Protein 7DL3 (pdb70)

Foldseek 3Di:
DAEDADLQRLVQADPPHPDGLLVGQAGHLPPPDDYQQKWKWFFFKWQWDPVLLVVVQVVCVVVPDDPSWVVVQVVQQVRCVGRQFQQRPVPSFFGKTKGFTADGRNNHQDAPDDDGGFIKIWPDGSSRKRKHFPFFPTDDSVRSMTGTGIMIMNRSNTDMGGQDPPAFRQLLVLLLNQLLLLVVLLVAAAAQFEEEEEPLQDSSNLSSQQSNQVHNDDNHAYEYEEQDPVRVVSSVLSHHPYYHHDDLLDLVRLLVVLCVVVVNQFGLEYEYDDQEANNLLSRLSRHHAQHEYEYAHPNDDPVSNVVSCVVVVRNYHYHDRDSDDRCSSVVSVVSCVVRVSSVVVSCVVTRPPD/DAEDADLQRLVQQDPPHPDGLLPGQAGRLPPPDDYQAKWKWFFFKWQWDPVLLVVVQVVQVVVPDPDSWVSVQVVQQVRCVGRQFPQRPVPSFFGKTKGFTQDGRNNHQDADDDDGGFIKIWPDGSSRKRWHFPAFPTDDSVRSMTGGGIMIMDRSNTDMGGQDPPDDRFLLVLCLNQLLLLVVLLVAAAAQFEEEEEPLQDSSNLSSQQSNDVHNDPNHAYEYEDQDPVRVVSSVLSHHPYYQHDDLLPQVSLLVVLCVVPVNQFGQEYEYDDQDANNLLSRLSRHGAQHEYEYAHPNYDPCCNVVSCVVVVRNYHYHDRDSDDRCSSVVSVVSLVVRVSSVVVSVVPTD/DAEDADLQGLVQADPPRPDTLLVGQAGHLPPPDDYQAKWKWFFFKWQWDPVLLVVVQVVCVVVPHVPSWVVVQVVQQVRCVGRQFPQRPPPRFFGKTWTFTQDGRNNHQDAPDDDGGFIKIWPDGSSRKRKHFPAFDTDDSVRSMTGTGIMIMDRSNTDMGGQDPVDDRLLLVLLLQQLLLLVVLLVAAAAQFEEEEEVLQDSNNLSSQQSNDVRNDDNHAYEYEEQDPVSVVSSVLSHHPYYAHDDLQPLVSLLVVLCVVVVNQAGLEYEYDDQDANNQLSRLSRHHAQHEYEYAHPNYDPCCNVVSCVVVVRNYHYHDRDSDDRCSSVVSVVSLVVRVSSVVVSVVPRD/DAEDQDLQRLVFQDPPRDDGLLPGQAGHLPPPDDYQAKWKWFFFKWQWDPVLLVVVLVVQVVVPDDVSWVVVFVVQQVRCVGRQFQQRPVPSFFGWTKGFTQDGHNNHQDAPDDDGGFIKIWLDGRSRKRKHFPAFPTDDSPRSMTGTGIMIMDRSNTDMGGQDPPDDRLLLVLLLNQLLLLVVLLVAAAAQFEEEEEPLQDSSNLSSQQSNQVRNDPNHAYEYEDQDPVSVVSSVLSHHPYYQHDDLQPLVSLLVVLCVVVVNQFGQEYEYDDQDANNLLSQLSRHGAQHEYEYAYPNDDPCCNVVSCVVVVRNYHYHDRDSDDRCSSVVSVVSCVVRVSSVVVSVVPRD

Solvent-accessible surface area: 53719 Å² total; per-residue (Å²): 119,67,89,137,15,41,78,31,0,42,43,1,11,78,77,38,161,54,46,6,5,51,63,2,129,56,3,32,21,70,21,104,73,11,27,12,12,0,0,16,0,58,2,73,48,0,36,7,51,68,66,0,2,108,50,1,52,63,63,8,86,91,122,47,80,166,91,30,67,114,6,0,17,95,33,0,53,88,3,0,76,118,7,1,2,0,46,3,106,100,65,31,33,4,16,38,0,0,0,120,3,28,32,42,4,119,135,19,70,66,62,44,128,9,137,96,33,16,62,0,0,0,29,2,27,0,7,13,1,0,0,72,3,97,114,18,116,85,4,36,45,139,109,35,22,0,52,3,93,8,43,0,1,2,6,1,2,4,5,8,0,85,12,29,155,102,21,30,36,46,0,1,23,18,0,7,103,27,0,4,4,0,2,4,0,12,74,37,7,141,25,44,10,17,0,0,0,0,17,0,23,32,48,18,0,0,0,0,0,4,1,0,46,70,11,1,18,84,42,11,62,0,0,0,2,7,152,61,126,114,71,46,90,32,0,102,58,2,17,7,55,61,25,4,76,11,90,17,74,46,10,28,44,0,36,126,51,0,29,137,34,6,133,46,143,18,0,34,4,0,0,1,19,20,134,58,110,72,5,5,38,4,0,1,5,0,12,63,90,90,5,44,0,9,1,30,8,89,29,12,31,6,49,94,0,0,88,9,0,47,8,13,9,15,2,3,24,0,13,1,4,1,31,9,0,58,75,11,2,45,13,0,18,28,1,1,117,120,34,91,65,0,22,133,20,0,98,121,86,53,9,81,139,176,111,68,67,137,14,38,76,27,0,36,47,0,16,77,72,46,170,56,46,6,4,36,65,1,136,56,3,28,24,56,22,107,68,16,27,8,14,0,0,16,0,63,7,54,36,0,40,8,46,72,64,0,3,108,57,1,54,70,60,5,90,90,106,59,75,178,73,37,84,128,3,1,16,92,32,0,55,85,3,0,79,116,7,2,2,0,45,2,108,92,70,30,29,4,17,37,0,2,0,112,3,26,33,52,4,113,132,19,74,68,67,34,110,3,126,98,30,29,54,0,0,0,37,6,33,0,2,13,1,0,0,58,3,94,130,25,126,117,10,37,36,130,140,41,38,0,55,2,89,8,43,0,2,2,6,1,2,4,4,6,0,80,22,28,150,92,26,66,45,83,0,0,25,11,0,7,108,29,1,4,6,0,3,5,0,12,75,35,7,141,24,44,10,17,0,0,0,0,14,0,22,34,50,18,0,0,0,0,0,5,1,0,47,75,12,1,19,85,41,9,66,0,0,0,2,8,158,59,117,122,89,38,92,39,0,110,58,2,17,8,52,58,24,4,76,11,88,16,60,43,7,45,46,0,35,120,43,0,30,153,33,10,132,46,140,19,0,34,4,0,0,0,24,23,109,66,110,76,2,6,26,3,0,2,7,0,12,66,90,91,4,42,0,8,0,26,9,69,23,8,27,6,48,82,0,0,77,1,0,39,3,13,11,16,2,5,23,0,8,1,1,1,25,9,0,58,76,11,1,49,15,0,11,24,1,1,113,125,33,92,56,0,30,121,11,0,91,113,83,58,65,116,78,77,134,14,40,73,28,0,40,45,1,13,85,78,44,170,55,48,12,5,58,69,0,134,54,4,32,20,72,20,108,69,10,24,20,15,0,0,15,0,64,6,51,42,0,30,6,53,68,65,0,4,110,51,2,62,59,60,9,80,93,119,65,79,164,81,37,66,122,6,1,18,92,31,0,50,88,2,0,73,116,7,1,1,0,47,3,96,102,74,28,33,4,19,34,0,0,0,111,3,26,34,53,4,101,141,18,70,63,60,39,129,4,124,92,36,14,56,0,0,0,41,7,33,0,1,12,1,0,0,68,3,101,109,26,106,89,4,26,49,143,128,39,39,0,58,2,84,8,45,0,2,2,6,1,2,4,4,7,0,75,12,26,149,90,29,72,49,86,0,0,31,19,0,9,106,24,0,3,5,0,3,2,0,12,75,33,7,137,26,47,9,16,0,0,0,0,16,0,24,31,56,18,0,0,0,0,0,6,0,0,45,68,9,1,18,86,42,9,66,0,0,0,2,9,159,53,124,117,85,46,90,33,0,109,59,2,14,7,56,62,24,1,85,12,90,18,69,47,7,30,44,0,37,127,46,0,30,143,31,10,141,44,136,17,0,35,4,0,0,1,16,21,140,53,106,70,5,6,27,4,0,1,6,0,12,55,88,91,5,42,0,0,1,29,10,87,28,13,31,7,48,93,0,5,77,3,0,45,4,14,10,16,2,4,36,1,6,0,4,0,28,8,0,54,72,10,2,34,12,0,18,24,1,1,134,128,37,90,60,0,34,134,28,0,124,129,85,48,70,117,68,86,139,13,38,79,30,0,41,45,1,5,91,58,56,174,55,43,6,4,43,65,0,135,54,4,33,24,68,21,104,71,19,24,14,12,0,0,15,0,64,5,51,33,0,37,8,48,71,62,0,2,101,49,2,45,70,64,6,80,90,109,62,72,138,83,22,64,117,4,0,16,90,33,0,55,86,4,0,76,115,7,1,1,0,46,4,108,95,74,28,31,3,17,39,0,0,0,125,4,30,41,49,10,94,133,17,72,74,63,42,123,9,121,91,27,10,76,0,0,0,34,7,35,0,4,12,0,0,0,70,4,98,106,26,108,94,3,30,50,120,121,38,30,0,49,3,85,7,42,0,2,3,7,1,2,4,4,8,0,68,18,25,139,108,33,75,42,76,3,1,22,10,0,8,103,13,1,2,0,0,3,5,0,12,75,30,7,140,25,45,10,17,0,0,0,0,13,0,27,32,51,7,0,0,0,0,0,7,0,0,46,70,9,1,17,85,41,9,66,0,0,0,3,7,169,55,119,122,84,41,89,37,0,114,61,2,16,7,53,60,26,2,75,12,92,14,66,40,8,41,48,0,36,141,50,0,30,148,30,1,125,44,127,18,0,34,4,0,0,1,15,21,110,79,109,73,6,6,24,2,0,2,6,0,13,62,90,92,5,41,0,0,1,33,7,64,24,13,28,5,47,92,0,0,77,3,0,38,3,13,11,17,2,4,35,1,12,0,1,4,18,8,0,58,75,11,3,43,13,0,10,23,1,1,119,119,35,90,58,0,29,143,25,0,101,134,80,56,85

Structure (mmCIF, N/CA/C/O backbone):
data_7DL3
#
_entry.id   7DL3
#
_cell.length_a   109.594
_cell.length_b   122.037
_cell.length_c   114.645
_cell.angle_alpha   90.000
_cell.angle_beta   94.847
_cell.angle_gamma   90.000
#
_symmetry.space_group_name_H-M   'C 1 2 1'
#
loop_
_entity.id
_entity.type
_entity.pdbx_description
1 polymer '3,5-diaminohexanoate dehydrogenase'
2 non-polymer 'NADP NICOTINAMIDE-ADENINE-DINUCLEOTIDE PHOSPHATE'
3 non-polymer 'CHLORIDE ION'
4 water water
#
loop_
_atom_site.group_PDB
_atom_site.id
_atom_site.type_symbol
_atom_site.label_atom_id
_atom_site.label_alt_id
_atom_site.label_comp_id
_atom_site.label_asym_id
_atom_site.label_entity_id
_atom_site.label_seq_id
_atom_site.pdbx_PDB_ins_code
_atom_site.Cartn_x
_atom_site.Cartn_y
_atom_site.Cartn_z
_atom_site.occupancy
_atom_site.B_iso_or_equiv
_atom_site.auth_seq_id
_atom_site.auth_comp_id
_atom_site.auth_asym_id
_atom_site.auth_atom_id
_atom_site.pdbx_PDB_model_num
ATOM 1 N N . MET A 1 1 ? 40.49844 -0.50129 72.03265 1.000 38.81165 1 MET A N 1
ATOM 2 C CA . MET A 1 1 ? 40.01035 -0.92508 70.72533 1.000 38.80292 1 MET A CA 1
ATOM 3 C C . MET A 1 1 ? 39.85110 -2.44530 70.62923 1.000 39.48713 1 MET A C 1
ATOM 4 O O . MET A 1 1 ? 40.80210 -3.20424 70.87325 1.000 42.68237 1 MET A O 1
ATOM 9 N N . LYS A 1 2 ? 38.61901 -2.88115 70.39187 1.000 35.40922 2 LYS A N 1
ATOM 10 C CA . LYS A 1 2 ? 38.32389 -4.29111 70.21781 1.000 32.40911 2 LYS A CA 1
ATOM 11 C C . LYS A 1 2 ? 38.66292 -4.75041 68.80355 1.000 32.57334 2 LYS A C 1
ATOM 12 O O . LYS A 1 2 ? 38.65316 -3.96338 67.85286 1.000 31.63335 2 LYS A O 1
ATOM 18 N N . SER A 1 3 ? 38.99764 -6.03294 68.66975 1.000 31.87759 3 SER A N 1
ATOM 19 C CA . SER A 1 3 ? 39.49297 -6.54551 67.39776 1.000 31.76308 3 SER A CA 1
ATOM 20 C C . SER A 1 3 ? 38.45441 -7.47205 66.78752 1.000 32.42764 3 SER A C 1
ATOM 21 O O . SER A 1 3 ? 37.53177 -7.93419 67.46620 1.000 31.42555 3 SER A O 1
ATOM 24 N N . ASN A 1 4 ? 38.63018 -7.75716 65.49466 1.000 34.94561 4 ASN A N 1
ATOM 25 C CA . ASN A 1 4 ? 37.74441 -8.64707 64.74244 1.000 39.33149 4 ASN A CA 1
ATOM 26 C C . ASN A 1 4 ? 36.29761 -8.13558 64.82685 1.000 39.27485 4 ASN A C 1
ATOM 27 O O . ASN A 1 4 ? 35.37560 -8.82703 65.26475 1.000 36.78561 4 ASN A O 1
ATOM 32 N N . GLY A 1 5 ? 36.12488 -6.86584 64.46671 1.000 35.81960 5 GLY A N 1
ATOM 33 C CA . GLY A 1 5 ? 34.78398 -6.34338 64.28427 1.000 33.02764 5 GLY A CA 1
ATOM 34 C C . GLY A 1 5 ? 34.20694 -6.80445 62.95397 1.000 29.92595 5 GLY A C 1
ATOM 35 O O . GLY A 1 5 ? 34.90567 -6.87606 61.94608 1.000 30.73261 5 GLY A O 1
ATOM 36 N N . CYS A 1 6 ? 32.91519 -7.13999 62.96436 1.000 25.36803 6 CYS A N 1
ATOM 37 C CA . CYS A 1 6 ? 32.22605 -7.53009 61.73646 1.000 21.79830 6 CYS A CA 1
ATOM 38 C C . CYS A 1 6 ? 31.79665 -6.28370 60.97073 1.000 17.63646 6 CYS A C 1
ATOM 39 O O . CYS A 1 6 ? 31.20517 -5.36978 61.55611 1.000 12.40608 6 CYS A O 1
ATOM 42 N N . ARG A 1 7 ? 32.06832 -6.25055 59.65837 1.000 17.38821 7 ARG A N 1
ATOM 43 C CA . ARG A 1 7 ? 31.70571 -5.06208 58.89435 1.000 13.97485 7 ARG A CA 1
ATOM 44 C C . ARG A 1 7 ? 30.19943 -4.82259 58.92191 1.000 11.52757 7 ARG A C 1
ATOM 45 O O . ARG A 1 7 ? 29.75687 -3.66968 58.89219 1.000 11.58267 7 ARG A O 1
ATOM 53 N N . TYR A 1 8 ? 29.40302 -5.88031 59.07457 1.000 13.25579 8 TYR A N 1
ATOM 54 C CA . TYR A 1 8 ? 27.96235 -5.74189 59.13086 1.000 15.45569 8 TYR A CA 1
ATOM 55 C C . TYR A 1 8 ? 27.46798 -5.40475 60.52513 1.000 16.76189 8 TYR A C 1
ATOM 56 O O . TYR A 1 8 ? 26.26158 -5.19831 60.70346 1.000 17.81359 8 TYR A O 1
ATOM 65 N N . GLY A 1 9 ? 28.35826 -5.36687 61.51139 1.000 17.26978 9 GLY A N 1
ATOM 66 C CA . GLY A 1 9 ? 28.03211 -4.90443 62.84575 1.000 16.69358 9 GLY A CA 1
ATOM 67 C C . GLY A 1 9 ? 27.49436 -5.94346 63.80303 1.000 18.88749 9 GLY A C 1
ATOM 68 O O . GLY A 1 9 ? 27.00261 -5.56781 64.87940 1.000 17.41976 9 GLY A O 1
ATOM 69 N N . THR A 1 10 ? 27.55579 -7.23303 63.45388 1.000 18.17736 10 THR A N 1
ATOM 70 C CA . THR A 1 10 ? 26.94084 -8.25522 64.29768 1.000 18.93426 10 THR A CA 1
ATOM 71 C C . THR A 1 10 ? 27.59511 -8.34067 65.66841 1.000 20.41853 10 THR A C 1
ATOM 72 O O . THR A 1 10 ? 26.99395 -8.89318 66.59273 1.000 20.81613 10 THR A O 1
ATOM 76 N N . HIS A 1 11 ? 28.81961 -7.84467 65.81509 1.000 18.90812 11 HIS A N 1
ATOM 77 C CA . HIS A 1 11 ? 29.47268 -7.87821 67.11849 1.000 19.97686 11 HIS A CA 1
ATOM 78 C C . HIS A 1 11 ? 28.76294 -7.00856 68.15763 1.000 19.12251 11 HIS A C 1
ATOM 79 O O . HIS A 1 11 ? 29.01824 -7.17329 69.35698 1.000 16.06290 11 HIS A O 1
ATOM 86 N N . ARG A 1 12 ? 27.87036 -6.10168 67.74599 1.000 17.42760 12 ARG A N 1
ATOM 87 C CA . ARG A 1 12 ? 27.12148 -5.29832 68.70475 1.000 18.93773 12 ARG A CA 1
ATOM 88 C C . ARG A 1 12 ? 25.68071 -5.75588 68.88355 1.000 19.10750 12 ARG A C 1
ATOM 89 O O . ARG A 1 12 ? 24.89702 -5.06035 69.54433 1.000 23.25300 12 ARG A O 1
ATOM 97 N N . VAL A 1 13 ? 25.30184 -6.89110 68.31883 1.000 16.45133 13 VAL A N 1
ATOM 98 C CA . VAL A 1 13 ? 23.92917 -7.37681 68.43956 1.000 18.82826 13 VAL A CA 1
ATOM 99 C C . VAL A 1 13 ? 23.80837 -8.17025 69.73493 1.000 23.52362 13 VAL A C 1
ATOM 100 O O . VAL A 1 13 ? 24.49544 -9.17949 69.91859 1.000 24.06930 13 VAL A O 1
ATOM 104 N N . ILE A 1 14 ? 22.95022 -7.71735 70.64364 1.000 23.24795 14 ILE A N 1
ATOM 105 C CA . ILE A 1 14 ? 22.75396 -8.42060 71.90340 1.000 25.04497 14 ILE A CA 1
ATOM 106 C C . ILE A 1 14 ? 21.56410 -9.37283 71.83972 1.000 26.52677 14 ILE A C 1
ATOM 107 O O . ILE A 1 14 ? 21.68009 -10.52923 72.24379 1.000 25.42030 14 ILE A O 1
ATOM 112 N N . GLU A 1 15 ? 20.43409 -8.94052 71.25934 1.000 28.22553 15 GLU A N 1
ATOM 113 C CA . GLU A 1 15 ? 19.23990 -9.77197 71.20034 1.000 27.47860 15 GLU A CA 1
ATOM 114 C C . GLU A 1 15 ? 18.42198 -9.55131 69.93401 1.000 26.53340 15 GLU A C 1
ATOM 115 O O . GLU A 1 15 ? 18.17784 -8.39344 69.56262 1.000 27.13998 15 GLU A O 1
ATOM 121 N N . PRO A 1 16 ? 18.01210 -10.62360 69.23995 1.000 25.52802 16 PRO A N 1
ATOM 122 C CA . PRO A 1 16 ? 18.44937 -11.99611 69.52250 1.000 26.06484 16 PRO A CA 1
ATOM 123 C C . PRO A 1 16 ? 19.79375 -12.27309 68.85017 1.000 29.62719 16 PRO A C 1
ATOM 124 O O . PRO A 1 16 ? 20.10247 -11.63515 67.83939 1.000 31.82310 16 PRO A O 1
ATOM 128 N N . LYS A 1 17 ? 20.55814 -13.23350 69.36303 1.000 30.45698 17 LYS A N 1
ATOM 129 C CA . LYS A 1 17 ? 21.84776 -13.55150 68.77002 1.000 29.69437 17 LYS A CA 1
ATOM 130 C C . LYS A 1 17 ? 21.65867 -14.11799 67.36662 1.000 25.27127 17 LYS A C 1
ATOM 131 O O . LYS A 1 17 ? 20.67843 -14.80781 67.07738 1.000 27.20487 17 LYS A O 1
ATOM 137 N N . GLY A 1 18 ? 22.57696 -13.77274 66.46853 1.000 21.00989 18 GLY A N 1
ATOM 138 C CA . GLY A 1 18 ? 22.56859 -14.35034 65.13833 1.000 19.38638 18 GLY A CA 1
ATOM 139 C C . GLY A 1 18 ? 21.81005 -13.58904 64.07272 1.000 21.86519 18 GLY A C 1
ATOM 140 O O . GLY A 1 18 ? 21.69386 -14.09257 62.94581 1.000 24.71609 18 GLY A O 1
ATOM 141 N N . VAL A 1 19 ? 21.30991 -12.39368 64.36586 1.000 22.14010 19 VAL A N 1
ATOM 142 C CA . VAL A 1 19 ? 20.69468 -11.55186 63.35291 1.000 18.24952 19 VAL A CA 1
ATOM 143 C C . VAL A 1 19 ? 21.54478 -10.29915 63.17662 1.000 19.24674 19 VAL A C 1
ATOM 144 O O . VAL A 1 19 ? 22.52867 -10.07839 63.88351 1.000 20.27990 19 VAL A O 1
ATOM 148 N N . LEU A 1 20 ? 21.17749 -9.50129 62.18541 1.000 17.13432 20 LEU A N 1
ATOM 149 C CA . LEU A 1 20 ? 21.87285 -8.26657 61.85373 1.000 18.03689 20 LEU A CA 1
ATOM 150 C C . LEU A 1 20 ? 21.43502 -7.11649 62.76335 1.000 16.79931 20 LEU A C 1
ATOM 151 O O . LEU A 1 20 ? 20.39823 -7.20365 63.42404 1.000 21.59257 20 LEU A O 1
ATOM 156 N N . PRO A 1 21 ? 22.22383 -6.02794 62.81748 1.000 15.27461 21 PRO A N 1
ATOM 157 C CA . PRO A 1 21 ? 21.84473 -4.88155 63.67155 1.000 15.00572 21 PRO A CA 1
ATOM 158 C C . PRO A 1 21 ? 20.45424 -4.33054 63.38402 1.000 14.72679 21 PRO A C 1
ATOM 159 O O . PRO A 1 21 ? 19.72237 -3.99932 64.32501 1.000 16.55303 21 PRO A O 1
ATOM 163 N N . GLN A 1 22 ? 20.05715 -4.22423 62.11055 1.000 11.99918 22 GLN A N 1
ATOM 164 C CA . GLN A 1 22 ? 18.75530 -3.62890 61.81262 1.000 15.20594 22 GLN A CA 1
ATOM 165 C C . GLN A 1 22 ? 17.59574 -4.43769 62.39560 1.000 16.54925 22 GLN A C 1
ATOM 166 O O . GLN A 1 22 ? 16.80015 -3.87457 63.16960 1.000 15.92017 22 GLN A O 1
ATOM 172 N N . PRO A 1 23 ? 17.43847 -5.73841 62.09494 1.000 16.32196 23 PRO A N 1
ATOM 173 C CA . PRO A 1 23 ? 16.31093 -6.48432 62.69019 1.000 19.41759 23 PRO A CA 1
ATOM 174 C C . PRO A 1 23 ? 16.47264 -6.77347 64.16824 1.000 22.71474 23 PRO A C 1
ATOM 175 O O . PRO A 1 23 ? 15.48359 -7.15202 64.80942 1.000 24.98330 23 PRO A O 1
ATOM 179 N N . ALA A 1 24 ? 17.67969 -6.63127 64.71958 1.000 22.09830 24 ALA A N 1
ATOM 180 C CA . ALA A 1 24 ? 17.92889 -6.94698 66.11746 1.000 21.72806 24 ALA A CA 1
ATOM 181 C C . ALA A 1 24 ? 17.02294 -6.12404 67.03158 1.000 23.16803 24 ALA A C 1
ATOM 182 O O . ALA A 1 24 ? 16.58460 -5.01349 66.70517 1.000 21.47151 24 ALA A O 1
ATOM 184 N N . LYS A 1 25 ? 16.80378 -6.66244 68.22867 1.000 23.72772 25 LYS A N 1
ATOM 185 C CA . LYS A 1 25 ? 15.98229 -6.01612 69.24414 1.000 23.75259 25 LYS A CA 1
ATOM 186 C C . LYS A 1 25 ? 16.82412 -5.11925 70.14113 1.000 24.13433 25 LYS A C 1
ATOM 187 O O . LYS A 1 25 ? 16.45357 -3.96517 70.39102 1.000 29.40377 25 LYS A O 1
ATOM 193 N N . ILE A 1 26 ? 17.99614 -5.59438 70.55709 1.000 24.79603 26 ILE A N 1
ATOM 194 C CA . ILE A 1 26 ? 18.87771 -4.85254 71.45327 1.000 24.00852 26 ILE A CA 1
ATOM 195 C C . ILE A 1 26 ? 20.28407 -4.84116 70.86334 1.000 21.84110 26 ILE A C 1
ATOM 196 O O . ILE A 1 26 ? 20.85967 -5.90207 70.57787 1.000 21.47325 26 ILE A O 1
ATOM 201 N N . LEU A 1 27 ? 20.83154 -3.64611 70.69847 1.000 21.13599 27 LEU A N 1
ATOM 202 C CA . LEU A 1 27 ? 22.20464 -3.39997 70.29611 1.000 19.95884 27 LEU A CA 1
ATOM 203 C C . LEU A 1 27 ? 23.02866 -2.94329 71.49328 1.000 22.21534 27 LEU A C 1
ATOM 204 O O . LEU A 1 27 ? 22.51452 -2.37244 72.45880 1.000 20.61768 27 LEU A O 1
ATOM 209 N N . ASN A 1 28 ? 24.32945 -3.19193 71.40524 1.000 23.57543 28 ASN A N 1
ATOM 210 C CA . ASN A 1 28 ? 25.29385 -2.68384 72.37438 1.000 20.98297 28 ASN A CA 1
ATOM 211 C C . ASN A 1 28 ? 25.66945 -1.25830 71.98969 1.000 20.30900 28 ASN A C 1
ATOM 212 O O . ASN A 1 28 ? 26.34968 -1.03875 70.98067 1.000 21.29821 28 ASN A O 1
ATOM 217 N N . ASN A 1 29 ? 25.22308 -0.28434 72.79513 1.000 19.91683 29 ASN A N 1
ATOM 218 C CA . ASN A 1 29 ? 25.57422 1.11663 72.59040 1.000 20.82237 29 ASN A CA 1
ATOM 219 C C . ASN A 1 29 ? 26.60831 1.60831 73.60109 1.000 21.49495 29 ASN A C 1
ATOM 220 O O . ASN A 1 29 ? 26.64054 2.79475 73.92675 1.000 23.57180 29 ASN A O 1
ATOM 225 N N . ASP A 1 30 ? 27.46333 0.71338 74.09628 1.000 21.85985 30 ASP A N 1
ATOM 226 C CA . ASP A 1 30 ? 28.60571 1.11672 74.92207 1.000 24.00078 30 ASP A CA 1
ATOM 227 C C . ASP A 1 30 ? 29.64499 1.80963 74.04188 1.000 22.34098 30 ASP A C 1
ATOM 228 O O . ASP A 1 30 ? 30.27622 1.16937 73.19017 1.000 22.71886 30 ASP A O 1
ATOM 233 N N . MET A 1 31 ? 29.83343 3.11476 74.24137 1.000 20.61667 31 MET A N 1
ATOM 234 C CA . MET A 1 31 ? 30.77029 3.90456 73.44551 1.000 21.15860 31 MET A CA 1
ATOM 235 C C . MET A 1 31 ? 32.14003 4.05684 74.09515 1.000 21.52490 31 MET A C 1
ATOM 236 O O . MET A 1 31 ? 32.99829 4.76376 73.55035 1.000 20.93472 31 MET A O 1
ATOM 241 N N . SER A 1 32 ? 32.36163 3.42643 75.25120 1.000 24.40001 32 SER A N 1
ATOM 242 C CA . SER A 1 32 ? 33.63605 3.59604 75.94691 1.000 28.73150 32 SER A CA 1
ATOM 243 C C . SER A 1 32 ? 34.79510 2.96485 75.18736 1.000 30.21628 32 SER A C 1
ATOM 244 O O . SER A 1 32 ? 35.93932 3.40591 75.33409 1.000 30.61790 32 SER A O 1
ATOM 247 N N . GLU A 1 33 ? 34.53949 1.93739 74.39212 1.000 28.24581 33 GLU A N 1
ATOM 248 C CA . GLU A 1 33 ? 35.55546 1.40326 73.50004 1.000 28.37496 33 GLU A CA 1
ATOM 249 C C . GLU A 1 33 ? 34.86454 1.03954 72.18931 1.000 27.50953 33 GLU A C 1
ATOM 250 O O . GLU A 1 33 ? 33.70728 0.60918 72.20068 1.000 24.90798 33 GLU A O 1
ATOM 256 N N . ILE A 1 34 ? 35.56010 1.20165 71.06160 1.000 27.24292 34 ILE A N 1
ATOM 257 C CA . ILE A 1 34 ? 34.98038 0.89022 69.75824 1.000 25.74740 34 ILE A CA 1
ATOM 258 C C . ILE A 1 34 ? 35.74311 -0.28913 69.17058 1.000 25.54614 34 ILE A C 1
ATOM 259 O O . ILE A 1 34 ? 36.83052 -0.66250 69.63269 1.000 25.93062 34 ILE A O 1
ATOM 264 N N . TRP A 1 35 ? 35.15118 -0.89322 68.14453 1.000 22.64538 35 TRP A N 1
ATOM 265 C CA . TRP A 1 35 ? 35.85884 -1.94607 67.44682 1.000 21.00550 35 TRP A CA 1
ATOM 266 C C . TRP A 1 35 ? 36.75802 -1.34204 66.37404 1.000 22.23901 35 TRP A C 1
ATOM 267 O O . TRP A 1 35 ? 36.58714 -0.18824 65.95816 1.000 25.03861 35 TRP A O 1
ATOM 278 N N . ASP A 1 36 ? 37.74139 -2.13661 65.93634 1.000 22.51924 36 ASP A N 1
ATOM 279 C CA . ASP A 1 36 ? 38.77825 -1.62560 65.04666 1.000 23.67002 36 ASP A CA 1
ATOM 280 C C . ASP A 1 36 ? 38.22996 -1.19628 63.69229 1.000 21.88508 36 ASP A C 1
ATOM 281 O O . ASP A 1 36 ? 38.90036 -0.43033 62.98987 1.000 17.18473 36 ASP A O 1
ATOM 286 N N . ASN A 1 37 ? 37.06259 -1.69764 63.27715 1.000 21.69059 37 ASN A N 1
ATOM 287 C CA . ASN A 1 37 ? 36.50849 -1.29841 61.98455 1.000 20.53644 37 ASN A CA 1
ATOM 288 C C . ASN A 1 37 ? 35.23185 -0.47657 62.13894 1.000 19.93452 37 ASN A C 1
ATOM 289 O O . ASN A 1 37 ? 34.34140 -0.51824 61.28524 1.000 16.67417 37 ASN A O 1
ATOM 294 N N . GLU A 1 38 ? 35.13461 0.27110 63.23037 1.000 19.74421 38 GLU A N 1
ATOM 295 C CA . GLU A 1 38 ? 34.00291 1.14272 63.49354 1.000 18.85411 38 GLU A CA 1
ATOM 296 C C . GLU A 1 38 ? 34.44624 2.59103 63.41049 1.000 18.38821 38 GLU A C 1
ATOM 297 O O . GLU A 1 38 ? 35.63289 2.89119 63.50852 1.000 19.96117 38 GLU A O 1
ATOM 303 N N . MET A 1 39 ? 33.47816 3.48887 63.22849 1.000 18.08680 39 MET A N 1
ATOM 304 C CA . MET A 1 39 ? 33.71493 4.92254 63.32592 1.000 17.14251 39 MET A CA 1
ATOM 305 C C . MET A 1 39 ? 32.74462 5.50917 64.34477 1.000 18.28139 39 MET A C 1
ATOM 306 O O . MET A 1 39 ? 31.53170 5.27056 64.26997 1.000 18.49972 39 MET A O 1
ATOM 311 N N . LEU A 1 40 ? 33.28755 6.28179 65.28294 1.000 19.83055 40 LEU A N 1
ATOM 312 C CA . LEU A 1 40 ? 32.54292 6.86948 66.39442 1.000 19.75940 40 LEU A CA 1
ATOM 313 C C . LEU A 1 40 ? 32.24296 8.33342 66.09396 1.000 13.95958 40 LEU A C 1
ATOM 314 O O . LEU A 1 40 ? 33.13165 9.07416 65.66302 1.000 15.03026 40 LEU A O 1
ATOM 319 N N . ILE A 1 41 ? 30.99637 8.75036 66.32478 1.000 13.86720 41 ILE A N 1
ATOM 320 C CA . ILE A 1 41 ? 30.52610 10.07955 65.95359 1.000 13.06122 41 ILE A CA 1
ATOM 321 C C . ILE A 1 41 ? 29.99672 10.79619 67.18409 1.000 13.76502 41 ILE A C 1
ATOM 322 O O . ILE A 1 41 ? 29.18508 10.23647 67.92596 1.000 13.05322 41 ILE A O 1
ATOM 327 N N . ASP A 1 42 ? 30.41970 12.04330 67.37600 1.000 17.25576 42 ASP A N 1
ATOM 328 C CA . ASP A 1 42 ? 29.80174 12.91538 68.37621 1.000 19.73033 42 ASP A CA 1
ATOM 329 C C . ASP A 1 42 ? 28.51441 13.45542 67.76416 1.000 19.15962 42 ASP A C 1
ATOM 330 O O . ASP A 1 42 ? 28.55504 14.34057 66.91381 1.000 21.06846 42 ASP A O 1
ATOM 335 N N . VAL A 1 43 ? 27.36049 12.94091 68.19001 1.000 18.74324 43 VAL A N 1
ATOM 336 C CA . VAL A 1 43 ? 26.10526 13.29714 67.52811 1.000 13.76584 43 VAL A CA 1
ATOM 337 C C . VAL A 1 43 ? 25.63535 14.65709 68.01795 1.000 16.31539 43 VAL A C 1
ATOM 338 O O . VAL A 1 43 ? 25.56779 14.90887 69.22474 1.000 16.59654 43 VAL A O 1
ATOM 342 N N . ILE A 1 44 ? 25.29084 15.51978 67.06626 1.000 16.71317 44 ILE A N 1
ATOM 343 C CA . ILE A 1 44 ? 24.80039 16.86903 67.31020 1.000 24.11420 44 ILE A CA 1
ATOM 344 C C . ILE A 1 44 ? 23.27654 16.92566 67.26629 1.000 20.88043 44 ILE A C 1
ATOM 345 O O . ILE A 1 44 ? 22.63497 17.58169 68.08978 1.000 20.65512 44 ILE A O 1
ATOM 350 N N . ARG A 1 45 ? 22.68621 16.22593 66.30526 1.000 17.04258 45 ARG A N 1
ATOM 351 C CA . ARG A 1 45 ? 21.27693 16.35953 66.00105 1.000 19.80371 45 ARG A CA 1
ATOM 352 C C . ARG A 1 45 ? 20.75609 15.01991 65.50329 1.000 19.44390 45 ARG A C 1
ATOM 353 O O . ARG A 1 45 ? 21.46809 14.27779 64.82034 1.000 16.73287 45 ARG A O 1
ATOM 361 N N . LEU A 1 46 ? 19.50627 14.71523 65.85018 1.000 18.72539 46 LEU A N 1
ATOM 362 C CA . LEU A 1 46 ? 18.83150 13.51430 65.37006 1.000 19.27488 46 LEU A CA 1
ATOM 363 C C . LEU A 1 46 ? 17.64166 13.92542 64.51687 1.000 18.21848 46 LEU A C 1
ATOM 364 O O . LEU A 1 46 ? 16.77394 14.66798 64.98242 1.000 18.40368 46 LEU A O 1
ATOM 369 N N . ASN A 1 47 ? 17.61748 13.47546 63.26262 1.000 18.36894 47 ASN A N 1
ATOM 370 C CA . ASN A 1 47 ? 16.48356 13.71081 62.37464 1.000 17.79781 47 ASN A CA 1
ATOM 371 C C . ASN A 1 47 ? 15.64776 12.44083 62.36922 1.000 16.01902 47 ASN A C 1
ATOM 372 O O . ASN A 1 47 ? 15.98312 11.47710 61.68439 1.000 13.01617 47 ASN A O 1
ATOM 377 N N . ILE A 1 48 ? 14.57384 12.42427 63.15170 1.000 18.43271 48 ILE A N 1
ATOM 378 C CA . ILE A 1 48 ? 13.78086 11.20886 63.29475 1.000 17.17261 48 ILE A CA 1
ATOM 379 C C . ILE A 1 48 ? 12.85605 11.04620 62.09685 1.000 17.60190 48 ILE A C 1
ATOM 380 O O . ILE A 1 48 ? 12.26626 12.01660 61.61151 1.000 17.21645 48 ILE A O 1
ATOM 385 N N . ASP A 1 49 ? 12.72028 9.80501 61.62128 1.000 15.92539 49 ASP A N 1
ATOM 386 C CA . ASP A 1 49 ? 11.76960 9.50621 60.56280 1.000 18.49934 49 ASP A CA 1
ATOM 387 C C . ASP A 1 49 ? 10.42090 10.11059 60.92806 1.000 18.99730 49 ASP A C 1
ATOM 388 O O . ASP A 1 49 ? 9.91840 9.90993 62.03987 1.000 18.68936 49 ASP A O 1
ATOM 393 N N . SER A 1 50 ? 9.84079 10.86124 59.98253 1.000 19.88690 50 SER A N 1
ATOM 394 C CA . SER A 1 50 ? 8.64460 11.65058 60.28478 1.000 26.07294 50 SER A CA 1
ATOM 395 C C . SER A 1 50 ? 7.50116 10.77294 60.77825 1.000 25.79404 50 SER A C 1
ATOM 396 O O . SER A 1 50 ? 6.82376 11.11761 61.75368 1.000 25.32709 50 SER A O 1
ATOM 399 N N . ALA A 1 51 ? 7.29489 9.61430 60.14914 1.000 24.91197 51 ALA A N 1
ATOM 400 C CA . ALA A 1 51 ? 6.21767 8.73409 60.58975 1.000 22.78021 51 ALA A CA 1
ATOM 401 C C . ALA A 1 51 ? 6.46460 8.22541 62.00723 1.000 21.58080 51 ALA A C 1
ATOM 402 O O . ALA A 1 51 ? 5.54056 8.18054 62.82704 1.000 20.34351 51 ALA A O 1
ATOM 404 N N . SER A 1 52 ? 7.70891 7.84812 62.31587 1.000 19.35846 52 SER A N 1
ATOM 405 C CA . SER A 1 52 ? 8.05352 7.41164 63.66852 1.000 21.13979 52 SER A CA 1
ATOM 406 C C . SER A 1 52 ? 7.86465 8.53723 64.67603 1.000 20.28135 52 SER A C 1
ATOM 407 O O . SER A 1 52 ? 7.31426 8.32295 65.76369 1.000 23.48759 52 SER A O 1
ATOM 410 N N . PHE A 1 53 ? 8.33773 9.73990 64.33682 1.000 17.23793 53 PHE A N 1
ATOM 411 C CA . PHE A 1 53 ? 8.22901 10.87255 65.25150 1.000 19.45169 53 PHE A CA 1
ATOM 412 C C . PHE A 1 53 ? 6.77046 11.16093 65.57817 1.000 21.08170 53 PHE A C 1
ATOM 413 O O . PHE A 1 53 ? 6.40665 11.31995 66.74871 1.000 21.33583 53 PHE A O 1
ATOM 421 N N . HIS A 1 54 ? 5.91428 11.18765 64.54709 1.000 23.47146 54 HIS A N 1
ATOM 422 C CA . HIS A 1 54 ? 4.49061 11.45077 64.74331 1.000 26.91682 54 HIS A CA 1
ATOM 423 C C . HIS A 1 54 ? 3.83564 10.33209 65.54238 1.000 24.10851 54 HIS A C 1
ATOM 424 O O . HIS A 1 54 ? 3.01137 10.58772 66.43121 1.000 22.21496 54 HIS A O 1
ATOM 431 N N . GLN A 1 55 ? 4.21006 9.08148 65.25271 1.000 24.12140 55 GLN A N 1
ATOM 432 C CA . GLN A 1 55 ? 3.63613 7.94993 65.97029 1.000 24.18172 55 GLN A CA 1
ATOM 433 C C . GLN A 1 55 ? 4.00561 7.99069 67.44964 1.000 22.02015 55 GLN A C 1
ATOM 434 O O . GLN A 1 55 ? 3.16173 7.70321 68.31588 1.000 20.05364 55 GLN A O 1
ATOM 440 N N . ILE A 1 56 ? 5.25356 8.34461 67.76168 1.000 16.96297 56 ILE A N 1
ATOM 441 C CA . ILE A 1 56 ? 5.65187 8.43266 69.16077 1.000 17.17743 56 ILE A CA 1
ATOM 442 C C . ILE A 1 56 ? 4.95820 9.61315 69.84084 1.000 19.93505 56 ILE A C 1
ATOM 443 O O . ILE A 1 56 ? 4.47025 9.50107 70.97586 1.000 20.38991 56 ILE A O 1
ATOM 448 N N . LYS A 1 57 ? 4.91721 10.76691 69.16801 1.000 17.77602 57 LYS A N 1
ATOM 449 C CA . LYS A 1 57 ? 4.20304 11.92856 69.70495 1.000 22.15301 57 LYS A CA 1
ATOM 450 C C . LYS A 1 57 ? 2.75335 11.57955 70.07389 1.000 24.03153 57 LYS A C 1
ATOM 451 O O . LYS A 1 57 ? 2.29546 11.84106 71.19559 1.000 25.21444 57 LYS A O 1
ATOM 457 N N . ASN A 1 58 ? 2.03452 10.93462 69.16192 1.000 22.28981 58 ASN A N 1
ATOM 458 C CA . ASN A 1 58 ? 0.63335 10.61935 69.41756 1.000 24.93963 58 ASN A CA 1
ATOM 459 C C . ASN A 1 58 ? 0.44528 9.53516 70.46912 1.000 21.26257 58 ASN A C 1
ATOM 460 O O . ASN A 1 58 ? -0.55373 9.56049 71.19858 1.000 18.54561 58 ASN A O 1
ATOM 465 N N . LYS A 1 59 ? 1.35910 8.56046 70.53455 1.000 19.56204 59 LYS A N 1
ATOM 466 C CA . LYS A 1 59 ? 1.30606 7.57765 71.61067 1.000 18.80874 59 LYS A CA 1
ATOM 467 C C . LYS A 1 59 ? 1.39858 8.26891 72.96256 1.000 21.83942 59 LYS A C 1
ATOM 468 O O . LYS A 1 59 ? 0.66730 7.92372 73.89973 1.000 22.49876 59 LYS A O 1
ATOM 474 N N . LEU A 1 60 ? 2.27443 9.27465 73.06628 1.000 17.58056 60 LEU A N 1
ATOM 475 C CA . LEU A 1 60 ? 2.47101 9.96824 74.33511 1.000 16.94779 60 LEU A CA 1
ATOM 476 C C . LEU A 1 60 ? 1.26361 10.82032 74.69341 1.000 15.20988 60 LEU A C 1
ATOM 477 O O . LEU A 1 60 ? 0.84340 10.85147 75.85539 1.000 15.53359 60 LEU A O 1
ATOM 482 N N . ILE A 1 61 ? 0.67864 11.49682 73.70512 1.000 17.02884 61 ILE A N 1
ATOM 483 C CA . ILE A 1 61 ? -0.55656 12.24084 73.93819 1.000 17.52519 61 ILE A CA 1
ATOM 484 C C . ILE A 1 61 ? -1.63311 11.30319 74.46844 1.000 18.35474 61 ILE A C 1
ATOM 485 O O . ILE A 1 61 ? -2.26767 11.57689 75.49802 1.000 20.51340 61 ILE A O 1
ATOM 490 N N . ALA A 1 62 ? -1.81301 10.15467 73.80260 1.000 17.43368 62 ALA A N 1
ATOM 491 C CA . ALA A 1 62 ? -2.86405 9.22234 74.20602 1.000 21.00960 62 ALA A CA 1
ATOM 492 C C . ALA A 1 62 ? -2.63725 8.66714 75.60777 1.000 22.93551 62 ALA A C 1
ATOM 493 O O . ALA A 1 62 ? -3.60691 8.39468 76.32262 1.000 22.29914 62 ALA A O 1
ATOM 495 N N . GLN A 1 63 ? -1.38019 8.49034 76.02179 1.000 21.92772 63 GLN A N 1
ATOM 496 C CA . GLN A 1 63 ? -1.14008 8.02148 77.37942 1.000 24.98862 63 GLN A CA 1
ATOM 497 C C . GLN A 1 63 ? -1.44440 9.09309 78.42077 1.000 27.59940 63 GLN A C 1
ATOM 498 O O . GLN A 1 63 ? -1.67800 8.76172 79.59136 1.000 33.60557 63 GLN A O 1
ATOM 504 N N . GLY A 1 64 ? -1.48530 10.36204 78.01857 1.000 24.77861 64 GLY A N 1
ATOM 505 C CA . GLY A 1 64 ? -1.82666 11.42618 78.94556 1.000 26.38344 64 GLY A CA 1
ATOM 506 C C . GLY A 1 64 ? -0.72151 12.36508 79.38846 1.000 27.52226 64 GLY A C 1
ATOM 507 O O . GLY A 1 64 ? -0.85135 12.99968 80.43994 1.000 28.89516 64 GLY A O 1
ATOM 508 N N . HIS A 1 65 ? 0.35257 12.49464 78.61794 1.000 26.97559 65 HIS A N 1
ATOM 509 C CA . HIS A 1 65 ? 1.43261 13.39724 79.00810 1.000 27.95740 65 HIS A CA 1
ATOM 510 C C . HIS A 1 65 ? 1.05736 14.81431 78.61666 1.000 34.15698 65 HIS A C 1
ATOM 511 O O . HIS A 1 65 ? 0.57167 15.05585 77.50327 1.000 32.91450 65 HIS A O 1
ATOM 518 N N . GLN A 1 66 ? 1.30434 15.75598 79.51584 1.000 35.06357 66 GLN A N 1
ATOM 519 C CA . GLN A 1 66 ? 1.01302 17.15070 79.20418 1.000 39.30528 66 GLN A CA 1
ATOM 520 C C . GLN A 1 66 ? 2.21615 17.85703 78.58905 1.000 38.27140 66 GLN A C 1
ATOM 521 O O . GLN A 1 66 ? 2.09517 18.49525 77.53533 1.000 39.17758 66 GLN A O 1
ATOM 527 N N . ASP A 1 67 ? 3.39207 17.70738 79.19603 1.000 30.69116 67 ASP A N 1
ATOM 528 C CA . ASP A 1 67 ? 4.60189 18.33146 78.66827 1.000 28.89943 67 ASP A CA 1
ATOM 529 C C . ASP A 1 67 ? 5.18727 17.38670 77.62971 1.000 26.07883 67 ASP A C 1
ATOM 530 O O . ASP A 1 67 ? 5.90992 16.43698 77.95256 1.000 23.69849 67 ASP A O 1
ATOM 535 N N . LEU A 1 68 ? 4.84659 17.65574 76.37012 1.000 26.89326 68 LEU A N 1
ATOM 536 C CA . LEU A 1 68 ? 5.21075 16.77491 75.26611 1.000 28.85210 68 LEU A CA 1
ATOM 537 C C . LEU A 1 68 ? 6.69406 16.79529 74.93754 1.000 28.49033 68 LEU A C 1
ATOM 538 O O . LEU A 1 68 ? 7.26786 15.74242 74.64620 1.000 29.31309 68 LEU A O 1
ATOM 543 N N . GLU A 1 69 ? 7.31757 17.97373 74.90560 1.000 27.95037 69 GLU A N 1
ATOM 544 C CA . GLU A 1 69 ? 8.75762 18.00415 74.67703 1.000 28.80760 69 GLU A CA 1
ATOM 545 C C . GLU A 1 69 ? 9.48325 17.16731 75.71577 1.000 26.43826 69 GLU A C 1
ATOM 546 O O . GLU A 1 69 ? 10.37718 16.37930 75.38856 1.000 25.16929 69 GLU A O 1
ATOM 552 N N . LYS A 1 70 ? 9.09870 17.31722 76.97924 1.000 24.50800 70 LYS A N 1
ATOM 553 C CA . LYS A 1 70 ? 9.79135 16.58268 78.02389 1.000 25.71897 70 LYS A CA 1
ATOM 554 C C . LYS A 1 70 ? 9.48023 15.09298 77.92079 1.000 24.13909 70 LYS A C 1
ATOM 555 O O . LYS A 1 70 ? 10.37208 14.24870 78.09290 1.000 25.56559 70 LYS A O 1
ATOM 561 N N . ALA A 1 71 ? 8.21499 14.75279 77.63816 1.000 22.29426 71 ALA A N 1
ATOM 562 C CA . ALA A 1 71 ? 7.83425 13.35013 77.48882 1.000 22.32104 71 ALA A CA 1
ATOM 563 C C . ALA A 1 71 ? 8.56162 12.70424 76.32212 1.000 20.58755 71 ALA A C 1
ATOM 564 O O . ALA A 1 71 ? 8.94640 11.53236 76.39871 1.000 20.11974 71 ALA A O 1
ATOM 566 N N . PHE A 1 72 ? 8.72091 13.44009 75.22375 1.000 20.09987 72 PHE A N 1
ATOM 567 C CA . PHE A 1 72 ? 9.43078 12.89311 74.07418 1.000 22.89728 72 PHE A CA 1
ATOM 568 C C . PHE A 1 72 ? 10.91120 12.70396 74.37088 1.000 23.33968 72 PHE A C 1
ATOM 569 O O . PHE A 1 72 ? 11.47321 11.63722 74.09088 1.000 23.78925 72 PHE A O 1
ATOM 577 N N . ALA A 1 73 ? 11.55755 13.72949 74.93392 1.000 22.32043 73 ALA A N 1
ATOM 578 C CA . ALA A 1 73 ? 12.95638 13.59866 75.32139 1.000 22.00209 73 ALA A CA 1
ATOM 579 C C . ALA A 1 73 ? 13.14695 12.38166 76.21662 1.000 20.10860 73 ALA A C 1
ATOM 580 O O . ALA A 1 73 ? 14.03283 11.54826 75.98668 1.000 16.99143 73 ALA A O 1
ATOM 582 N N . GLU A 1 74 ? 12.27049 12.22291 77.20716 1.000 21.81035 74 GLU A N 1
ATOM 583 C CA . GLU A 1 74 ? 12.39163 11.07624 78.09940 1.000 24.01170 74 GLU A CA 1
ATOM 584 C C . GLU A 1 74 ? 12.11309 9.76887 77.36296 1.000 21.25881 74 GLU A C 1
ATOM 585 O O . GLU A 1 74 ? 12.72993 8.73674 77.65764 1.000 17.59950 74 GLU A O 1
ATOM 591 N N . HIS A 1 75 ? 11.18271 9.78908 76.40743 1.000 20.93872 75 HIS A N 1
ATOM 592 C CA . HIS A 1 75 ? 10.93374 8.59778 75.60462 1.000 20.64867 75 HIS A CA 1
ATOM 593 C C . HIS A 1 75 ? 12.19751 8.17517 74.84719 1.000 19.66465 75 HIS A C 1
ATOM 594 O O . HIS A 1 75 ? 12.51966 6.97950 74.76801 1.000 18.90666 75 HIS A O 1
ATOM 601 N N . ALA A 1 76 ? 12.92105 9.14735 74.28170 1.000 18.59700 76 ALA A N 1
ATOM 602 C CA . ALA A 1 76 ? 14.10700 8.84734 73.47515 1.000 18.09105 76 ALA A CA 1
ATOM 603 C C . ALA A 1 76 ? 15.25103 8.29872 74.31749 1.000 21.08391 76 ALA A C 1
ATOM 604 O O . ALA A 1 76 ? 15.95069 7.37337 73.88677 1.000 19.48852 76 ALA A O 1
ATOM 606 N N . ILE A 1 77 ? 15.48283 8.87877 75.50255 1.000 22.97619 77 ILE A N 1
ATOM 607 C CA . ILE A 1 77 ? 16.55113 8.38025 76.37156 1.000 23.17997 77 ILE A CA 1
ATOM 608 C C . ILE A 1 77 ? 16.23213 6.96818 76.84040 1.000 22.25402 77 ILE A C 1
ATOM 609 O O . ILE A 1 77 ? 17.08988 6.07721 76.81281 1.000 25.76903 77 ILE A O 1
ATOM 614 N N . GLU A 1 78 ? 14.98752 6.73151 77.25822 1.000 21.05825 78 GLU A N 1
ATOM 615 C CA . GLU A 1 78 ? 14.61265 5.40039 77.71557 1.000 22.67912 78 GLU A CA 1
ATOM 616 C C . GLU A 1 78 ? 14.77174 4.37847 76.60155 1.000 21.93466 78 GLU A C 1
ATOM 617 O O . GLU A 1 78 ? 15.32298 3.28902 76.81337 1.000 19.67008 78 GLU A O 1
ATOM 623 N N . LEU A 1 79 ? 14.27607 4.71169 75.40579 1.000 21.05610 79 LEU A N 1
ATOM 624 C CA . LEU A 1 79 ? 14.31206 3.76923 74.28595 1.000 20.45494 79 LEU A CA 1
ATOM 625 C C . LEU A 1 79 ? 15.74449 3.43497 73.89662 1.000 18.05906 79 LEU A C 1
ATOM 626 O O . LEU A 1 79 ? 16.08547 2.26303 73.68294 1.000 14.56523 79 LEU A O 1
ATOM 631 N N . THR A 1 80 ? 16.58721 4.46478 73.75762 1.000 16.78513 80 THR A N 1
ATOM 632 C CA . THR A 1 80 ? 17.97470 4.24232 73.35819 1.000 18.43592 80 THR A CA 1
ATOM 633 C C . THR A 1 80 ? 18.77391 3.55595 74.46357 1.000 18.86973 80 THR A C 1
ATOM 634 O O . THR A 1 80 ? 19.64042 2.71847 74.18517 1.000 21.62883 80 THR A O 1
ATOM 638 N N . ASN A 1 81 ? 18.52392 3.91061 75.72607 1.000 17.14221 81 ASN A N 1
ATOM 639 C CA . ASN A 1 81 ? 19.29018 3.26440 76.78924 1.000 21.99385 81 ASN A CA 1
ATOM 640 C C . ASN A 1 81 ? 18.99346 1.77252 76.88060 1.000 21.91755 81 ASN A C 1
ATOM 641 O O . ASN A 1 81 ? 19.89577 0.98663 77.16902 1.000 24.72616 81 ASN A O 1
ATOM 646 N N . ARG A 1 82 ? 17.74580 1.36631 76.61160 1.000 22.36414 82 ARG A N 1
ATOM 647 C CA . ARG A 1 82 ? 17.33367 -0.03156 76.75403 1.000 21.67829 82 ARG A CA 1
ATOM 648 C C . ARG A 1 82 ? 17.65282 -0.88374 75.52028 1.000 24.96165 82 ARG A C 1
ATOM 649 O O . ARG A 1 82 ? 18.06682 -2.04286 75.65583 1.000 25.63158 82 ARG A O 1
ATOM 657 N N . THR A 1 83 ? 17.43114 -0.35700 74.30907 1.000 22.81838 83 THR A N 1
ATOM 658 C CA . THR A 1 83 ? 17.61167 -1.15310 73.10067 1.000 20.21883 83 THR A CA 1
ATOM 659 C C . THR A 1 83 ? 18.90779 -0.84724 72.36031 1.000 18.59258 83 THR A C 1
ATOM 660 O O . THR A 1 83 ? 19.24608 -1.58206 71.42105 1.000 18.05427 83 THR A O 1
ATOM 664 N N . GLY A 1 84 ? 19.62987 0.21169 72.74448 1.000 17.28348 84 GLY A N 1
ATOM 665 C CA . GLY A 1 84 ? 20.86874 0.58403 72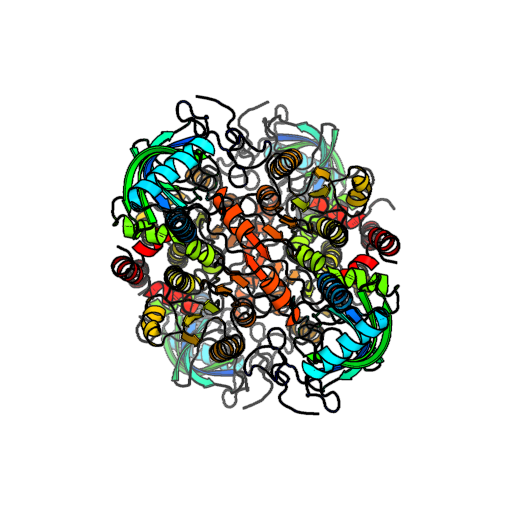.09872 1.000 19.83367 84 GLY A CA 1
ATOM 666 C C . GLY A 1 84 ? 20.70550 1.39632 70.82773 1.000 17.77923 84 GLY A C 1
ATOM 667 O O . GLY A 1 84 ? 21.71301 1.77354 70.21908 1.000 16.61894 84 GLY A O 1
ATOM 668 N N . LYS A 1 85 ? 19.47478 1.73339 70.44123 1.000 19.46476 85 LYS A N 1
ATOM 669 C CA . LYS A 1 85 ? 19.24609 2.41217 69.16982 1.000 16.67494 85 LYS A CA 1
ATOM 670 C C . LYS A 1 85 ? 17.87481 3.06510 69.18656 1.000 17.48306 85 LYS A C 1
ATOM 671 O O . LYS A 1 85 ? 17.00392 2.70310 69.98518 1.000 17.52951 85 LYS A O 1
ATOM 677 N N . HIS A 1 86 ? 17.67926 4.02496 68.28178 1.000 16.11871 86 HIS A N 1
ATOM 678 C CA . HIS A 1 86 ? 16.37054 4.67433 68.14833 1.000 17.54769 86 HIS A CA 1
ATOM 679 C C . HIS A 1 86 ? 15.59510 4.07421 66.97420 1.000 17.78842 86 HIS A C 1
ATOM 680 O O . HIS A 1 86 ? 15.34314 4.72155 65.95479 1.000 17.15996 86 HIS A O 1
ATOM 687 N N . LYS A 1 87 ? 15.23988 2.79384 67.13026 1.000 16.73852 87 LYS A N 1
ATOM 688 C CA . LYS A 1 87 ? 14.33277 2.10433 66.22100 1.000 15.52921 87 LYS A CA 1
ATOM 689 C C . LYS A 1 87 ? 12.93576 2.10540 66.83441 1.000 15.86435 87 LYS A C 1
ATOM 690 O O . LYS A 1 87 ? 12.74036 1.58139 67.93556 1.000 17.18730 87 LYS A O 1
ATOM 696 N N . ASN A 1 88 ? 11.97339 2.68331 66.12104 1.000 18.05444 88 ASN A N 1
ATOM 697 C CA . ASN A 1 88 ? 10.59874 2.72180 66.60474 1.000 18.55869 88 ASN A CA 1
ATOM 698 C C . ASN A 1 88 ? 10.07484 1.29929 66.78757 1.000 19.83151 88 ASN A C 1
ATOM 699 O O . ASN A 1 88 ? 10.13290 0.48148 65.86249 1.000 20.89112 88 ASN A O 1
ATOM 704 N N . GLU A 1 89 ? 9.61406 0.98425 68.00087 1.000 20.50248 89 GLU A N 1
ATOM 705 C CA . GLU A 1 89 ? 9.26500 -0.39578 68.31635 1.000 23.75969 89 GLU A CA 1
ATOM 706 C C . GLU A 1 89 ? 7.93338 -0.82084 67.71881 1.000 25.29854 89 GLU A C 1
ATOM 707 O O . GLU A 1 89 ? 7.64983 -2.02156 67.67837 1.000 26.03768 89 GLU A O 1
ATOM 713 N N . ASP A 1 90 ? 7.13169 0.12469 67.23223 1.000 23.42788 90 ASP A N 1
ATOM 714 C CA . ASP A 1 90 ? 5.84429 -0.13708 66.58492 1.000 24.78273 90 ASP A CA 1
ATOM 715 C C . ASP A 1 90 ? 5.87598 -0.04249 65.07139 1.000 26.41263 90 ASP A C 1
ATOM 716 O O . ASP A 1 90 ? 5.18542 -0.80713 64.40045 1.000 27.07741 90 ASP A O 1
ATOM 721 N N . THR A 1 91 ? 6.63278 0.90627 64.51988 1.000 26.20503 91 THR A N 1
ATOM 722 C CA . THR A 1 91 ? 6.76247 1.06497 63.07600 1.000 24.26141 91 THR A CA 1
ATOM 723 C C . THR A 1 91 ? 8.03146 0.45420 62.49781 1.000 22.64622 91 THR A C 1
ATOM 724 O O . THR A 1 91 ? 8.05763 0.15802 61.29435 1.000 21.22550 91 THR A O 1
ATOM 728 N N . GLY A 1 92 ? 9.08501 0.28804 63.30027 1.000 21.77430 92 GLY A N 1
ATOM 729 C CA . GLY A 1 92 ? 10.34266 -0.18899 62.77044 1.000 24.90307 92 GLY A CA 1
ATOM 730 C C . GLY A 1 92 ? 11.19350 0.89547 62.15108 1.000 23.60083 92 GLY A C 1
ATOM 731 O O . GLY A 1 92 ? 12.32233 0.60943 61.73635 1.000 25.56613 92 GLY A O 1
ATOM 732 N N . SER A 1 93 ? 10.70063 2.13862 62.10286 1.000 23.24424 93 SER A N 1
ATOM 733 C CA . SER A 1 93 ? 11.39548 3.24487 61.45330 1.000 24.99560 93 SER A CA 1
ATOM 734 C C . SER A 1 93 ? 12.49111 3.83781 62.33951 1.000 21.80852 93 SER A C 1
ATOM 735 O O . SER A 1 93 ? 12.51036 3.67369 63.56380 1.000 21.83634 93 SER A O 1
ATOM 738 N N . GLY A 1 94 ? 13.42054 4.52984 61.68084 1.000 17.51799 94 GLY A N 1
ATOM 739 C CA . GLY A 1 94 ? 14.56215 5.11758 62.35077 1.000 16.16927 94 GLY A CA 1
ATOM 740 C C . GLY A 1 94 ? 14.71834 6.60492 62.08806 1.000 15.31081 94 GLY A C 1
ATOM 741 O O . GLY A 1 94 ? 14.07293 7.42664 62.74695 1.000 13.42133 94 GLY A O 1
ATOM 742 N N . GLY A 1 95 ? 15.54794 6.96472 61.12033 1.000 15.88919 95 GLY A N 1
ATOM 743 C CA . GLY A 1 95 ? 15.95421 8.34014 60.90987 1.000 16.60631 95 GLY A CA 1
ATOM 744 C C . GLY A 1 95 ? 17.43053 8.37542 60.56826 1.000 12.12263 95 GLY A C 1
ATOM 745 O O . GLY A 1 95 ? 17.99931 7.36643 60.16442 1.000 14.60085 95 GLY A O 1
ATOM 746 N N . MET A 1 96 ? 18.07084 9.53877 60.74479 1.000 12.00547 96 MET A N 1
ATOM 747 C CA . MET A 1 96 ? 19.51736 9.67132 60.52190 1.000 13.98087 96 MET A CA 1
ATOM 748 C C . MET A 1 96 ? 20.09294 10.66404 61.52966 1.000 14.57893 96 MET A C 1
ATOM 749 O O . MET A 1 96 ? 19.35888 11.26831 62.31220 1.000 13.56039 96 MET A O 1
ATOM 754 N N . PHE A 1 97 ? 21.41292 10.85989 61.51058 1.000 15.22285 97 PHE A N 1
ATOM 755 C CA . PHE A 1 97 ? 22.00845 11.81070 62.44666 1.000 15.03342 97 PHE A CA 1
ATOM 756 C C . PHE A 1 97 ? 23.00126 12.72970 61.74446 1.000 15.41811 97 PHE A C 1
ATOM 757 O O . PHE A 1 97 ? 23.44006 12.48134 60.61221 1.000 15.71881 97 PHE A O 1
ATOM 765 N N . ILE A 1 98 ? 23.31881 13.82858 62.42927 1.000 14.72720 98 ILE A N 1
ATOM 766 C CA . ILE A 1 98 ? 24.38401 14.74670 62.04416 1.000 15.47023 98 ILE A CA 1
ATOM 767 C C . ILE A 1 98 ? 25.30266 14.89188 63.24963 1.000 17.91092 98 ILE A C 1
ATOM 768 O O . ILE A 1 98 ? 24.82932 14.98256 64.39097 1.000 18.33998 98 ILE A O 1
ATOM 773 N N . GLY A 1 99 ? 26.60490 14.89387 63.00020 1.000 18.21566 99 GLY A N 1
ATOM 774 C CA . GLY A 1 99 ? 27.57448 14.98421 64.07098 1.000 17.94254 99 GLY A CA 1
ATOM 775 C C . GLY A 1 99 ? 28.96505 15.20650 63.51840 1.000 17.14516 99 GLY A C 1
ATOM 776 O O . GLY A 1 99 ? 29.15587 15.36545 62.31361 1.000 18.50623 99 GLY A O 1
ATOM 777 N N . ARG A 1 100 ? 29.94301 15.21045 64.41935 1.000 17.93411 100 ARG A N 1
ATOM 778 C CA . ARG A 1 100 ? 31.34238 15.36512 64.04838 1.000 22.38511 100 ARG A CA 1
ATOM 779 C C . ARG A 1 100 ? 32.10394 14.10571 64.42466 1.000 19.26127 100 ARG A C 1
ATOM 780 O O . ARG A 1 100 ? 31.82350 13.49090 65.45395 1.000 20.61241 100 ARG A O 1
ATOM 788 N N . VAL A 1 101 ? 33.04483 13.70507 63.56193 1.000 19.26106 101 VAL A N 1
ATOM 789 C CA . VAL A 1 101 ? 33.79690 12.47192 63.78213 1.000 18.57566 101 VAL A CA 1
ATOM 790 C C . VAL A 1 101 ? 34.58950 12.57634 65.08031 1.000 24.59000 101 VAL A C 1
ATOM 791 O O . VAL A 1 101 ? 35.31737 13.54969 65.31402 1.000 26.52323 101 VAL A O 1
ATOM 795 N N . ALA A 1 102 ? 34.44500 11.56966 65.93697 1.000 26.21245 102 ALA A N 1
ATOM 796 C CA . ALA A 1 102 ? 35.16992 11.51360 67.19711 1.000 25.29504 102 ALA A CA 1
ATOM 797 C C . ALA A 1 102 ? 36.37145 10.58288 67.14239 1.000 24.65917 102 ALA A C 1
ATOM 798 O O . ALA A 1 102 ? 37.46398 10.96709 67.56938 1.000 25.35023 102 ALA A O 1
ATOM 800 N N . ALA A 1 103 ? 36.21091 9.39007 66.57720 1.000 21.92440 103 ALA A N 1
ATOM 801 C CA . ALA A 1 103 ? 37.29419 8.41906 66.50514 1.000 21.10496 103 ALA A CA 1
ATOM 802 C C . ALA A 1 103 ? 37.04990 7.48820 65.32602 1.000 20.13759 103 ALA A C 1
ATOM 803 O O . ALA A 1 103 ? 35.90280 7.20688 64.96836 1.000 18.77662 103 ALA A O 1
ATOM 805 N N . ILE A 1 104 ? 38.14108 7.03018 64.71393 1.000 21.06531 104 ILE A N 1
ATOM 806 C CA . ILE A 1 104 ? 38.08682 6.14332 63.55950 1.000 22.32794 104 ILE A CA 1
ATOM 807 C C . ILE A 1 104 ? 38.97683 4.94289 63.84101 1.000 23.55654 104 ILE A C 1
ATOM 808 O O . ILE A 1 104 ? 40.18681 5.10641 64.02797 1.000 24.59426 104 ILE A O 1
ATOM 813 N N . GLY A 1 105 ? 38.39746 3.74320 63.83945 1.000 25.38534 105 GLY A N 1
ATOM 814 C CA . GLY A 1 105 ? 39.21143 2.55221 64.00599 1.000 26.18434 105 GLY A CA 1
ATOM 815 C C . GLY A 1 105 ? 40.20250 2.39490 62.86802 1.000 25.70243 105 GLY A C 1
ATOM 816 O O . GLY A 1 105 ? 39.98015 2.87829 61.75211 1.000 24.32670 105 GLY A O 1
ATOM 817 N N . ASP A 1 106 ? 41.33553 1.74907 63.16428 1.000 27.05989 106 ASP A N 1
ATOM 818 C CA . ASP A 1 106 ? 42.38459 1.65002 62.15450 1.000 30.41821 106 ASP A CA 1
ATOM 819 C C . ASP A 1 106 ? 41.99808 0.73314 61.00240 1.000 27.35896 106 ASP A C 1
ATOM 820 O O . ASP A 1 106 ? 42.60505 0.81185 59.93428 1.000 26.71807 106 ASP A O 1
ATOM 825 N N . LYS A 1 107 ? 41.02183 -0.15224 61.19483 1.000 26.69013 107 LYS A N 1
ATOM 826 C CA . LYS A 1 107 ? 40.54670 -1.01746 60.12531 1.000 25.63380 107 LYS A CA 1
ATOM 827 C C . LYS A 1 107 ? 39.16321 -0.61422 59.62662 1.000 22.75234 107 LYS A C 1
ATOM 828 O O . LYS A 1 107 ? 38.47490 -1.43018 59.00813 1.000 22.30051 107 LYS A O 1
ATOM 834 N N . PHE A 1 108 ? 38.72541 0.61005 59.91897 1.000 22.52288 108 PHE A N 1
ATOM 835 C CA . PHE A 1 108 ? 37.46188 1.09805 59.37717 1.000 21.12706 108 PHE A CA 1
ATOM 836 C C . PHE A 1 108 ? 37.55471 1.16237 57.85865 1.000 20.85023 108 PHE A C 1
ATOM 837 O O . PHE A 1 108 ? 38.54456 1.66063 57.31710 1.000 19.80668 108 PHE A O 1
ATOM 845 N N . GLU A 1 109 ? 36.54044 0.62294 57.17111 1.000 21.72377 109 GLU A N 1
ATOM 846 C CA . GLU A 1 109 ? 36.48802 0.71516 55.71507 1.000 22.54972 109 GLU A CA 1
ATOM 847 C C . GLU A 1 109 ? 36.09533 2.13314 55.30826 1.000 22.09744 109 GLU A C 1
ATOM 848 O O . GLU A 1 109 ? 34.90642 2.44958 55.16290 1.000 19.88511 109 GLU A O 1
ATOM 854 N N . MET A 1 110 ? 37.09721 2.98590 55.13313 1.000 25.36097 110 MET A N 1
ATOM 855 C CA . MET A 1 110 ? 36.88623 4.35744 54.69278 1.000 29.19518 110 MET A CA 1
ATOM 856 C C . MET A 1 110 ? 36.14587 4.36280 53.35503 1.000 26.81985 110 MET A C 1
ATOM 857 O O . MET A 1 110 ? 36.54454 3.68143 52.40419 1.000 27.83667 110 MET A O 1
ATOM 862 N N . LYS A 1 111 ? 35.03066 5.08820 53.30458 1.000 26.35102 111 LYS A N 1
ATOM 863 C CA . LYS A 1 111 ? 34.40355 5.45050 52.04080 1.000 24.16082 111 LYS A CA 1
ATOM 864 C C . LYS A 1 111 ? 34.86424 6.86907 51.70184 1.000 24.41555 111 LYS A C 1
ATOM 865 O O . LYS A 1 111 ? 36.04723 7.07674 51.39215 1.000 25.21712 111 LYS A O 1
ATOM 871 N N . GLU A 1 112 ? 33.98497 7.86557 51.80567 1.000 22.38879 112 GLU A N 1
ATOM 872 C CA . GLU A 1 112 ? 34.44708 9.24274 51.64542 1.000 23.63677 112 GLU A CA 1
ATOM 873 C C . GLU A 1 112 ? 35.49158 9.55842 52.70863 1.000 23.32492 112 GLU A C 1
ATOM 874 O O . GLU A 1 112 ? 35.34222 9.18926 53.87651 1.000 24.32422 112 GLU A O 1
ATOM 880 N N . GLU A 1 113 ? 36.56461 10.21354 52.29096 1.000 23.62425 113 GLU A N 1
ATOM 881 C CA . GLU A 1 113 ? 37.69804 10.43610 53.17212 1.000 27.21715 113 GLU A CA 1
ATOM 882 C C . GLU A 1 113 ? 37.31652 11.47378 54.21541 1.000 25.46616 113 GLU A C 1
ATOM 883 O O . GLU A 1 113 ? 36.93900 12.59878 53.86995 1.000 27.48483 113 GLU A O 1
ATOM 889 N N . VAL A 1 114 ? 37.36141 11.07826 55.48891 1.000 24.75923 114 VAL A N 1
ATOM 890 C CA . VAL A 1 114 ? 37.07671 11.97860 56.59907 1.000 23.90352 114 VAL A CA 1
ATOM 891 C C . VAL A 1 114 ? 38.07500 11.72023 57.71646 1.000 23.42770 114 VAL A C 1
ATOM 892 O O . VAL A 1 114 ? 38.67573 10.64935 57.82309 1.000 24.02805 114 VAL A O 1
ATOM 896 N N . LYS A 1 115 ? 38.24093 12.72882 58.55442 1.000 25.08256 115 LYS A N 1
ATOM 897 C CA . LYS A 1 115 ? 39.16265 12.68805 59.67524 1.000 25.50218 115 LYS A CA 1
ATOM 898 C C . LYS A 1 115 ? 38.44217 13.16233 60.92972 1.000 22.88956 115 LYS A C 1
ATOM 899 O O . LYS A 1 115 ? 37.36416 13.75904 60.86223 1.000 25.08107 115 LYS A O 1
ATOM 905 N N . VAL A 1 116 ? 39.05638 12.89561 62.08554 1.000 21.65451 116 VAL A N 1
ATOM 906 C CA . VAL A 1 116 ? 38.49729 13.34131 63.35615 1.000 22.73160 116 VAL A CA 1
ATOM 907 C C . VAL A 1 116 ? 38.15966 14.82375 63.30351 1.000 21.50495 116 VAL A C 1
ATOM 908 O O . VAL A 1 116 ? 38.95432 15.64600 62.83561 1.000 21.68285 116 VAL A O 1
ATOM 912 N N . GLY A 1 117 ? 36.95510 15.16559 63.77450 1.000 20.89825 117 GLY A N 1
ATOM 913 C CA . GLY A 1 117 ? 36.46214 16.52663 63.75072 1.000 21.51436 117 GLY A CA 1
ATOM 914 C C . GLY A 1 117 ? 35.54466 16.87378 62.58498 1.000 20.67176 117 GLY A C 1
ATOM 915 O O . GLY A 1 117 ? 34.81244 17.86706 62.67084 1.000 21.60218 117 GLY A O 1
ATOM 916 N N . ASP A 1 118 ? 35.56021 16.09637 61.50001 1.000 19.72546 118 ASP A N 1
ATOM 917 C CA . ASP A 1 118 ? 34.74790 16.41292 60.32780 1.000 20.83567 118 ASP A CA 1
ATOM 918 C C . ASP A 1 118 ? 33.25979 16.32118 60.64301 1.000 18.89438 118 ASP A C 1
ATOM 919 O O . ASP A 1 118 ? 32.82267 15.45034 61.39788 1.000 17.20577 118 ASP A O 1
ATOM 924 N N . LYS A 1 119 ? 32.48695 17.23363 60.04764 1.000 17.26671 119 LYS A N 1
ATOM 925 C CA . LYS A 1 119 ? 31.03354 17.25349 60.18892 1.000 17.85516 119 LYS A CA 1
ATOM 926 C C . LYS A 1 119 ? 30.40266 16.31145 59.16286 1.000 18.09819 119 LYS A C 1
ATOM 927 O O . LYS A 1 119 ? 30.63396 16.46054 57.96042 1.000 16.54431 119 LYS A O 1
ATOM 933 N N . ILE A 1 120 ? 29.61762 15.32668 59.61656 1.000 19.48709 120 ILE A N 1
ATOM 934 C CA . ILE A 1 120 ? 29.10173 14.31783 58.69723 1.000 19.34703 120 ILE A CA 1
ATOM 935 C C . ILE A 1 120 ? 27.61573 14.10715 58.93158 1.000 18.99691 120 ILE A C 1
ATOM 936 O O . ILE A 1 120 ? 27.04132 14.55495 59.92859 1.000 17.00434 120 ILE A O 1
ATOM 941 N N . ALA A 1 121 ? 26.98165 13.50024 57.93356 1.000 17.14548 121 ALA A N 1
ATOM 942 C CA . ALA A 1 121 ? 25.61128 13.02375 58.03446 1.000 16.05287 121 ALA A CA 1
ATOM 943 C C . ALA A 1 121 ? 25.61569 11.52467 57.79599 1.000 15.21016 121 ALA A C 1
ATOM 944 O O . ALA A 1 121 ? 26.29176 11.04248 56.88168 1.000 14.08479 121 ALA A O 1
ATOM 946 N N . SER A 1 122 ? 24.88499 10.78426 58.61662 1.000 12.44982 122 SER A N 1
ATOM 947 C CA . SER A 1 122 ? 24.69372 9.37425 58.31158 1.000 13.30828 122 SER A CA 1
ATOM 948 C C . SER A 1 122 ? 23.66818 9.23229 57.19417 1.000 12.69782 122 SER A C 1
ATOM 949 O O . SER A 1 122 ? 22.71805 10.01766 57.09483 1.000 10.05533 122 SER A O 1
ATOM 952 N N . LEU A 1 123 ? 23.89059 8.24129 56.33202 1.000 12.15087 123 LEU A N 1
ATOM 953 C CA . LEU A 1 123 ? 22.99777 7.89255 55.23419 1.000 11.41363 123 LEU A CA 1
ATOM 954 C C . LEU A 1 123 ? 22.47934 6.46123 55.39088 1.000 12.88944 123 LEU A C 1
ATOM 955 O O . LEU A 1 123 ? 22.07627 5.81403 54.42372 1.000 17.81925 123 LEU A O 1
ATOM 960 N N . VAL A 1 124 ? 22.53129 5.94219 56.61137 1.000 12.69836 124 VAL A N 1
ATOM 961 C CA . VAL A 1 124 ? 21.87720 4.69182 56.96389 1.000 12.60364 124 VAL A CA 1
ATOM 962 C C . VAL A 1 124 ? 20.97890 4.99745 58.15102 1.000 13.21064 124 VAL A C 1
ATOM 963 O O . VAL A 1 124 ? 21.22302 5.93352 58.90937 1.000 14.09059 124 VAL A O 1
ATOM 967 N N . SER A 1 125 ? 19.96496 4.15795 58.34071 1.000 15.11333 125 SER A N 1
ATOM 968 C CA . SER A 1 125 ? 18.90120 4.45248 59.29238 1.000 18.00564 125 SER A CA 1
ATOM 969 C C . SER A 1 125 ? 19.35611 4.30020 60.74738 1.000 17.58609 125 SER A C 1
ATOM 970 O O . SER A 1 125 ? 20.18540 3.44138 61.09550 1.000 14.95294 125 SER A O 1
ATOM 973 N N . LEU A 1 126 ? 18.75604 5.13115 61.61341 1.000 15.20100 126 LEU A N 1
ATOM 974 C CA . LEU A 1 126 ? 18.87381 4.93877 63.05054 1.000 14.14225 126 LEU A CA 1
ATOM 975 C C . LEU A 1 126 ? 18.36374 3.57180 63.48400 1.000 14.89398 126 LEU A C 1
ATOM 976 O O . LEU A 1 126 ? 18.66719 3.14456 64.60040 1.000 18.70372 126 LEU A O 1
ATOM 981 N N . SER A 1 127 ? 17.63249 2.85411 62.62528 1.000 16.06930 127 SER A N 1
ATOM 982 C CA . SER A 1 127 ? 17.13253 1.53970 63.02908 1.000 20.54389 127 SER A CA 1
ATOM 983 C C . SER A 1 127 ? 18.22898 0.47376 63.10819 1.000 17.23183 127 SER A C 1
ATOM 984 O O . SER A 1 127 ? 17.96903 -0.62000 63.62314 1.000 16.24372 127 SER A O 1
ATOM 987 N N . LEU A 1 128 ? 19.43993 0.74554 62.62005 1.000 13.11535 128 LEU A N 1
ATOM 988 C CA . LEU A 1 128 ? 20.55595 -0.17526 62.81140 1.000 15.38915 128 LEU A CA 1
ATOM 989 C C . LEU A 1 128 ? 21.74547 0.48392 63.49846 1.000 15.32130 128 LEU A C 1
ATOM 990 O O . LEU A 1 128 ? 22.81390 -0.13587 63.59174 1.000 16.80603 128 LEU A O 1
ATOM 995 N N . THR A 1 129 ? 21.59310 1.72328 63.98026 1.000 12.41171 129 THR A N 1
ATOM 996 C CA . THR A 1 129 ? 22.72120 2.52675 64.45028 1.000 12.50805 129 THR A CA 1
ATOM 997 C C . THR A 1 129 ? 22.83042 2.43432 65.96709 1.000 15.22462 129 THR A C 1
ATOM 998 O O . THR A 1 129 ? 21.92824 2.92341 66.67551 1.000 13.47587 129 THR A O 1
ATOM 1002 N N . PRO A 1 130 ? 23.90668 1.86347 66.51207 1.000 14.53542 130 PRO A N 1
ATOM 1003 C CA . PRO A 1 130 ? 24.13819 1.98496 67.95855 1.000 15.64762 130 PRO A CA 1
ATOM 1004 C C . PRO A 1 130 ? 24.20631 3.45834 68.32376 1.000 13.70257 130 PRO A C 1
ATOM 1005 O O . PRO A 1 130 ? 24.94659 4.22776 67.71334 1.000 12.40736 130 PRO A O 1
ATOM 1009 N N . LEU A 1 131 ? 23.42558 3.85390 69.32870 1.000 14.35808 131 LEU A N 1
ATOM 1010 C CA . LEU A 1 131 ? 23.27995 5.26416 69.67031 1.000 12.55476 131 LEU A CA 1
ATOM 1011 C C . LEU A 1 131 ? 23.16302 5.42654 71.17422 1.000 15.89883 131 LEU A C 1
ATOM 1012 O O . LEU A 1 131 ? 22.28837 4.81440 71.78930 1.000 18.22984 131 LEU A O 1
ATOM 1017 N N . LYS A 1 132 ? 24.01307 6.27623 71.74753 1.000 19.21916 132 LYS A N 1
ATOM 1018 C CA . LYS A 1 132 ? 23.96168 6.62904 73.16317 1.000 21.86116 132 LYS A CA 1
ATOM 1019 C C . LYS A 1 132 ? 23.56548 8.08950 73.25972 1.000 22.90107 132 LYS A C 1
ATOM 1020 O O . LYS A 1 132 ? 24.25532 8.96137 72.72783 1.000 23.64606 132 LYS A O 1
ATOM 1026 N N . ILE A 1 133 ? 22.45119 8.35759 73.91932 1.000 25.76114 133 ILE A N 1
ATOM 1027 C CA . ILE A 1 133 ? 21.99777 9.72463 74.12600 1.000 24.23251 133 ILE A CA 1
ATOM 1028 C C . ILE A 1 133 ? 22.35000 10.09722 75.55951 1.000 25.70129 133 ILE A C 1
ATOM 1029 O O . ILE A 1 133 ? 21.76624 9.56496 76.51104 1.000 23.52967 133 ILE A O 1
ATOM 1034 N N . ASN A 1 134 ? 23.30287 11.01201 75.72892 1.000 27.73381 134 ASN A N 1
ATOM 1035 C CA . ASN A 1 134 ? 23.65820 11.41964 77.08684 1.000 28.83933 134 ASN A CA 1
ATOM 1036 C C . ASN A 1 134 ? 22.80272 12.58555 77.54388 1.000 30.74515 134 ASN A C 1
ATOM 1037 O O . ASN A 1 134 ? 22.50022 12.70511 78.73444 1.000 31.07091 134 ASN A O 1
ATOM 1042 N N . LYS A 1 135 ? 22.35903 13.41541 76.60570 1.000 30.98515 135 LYS A N 1
ATOM 1043 C CA . LYS A 1 135 ? 21.57013 14.58684 76.94179 1.000 32.75196 135 LYS A CA 1
ATOM 1044 C C . LYS A 1 135 ? 20.67788 14.95481 75.76748 1.000 31.93469 135 LYS A C 1
ATOM 1045 O O . LYS A 1 135 ? 21.12925 15.00007 74.62156 1.000 30.62111 135 LYS A O 1
ATOM 1051 N N . VAL A 1 136 ? 19.42208 15.25584 76.05689 1.000 30.38115 136 VAL A N 1
ATOM 1052 C CA . VAL A 1 136 ? 18.53914 15.81827 75.05128 1.000 29.12164 136 VAL A CA 1
ATOM 1053 C C . VAL A 1 136 ? 18.46005 17.31341 75.32253 1.000 30.34625 136 VAL A C 1
ATOM 1054 O O . VAL A 1 136 ? 17.83417 17.73328 76.30142 1.000 30.90534 136 VAL A O 1
ATOM 1058 N N . LYS A 1 137 ? 19.02467 18.13532 74.43084 1.000 31.10657 137 LYS A N 1
ATOM 1059 C CA . LYS A 1 137 ? 19.00251 19.58479 74.64503 1.000 30.14243 137 LYS A CA 1
ATOM 1060 C C . LYS A 1 137 ? 17.67789 20.19234 74.20843 1.000 28.67956 137 LYS A C 1
ATOM 1061 O O . LYS A 1 137 ? 17.19646 21.15497 74.81891 1.000 27.45563 137 LYS A O 1
ATOM 1067 N N . LYS A 1 138 ? 17.08190 19.66291 73.14859 1.000 28.09180 138 LYS A N 1
ATOM 1068 C CA . LYS A 1 138 ? 15.88477 20.25148 72.56383 1.000 27.91975 138 LYS A CA 1
ATOM 1069 C C . LYS A 1 138 ? 15.09887 19.21568 71.75239 1.000 25.91151 138 LYS A C 1
ATOM 1070 O O . LYS A 1 138 ? 15.68638 18.45583 70.96778 1.000 24.04705 138 LYS A O 1
ATOM 1076 N N . VAL A 1 139 ? 13.77691 19.17347 71.92466 1.000 24.49139 139 VAL A N 1
ATOM 1077 C CA . VAL A 1 139 ? 12.88103 18.41797 71.05774 1.000 24.56446 139 VAL A CA 1
ATOM 1078 C C . VAL A 1 139 ? 12.16039 19.43405 70.19007 1.000 26.15226 139 VAL A C 1
ATOM 1079 O O . VAL A 1 139 ? 11.43378 20.29270 70.70454 1.000 27.00153 139 VAL A O 1
ATOM 1083 N N . LEU A 1 140 ? 12.35514 19.34616 68.86875 1.000 25.72898 140 LEU A N 1
ATOM 1084 C CA . LEU A 1 140 ? 11.72073 20.26910 67.92477 1.000 27.32974 140 LEU A CA 1
ATOM 1085 C C . LEU A 1 140 ? 10.50703 19.53764 67.35307 1.000 26.48573 140 LEU A C 1
ATOM 1086 O O . LEU A 1 140 ? 10.58845 18.83257 66.34340 1.000 26.77079 140 LEU A O 1
ATOM 1091 N N . LEU A 1 141 ? 9.35527 19.76898 67.99017 1.000 28.39424 141 LEU A N 1
ATOM 1092 C CA . LEU A 1 141 ? 8.14438 18.99601 67.72667 1.000 30.64734 141 LEU A CA 1
ATOM 1093 C C . LEU A 1 141 ? 7.68063 19.12921 66.28238 1.000 32.89560 141 LEU A C 1
ATOM 1094 O O . LEU A 1 141 ? 7.01492 18.23209 65.74727 1.000 31.97263 141 LEU A O 1
ATOM 1099 N N . ASP A 1 142 ? 7.97314 20.26403 65.66174 1.000 33.23150 142 ASP A N 1
ATOM 1100 C CA . ASP A 1 142 ? 7.52787 20.60239 64.31652 1.000 35.30722 142 ASP A CA 1
ATOM 1101 C C . ASP A 1 142 ? 8.53958 20.24809 63.23263 1.000 30.60118 142 ASP A C 1
ATOM 1102 O O . ASP A 1 142 ? 8.22581 20.36410 62.04082 1.000 28.89359 142 ASP A O 1
ATOM 1107 N N . LYS A 1 143 ? 9.74966 19.84134 63.61992 1.000 29.63831 143 LYS A N 1
ATOM 1108 C CA . LYS A 1 143 ? 10.80808 19.48090 62.68171 1.000 28.69902 143 LYS A CA 1
ATOM 1109 C C . LYS A 1 143 ? 11.24832 18.03033 62.78713 1.000 26.12974 143 LYS A C 1
ATOM 1110 O O . LYS A 1 143 ? 12.20927 17.64146 62.10819 1.000 24.86467 143 LYS A O 1
ATOM 1116 N N . ASP A 1 144 ? 10.57516 17.22191 63.60834 1.000 24.87083 144 ASP A N 1
ATOM 1117 C CA . ASP A 1 144 ? 10.95090 15.81800 63.81245 1.000 25.67742 144 ASP A CA 1
ATOM 1118 C C . ASP A 1 144 ? 12.42919 15.69654 64.20166 1.000 25.99322 144 ASP A C 1
ATOM 1119 O O . ASP A 1 144 ? 13.13120 14.77203 63.77725 1.000 27.76682 144 ASP A O 1
ATOM 1124 N N . GLN A 1 145 ? 12.91419 16.66089 64.98877 1.000 22.57277 145 GLN A N 1
ATOM 1125 C CA . GLN A 1 145 ? 14.32278 16.76604 65.34318 1.000 23.31935 145 GLN A CA 1
ATOM 1126 C C . GLN A 1 145 ? 14.52222 16.74759 66.84994 1.000 24.81002 145 GLN A C 1
ATOM 1127 O O . GLN A 1 145 ? 13.66361 17.21336 67.60475 1.000 25.16111 145 GLN A O 1
ATOM 1133 N N . MET A 1 146 ? 15.70006 16.28333 67.27584 1.000 25.52743 146 MET A N 1
ATOM 1134 C CA . MET A 1 146 ? 16.17663 16.45714 68.64160 1.000 23.61114 146 MET A CA 1
ATOM 1135 C C . MET A 1 146 ? 17.62588 16.92064 68.57463 1.000 23.60397 146 MET A C 1
ATOM 1136 O O . MET A 1 146 ? 18.44092 16.32190 67.86606 1.000 22.25568 146 MET A O 1
ATOM 1141 N N . GLU A 1 147 ? 17.92013 18.03161 69.24206 1.000 22.18732 147 GLU A N 1
ATOM 1142 C CA . GLU A 1 147 ? 19.28763 18.48572 69.45184 1.000 23.16028 147 GLU A CA 1
ATOM 1143 C C . GLU A 1 147 ? 19.77173 17.79367 70.71126 1.000 21.80184 147 GLU A C 1
ATOM 1144 O O . GLU A 1 147 ? 19.11243 17.88037 71.74942 1.000 23.86461 147 GLU A O 1
ATOM 1150 N N . ILE A 1 148 ? 20.88767 17.06862 70.62127 1.000 21.86005 148 ILE A N 1
ATOM 1151 C CA . ILE A 1 148 ? 21.32200 16.20522 71.70812 1.000 20.98486 148 ILE A CA 1
ATOM 1152 C C . ILE A 1 148 ? 22.82814 16.32158 71.88744 1.000 20.19216 148 ILE A C 1
ATOM 1153 O O . ILE A 1 148 ? 23.54322 16.87725 71.05318 1.000 23.44684 148 ILE A O 1
ATOM 1158 N N . GLU A 1 149 ? 23.29414 15.77957 73.00237 1.000 20.54893 149 GLU A N 1
ATOM 1159 C CA . GLU A 1 149 ? 24.68468 15.39218 73.18733 1.000 23.22485 149 GLU A CA 1
ATOM 1160 C C . GLU A 1 149 ? 24.65436 13.87864 73.27831 1.000 22.86734 149 GLU A C 1
ATOM 1161 O O . GLU A 1 149 ? 23.89644 13.33154 74.08012 1.000 20.79020 149 GLU A O 1
ATOM 1167 N N . GLY A 1 150 ? 25.41599 13.20861 72.42424 1.000 23.34558 150 GLY A N 1
ATOM 1168 C CA . GLY A 1 150 ? 25.41873 11.75911 72.40405 1.000 18.62443 150 GLY A CA 1
ATOM 1169 C C . GLY A 1 150 ? 26.41037 11.28036 71.37098 1.000 18.81401 150 GLY A C 1
ATOM 1170 O O . GLY A 1 150 ? 27.12128 12.07352 70.74852 1.000 18.34479 150 GLY A O 1
ATOM 1171 N N . GLN A 1 151 ? 26.45554 9.96084 71.19911 1.000 20.52309 151 GLN A N 1
ATOM 1172 C CA . GLN A 1 151 ? 27.41928 9.34911 70.29338 1.000 18.45701 151 GLN A CA 1
ATOM 1173 C C . GLN A 1 151 ? 26.77581 8.18996 69.54337 1.000 20.38332 151 GLN A C 1
ATOM 1174 O O . GLN A 1 151 ? 25.85323 7.53377 70.04009 1.000 22.09808 151 GLN A O 1
ATOM 1180 N N . ALA A 1 152 ? 27.25610 7.95442 68.32675 1.000 19.50600 152 ALA A N 1
ATOM 1181 C CA . ALA A 1 152 ? 26.72420 6.88421 67.50198 1.000 17.10005 152 ALA A CA 1
ATOM 1182 C C . ALA A 1 152 ? 27.87639 6.14925 66.84267 1.000 14.95458 152 ALA A C 1
ATOM 1183 O O . ALA A 1 152 ? 28.96981 6.69355 66.68402 1.000 17.87699 152 ALA A O 1
ATOM 1185 N N . ILE A 1 153 ? 27.61272 4.90172 66.44841 1.000 14.53990 153 ILE A N 1
ATOM 1186 C CA . ILE A 1 153 ? 28.58227 4.06532 65.75099 1.000 15.16267 153 ILE A CA 1
ATOM 1187 C C . ILE A 1 153 ? 28.13159 3.91233 64.29882 1.000 17.55498 153 ILE A C 1
ATOM 1188 O O . ILE A 1 153 ? 26.94975 3.64505 64.02972 1.000 21.53644 153 ILE A O 1
ATOM 1193 N N . LEU A 1 154 ? 29.07370 4.09096 63.37299 1.000 14.21856 154 LEU A N 1
ATOM 1194 C CA . LEU A 1 154 ? 28.94846 3.63777 61.99520 1.000 15.79903 154 LEU A CA 1
ATOM 1195 C C . LEU A 1 154 ? 29.78006 2.37377 61.83108 1.000 16.65424 154 LEU A C 1
ATOM 1196 O O . LEU A 1 154 ? 30.97774 2.36899 62.13571 1.000 17.78071 154 LEU A O 1
ATOM 1201 N N . PHE A 1 155 ? 29.15383 1.31936 61.33165 1.000 11.07629 155 PHE A N 1
ATOM 1202 C CA . PHE A 1 155 ? 29.88497 0.11551 60.96867 1.000 13.05792 155 PHE A CA 1
ATOM 1203 C C . PHE A 1 155 ? 30.60513 0.32895 59.63642 1.000 15.89834 155 PHE A C 1
ATOM 1204 O O . PHE A 1 155 ? 30.26115 1.21751 58.85793 1.000 16.19844 155 PHE A O 1
ATOM 1212 N N . SER A 1 156 ? 31.59112 -0.53104 59.35390 1.000 17.42112 156 SER A N 1
ATOM 1213 C CA . SER A 1 156 ? 32.30125 -0.41657 58.07749 1.000 16.67715 156 SER A CA 1
ATOM 1214 C C . SER A 1 156 ? 31.36948 -0.56677 56.87580 1.000 14.53725 156 SER A C 1
ATOM 1215 O O . SER A 1 156 ? 31.63595 0.00749 55.81318 1.000 14.73968 156 SER A O 1
ATOM 1218 N N . SER A 1 157 ? 30.28316 -1.32899 57.01725 1.000 11.28229 157 SER A N 1
ATOM 1219 C CA . SER A 1 157 ? 29.28457 -1.46510 55.95573 1.000 10.09156 157 SER A CA 1
ATOM 1220 C C . SER A 1 157 ? 28.34028 -0.26636 55.85562 1.000 12.62079 157 SER A C 1
ATOM 1221 O O . SER A 1 157 ? 27.55548 -0.19958 54.89932 1.000 15.13359 157 SER A O 1
ATOM 1224 N N . GLY A 1 158 ? 28.38811 0.66584 56.81067 1.000 13.07456 158 GLY A N 1
ATOM 1225 C CA . GLY A 1 158 ? 27.50437 1.81639 56.81150 1.000 14.60603 158 GLY A CA 1
ATOM 1226 C C . GLY A 1 158 ? 27.86852 2.83816 55.73250 1.000 13.94710 158 GLY A C 1
ATOM 1227 O O . GLY A 1 158 ? 28.81970 2.67869 54.96795 1.000 13.29383 158 GLY A O 1
ATOM 1228 N N . VAL A 1 159 ? 27.06053 3.89954 55.66630 1.000 13.06344 159 VAL A N 1
ATOM 1229 C CA . VAL A 1 159 ? 27.19833 4.96238 54.67086 1.000 13.68087 159 VAL A CA 1
ATOM 1230 C C . VAL A 1 159 ? 27.05349 6.31198 55.36766 1.000 14.18345 159 VAL A C 1
ATOM 1231 O O . VAL A 1 159 ? 26.17039 6.48179 56.21325 1.000 15.39053 159 VAL A O 1
ATOM 1235 N N . TYR A 1 160 ? 27.88338 7.28245 54.97110 1.000 11.56352 160 TYR A N 1
ATOM 1236 C CA . TYR A 1 160 ? 27.93492 8.61852 55.55687 1.000 13.51334 160 TYR A CA 1
ATOM 1237 C C . TYR A 1 160 ? 28.38681 9.57579 54.46143 1.000 13.05373 160 TYR A C 1
ATOM 1238 O O . TYR A 1 160 ? 28.84641 9.15441 53.39892 1.000 12.60375 160 TYR A O 1
ATOM 1247 N N . ALA A 1 161 ? 28.24827 10.86912 54.72039 1.000 14.87262 161 ALA A N 1
ATOM 1248 C CA . ALA A 1 161 ? 28.76367 11.86720 53.79542 1.000 18.10992 161 ALA A CA 1
ATOM 1249 C C . ALA A 1 161 ? 29.26467 13.06521 54.58385 1.000 16.41292 161 ALA A C 1
ATOM 1250 O O . ALA A 1 161 ? 28.61342 13.51902 55.52919 1.000 12.65682 161 ALA A O 1
ATOM 1252 N N . LYS A 1 162 ? 30.42625 13.56379 54.18697 1.000 17.50645 162 LYS A N 1
ATOM 1253 C CA . LYS A 1 162 ? 30.93391 14.81436 54.72410 1.000 19.78923 162 LYS A CA 1
ATOM 1254 C C . LYS A 1 162 ? 30.04183 15.95901 54.25168 1.000 19.79303 162 LYS A C 1
ATOM 1255 O O . LYS A 1 162 ? 29.77382 16.10367 53.05687 1.000 20.54358 162 LYS A O 1
ATOM 1261 N N . LEU A 1 163 ? 29.58540 16.77635 55.19035 1.000 22.80652 163 LEU A N 1
ATOM 1262 C CA . LEU A 1 163 ? 28.72288 17.90327 54.86544 1.000 25.52277 163 LEU A CA 1
ATOM 1263 C C . LEU A 1 163 ? 29.56512 19.05690 54.31982 1.000 29.64595 163 LEU A C 1
ATOM 1264 O O . LEU A 1 163 ? 30.46792 19.53376 55.01395 1.000 29.57753 163 LEU A O 1
ATOM 1269 N N . PRO A 1 164 ? 29.31128 19.52682 53.10233 1.000 35.63782 164 PRO A N 1
ATOM 1270 C CA . PRO A 1 164 ? 30.19096 20.53827 52.49951 1.000 33.02848 164 PRO A CA 1
ATOM 1271 C C . PRO A 1 164 ? 30.14603 21.85450 53.25779 1.000 33.66755 164 PRO A C 1
ATOM 1272 O O . PRO A 1 164 ? 29.09200 22.28990 53.71860 1.000 26.97103 164 PRO A O 1
ATOM 1276 N N . ASP A 1 165 ? 31.31742 22.48989 53.37999 1.000 37.92013 165 ASP A N 1
ATOM 1277 C CA . ASP A 1 165 ? 31.44335 23.70815 54.18129 1.000 43.65350 165 ASP A CA 1
ATOM 1278 C C . ASP A 1 165 ? 30.68915 24.88095 53.57483 1.000 40.00771 165 ASP A C 1
ATOM 1279 O O . ASP A 1 165 ? 30.19020 25.74613 54.31052 1.000 39.71069 165 ASP A O 1
ATOM 1284 N N . ASP A 1 166 ? 30.55129 24.89585 52.25246 1.000 40.89937 166 ASP A N 1
ATOM 1285 C CA . ASP A 1 166 ? 30.02397 26.03044 51.51366 1.000 42.58289 166 ASP A CA 1
ATOM 1286 C C . ASP A 1 166 ? 28.54064 25.90307 51.18748 1.000 43.83191 166 ASP A C 1
ATOM 1287 O O . ASP A 1 166 ? 28.02579 26.67276 50.36534 1.000 42.04570 166 ASP A O 1
ATOM 1292 N N . LEU A 1 167 ? 27.84153 24.94773 51.78376 1.000 40.62401 167 LEU A N 1
ATOM 1293 C CA . LEU A 1 167 ? 26.45043 24.76792 51.43869 1.000 39.34892 167 LEU A CA 1
ATOM 1294 C C . LEU A 1 167 ? 25.60148 24.80545 52.69937 1.000 33.56256 167 LEU A C 1
ATOM 1295 O O . LEU A 1 167 ? 26.00400 24.30058 53.75136 1.000 34.09588 167 LEU A O 1
ATOM 1300 N N . ASP A 1 168 ? 24.40214 25.38417 52.56431 1.000 34.90746 168 ASP A N 1
ATOM 1301 C CA . ASP A 1 168 ? 23.41864 25.37125 53.64208 1.000 39.49453 168 ASP A CA 1
ATOM 1302 C C . ASP A 1 168 ? 23.23829 23.93377 54.10554 1.000 43.03412 168 ASP A C 1
ATOM 1303 O O . ASP A 1 168 ? 23.16812 23.01569 53.28348 1.000 36.44441 168 ASP A O 1
ATOM 1308 N N . GLU A 1 169 ? 23.24014 23.72715 55.42535 1.000 40.25020 169 GLU A N 1
ATOM 1309 C CA . GLU A 1 169 ? 23.17506 22.36131 55.94450 1.000 42.79990 169 GLU A CA 1
ATOM 1310 C C . GLU A 1 169 ? 21.91432 21.62623 55.47511 1.000 38.80500 169 GLU A C 1
ATOM 1311 O O . GLU A 1 169 ? 21.99955 20.49236 54.99458 1.000 38.62520 169 GLU A O 1
ATOM 1317 N N . ASN A 1 170 ? 20.73217 22.25666 55.59436 1.000 34.61049 170 ASN A N 1
ATOM 1318 C CA . ASN A 1 170 ? 19.49729 21.60276 55.15020 1.000 34.62590 170 ASN A CA 1
ATOM 1319 C C . ASN A 1 170 ? 19.46880 21.38471 53.64101 1.000 31.89152 170 ASN A C 1
ATOM 1320 O O . ASN A 1 170 ? 18.84615 20.42684 53.16844 1.000 26.18192 170 ASN A O 1
ATOM 1325 N N . LEU A 1 171 ? 20.09074 22.27825 52.86565 1.000 34.03711 171 LEU A N 1
ATOM 1326 C CA . LEU A 1 171 ? 20.20015 22.04020 51.43188 1.000 33.62632 171 LEU A CA 1
ATOM 1327 C C . LEU A 1 171 ? 21.00367 20.77934 51.17327 1.000 27.48699 171 LEU A C 1
ATOM 1328 O O . LEU A 1 171 ? 20.55671 19.87825 50.44495 1.000 21.18660 171 LEU A O 1
ATOM 1333 N N . ALA A 1 172 ? 22.19065 20.69552 51.77657 1.000 25.27315 172 ALA A N 1
ATOM 1334 C CA . ALA A 1 172 ? 23.02247 19.51600 51.59777 1.000 20.94653 172 ALA A CA 1
ATOM 1335 C C . ALA A 1 172 ? 22.28754 18.24889 52.01869 1.000 18.54279 172 ALA A C 1
ATOM 1336 O O . ALA A 1 172 ? 22.35185 17.22539 51.32585 1.000 17.09670 172 ALA A O 1
ATOM 1338 N N . LEU A 1 173 ? 21.59368 18.29456 53.16298 1.000 17.96581 173 LEU A N 1
ATOM 1339 C CA . LEU A 1 173 ? 20.88631 17.11234 53.64989 1.000 18.90345 173 LEU A CA 1
ATOM 1340 C C . LEU A 1 173 ? 19.78848 16.70136 52.68238 1.000 14.47914 173 LEU A C 1
ATOM 1341 O O . LEU A 1 173 ? 19.47258 15.50985 52.54773 1.000 14.78684 173 LEU A O 1
ATOM 1346 N N . SER A 1 174 ? 19.18915 17.68475 52.00954 1.000 15.06569 174 SER A N 1
ATOM 1347 C CA . SER A 1 174 ? 18.13336 17.40644 51.05083 1.000 19.81692 174 SER A CA 1
ATOM 1348 C C . SER A 1 174 ? 18.67777 16.65649 49.84631 1.000 18.62021 174 SER A C 1
ATOM 1349 O O . SER A 1 174 ? 18.04051 15.71814 49.34394 1.000 16.13634 174 SER A O 1
ATOM 1352 N N . VAL A 1 175 ? 19.86804 17.02666 49.39029 1.000 13.45267 175 VAL A N 1
ATOM 1353 C CA . VAL A 1 175 ? 20.47627 16.32178 48.26491 1.000 16.80569 175 VAL A CA 1
ATOM 1354 C C . VAL A 1 175 ? 20.90045 14.91880 48.67293 1.000 15.83328 175 VAL A C 1
ATOM 1355 O O . VAL A 1 175 ? 20.70360 13.95162 47.92594 1.000 18.12683 175 VAL A O 1
ATOM 1359 N N . LEU A 1 176 ? 21.49212 14.79056 49.86136 1.000 14.51366 176 LEU A N 1
ATOM 1360 C CA . LEU A 1 176 ? 21.94937 13.49652 50.34563 1.000 15.81806 176 LEU A CA 1
ATOM 1361 C C . LEU A 1 176 ? 20.79163 12.51164 50.43908 1.000 13.50516 176 LEU A C 1
ATOM 1362 O O . LEU A 1 176 ? 20.94395 11.32060 50.12090 1.000 13.24615 176 LEU A O 1
ATOM 1367 N N . ASP A 1 177 ? 19.62465 13.00868 50.86715 1.000 11.68427 177 ASP A N 1
ATOM 1368 C CA . ASP A 1 177 ? 18.40251 12.22032 50.98707 1.000 12.31662 177 ASP A CA 1
ATOM 1369 C C . ASP A 1 177 ? 18.04800 11.48421 49.70046 1.000 15.19475 177 ASP A C 1
ATOM 1370 O O . ASP A 1 177 ? 17.51107 10.37412 49.74664 1.000 14.75796 177 ASP A O 1
ATOM 1375 N N . VAL A 1 178 ? 18.29570 12.09811 48.54698 1.000 11.90176 178 VAL A N 1
ATOM 1376 C CA . VAL A 1 178 ? 17.87364 11.52464 47.27865 1.000 11.67426 178 VAL A CA 1
ATOM 1377 C C . VAL A 1 178 ? 19.05564 11.24031 46.36633 1.000 11.97566 178 VAL A C 1
ATOM 1378 O O . VAL A 1 178 ? 18.86205 10.96808 45.18843 1.000 13.65798 178 VAL A O 1
ATOM 1382 N N . ALA A 1 179 ? 20.27715 11.25869 46.90042 1.000 11.46950 179 ALA A N 1
ATOM 1383 C CA . ALA A 1 179 ? 21.45820 11.20544 46.03807 1.000 10.03972 179 ALA A CA 1
ATOM 1384 C C . ALA A 1 179 ? 21.49419 9.93818 45.19356 1.000 12.68246 179 ALA A C 1
ATOM 1385 O O . ALA A 1 179 ? 22.08498 9.93503 44.10444 1.000 12.77305 179 ALA A O 1
ATOM 1387 N N . GLY A 1 180 ? 20.87444 8.85466 45.65959 1.000 11.89924 180 GLY A N 1
ATOM 1388 C CA . GLY A 1 180 ? 20.91142 7.63202 44.87721 1.000 14.12194 180 GLY A CA 1
ATOM 1389 C C . GLY A 1 180 ? 20.20784 7.74019 43.53715 1.000 13.76642 180 GLY A C 1
ATOM 1390 O O . GLY A 1 180 ? 20.55320 7.02261 42.60171 1.000 12.01591 180 GLY A O 1
ATOM 1391 N N . ALA A 1 181 ? 19.23447 8.64713 43.41263 1.000 12.84912 181 ALA A N 1
ATOM 1392 C CA . ALA A 1 181 ? 18.44537 8.68891 42.18068 1.000 13.39035 181 ALA A CA 1
ATOM 1393 C C . ALA A 1 181 ? 19.26638 9.20407 41.00982 1.000 11.87610 181 ALA A C 1
ATOM 1394 O O . ALA A 1 181 ? 19.40535 8.47088 40.01458 1.000 13.90769 181 ALA A O 1
ATOM 1396 N N . PRO A 1 182 ? 19.87382 10.39529 41.06575 1.000 12.90465 182 PRO A N 1
ATOM 1397 C CA . PRO A 1 182 ? 20.71285 10.81286 39.93366 1.000 14.99515 182 PRO A CA 1
ATOM 1398 C C . PRO A 1 182 ? 21.87831 9.88067 39.68457 1.000 10.46222 182 PRO A C 1
ATOM 1399 O O . PRO A 1 182 ? 22.28501 9.70256 38.52957 1.000 9.48233 182 PRO A O 1
ATOM 1403 N N . ALA A 1 183 ? 22.44658 9.29606 40.74092 1.000 8.76761 183 ALA A N 1
ATOM 1404 C CA . ALA A 1 183 ? 23.56120 8.37450 40.56151 1.000 9.52846 183 ALA A CA 1
ATOM 1405 C C . ALA A 1 183 ? 23.13845 7.18082 39.70467 1.000 9.20816 183 ALA A C 1
ATOM 1406 O O . ALA A 1 183 ? 23.85589 6.76861 38.78978 1.000 11.31407 183 ALA A O 1
ATOM 1408 N N . GLN A 1 184 ? 21.96459 6.60757 39.98739 1.000 11.26737 184 GLN A N 1
ATOM 1409 C CA . GLN A 1 184 ? 21.52505 5.44806 39.20745 1.000 12.20993 184 GLN A CA 1
ATOM 1410 C C . GLN A 1 184 ? 21.13395 5.84155 37.79686 1.000 13.83041 184 GLN A C 1
ATOM 1411 O O . GLN A 1 184 ? 21.36940 5.08139 36.85227 1.000 13.15178 184 GLN A O 1
ATOM 1417 N N . VAL A 1 185 ? 20.52734 7.01341 37.62516 1.000 12.55567 185 VAL A N 1
ATOM 1418 C CA . VAL A 1 185 ? 20.14685 7.43062 36.27846 1.000 14.67656 185 VAL A CA 1
ATOM 1419 C C . VAL A 1 185 ? 21.38372 7.58304 35.40307 1.000 14.01303 185 VAL A C 1
ATOM 1420 O O . VAL A 1 185 ? 21.34841 7.27235 34.20903 1.000 15.57282 185 VAL A O 1
ATOM 1424 N N . GLU A 1 186 ? 22.49612 8.07129 35.97923 1.000 11.31904 186 GLU A N 1
ATOM 1425 C CA . GLU A 1 186 ? 23.72981 8.18957 35.20507 1.000 11.81266 186 GLU A CA 1
ATOM 1426 C C . GLU A 1 186 ? 24.16633 6.84920 34.63441 1.000 11.75701 186 GLU A C 1
ATOM 1427 O O . GLU A 1 186 ? 24.77611 6.79650 33.55986 1.000 12.16584 186 GLU A O 1
ATOM 1433 N N . ARG A 1 187 ? 23.87823 5.76442 35.34095 1.000 10.10487 187 ARG A N 1
ATOM 1434 C CA . ARG A 1 187 ? 24.27129 4.43260 34.89218 1.000 9.69512 187 ARG A CA 1
ATOM 1435 C C . ARG A 1 187 ? 23.33424 3.85699 33.84004 1.000 8.23428 187 ARG A C 1
ATOM 1436 O O . ARG A 1 187 ? 23.72379 2.94117 33.11163 1.000 7.76883 187 ARG A O 1
ATOM 1444 N N . LEU A 1 188 ? 22.09744 4.31645 33.80341 1.000 9.14697 188 LEU A N 1
ATOM 1445 C CA . LEU A 1 188 ? 21.06306 3.68857 32.99125 1.000 10.90211 188 LEU A CA 1
ATOM 1446 C C . LEU A 1 188 ? 20.89677 4.30148 31.62306 1.000 14.01542 188 LEU A C 1
ATOM 1447 O O . LEU A 1 188 ? 20.47505 3.60818 30.68811 1.000 16.65625 188 LEU A O 1
ATOM 1452 N N . VAL A 1 189 ? 21.13465 5.59682 31.49806 1.000 11.46923 189 VAL A N 1
ATOM 1453 C CA . VAL A 1 189 ? 20.74053 6.33865 30.30246 1.000 10.79646 189 VAL A CA 1
ATOM 1454 C C . VAL A 1 189 ? 21.91989 6.38786 29.34110 1.000 11.98819 189 VAL A C 1
ATOM 1455 O O . VAL A 1 189 ? 22.99169 6.89324 29.68794 1.000 10.63125 189 VAL A O 1
ATOM 1459 N N . LYS A 1 190 ? 21.71710 5.88267 28.13378 1.000 13.26966 190 LYS A N 1
ATOM 1460 C CA . LYS A 1 190 ? 22.67460 5.84900 27.03449 1.000 13.46753 190 LYS A CA 1
ATOM 1461 C C . LYS A 1 190 ? 22.52331 7.08077 26.15865 1.000 10.50527 190 LYS A C 1
ATOM 1462 O O . LYS A 1 190 ? 21.44985 7.67437 26.10102 1.000 10.91206 190 LYS A O 1
ATOM 1468 N N . PRO A 1 191 ? 23.56312 7.48837 25.43346 1.000 14.10501 191 PRO A N 1
ATOM 1469 C CA . PRO A 1 191 ? 23.36157 8.55870 24.44444 1.000 15.24531 191 PRO A CA 1
ATOM 1470 C C . PRO A 1 191 ? 22.23446 8.18661 23.47955 1.000 17.63416 191 PRO A C 1
ATOM 1471 O O . PRO A 1 191 ? 22.10567 7.02274 23.07176 1.000 13.66172 191 PRO A O 1
ATOM 1475 N N . ASP A 1 192 ? 21.41678 9.18905 23.12262 1.000 13.34739 192 ASP A N 1
ATOM 1476 C CA . ASP A 1 192 ? 20.25524 9.09148 22.22597 1.000 11.53350 192 ASP A CA 1
ATOM 1477 C C . ASP A 1 192 ? 19.04498 8.39610 22.84399 1.000 9.63102 192 ASP A C 1
ATOM 1478 O O . ASP A 1 192 ? 18.04802 8.18730 22.14276 1.000 9.67039 192 ASP A O 1
ATOM 1483 N N . ASP A 1 193 ? 19.09447 8.00455 24.11476 1.000 10.25921 193 ASP A N 1
ATOM 1484 C CA . ASP A 1 193 ? 17.93306 7.37764 24.73204 1.000 11.95028 193 ASP A CA 1
ATOM 1485 C C . ASP A 1 193 ? 16.76152 8.34523 24.83159 1.000 13.01654 193 ASP A C 1
ATOM 1486 O O . ASP A 1 193 ? 16.92894 9.56447 24.91710 1.000 15.03000 193 ASP A O 1
ATOM 1491 N N . THR A 1 194 ? 15.56647 7.77486 24.83225 1.000 13.77452 194 THR A N 1
ATOM 1492 C CA . THR A 1 194 ? 14.37868 8.45958 25.29505 1.000 13.33519 194 THR A CA 1
ATOM 1493 C C . THR A 1 194 ? 14.13505 8.06114 26.73751 1.000 12.15216 194 THR A C 1
ATOM 1494 O O . THR A 1 194 ? 14.09362 6.86773 27.05657 1.000 11.83684 194 THR A O 1
ATOM 1498 N N . VAL A 1 195 ? 13.96787 9.06205 27.59475 1.000 12.43036 195 VAL A N 1
ATOM 1499 C CA . VAL A 1 195 ? 13.81416 8.87787 29.03320 1.000 11.25927 195 VAL A CA 1
ATOM 1500 C C . VAL A 1 195 ? 12.52530 9.55417 29.44780 1.000 9.81842 195 VAL A C 1
ATOM 1501 O O . VAL A 1 195 ? 12.28454 10.71220 29.07720 1.000 12.54833 195 VAL A O 1
ATOM 1505 N N . VAL A 1 196 ? 11.70398 8.83167 30.21034 1.000 11.31398 196 VAL A N 1
ATOM 1506 C CA . VAL A 1 196 ? 10.46233 9.34469 30.77038 1.000 11.43418 196 VAL A CA 1
ATOM 1507 C C . VAL A 1 196 ? 10.64421 9.36593 32.27832 1.000 12.81430 196 VAL A C 1
ATOM 1508 O O . VAL A 1 196 ? 11.00056 8.34106 32.87460 1.000 13.99230 196 VAL A O 1
ATOM 1512 N N . ILE A 1 197 ? 10.41812 10.52673 32.89490 1.000 10.31141 197 ILE A N 1
ATOM 1513 C CA . ILE A 1 197 ? 10.56908 10.69132 34.33721 1.000 11.16555 197 ILE A CA 1
ATOM 1514 C C . ILE A 1 197 ? 9.18614 10.97219 34.90235 1.000 13.77237 197 ILE A C 1
ATOM 1515 O O . ILE A 1 197 ? 8.58821 12.02435 34.63161 1.000 13.17839 197 ILE A O 1
ATOM 1520 N N . ILE A 1 198 ? 8.66591 10.03245 35.68304 1.000 10.33141 198 ILE A N 1
ATOM 1521 C CA . ILE A 1 198 ? 7.31108 10.12520 36.20841 1.000 10.74664 198 ILE A CA 1
ATOM 1522 C C . ILE A 1 198 ? 7.39661 10.73576 37.59675 1.000 11.70589 198 ILE A C 1
ATOM 1523 O O . ILE A 1 198 ? 8.03943 10.17298 38.49011 1.000 10.70855 198 ILE A O 1
ATOM 1528 N N . GLY A 1 199 ? 6.80109 11.91614 37.76752 1.000 11.91500 199 GLY A N 1
ATOM 1529 C CA . GLY A 1 199 ? 6.98936 12.68772 38.98384 1.000 11.95893 199 GLY A CA 1
ATOM 1530 C C . GLY A 1 199 ? 8.13702 13.67409 38.84046 1.000 11.26979 199 GLY A C 1
ATOM 1531 O O . GLY A 1 199 ? 8.93539 13.86060 39.76286 1.000 11.96085 199 GLY A O 1
ATOM 1532 N N . ALA A 1 200 ? 8.22282 14.32416 37.67294 1.000 11.95839 200 ALA A N 1
ATOM 1533 C CA . ALA A 1 200 ? 9.42937 15.05224 37.28024 1.000 11.31498 200 ALA A CA 1
ATOM 1534 C C . ALA A 1 200 ? 9.64854 16.36281 38.02822 1.000 13.77044 200 ALA A C 1
ATOM 1535 O O . ALA A 1 200 ? 10.75172 16.91595 37.95208 1.000 13.38341 200 ALA A O 1
ATOM 1537 N N . ASN A 1 201 ? 8.65431 16.85540 38.76930 1.000 12.63444 201 ASN A N 1
ATOM 1538 C CA . ASN A 1 201 ? 8.81952 18.10163 39.51912 1.000 11.58179 201 ASN A CA 1
ATOM 1539 C C . ASN A 1 201 ? 9.38449 17.88528 40.91426 1.000 13.12036 201 ASN A C 1
ATOM 1540 O O . ASN A 1 201 ? 9.78659 18.85274 41.56748 1.000 9.89508 201 ASN A O 1
ATOM 1545 N N . GLY A 1 202 ? 9.48399 16.64435 41.36798 1.000 14.68224 202 GLY A N 1
ATOM 1546 C CA . GLY A 1 202 ? 9.86098 16.39211 42.73611 1.000 13.20311 202 GLY A CA 1
ATOM 1547 C C . GLY A 1 202 ? 11.33864 16.61642 42.97767 1.000 12.28237 202 GLY A C 1
ATOM 1548 O O . GLY A 1 202 ? 12.12089 16.95938 42.09475 1.000 12.62353 202 GLY A O 1
ATOM 1549 N N . LYS A 1 203 ? 11.71765 16.38286 44.22645 1.000 11.67607 203 LYS A N 1
ATOM 1550 C CA . LYS A 1 203 ? 13.09035 16.59262 44.65444 1.000 12.07895 203 LYS A CA 1
ATOM 1551 C C . LYS A 1 203 ? 14.05010 15.68847 43.89143 1.000 9.31943 203 LYS A C 1
ATOM 1552 O O . LYS A 1 203 ? 15.07881 16.14447 43.37256 1.000 10.58458 203 LYS A O 1
ATOM 1558 N N . SER A 1 204 ? 13.75303 14.38711 43.84722 1.000 8.48633 204 SER A N 1
ATOM 1559 C CA . SER A 1 204 ? 14.59146 13.50200 43.05230 1.000 9.81693 204 SER A CA 1
ATOM 1560 C C . SER A 1 204 ? 14.31568 13.68650 41.56772 1.000 10.85753 204 SER A C 1
ATOM 1561 O O . SER A 1 204 ? 15.23304 13.53870 40.74767 1.000 13.63755 204 SER A O 1
ATOM 1564 N N . GLY A 1 205 ? 13.07038 14.04333 41.21394 1.000 9.79118 205 GLY A N 1
ATOM 1565 C CA . GLY A 1 205 ? 12.69735 14.19403 39.80957 1.000 10.36507 205 GLY A CA 1
ATOM 1566 C C . GLY A 1 205 ? 13.50887 15.24561 39.07725 1.000 11.25128 205 GLY A C 1
ATOM 1567 O O . GLY A 1 205 ? 13.95680 15.01849 37.95371 1.000 13.85209 205 GLY A O 1
ATOM 1568 N N . ILE A 1 206 ? 13.70220 16.41785 39.69016 1.000 8.39541 206 ILE A N 1
ATOM 1569 C CA . ILE A 1 206 ? 14.41018 17.45080 38.95282 1.000 10.34679 206 ILE A CA 1
ATOM 1570 C C . ILE A 1 206 ? 15.87513 17.08196 38.79412 1.000 8.71448 206 ILE A C 1
ATOM 1571 O O . ILE A 1 206 ? 16.48281 17.40124 37.76977 1.000 10.26313 206 ILE A O 1
ATOM 1576 N N . LEU A 1 207 ? 16.46538 16.38530 39.77742 1.000 10.72781 207 LEU A N 1
ATOM 1577 C CA . LEU A 1 207 ? 17.82484 15.87419 39.59213 1.000 13.21516 207 LEU A CA 1
ATOM 1578 C C . LEU A 1 207 ? 17.87461 14.83737 38.47564 1.000 13.19222 207 LEU A C 1
ATOM 1579 O O . LEU A 1 207 ? 18.83122 14.79844 37.68138 1.000 12.99133 207 LEU A O 1
ATOM 1584 N N . CYS A 1 208 ? 16.86214 13.96989 38.41637 1.000 11.92858 208 CYS A N 1
ATOM 1585 C CA . CYS A 1 208 ? 16.81143 12.96055 37.36102 1.000 13.78218 208 CYS A CA 1
ATOM 1586 C C . CYS A 1 208 ? 16.63379 13.58358 35.98345 1.000 11.21688 208 CYS A C 1
ATOM 1587 O O . CYS A 1 208 ? 17.23600 13.09854 35.01582 1.000 10.70621 208 CYS A O 1
ATOM 1590 N N . ASN A 1 209 ? 15.80812 14.64213 35.86892 1.000 10.79082 209 ASN A N 1
ATOM 1591 C CA . ASN A 1 209 ? 15.65047 15.33400 34.58405 1.000 14.00025 209 ASN A CA 1
ATOM 1592 C C . ASN A 1 209 ? 17.00116 15.74540 34.03300 1.000 13.11753 209 ASN A C 1
ATOM 1593 O O . ASN A 1 209 ? 17.30199 15.53184 32.85144 1.000 12.14968 209 ASN A O 1
ATOM 1598 N N . ALA A 1 210 ? 17.82691 16.34538 34.89155 1.000 12.52046 210 ALA A N 1
ATOM 1599 C CA . ALA A 1 210 ? 19.08294 16.93958 34.45219 1.000 11.45907 210 ALA A CA 1
ATOM 1600 C C . ALA A 1 210 ? 20.10121 15.88111 34.04331 1.000 12.63526 210 ALA A C 1
ATOM 1601 O O . ALA A 1 210 ? 20.74015 16.00543 32.99378 1.000 9.29562 210 ALA A O 1
ATOM 1603 N N . VAL A 1 211 ? 20.28550 14.83045 34.85038 1.000 15.18291 211 VAL A N 1
ATOM 1604 C CA . VAL A 1 211 ? 21.27615 13.85150 34.40656 1.000 13.85366 211 VAL A CA 1
ATOM 1605 C C . VAL A 1 211 ? 20.72961 13.03887 33.23019 1.000 11.02402 211 VAL A C 1
ATOM 1606 O O . VAL A 1 211 ? 21.50140 12.62330 32.35983 1.000 14.33795 211 VAL A O 1
ATOM 1610 N N . ALA A 1 212 ? 19.42242 12.78277 33.18288 1.000 9.74060 212 ALA A N 1
ATOM 1611 C CA . ALA A 1 212 ? 18.88354 12.13143 31.99834 1.000 11.12865 212 ALA A CA 1
ATOM 1612 C C . ALA A 1 212 ? 19.20496 12.93788 30.74336 1.000 9.11853 212 ALA A C 1
ATOM 1613 O O . ALA A 1 212 ? 19.61450 12.37421 29.71905 1.000 9.38666 212 ALA A O 1
ATOM 1615 N N . LYS A 1 213 ? 19.06981 14.26853 30.80636 1.000 8.08794 213 LYS A N 1
ATOM 1616 C CA . LYS A 1 213 ? 19.35520 15.03718 29.59414 1.000 8.53587 213 LYS A CA 1
ATOM 1617 C C . LYS A 1 213 ? 20.85226 15.09078 29.31212 1.000 8.75580 213 LYS A C 1
ATOM 1618 O O . LYS A 1 213 ? 21.25925 15.06196 28.14966 1.000 7.44053 213 LYS A O 1
ATOM 1624 N N . GLU A 1 214 ? 21.68975 15.12528 30.35170 1.000 13.70998 214 GLU A N 1
ATOM 1625 C CA . GLU A 1 214 ? 23.13245 15.10967 30.11312 1.000 17.06581 214 GLU A CA 1
ATOM 1626 C C . GLU A 1 214 ? 23.56057 13.80603 29.45796 1.000 15.46098 214 GLU A C 1
ATOM 1627 O O . GLU A 1 214 ? 24.38639 13.79331 28.53885 1.000 14.98110 214 GLU A O 1
ATOM 1633 N N . ARG A 1 215 ? 22.99917 12.68988 29.92189 1.000 11.35584 215 ARG A N 1
ATOM 1634 C CA . ARG A 1 215 ? 23.41693 11.37430 29.46071 1.000 10.42860 215 ARG A CA 1
ATOM 1635 C C . ARG A 1 215 ? 22.82259 11.02522 28.09743 1.000 9.30548 215 ARG A C 1
ATOM 1636 O O . ARG A 1 215 ? 23.49321 10.42001 27.25562 1.000 11.60686 215 ARG A O 1
ATOM 1644 N N . ALA A 1 216 ? 21.57793 11.42519 27.85720 1.000 10.14335 216 ALA A N 1
ATOM 1645 C CA . ALA A 1 216 ? 20.92809 11.15231 26.58231 1.000 10.16185 216 ALA A CA 1
ATOM 1646 C C . ALA A 1 216 ? 21.41697 12.10028 25.49179 1.000 11.81872 216 ALA A C 1
ATOM 1647 O O . ALA A 1 216 ? 21.43190 11.73017 24.31133 1.000 12.40705 216 ALA A O 1
ATOM 1649 N N . GLY A 1 217 ? 21.82949 13.30454 25.85958 1.000 11.75659 217 GLY A N 1
ATOM 1650 C CA . GLY A 1 217 ? 22.52087 14.15904 24.92570 1.000 11.89441 217 GLY A CA 1
ATOM 1651 C C . GLY A 1 217 ? 21.59646 14.87469 23.96685 1.000 10.97178 217 GLY A C 1
ATOM 1652 O O . GLY A 1 217 ? 20.36270 14.82648 24.05715 1.000 10.44534 217 GLY A O 1
ATOM 1653 N N . ILE A 1 218 ? 22.23308 15.51300 22.98642 1.000 10.44472 218 ILE A N 1
ATOM 1654 C CA . ILE A 1 218 ? 21.52851 16.44595 22.11490 1.000 13.46779 218 ILE A CA 1
ATOM 1655 C C . ILE A 1 218 ? 20.48459 15.73736 21.25007 1.000 14.17803 218 ILE A C 1
ATOM 1656 O O . ILE A 1 218 ? 19.45955 16.33157 20.90446 1.000 12.70616 218 ILE A O 1
ATOM 1661 N N . CYS A 1 219 ? 20.71195 14.47732 20.87498 1.000 15.16177 219 CYS A N 1
ATOM 1662 C CA . CYS A 1 219 ? 19.74308 13.74418 20.06555 1.000 13.56797 219 CYS A CA 1
ATOM 1663 C C . CYS A 1 219 ? 18.95110 12.71328 20.87054 1.000 14.41606 219 CYS A C 1
ATOM 1664 O O . CYS A 1 219 ? 18.30406 11.84389 20.27762 1.000 14.28821 219 CYS A O 1
ATOM 1667 N N . GLY A 1 220 ? 19.01473 12.77038 22.20695 1.000 11.93656 220 GLY A N 1
ATOM 1668 C CA . GLY A 1 220 ? 18.08881 12.05543 23.05467 1.000 9.67954 220 GLY A CA 1
ATOM 1669 C C . GLY A 1 220 ? 16.88138 12.91841 23.37746 1.000 12.89717 220 GLY A C 1
ATOM 1670 O O . GLY A 1 220 ? 16.77642 14.07814 22.97631 1.000 11.70450 220 GLY A O 1
ATOM 1671 N N . LYS A 1 221 ? 15.95939 12.32856 24.13388 1.000 11.90120 221 LYS A N 1
ATOM 1672 C CA . LYS A 1 221 ? 14.66858 12.94358 24.41337 1.000 12.84179 221 LYS A CA 1
ATOM 1673 C C . LYS A 1 221 ? 14.29469 12.66243 25.85320 1.000 13.25610 221 LYS A C 1
ATOM 1674 O O . LYS A 1 221 ? 14.22487 11.49888 26.25113 1.000 13.60128 221 LYS A O 1
ATOM 1680 N N . VAL A 1 222 ? 14.06044 13.71071 26.63158 1.000 14.91966 222 VAL A N 1
ATOM 1681 C CA . VAL A 1 222 ? 13.71468 13.56371 28.03734 1.000 11.47190 222 VAL A CA 1
ATOM 1682 C C . VAL A 1 222 ? 12.29693 14.08315 28.20182 1.000 11.84987 222 VAL A C 1
ATOM 1683 O O . VAL A 1 222 ? 12.00431 15.22933 27.83690 1.000 13.56837 222 VAL A O 1
ATOM 1687 N N . ILE A 1 223 ? 11.41101 13.22714 28.70814 1.000 9.32803 223 ILE A N 1
ATOM 1688 C CA . ILE A 1 223 ? 9.98885 13.52030 28.83602 1.000 9.15475 223 ILE A CA 1
ATOM 1689 C C . ILE A 1 223 ? 9.63964 13.43471 30.30763 1.000 13.25112 223 ILE A C 1
ATOM 1690 O O . ILE A 1 223 ? 9.75831 12.36349 30.90360 1.000 11.44890 223 ILE A O 1
ATOM 1695 N N . GLY A 1 224 ? 9.17784 14.54007 30.88404 1.000 16.12430 224 GLY A N 1
ATOM 1696 C CA . GLY A 1 224 ? 8.68183 14.54395 32.24854 1.000 14.90831 224 GLY A CA 1
ATOM 1697 C C . GLY A 1 224 ? 7.18339 14.31264 32.27835 1.000 12.83792 224 GLY A C 1
ATOM 1698 O O . GLY A 1 224 ? 6.47124 14.68098 31.34646 1.000 14.37197 224 GLY A O 1
ATOM 1699 N N . VAL A 1 225 ? 6.70175 13.66816 33.34306 1.000 11.51027 225 VAL A N 1
ATOM 1700 C CA . VAL A 1 225 ? 5.26548 13.49165 33.54774 1.000 12.54177 225 VAL A CA 1
ATOM 1701 C C . VAL A 1 225 ? 4.89305 14.14945 34.86506 1.000 13.30797 225 VAL A C 1
ATOM 1702 O O . VAL A 1 225 ? 5.44868 13.80654 35.91715 1.000 12.92299 225 VAL A O 1
ATOM 1706 N N . VAL A 1 226 ? 3.96006 15.09869 34.80673 1.000 10.69091 226 VAL A N 1
ATOM 1707 C CA . VAL A 1 226 ? 3.47042 15.79138 35.99051 1.000 14.04785 226 VAL A CA 1
ATOM 1708 C C . VAL A 1 226 ? 1.96361 15.93692 35.85665 1.000 16.18155 226 VAL A C 1
ATOM 1709 O O . VAL A 1 226 ? 1.39680 15.79209 34.77220 1.000 17.22139 226 VAL A O 1
ATOM 1713 N N . ARG A 1 227 ? 1.30635 16.15265 36.99261 1.000 15.23652 227 ARG A N 1
ATOM 1714 C CA . ARG A 1 227 ? -0.13602 16.33066 37.01758 1.000 15.47921 227 ARG A CA 1
ATOM 1715 C C . ARG A 1 227 ? -0.54181 17.79185 37.15949 1.000 18.03846 227 ARG A C 1
ATOM 1716 O O . ARG A 1 227 ? -1.73222 18.08135 37.25990 1.000 15.97602 227 ARG A O 1
ATOM 1724 N N . ASN A 1 228 ? 0.41168 18.71799 37.21906 1.000 17.94353 228 ASN A N 1
ATOM 1725 C CA . ASN A 1 228 ? 0.09429 20.11647 37.48321 1.000 17.92896 228 ASN A CA 1
ATOM 1726 C C . ASN A 1 228 ? 0.78678 20.98518 36.43711 1.000 14.58954 228 ASN A C 1
ATOM 1727 O O . ASN A 1 228 ? 2.00719 20.91472 36.29394 1.000 17.20083 228 ASN A O 1
ATOM 1732 N N . GLU A 1 229 ? 0.00999 21.80080 35.70301 1.000 17.86092 229 GLU A N 1
ATOM 1733 C CA . GLU A 1 229 ? 0.57773 22.70073 34.68758 1.000 21.82363 229 GLU A CA 1
ATOM 1734 C C . GLU A 1 229 ? 1.58562 23.67428 35.29219 1.000 20.20518 229 GLU A C 1
ATOM 1735 O O . GLU A 1 229 ? 2.47113 24.17437 34.59618 1.000 26.53764 229 GLU A O 1
ATOM 1741 N N . ASN A 1 230 ? 1.43783 23.97097 36.58229 1.000 21.75758 230 ASN A N 1
ATOM 1742 C CA . ASN A 1 230 ? 2.34943 24.87338 37.27802 1.000 21.15883 230 ASN A CA 1
ATOM 1743 C C . ASN A 1 230 ? 3.79233 24.37507 37.21614 1.000 17.35033 230 ASN A C 1
ATOM 1744 O O . ASN A 1 230 ? 4.73250 25.17898 37.27676 1.000 16.70008 230 ASN A O 1
ATOM 1749 N N . TYR A 1 231 ? 3.98719 23.06649 37.03787 1.000 14.98788 231 TYR A N 1
ATOM 1750 C CA . TYR A 1 231 ? 5.30524 22.43635 37.07873 1.000 12.77202 231 TYR A CA 1
ATOM 1751 C C . TYR A 1 231 ? 6.03659 22.40044 35.73687 1.000 12.64251 231 TYR A C 1
ATOM 1752 O O . TYR A 1 231 ? 7.21236 22.01349 35.70458 1.000 14.99245 231 TYR A O 1
ATOM 1761 N N . ILE A 1 232 ? 5.36358 22.74214 34.64028 1.000 13.31848 232 ILE A N 1
ATOM 1762 C CA . ILE A 1 232 ? 5.97200 22.63551 33.30903 1.000 15.72805 232 ILE A CA 1
ATOM 1763 C C . ILE A 1 232 ? 7.25785 23.41771 33.18844 1.000 15.62798 232 ILE A C 1
ATOM 1764 O O . ILE A 1 232 ? 8.27018 22.86570 32.71556 1.000 15.63475 232 ILE A O 1
ATOM 1769 N N . PRO A 1 233 ? 7.33255 24.71739 33.57431 1.000 15.58262 233 PRO A N 1
ATOM 1770 C CA . PRO A 1 233 ? 8.59398 25.45841 33.42662 1.000 15.55749 233 PRO A CA 1
ATOM 1771 C C . PRO A 1 233 ? 9.75787 24.82895 34.16668 1.000 15.95072 233 PRO A C 1
ATOM 1772 O O . PRO A 1 233 ? 10.86873 24.75570 33.63833 1.000 14.99558 233 PRO A O 1
ATOM 1776 N N . THR A 1 234 ? 9.52733 24.34617 35.38425 1.000 16.23324 234 THR A N 1
ATOM 1777 C CA . THR A 1 234 ? 10.61681 23.73711 36.13513 1.000 14.24949 234 THR A CA 1
ATOM 1778 C C . THR A 1 234 ? 11.10677 22.46387 35.46644 1.000 10.69617 234 THR A C 1
ATOM 1779 O O . THR A 1 234 ? 12.31588 22.21862 35.39016 1.000 11.14852 234 THR A O 1
ATOM 1783 N N . CYS A 1 235 ? 10.18115 21.62972 34.99814 1.000 11.08747 235 CYS A N 1
ATOM 1784 C CA . CYS A 1 235 ? 10.57778 20.41271 34.29902 1.000 13.84814 235 CYS A CA 1
ATOM 1785 C C . CYS A 1 235 ? 11.43459 20.73530 33.08614 1.000 13.49246 235 CYS A C 1
ATOM 1786 O O . CYS A 1 235 ? 12.46107 20.08264 32.84129 1.000 12.26086 235 CYS A O 1
ATOM 1789 N N . LYS A 1 236 ? 11.01698 21.72570 32.29921 1.000 12.58305 236 LYS A N 1
ATOM 1790 C CA . LYS A 1 236 ? 11.80511 22.09999 31.13032 1.000 11.74942 236 LYS A CA 1
ATOM 1791 C C . LYS A 1 236 ? 13.13712 22.72900 31.52580 1.000 14.98019 236 LYS A C 1
ATOM 1792 O O . LYS A 1 236 ? 14.16084 22.46919 30.88371 1.000 13.71234 236 LYS A O 1
ATOM 1798 N N . ALA A 1 237 ? 13.15303 23.57152 32.56312 1.000 14.78144 237 ALA A N 1
ATOM 1799 C CA . ALA A 1 237 ? 14.40667 24.22577 32.93440 1.000 12.72657 237 ALA A CA 1
ATOM 1800 C C . ALA A 1 237 ? 15.43527 23.22729 33.46372 1.000 8.68578 237 ALA A C 1
ATOM 1801 O O . ALA A 1 237 ? 16.64397 23.46541 33.35912 1.000 9.59988 237 ALA A O 1
ATOM 1803 N N . THR A 1 238 ? 14.99432 22.10972 34.02834 1.000 9.29655 238 THR A N 1
ATOM 1804 C CA . THR A 1 238 ? 15.91866 21.13426 34.58366 1.000 11.93915 238 THR A CA 1
ATOM 1805 C C . THR A 1 238 ? 16.22408 19.97630 33.62360 1.000 14.28450 238 THR A C 1
ATOM 1806 O O . THR A 1 238 ? 16.88006 19.01336 34.02598 1.000 11.77551 238 THR A O 1
ATOM 1810 N N . GLY A 1 239 ? 15.78314 20.04868 32.36870 1.000 13.51770 239 GLY A N 1
ATOM 1811 C CA . GLY A 1 239 ? 16.20904 19.04468 31.40767 1.000 12.97819 239 GLY A CA 1
ATOM 1812 C C . GLY A 1 239 ? 15.16674 18.39896 30.51502 1.000 12.61974 239 GLY A C 1
ATOM 1813 O O . GLY A 1 239 ? 15.54082 17.77459 29.51942 1.000 12.89556 239 GLY A O 1
ATOM 1814 N N . CYS A 1 240 ? 13.87942 18.51179 30.84153 1.000 14.07670 240 CYS A N 1
ATOM 1815 C CA . CYS A 1 240 ? 12.84785 17.87955 30.01920 1.000 18.72048 240 CYS A CA 1
ATOM 1816 C C . CYS A 1 240 ? 12.68824 18.60083 28.68341 1.000 13.83439 240 CYS A C 1
ATOM 1817 O O . CYS A 1 240 ? 12.44661 19.81467 28.65097 1.000 12.38926 240 CYS A O 1
ATOM 1820 N N . ASP A 1 241 ? 12.71804 17.82535 27.59334 1.000 12.81916 241 ASP A N 1
ATOM 1821 C CA . ASP A 1 241 ? 12.41122 18.34568 26.26359 1.000 13.69418 241 ASP A CA 1
ATOM 1822 C C . ASP A 1 241 ? 10.91265 18.48127 26.06494 1.000 15.78656 241 ASP A C 1
ATOM 1823 O O . ASP A 1 241 ? 10.45390 19.37904 25.34355 1.000 19.12737 241 ASP A O 1
ATOM 1828 N N . GLU A 1 242 ? 10.14486 17.58850 26.68014 1.000 15.76448 242 GLU A N 1
ATOM 1829 C CA . GLU A 1 242 ? 8.69317 17.55700 26.57863 1.000 15.73915 242 GLU A CA 1
ATOM 1830 C C . GLU A 1 242 ? 8.12665 17.29530 27.95870 1.000 12.97973 242 GLU A C 1
ATOM 1831 O O . GLU A 1 242 ? 8.79622 16.70317 28.80482 1.000 12.59629 242 GLU A O 1
ATOM 1837 N N . VAL A 1 243 ? 6.89090 17.73905 28.18924 1.000 9.93663 243 VAL A N 1
ATOM 1838 C CA . VAL A 1 243 ? 6.21745 17.47938 29.45481 1.000 12.12034 243 VAL A CA 1
ATOM 1839 C C . VAL A 1 243 ? 4.81982 16.97324 29.15227 1.000 15.45357 243 VAL A C 1
ATOM 1840 O O . VAL A 1 243 ? 4.09378 17.57368 28.34892 1.000 18.84745 243 VAL A O 1
ATOM 1844 N N . ILE A 1 244 ? 4.45378 15.87166 29.79803 1.000 13.90356 244 ILE A N 1
ATOM 1845 C CA . ILE A 1 244 ? 3.12451 15.27772 29.70531 1.000 15.36768 244 ILE A CA 1
ATOM 1846 C C . ILE A 1 244 ? 2.35002 15.63063 30.95682 1.000 14.83688 244 ILE A C 1
ATOM 1847 O O . ILE A 1 244 ? 2.86591 15.46071 32.06833 1.000 14.56333 244 ILE A O 1
ATOM 1852 N N . LEU A 1 245 ? 1.10059 16.07124 30.78600 1.000 15.17456 245 LEU A N 1
ATOM 1853 C CA . LEU A 1 245 ? 0.20430 16.34526 31.89975 1.000 13.62159 245 LEU A CA 1
ATOM 1854 C C . LEU A 1 245 ? -0.68594 15.12807 32.12400 1.000 13.03030 245 LEU A C 1
ATOM 1855 O O . LEU A 1 245 ? -1.51906 14.80383 31.27120 1.000 12.68761 245 LEU A O 1
ATOM 1860 N N . ALA A 1 246 ? -0.47967 14.42874 33.23423 1.000 11.57207 246 ALA A N 1
ATOM 1861 C CA . ALA A 1 246 ? -1.26616 13.23317 33.52350 1.000 14.80524 246 ALA A CA 1
ATOM 1862 C C . ALA A 1 246 ? -1.10189 12.88671 34.98598 1.000 14.72422 246 ALA A C 1
ATOM 1863 O O . ALA A 1 246 ? -0.05457 13.16386 35.58355 1.000 15.42668 246 ALA A O 1
ATOM 1865 N N . GLN A 1 247 ? -2.14960 12.29160 35.55291 1.000 14.89767 247 GLN A N 1
ATOM 1866 C CA . GLN A 1 247 ? -2.00101 11.59416 36.81452 1.000 16.39921 247 GLN A CA 1
ATOM 1867 C C . GLN A 1 247 ? -1.13167 10.36952 36.58969 1.000 13.21928 247 GLN A C 1
ATOM 1868 O O . GLN A 1 247 ? -1.28641 9.66078 35.58919 1.000 14.53704 247 GLN A O 1
ATOM 1874 N N . ALA A 1 248 ? -0.21216 10.12145 37.52482 1.000 11.75157 248 ALA A N 1
ATOM 1875 C CA . ALA A 1 248 ? 0.71813 9.01391 37.36149 1.000 11.92298 248 ALA A CA 1
ATOM 1876 C C . ALA A 1 248 ? 0.01727 7.66181 37.43088 1.000 14.97663 248 ALA A C 1
ATOM 1877 O O . ALA A 1 248 ? 0.61774 6.64460 37.07091 1.000 15.56256 248 ALA A O 1
ATOM 1879 N N . THR A 1 249 ? -1.22718 7.63419 37.88505 1.000 14.10627 249 THR A N 1
ATOM 1880 C CA . THR A 1 249 ? -2.06514 6.44809 37.92932 1.000 12.00625 249 THR A CA 1
ATOM 1881 C C . THR A 1 249 ? -2.81276 6.19361 36.62411 1.000 16.63779 249 THR A C 1
ATOM 1882 O O . THR A 1 249 ? -3.55227 5.20282 36.53323 1.000 14.71064 249 THR A O 1
ATOM 1886 N N . ASP A 1 250 ? -2.69765 7.09202 35.64384 1.000 16.59400 250 ASP A N 1
ATOM 1887 C CA . ASP A 1 250 ? -3.45922 7.03079 34.39496 1.000 14.78995 250 ASP A CA 1
ATOM 1888 C C . ASP A 1 250 ? -2.59569 6.38273 33.31455 1.000 14.62731 250 ASP A C 1
ATOM 1889 O O . ASP A 1 250 ? -1.91935 7.06014 32.53798 1.000 14.07811 250 ASP A O 1
ATOM 1894 N N . ALA A 1 251 ? -2.64609 5.05115 33.24976 1.000 14.26582 251 ALA A N 1
ATOM 1895 C CA . ALA A 1 251 ? -1.80346 4.32737 32.30166 1.000 15.12010 251 ALA A CA 1
ATOM 1896 C C . ALA A 1 251 ? -2.13322 4.68664 30.85174 1.000 15.20243 251 ALA A C 1
ATOM 1897 O O . ALA A 1 251 ? -1.23250 4.79377 30.00945 1.000 14.30030 251 ALA A O 1
ATOM 1899 N N . ILE A 1 252 ? -3.41558 4.84936 30.52528 1.000 15.97411 252 ILE A N 1
ATOM 1900 C CA . ILE A 1 252 ? -3.79557 5.05369 29.12531 1.000 14.82392 252 ILE A CA 1
ATOM 1901 C C . ILE A 1 252 ? -3.30313 6.40733 28.60645 1.000 15.21162 252 ILE A C 1
ATOM 1902 O O . ILE A 1 252 ? -2.76021 6.50135 27.49522 1.000 16.56461 252 ILE A O 1
ATOM 1907 N N . THR A 1 253 ? -3.51515 7.46971 29.37533 1.000 17.08122 253 THR A N 1
ATOM 1908 C CA . THR A 1 253 ? -3.06218 8.77742 28.91817 1.000 14.55351 253 THR A CA 1
ATOM 1909 C C . THR A 1 253 ? -1.53901 8.83444 28.76928 1.000 12.12994 253 THR A C 1
ATOM 1910 O O . THR A 1 253 ? -1.02825 9.32210 27.75289 1.000 12.30801 253 THR A O 1
ATOM 1914 N N . ILE A 1 254 ? -0.79619 8.30391 29.74418 1.000 13.91135 254 ILE A N 1
ATOM 1915 C CA . ILE A 1 254 ? 0.66643 8.31871 29.65718 1.000 15.67579 254 ILE A CA 1
ATOM 1916 C C . ILE A 1 254 ? 1.14310 7.53178 28.44276 1.000 17.88353 254 ILE A C 1
ATOM 1917 O O . ILE A 1 254 ? 1.96966 8.01687 27.66358 1.000 18.05131 254 ILE A O 1
ATOM 1922 N N . GLN A 1 255 ? 0.61172 6.31796 28.23841 1.000 14.55470 255 GLN A N 1
ATOM 1923 C CA . GLN A 1 255 ? 1.01216 5.52956 27.07410 1.000 14.70929 255 GLN A CA 1
ATOM 1924 C C . GLN A 1 255 ? 0.74915 6.30656 25.79415 1.000 13.44588 255 GLN A C 1
ATOM 1925 O O . GLN A 1 255 ? 1.60749 6.37833 24.89925 1.000 13.18628 255 GLN A O 1
ATOM 1931 N N . LYS A 1 256 ? -0.42850 6.91753 25.70766 1.000 15.10347 256 LYS A N 1
ATOM 1932 C CA . LYS A 1 256 ? -0.83582 7.60691 24.48792 1.000 17.70766 256 LYS A CA 1
ATOM 1933 C C . LYS A 1 256 ? 0.06704 8.79417 24.19229 1.000 12.96250 256 LYS A C 1
ATOM 1934 O O . LYS A 1 256 ? 0.43864 9.03555 23.04034 1.000 15.24456 256 LYS A O 1
ATOM 1940 N N . GLU A 1 257 ? 0.40897 9.55286 25.22445 1.000 15.14121 257 GLU A N 1
ATOM 1941 C CA . GLU A 1 257 ? 1.16867 10.78413 25.06141 1.000 15.30264 257 GLU A CA 1
ATOM 1942 C C . GLU A 1 257 ? 2.63491 10.47860 24.80784 1.000 12.95168 257 GLU A C 1
ATOM 1943 O O . GLU A 1 257 ? 3.25227 11.09453 23.93011 1.000 14.17556 257 GLU A O 1
ATOM 1949 N N . VAL A 1 258 ? 3.19495 9.49946 25.53045 1.000 12.15750 258 VAL A N 1
ATOM 1950 C CA . VAL A 1 258 ? 4.55647 9.05069 25.22994 1.000 13.17312 258 VAL A CA 1
ATOM 1951 C C . VAL A 1 258 ? 4.63939 8.53644 23.80331 1.000 15.08145 258 VAL A C 1
ATOM 1952 O O . VAL A 1 258 ? 5.57197 8.85972 23.06023 1.000 13.88954 258 VAL A O 1
ATOM 1956 N N . SER A 1 259 ? 3.63517 7.76258 23.38057 1.000 15.74422 259 SER A N 1
ATOM 1957 C CA . SER A 1 259 ? 3.60783 7.29978 21.99581 1.000 15.46446 259 SER A CA 1
ATOM 1958 C C . SER A 1 259 ? 3.54580 8.46286 21.01234 1.000 15.41772 259 SER A C 1
ATOM 1959 O O . SER A 1 259 ? 4.27860 8.47599 20.01864 1.000 17.36467 259 SER A O 1
ATOM 1962 N N . ARG A 1 260 ? 2.67822 9.44799 21.26143 1.000 15.57532 260 ARG A N 1
ATOM 1963 C CA . ARG A 1 260 ? 2.62084 10.59443 20.35420 1.000 19.34484 260 ARG A CA 1
ATOM 1964 C C . ARG A 1 260 ? 3.97585 11.27055 20.24766 1.000 20.2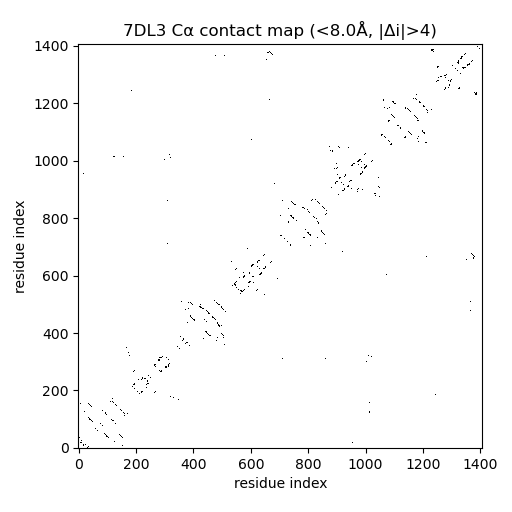4516 260 ARG A C 1
ATOM 1965 O O . ARG A 1 260 ? 4.45557 11.56836 19.14180 1.000 19.31524 260 ARG A O 1
ATOM 1973 N N . LEU A 1 261 ? 4.61326 11.51509 21.39418 1.000 18.13589 261 LEU A N 1
ATOM 1974 C CA . LEU A 1 261 ? 5.86874 12.24440 21.42306 1.000 18.96804 261 LEU A CA 1
ATOM 1975 C C . LEU A 1 261 ? 7.04056 11.44367 20.88204 1.000 21.56220 261 LEU A C 1
ATOM 1976 O O . LEU A 1 261 ? 8.08271 12.03880 20.58825 1.000 22.82500 261 LEU A O 1
ATOM 1981 N N . THR A 1 262 ? 6.89834 10.12982 20.71035 1.000 20.08322 262 THR A N 1
ATOM 1982 C CA . THR A 1 262 ? 7.99287 9.29576 20.22035 1.000 16.87708 262 THR A CA 1
ATOM 1983 C C . THR A 1 262 ? 7.63145 8.57606 18.93263 1.000 18.21108 262 THR A C 1
ATOM 1984 O O . THR A 1 262 ? 8.37581 7.68467 18.50628 1.000 18.53104 262 THR A O 1
ATOM 1988 N N . ASN A 1 263 ? 6.50576 8.93274 18.31542 1.000 23.07522 263 ASN A N 1
ATOM 1989 C CA . ASN A 1 263 ? 6.04384 8.27560 17.10130 1.000 25.29132 263 ASN A CA 1
ATOM 1990 C C . ASN A 1 263 ? 5.96878 6.76470 17.28618 1.000 20.79771 263 ASN A C 1
ATOM 1991 O O . ASN A 1 263 ? 6.34694 5.98970 16.40150 1.000 19.59625 263 ASN A O 1
ATOM 1996 N N . GLY A 1 264 ? 5.46571 6.34678 18.44455 1.000 13.30762 264 GLY A N 1
ATOM 1997 C CA . GLY A 1 264 ? 5.27034 4.95566 18.75486 1.000 17.78725 264 GLY A CA 1
ATOM 1998 C C . GLY A 1 264 ? 6.47683 4.22537 19.27634 1.000 17.63672 264 GLY A C 1
ATOM 1999 O O . GLY A 1 264 ? 6.34022 3.06663 19.67710 1.000 17.26694 264 GLY A O 1
ATOM 2000 N N . LYS A 1 265 ? 7.64791 4.86593 19.32134 1.000 14.93232 265 LYS A N 1
ATOM 2001 C CA . LYS A 1 265 ? 8.85499 4.14319 19.71618 1.000 18.22503 265 LYS A CA 1
ATOM 2002 C C . LYS A 1 265 ? 8.94504 3.90445 21.22315 1.000 21.17027 265 LYS A C 1
ATOM 2003 O O . LYS A 1 265 ? 9.54643 2.90797 21.63652 1.000 24.65863 265 LYS A O 1
ATOM 2009 N N . MET A 1 266 ? 8.35176 4.79251 22.03904 1.000 16.51780 266 MET A N 1
ATOM 2010 C CA . MET A 1 266 ? 8.27072 4.70383 23.50039 1.000 13.61457 266 MET A CA 1
ATOM 2011 C C . MET A 1 266 ? 9.63821 4.93403 24.15231 1.000 14.32052 266 MET A C 1
ATOM 2012 O O . MET A 1 266 ? 10.57796 5.37595 23.48549 1.000 15.67530 266 MET A O 1
ATOM 2017 N N . ALA A 1 267 ? 9.76082 4.68090 25.45703 1.000 12.64006 267 ALA A N 1
ATOM 2018 C CA . ALA A 1 267 ? 10.94918 5.08120 26.20216 1.000 12.82004 267 ALA A CA 1
ATOM 2019 C C . ALA A 1 267 ? 11.93578 3.93079 26.34506 1.000 9.33032 267 ALA A C 1
ATOM 2020 O O . ALA A 1 267 ? 11.54086 2.77831 26.54545 1.000 13.97952 267 ALA A O 1
ATOM 2022 N N . ASP A 1 268 ? 13.21948 4.25113 26.20578 1.000 7.73898 268 ASP A N 1
ATOM 2023 C CA . ASP A 1 268 ? 14.28059 3.30306 26.54915 1.000 9.60093 268 ASP A CA 1
ATOM 2024 C C . ASP A 1 268 ? 14.37887 3.09988 28.05487 1.000 12.35361 268 ASP A C 1
ATOM 2025 O O . ASP A 1 268 ? 14.71987 2.00351 28.52541 1.000 13.36359 268 ASP A O 1
ATOM 2030 N N . VAL A 1 269 ? 14.10688 4.15049 28.81711 1.000 9.17528 269 VAL A N 1
ATOM 2031 C CA . VAL A 1 269 ? 14.27289 4.15947 30.26953 1.000 10.38117 269 VAL A CA 1
ATOM 2032 C C . VAL A 1 269 ? 13.10516 4.93534 30.85968 1.000 12.68813 269 VAL A C 1
ATOM 2033 O O . VAL A 1 269 ? 12.80616 6.03979 30.39748 1.000 9.95485 269 VAL A O 1
ATOM 2037 N N . VAL A 1 270 ? 12.42995 4.34572 31.85280 1.000 10.97934 270 VAL A N 1
ATOM 2038 C CA . VAL A 1 270 ? 11.37671 4.99730 32.62761 1.000 12.93101 270 VAL A CA 1
ATOM 2039 C C . VAL A 1 270 ? 11.87344 5.09994 34.06390 1.000 12.69750 270 VAL A C 1
ATOM 2040 O O . VAL A 1 270 ? 12.33327 4.10365 34.63449 1.000 10.73921 270 VAL A O 1
ATOM 2044 N N . ILE A 1 271 ? 11.83569 6.30319 34.62792 1.000 9.79283 271 ILE A N 1
ATOM 2045 C CA . ILE A 1 271 ? 12.27692 6.52863 36.00027 1.000 12.74561 271 ILE A CA 1
ATOM 2046 C C . ILE A 1 271 ? 11.06638 6.98277 36.78521 1.000 12.52231 271 ILE A C 1
ATOM 2047 O O . ILE A 1 271 ? 10.43317 7.99006 36.43976 1.000 14.23726 271 ILE A O 1
ATOM 2052 N N . ASN A 1 272 ? 10.73591 6.23754 37.82018 1.000 9.36776 272 ASN A N 1
ATOM 2053 C CA . ASN A 1 272 ? 9.55001 6.48685 38.61497 1.000 9.49881 272 ASN A CA 1
ATOM 2054 C C . ASN A 1 272 ? 9.97973 7.01225 39.97552 1.000 10.07063 272 ASN A C 1
ATOM 2055 O O . ASN A 1 272 ? 10.53867 6.26707 40.78448 1.000 11.37640 272 ASN A O 1
ATOM 2060 N N . VAL A 1 273 ? 9.66881 8.28046 40.23201 1.000 9.02973 273 VAL A N 1
ATOM 2061 C CA . VAL A 1 273 ? 10.06161 8.96168 41.45550 1.000 10.73700 273 VAL A CA 1
ATOM 2062 C C . VAL A 1 273 ? 8.85219 9.66489 42.07119 1.000 12.50155 273 VAL A C 1
ATOM 2063 O O . VAL A 1 273 ? 8.99167 10.74149 42.66690 1.000 16.24215 273 VAL A O 1
ATOM 2067 N N . VAL A 1 274 ? 7.66448 9.06248 41.94932 1.000 12.16045 274 VAL A N 1
ATOM 2068 C CA . VAL A 1 274 ? 6.44286 9.57198 42.58417 1.000 14.45822 274 VAL A CA 1
ATOM 2069 C C . VAL A 1 274 ? 6.35423 9.05163 44.00937 1.000 20.77098 274 VAL A C 1
ATOM 2070 O O . VAL A 1 274 ? 7.13668 8.18910 44.40746 1.000 21.44851 274 VAL A O 1
ATOM 2074 N N . ASN A 1 275 ? 5.49484 9.65390 44.83647 1.000 20.06584 275 ASN A N 1
ATOM 2075 C CA . ASN A 1 275 ? 5.30975 9.12533 46.18497 1.000 21.46993 275 ASN A CA 1
ATOM 2076 C C . ASN A 1 275 ? 3.89621 8.57883 46.37062 1.000 24.63252 275 ASN A C 1
ATOM 2077 O O . ASN A 1 275 ? 3.35631 8.60888 47.47584 1.000 27.49822 275 ASN A O 1
ATOM 2082 N N . THR A 1 276 ? 3.28284 8.05942 45.31094 1.000 23.71144 276 THR A N 1
ATOM 2083 C CA . THR A 1 276 ? 1.95018 7.48916 45.42311 1.000 24.85014 276 THR A CA 1
ATOM 2084 C C . THR A 1 276 ? 1.89871 6.09420 44.81473 1.000 21.03329 276 THR A C 1
ATOM 2085 O O . THR A 1 276 ? 2.76786 5.68876 44.03878 1.000 22.22019 276 THR A O 1
ATOM 2089 N N . GLU A 1 277 ? 0.85103 5.36922 45.18720 1.000 18.64100 277 GLU A N 1
ATOM 2090 C CA . GLU A 1 277 ? 0.63375 3.98021 44.80558 1.000 17.51079 277 GLU A CA 1
ATOM 2091 C C . GLU A 1 277 ? -0.03034 3.85186 43.43730 1.000 15.53461 277 GLU A C 1
ATOM 2092 O O . GLU A 1 277 ? -0.56556 4.81325 42.88350 1.000 13.02878 277 GLU A O 1
ATOM 2098 N N . ASP A 1 278 ? 0.05071 2.63506 42.89063 1.000 16.03742 278 ASP A N 1
ATOM 2099 C CA . ASP A 1 278 ? -0.61388 2.22470 41.64867 1.000 17.38443 278 ASP A CA 1
ATOM 2100 C C . ASP A 1 278 ? -0.09472 2.95613 40.41497 1.000 16.02959 278 ASP A C 1
ATOM 2101 O O . ASP A 1 278 ? -0.84681 3.19967 39.46788 1.000 15.38032 278 ASP A O 1
ATOM 2106 N N . THR A 1 279 ? 1.19863 3.29892 40.39810 1.000 13.27170 279 THR A N 1
ATOM 2107 C CA . THR A 1 279 ? 1.80019 3.85985 39.20216 1.000 11.13583 279 THR A CA 1
ATOM 2108 C C . THR A 1 279 ? 2.71006 2.87740 38.48734 1.000 12.50553 279 THR A C 1
ATOM 2109 O O . THR A 1 279 ? 3.37247 3.27269 37.52386 1.000 12.45347 279 THR A O 1
ATOM 2113 N N . GLU A 1 280 ? 2.73861 1.60648 38.91925 1.000 11.91264 280 GLU A N 1
ATOM 2114 C CA . GLU A 1 280 ? 3.62784 0.61460 38.31677 1.000 12.29051 280 GLU A CA 1
ATOM 2115 C C . GLU A 1 280 ? 3.24138 0.33116 36.86991 1.000 10.71851 280 GLU A C 1
ATOM 2116 O O . GLU A 1 280 ? 4.08333 0.42850 35.96721 1.000 12.89620 280 GLU A O 1
ATOM 2122 N N . LEU A 1 281 ? 1.96803 -0.01423 36.62204 1.000 9.75628 281 LEU A N 1
ATOM 2123 C CA . LEU A 1 281 ? 1.55813 -0.30852 35.24798 1.000 12.35886 281 LEU A CA 1
ATOM 2124 C C . LEU A 1 281 ? 1.70027 0.89496 34.33019 1.000 11.71728 281 LEU A C 1
ATOM 2125 O O . LEU A 1 281 ? 2.20213 0.72075 33.21060 1.000 11.37967 281 LEU A O 1
ATOM 2130 N N . PRO A 1 282 ? 1.28093 2.11654 34.70362 1.000 12.92436 282 PRO A N 1
ATOM 2131 C CA . PRO A 1 282 ? 1.56818 3.26137 33.81972 1.000 12.12674 282 PRO A CA 1
ATOM 2132 C C . PRO A 1 282 ? 3.05849 3.39593 33.47933 1.000 13.19586 282 PRO A C 1
ATOM 2133 O O . PRO A 1 282 ? 3.40419 3.69451 32.32572 1.000 12.97079 282 PRO A O 1
ATOM 2137 N N . SER A 1 283 ? 3.95307 3.12405 34.43007 1.000 12.94111 283 SER A N 1
ATOM 2138 C CA . SER A 1 283 ? 5.38516 3.21065 34.14821 1.000 8.80638 283 SER A CA 1
ATOM 2139 C C . SER A 1 283 ? 5.81420 2.12942 33.16372 1.000 9.62140 283 SER A C 1
ATOM 2140 O O . SER A 1 283 ? 6.54966 2.39022 32.20413 1.000 9.38380 283 SER A O 1
ATOM 2143 N N . ILE A 1 284 ? 5.35839 0.89630 33.39493 1.000 10.66912 284 ILE A N 1
ATOM 2144 C CA . ILE A 1 284 ? 5.69963 -0.21135 32.50931 1.000 9.94965 284 ILE A CA 1
ATOM 2145 C C . ILE A 1 284 ? 5.24475 0.06684 31.08097 1.000 11.65531 284 ILE A C 1
ATOM 2146 O O . ILE A 1 284 ? 5.95258 -0.24602 30.11276 1.000 10.31418 284 ILE A O 1
ATOM 2151 N N . MET A 1 285 ? 4.04094 0.60868 30.91826 1.000 11.06316 285 MET A N 1
ATOM 2152 C CA . MET A 1 285 ? 3.51006 0.78994 29.57682 1.000 12.82624 285 MET A CA 1
ATOM 2153 C C . MET A 1 285 ? 4.15919 1.94258 28.83394 1.000 13.51771 285 MET A C 1
ATOM 2154 O O . MET A 1 285 ? 3.99029 2.03694 27.61627 1.000 17.35468 285 MET A O 1
ATOM 2159 N N . ALA A 1 286 ? 4.89126 2.81759 29.52115 1.000 11.23637 286 ALA A N 1
ATOM 2160 C CA . ALA A 1 286 ? 5.63130 3.87458 28.83701 1.000 10.12734 286 ALA A CA 1
ATOM 2161 C C . ALA A 1 286 ? 6.92308 3.37392 28.19910 1.000 8.30022 286 ALA A C 1
ATOM 2162 O O . ALA A 1 286 ? 7.50723 4.07790 27.36606 1.000 7.65928 286 ALA A O 1
ATOM 2164 N N . ALA A 1 287 ? 7.36659 2.17628 28.56272 1.000 7.54704 287 ALA A N 1
ATOM 2165 C CA . ALA A 1 287 ? 8.62819 1.65759 28.07490 1.000 9.10192 287 ALA A CA 1
ATOM 2166 C C . ALA A 1 287 ? 8.45990 0.96657 26.72402 1.000 11.52340 287 ALA A C 1
ATOM 2167 O O . ALA A 1 287 ? 7.41934 0.37180 26.42724 1.000 12.82301 287 ALA A O 1
ATOM 2169 N N . LYS A 1 288 ? 9.50663 1.03556 25.90720 1.000 9.08289 288 LYS A N 1
ATOM 2170 C CA . LYS A 1 288 ? 9.54959 0.19535 24.71399 1.000 12.85912 288 LYS A CA 1
ATOM 2171 C C . LYS A 1 288 ? 9.84192 -1.26017 25.08915 1.000 17.53440 288 LYS A C 1
ATOM 2172 O O . LYS A 1 288 ? 10.17964 -1.58476 26.23161 1.000 15.14655 288 LYS A O 1
ATOM 2178 N N . ASP A 1 289 ? 9.72640 -2.14206 24.09403 1.000 17.34344 289 ASP A N 1
ATOM 2179 C CA . ASP A 1 289 ? 10.02342 -3.55406 24.30885 1.000 14.05114 289 ASP A CA 1
ATOM 2180 C C . ASP A 1 289 ? 11.46063 -3.71413 24.78168 1.000 9.45510 289 ASP A C 1
ATOM 2181 O O . ASP A 1 289 ? 12.37173 -3.08697 24.23828 1.000 10.89253 289 ASP A O 1
ATOM 2186 N N . ARG A 1 290 ? 11.65222 -4.49698 25.84749 1.000 9.41589 290 ARG A N 1
ATOM 2187 C CA . ARG A 1 290 ? 12.95019 -4.70169 26.48937 1.000 9.71317 290 ARG A CA 1
ATOM 2188 C C . ARG A 1 290 ? 13.51448 -3.40755 27.09241 1.000 15.17802 290 ARG A C 1
ATOM 2189 O O . ARG A 1 290 ? 14.71220 -3.32076 27.38301 1.000 16.48200 290 ARG A O 1
ATOM 2197 N N . GLY A 1 291 ? 12.67040 -2.41465 27.33022 1.000 12.84101 291 GLY A N 1
ATOM 2198 C CA . GLY A 1 291 ? 13.10837 -1.19991 27.99687 1.000 13.14492 291 GLY A CA 1
ATOM 2199 C C . GLY A 1 291 ? 13.31731 -1.41224 29.48461 1.000 13.66804 291 GLY A C 1
ATOM 2200 O O . GLY A 1 291 ? 13.05047 -2.47850 30.04291 1.000 13.80042 291 GLY A O 1
ATOM 2201 N N . MET A 1 292 ? 13.81758 -0.36291 30.13545 1.000 12.68077 292 MET A N 1
ATOM 2202 C CA . MET A 1 292 ? 14.21140 -0.39637 31.54165 1.000 11.22434 292 MET A CA 1
ATOM 2203 C C . MET A 1 292 ? 13.26549 0.48795 32.34221 1.000 8.67964 292 MET A C 1
ATOM 2204 O O . MET A 1 292 ? 13.06679 1.65214 31.98364 1.000 11.56533 292 MET A O 1
ATOM 2209 N N . VAL A 1 293 ? 12.67499 -0.06256 33.40880 1.000 8.47200 293 VAL A N 1
ATOM 2210 C CA . VAL A 1 293 ? 11.77943 0.68823 34.29547 1.000 8.54840 293 VAL A CA 1
ATOM 2211 C C . VAL A 1 293 ? 12.40881 0.68274 35.68416 1.000 10.20668 293 VAL A C 1
ATOM 2212 O O . VAL A 1 293 ? 12.46912 -0.36852 36.34158 1.000 9.57411 293 VAL A O 1
ATOM 2216 N N . TYR A 1 294 ? 12.81338 1.85457 36.15664 1.000 9.23655 294 TYR A N 1
ATOM 2217 C CA . TYR A 1 294 ? 13.52919 1.96163 37.41371 1.000 10.92589 294 TYR A CA 1
ATOM 2218 C C . TYR A 1 294 ? 12.58546 2.55391 38.44903 1.000 11.98542 294 TYR A C 1
ATOM 2219 O O . TYR A 1 294 ? 12.23216 3.73955 38.37964 1.000 15.17322 294 TYR A O 1
ATOM 2228 N N . PHE A 1 295 ? 12.20986 1.74272 39.44256 1.000 8.49358 295 PHE A N 1
ATOM 2229 C CA . PHE A 1 295 ? 11.25209 2.15404 40.45877 1.000 11.57105 295 PHE A CA 1
ATOM 2230 C C . PHE A 1 295 ? 11.99285 2.67890 41.67728 1.000 11.49224 295 PHE A C 1
ATOM 2231 O O . PHE A 1 295 ? 12.59436 1.90566 42.42250 1.000 13.19729 295 PHE A O 1
ATOM 2239 N N . PHE A 1 296 ? 11.92685 3.99090 41.89588 1.000 13.05914 296 PHE A N 1
ATOM 2240 C CA . PHE A 1 296 ? 12.51421 4.58478 43.09465 1.000 15.20904 296 PHE A CA 1
ATOM 2241 C C . PHE A 1 296 ? 11.52395 4.77640 44.22007 1.000 16.79946 296 PHE A C 1
ATOM 2242 O O . PHE A 1 296 ? 11.92485 4.80242 45.38257 1.000 18.74445 296 PHE A O 1
ATOM 2250 N N . SER A 1 297 ? 10.24100 4.84955 43.92595 1.000 18.41975 297 SER A N 1
ATOM 2251 C CA . SER A 1 297 ? 9.28459 5.21963 44.94695 1.000 18.95284 297 SER A CA 1
ATOM 2252 C C . SER A 1 297 ? 9.14567 4.08402 45.94859 1.000 15.89373 297 SER A C 1
ATOM 2253 O O . SER A 1 297 ? 8.95390 2.92480 45.57038 1.000 16.86719 297 SER A O 1
ATOM 2256 N N . MET A 1 298 ? 9.17940 4.43405 47.23786 1.000 14.15036 298 MET A N 1
ATOM 2257 C CA . MET A 1 298 ? 8.93857 3.46559 48.28951 1.000 17.76826 298 MET A CA 1
ATOM 2258 C C . MET A 1 298 ? 7.47705 3.04406 48.33363 1.000 18.52818 298 MET A C 1
ATOM 2259 O O . MET A 1 298 ? 7.12800 2.16189 49.12115 1.000 18.52790 298 MET A O 1
ATOM 2264 N N . ALA A 1 299 ? 6.62318 3.67022 47.52702 1.000 18.07377 299 ALA A N 1
ATOM 2265 C CA . ALA A 1 299 ? 5.24620 3.23531 47.34791 1.000 19.25155 299 ALA A CA 1
ATOM 2266 C C . ALA A 1 299 ? 5.10420 2.09401 46.34143 1.000 13.99003 299 ALA A C 1
ATOM 2267 O O . ALA A 1 299 ? 4.01714 1.53379 46.22544 1.000 15.08768 299 ALA A O 1
ATOM 2269 N N . THR A 1 300 ? 6.17403 1.71619 45.63897 1.000 12.67975 300 THR A N 1
ATOM 2270 C CA . THR A 1 300 ? 6.09670 0.64918 44.64137 1.000 11.07286 300 THR A CA 1
ATOM 2271 C C . THR A 1 300 ? 5.71930 -0.68935 45.26380 1.000 12.63001 300 THR A C 1
ATOM 2272 O O . THR A 1 300 ? 6.32825 -1.12455 46.24055 1.000 17.66992 300 THR A O 1
ATOM 2276 N N . SER A 1 301 ? 4.74494 -1.37099 44.66112 1.000 11.22289 301 SER A N 1
ATOM 2277 C CA . SER A 1 301 ? 4.38657 -2.72034 45.06874 1.000 10.29644 301 SER A CA 1
ATOM 2278 C C . SER A 1 301 ? 5.06754 -3.72494 44.14730 1.000 8.17549 301 SER A C 1
ATOM 2279 O O . SER A 1 301 ? 4.90252 -3.66175 42.92546 1.000 9.50711 301 SER A O 1
ATOM 2282 N N . PHE A 1 302 ? 5.84392 -4.63508 44.73872 1.000 11.45008 302 PHE A N 1
ATOM 2283 C CA . PHE A 1 302 ? 6.47464 -5.70254 43.96880 1.000 11.33306 302 PHE A CA 1
ATOM 2284 C C . PHE A 1 302 ? 5.44475 -6.47399 43.14855 1.000 10.18122 302 PHE A C 1
ATOM 2285 O O . PHE A 1 302 ? 5.62424 -6.67879 41.94036 1.000 9.33024 302 PHE A O 1
ATOM 2293 N N . THR A 1 303 ? 4.34982 -6.91180 43.78573 1.000 12.53718 303 THR A N 1
ATOM 2294 C CA . THR A 1 303 ? 3.40098 -7.74771 43.05037 1.000 14.54599 303 THR A CA 1
ATOM 2295 C C . THR A 1 303 ? 2.67601 -6.94729 41.97220 1.000 9.67057 303 THR A C 1
ATOM 2296 O O . THR A 1 303 ? 2.34876 -7.49543 40.90885 1.000 12.12268 303 THR A O 1
ATOM 2300 N N . LYS A 1 304 ? 2.39441 -5.66539 42.22707 1.000 10.32973 304 LYS A N 1
ATOM 2301 C CA . LYS A 1 304 ? 1.72900 -4.86322 41.20223 1.000 11.60385 304 LYS A CA 1
ATOM 2302 C C . LYS A 1 304 ? 2.62420 -4.65381 39.98631 1.000 8.59516 304 LYS A C 1
ATOM 2303 O O . LYS A 1 304 ? 2.14047 -4.65906 38.84938 1.000 9.36148 304 LYS A O 1
ATOM 2309 N N . ALA A 1 305 ? 3.92814 -4.47792 40.20497 1.000 9.31107 305 ALA A N 1
ATOM 2310 C CA . ALA A 1 305 ? 4.86785 -4.38028 39.08448 1.000 10.81725 305 ALA A CA 1
ATOM 2311 C C . ALA A 1 305 ? 4.93160 -5.69689 38.31103 1.000 15.00565 305 ALA A C 1
ATOM 2312 O O . ALA A 1 305 ? 4.91694 -5.70996 37.06849 1.000 14.42633 305 ALA A O 1
ATOM 2314 N N . ALA A 1 306 ? 5.05928 -6.81906 39.03414 1.000 13.89146 306 ALA A N 1
ATOM 2315 C CA . ALA A 1 306 ? 5.19543 -8.12154 38.38427 1.000 15.11288 306 ALA A CA 1
ATOM 2316 C C . ALA A 1 306 ? 3.92908 -8.49439 37.62537 1.000 13.33638 306 ALA A C 1
ATOM 2317 O O . ALA A 1 306 ? 3.98777 -8.88536 36.45178 1.000 11.98365 306 ALA A O 1
ATOM 2319 N N . LEU A 1 307 ? 2.77100 -8.40299 38.28675 1.000 11.55041 307 LEU A N 1
ATOM 2320 C CA . LEU A 1 307 ? 1.53476 -8.77871 37.61261 1.000 12.28969 307 LEU A CA 1
ATOM 2321 C C . LEU A 1 307 ? 1.15699 -7.77376 36.54478 1.000 14.99204 307 LEU A C 1
ATOM 2322 O O . LEU A 1 307 ? 0.54258 -8.15015 35.54647 1.000 12.87693 307 LEU A O 1
ATOM 2327 N N . GLY A 1 308 ? 1.49904 -6.50061 36.75230 1.000 18.42337 308 GLY A N 1
ATOM 2328 C CA . GLY A 1 308 ? 1.24974 -5.50791 35.72514 1.000 15.94883 308 GLY A CA 1
ATOM 2329 C C . GLY A 1 308 ? 1.90083 -5.87265 34.40962 1.000 13.59604 308 GLY A C 1
ATOM 2330 O O . GLY A 1 308 ? 1.24531 -5.88214 33.36280 1.000 13.14646 308 GLY A O 1
ATOM 2331 N N . ALA A 1 309 ? 3.19983 -6.20460 34.44910 1.000 9.12291 309 ALA A N 1
ATOM 2332 C CA . ALA A 1 309 ? 3.91802 -6.54418 33.22091 1.000 9.34325 309 ALA A CA 1
ATOM 2333 C C . ALA A 1 309 ? 3.39128 -7.83023 32.59438 1.000 10.15024 309 ALA A C 1
ATOM 2334 O O . ALA A 1 309 ? 3.36960 -7.95624 31.36473 1.000 11.72659 309 ALA A O 1
ATOM 2336 N N . GLU A 1 310 ? 3.01357 -8.81711 33.41472 1.000 11.42984 310 GLU A N 1
ATOM 2337 C CA . GLU A 1 310 ? 2.52962 -10.08833 32.87614 1.000 16.66711 310 GLU A CA 1
ATOM 2338 C C . GLU A 1 310 ? 1.23534 -9.92921 32.09261 1.000 15.38325 310 GLU A C 1
ATOM 2339 O O . GLU A 1 310 ? 1.10429 -10.47426 30.98626 1.000 15.78624 310 GLU A O 1
ATOM 2345 N N . GLY A 1 311 ? 0.27284 -9.16998 32.63328 1.000 13.89891 311 GLY A N 1
ATOM 2346 C CA . GLY A 1 311 ? -1.05524 -9.12388 32.04392 1.000 11.79569 311 GLY A CA 1
ATOM 2347 C C . GLY A 1 311 ? -1.10959 -8.48427 30.67316 1.000 14.18852 311 GLY A C 1
ATOM 2348 O O . GLY A 1 311 ? -2.04241 -8.75903 29.90547 1.000 14.96811 311 GLY A O 1
ATOM 2349 N N . ILE A 1 312 ? -0.14370 -7.62419 30.35177 1.000 15.06792 312 ILE A N 1
ATOM 2350 C CA . ILE A 1 312 ? -0.07283 -6.99828 29.03958 1.000 15.86334 312 ILE A CA 1
ATOM 2351 C C . ILE A 1 312 ? 1.16905 -7.43165 28.26903 1.000 14.85643 312 ILE A C 1
ATOM 2352 O O . ILE A 1 312 ? 1.53509 -6.79501 27.28356 1.000 16.83438 312 ILE A O 1
ATOM 2357 N N . GLY A 1 313 ? 1.81089 -8.51276 28.69031 1.000 14.03917 313 GLY A N 1
ATOM 2358 C CA . GLY A 1 313 ? 2.90124 -9.05766 27.90601 1.000 10.82904 313 GLY A CA 1
ATOM 2359 C C . GLY A 1 313 ? 4.03104 -8.08226 27.66507 1.000 14.75908 313 GLY A C 1
ATOM 2360 O O . GLY A 1 313 ? 4.56203 -8.00435 26.54673 1.000 14.70892 313 GLY A O 1
ATOM 2361 N N . ALA A 1 314 ? 4.40471 -7.33033 28.68979 1.000 13.03169 314 ALA A N 1
ATOM 2362 C CA . ALA A 1 314 ? 5.47319 -6.34783 28.58596 1.000 14.61681 314 ALA A CA 1
ATOM 2363 C C . ALA A 1 314 ? 6.77975 -7.01387 29.00527 1.000 13.17643 314 ALA A C 1
ATOM 2364 O O . ALA A 1 314 ? 6.97010 -7.33398 30.18917 1.000 11.42674 314 ALA A O 1
ATOM 2366 N N . ASP A 1 315 ? 7.66676 -7.25970 28.03319 1.000 8.46164 315 ASP A N 1
ATOM 2367 C CA . ASP A 1 315 ? 8.98490 -7.81737 28.34516 1.000 9.27662 315 ASP A CA 1
ATOM 2368 C C . ASP A 1 315 ? 9.92033 -6.64084 28.60658 1.000 10.53865 315 ASP A C 1
ATOM 2369 O O . ASP A 1 315 ? 10.64479 -6.17376 27.73271 1.000 12.50331 315 ASP A O 1
ATOM 2374 N N . VAL A 1 316 ? 9.88047 -6.14451 29.83891 1.000 12.65614 316 VAL A N 1
ATOM 2375 C CA . VAL A 1 316 ? 10.70341 -5.02333 30.27448 1.000 12.07953 316 VAL A CA 1
ATOM 2376 C C . VAL A 1 316 ? 11.47397 -5.44260 31.51752 1.000 13.65117 316 VAL A C 1
ATOM 2377 O O . VAL A 1 316 ? 11.07920 -6.36431 32.23609 1.000 13.93332 316 VAL A O 1
ATOM 2381 N N . ASP A 1 317 ? 12.59127 -4.75435 31.77431 1.000 11.43612 317 ASP A N 1
ATOM 2382 C CA . ASP A 1 317 ? 13.34240 -4.97558 33.00522 1.000 12.22587 317 ASP A CA 1
ATOM 2383 C C . ASP A 1 317 ? 12.84502 -3.98866 34.05242 1.000 10.76991 317 ASP A C 1
ATOM 2384 O O . ASP A 1 317 ? 12.72603 -2.78673 33.78046 1.000 11.14394 317 ASP A O 1
ATOM 2389 N N . MET A 1 318 ? 12.55272 -4.49261 35.24423 1.000 9.42990 318 MET A N 1
ATOM 2390 C CA . MET A 1 318 ? 12.00374 -3.67164 36.31711 1.000 10.46720 318 MET A CA 1
ATOM 2391 C C . MET A 1 318 ? 12.93641 -3.75801 37.50556 1.000 14.40959 318 MET A C 1
ATOM 2392 O O . MET A 1 318 ? 13.13189 -4.84146 38.05410 1.000 18.00704 318 MET A O 1
ATOM 2397 N N . MET A 1 319 ? 13.48770 -2.62502 37.92289 1.000 22.15316 319 MET A N 1
ATOM 2398 C CA . MET A 1 319 ? 14.50563 -2.61695 38.95935 1.000 37.44946 319 MET A CA 1
ATOM 2399 C C . MET A 1 319 ? 13.97287 -2.00830 40.24651 1.000 21.41405 319 MET A C 1
ATOM 2400 O O . MET A 1 319 ? 13.24477 -1.00992 40.23290 1.000 14.00933 319 MET A O 1
ATOM 2405 N N . ILE A 1 320 ? 14.28459 -2.66345 41.35760 1.000 15.86121 320 ILE A N 1
ATOM 2406 C CA . ILE A 1 320 ? 14.04209 -2.08418 42.67851 1.000 11.20133 320 ILE A CA 1
ATOM 2407 C C . ILE A 1 320 ? 15.06889 -0.98061 42.89449 1.000 11.64271 320 ILE A C 1
ATOM 2408 O O . ILE A 1 320 ? 16.26640 -1.25167 43.01938 1.000 14.44694 320 ILE A O 1
ATOM 2413 N N . GLY A 1 321 ? 14.61055 0.26587 42.94865 1.000 13.43712 321 GLY A N 1
ATOM 2414 C CA . GLY A 1 321 ? 15.53923 1.37553 43.09818 1.000 16.99626 321 GLY A CA 1
ATOM 2415 C C . GLY A 1 321 ? 16.38205 1.32149 44.35309 1.000 19.93320 321 GLY A C 1
ATOM 2416 O O . GLY A 1 321 ? 15.86050 1.33654 45.46764 1.000 22.53967 321 GLY A O 1
ATOM 2417 N N . ASN A 1 322 ? 17.68501 1.13506 44.16780 1.000 17.72131 322 ASN A N 1
ATOM 2418 C CA . ASN A 1 322 ? 18.63718 1.10156 45.26724 1.000 21.24930 322 ASN A CA 1
ATOM 2419 C C . ASN A 1 322 ? 19.03131 2.53594 45.58468 1.000 22.44721 322 ASN A C 1
ATOM 2420 O O . ASN A 1 322 ? 19.63761 3.21670 44.74363 1.000 25.36898 322 ASN A O 1
ATOM 2425 N N . GLY A 1 323 ? 18.66438 2.99592 46.78090 1.000 18.48474 323 GLY A N 1
ATOM 2426 C CA . GLY A 1 323 ? 19.00445 4.32388 47.25342 1.000 18.66036 323 GLY A CA 1
ATOM 2427 C C . GLY A 1 323 ? 20.49178 4.56200 47.46816 1.000 17.10479 323 GLY A C 1
ATOM 2428 O O . GLY A 1 323 ? 20.90724 5.72697 47.52694 1.000 15.55032 323 GLY A O 1
ATOM 2429 N N . TYR A 1 324 ? 21.29556 3.49974 47.58123 1.000 13.85334 324 TYR A N 1
ATOM 2430 C CA . TYR A 1 324 ? 22.74244 3.61459 47.74821 1.000 12.47402 324 TYR A CA 1
ATOM 2431 C C . TYR A 1 324 ? 23.45243 3.25814 46.45089 1.000 12.14887 324 TYR A C 1
ATOM 2432 O O . TYR A 1 324 ? 23.08934 2.28920 45.77773 1.000 12.37855 324 TYR A O 1
ATOM 2441 N N . ALA A 1 325 ? 24.47170 4.04849 46.10734 1.000 11.23074 325 ALA A N 1
ATOM 2442 C CA . ALA A 1 325 ? 25.40116 3.68731 45.04851 1.000 11.75516 325 ALA A CA 1
ATOM 2443 C C . ALA A 1 325 ? 26.74589 4.29476 45.40743 1.000 10.59421 325 ALA A C 1
ATOM 2444 O O . ALA A 1 325 ? 26.80031 5.32703 46.08591 1.000 10.57278 325 ALA A O 1
ATOM 2446 N N . HIS A 1 326 ? 27.82817 3.61451 45.01652 1.000 12.05564 326 HIS A N 1
ATOM 2447 C CA . HIS A 1 326 ? 29.15906 4.15446 45.27540 1.000 13.15218 326 HIS A CA 1
ATOM 2448 C C . HIS A 1 326 ? 29.22370 5.61203 44.84749 1.000 11.81295 326 HIS A C 1
ATOM 2449 O O . HIS A 1 326 ? 28.86523 5.94850 43.71288 1.000 11.11003 326 HIS A O 1
ATOM 2456 N N . HIS A 1 327 ? 29.71753 6.46221 45.75875 1.000 8.82342 327 HIS A N 1
ATOM 2457 C CA . HIS A 1 327 ? 29.94379 7.89236 45.53784 1.000 11.35476 327 HIS A CA 1
ATOM 2458 C C . HIS A 1 327 ? 28.66132 8.68334 45.28296 1.000 11.05333 327 HIS A C 1
ATOM 2459 O O . HIS A 1 327 ? 28.73131 9.78440 44.73197 1.000 9.47310 327 HIS A O 1
ATOM 2466 N N . HIS A 1 328 ? 27.47973 8.16490 45.65096 1.000 11.23357 328 HIS A N 1
ATOM 2467 C CA . HIS A 1 328 ? 26.25614 8.84125 45.21470 1.000 10.06037 328 HIS A CA 1
ATOM 2468 C C . HIS A 1 328 ? 26.14540 10.25274 45.78723 1.000 9.38689 328 HIS A C 1
ATOM 2469 O O . HIS A 1 328 ? 25.71571 11.15975 45.07322 1.000 8.88226 328 HIS A O 1
ATOM 2476 N N . SER A 1 329 ? 26.58038 10.47223 47.03491 1.000 10.62063 329 SER A N 1
ATOM 2477 C CA . SER A 1 329 ? 26.57893 11.82514 47.59638 1.000 14.05244 329 SER A CA 1
ATOM 2478 C C . SER A 1 329 ? 27.44552 12.77103 46.77454 1.000 14.61899 329 SER A C 1
ATOM 2479 O O . SER A 1 329 ? 27.02461 13.87926 46.42872 1.000 15.42393 329 SER A O 1
ATOM 2482 N N . GLU A 1 330 ? 28.66995 12.35574 46.47393 1.000 10.37449 330 GLU A N 1
ATOM 2483 C CA . GLU A 1 330 ? 29.58146 13.22380 45.73696 1.000 13.72364 330 GLU A CA 1
ATOM 2484 C C . GLU A 1 330 ? 29.05408 13.51031 44.33960 1.000 12.40363 330 GLU A C 1
ATOM 2485 O O . GLU A 1 330 ? 29.15885 14.64456 43.84945 1.000 11.73061 330 GLU A O 1
ATOM 2491 N N . ILE A 1 331 ? 28.45803 12.49372 43.69772 1.000 10.73152 331 ILE A N 1
ATOM 2492 C CA . ILE A 1 331 ? 27.92500 12.62826 42.34387 1.000 8.39776 331 ILE A CA 1
ATOM 2493 C C . ILE A 1 331 ? 26.73485 13.57184 42.32203 1.000 10.83977 331 ILE A C 1
ATOM 2494 O O . ILE A 1 331 ? 26.58248 14.38176 41.40396 1.000 13.43741 331 ILE A O 1
ATOM 2499 N N . ALA A 1 332 ? 25.85293 13.46469 43.31802 1.000 10.40447 332 ALA A N 1
ATOM 2500 C CA . ALA A 1 332 ? 24.68235 14.33030 43.33460 1.000 10.59665 332 ALA A CA 1
ATOM 2501 C C . ALA A 1 332 ? 25.07131 15.75712 43.68912 1.000 12.86135 332 ALA A C 1
ATOM 2502 O O . ALA A 1 332 ? 24.57222 16.71003 43.07877 1.000 13.49666 332 ALA A O 1
ATOM 2504 N N . LEU A 1 333 ? 25.97493 15.92696 44.66266 1.000 12.51679 333 LEU A N 1
ATOM 2505 C CA . LEU A 1 333 ? 26.46083 17.26448 44.98088 1.000 13.35829 333 LEU A CA 1
ATOM 2506 C C . LEU A 1 333 ? 27.18807 17.89206 43.79146 1.000 10.76783 333 LEU A C 1
ATOM 2507 O O . LEU A 1 333 ? 27.01173 19.08354 43.50696 1.000 11.44019 333 LEU A O 1
ATOM 2512 N N . ASP A 1 334 ? 27.97274 17.10102 43.05679 1.000 10.59839 334 ASP A N 1
ATOM 2513 C CA . ASP A 1 334 ? 28.65499 17.64314 41.88275 1.000 12.63369 334 ASP A CA 1
ATOM 2514 C C . ASP A 1 334 ? 27.65929 18.09371 40.82010 1.000 14.76865 334 ASP A C 1
ATOM 2515 O O . ASP A 1 334 ? 27.90202 19.09067 40.12279 1.000 13.88629 334 ASP A O 1
ATOM 2520 N N . LEU A 1 335 ? 26.52808 17.38345 40.69720 1.000 14.10567 335 LEU A N 1
ATOM 2521 C CA . LEU A 1 335 ? 25.49066 17.78780 39.75686 1.000 13.86887 335 LEU A CA 1
ATOM 2522 C C . LEU A 1 335 ? 24.96606 19.18216 40.07558 1.000 14.48500 335 LEU A C 1
ATOM 2523 O O . LEU A 1 335 ? 24.79703 20.00919 39.16926 1.000 14.59303 335 LEU A O 1
ATOM 2528 N N . LEU A 1 336 ? 24.70194 19.46645 41.35207 1.000 10.98825 336 LEU A N 1
ATOM 2529 C CA . LEU A 1 336 ? 24.24245 20.80893 41.70353 1.000 15.27000 336 LEU A CA 1
ATOM 2530 C C . LEU A 1 336 ? 25.30487 21.86442 41.45449 1.000 14.94389 336 LEU A C 1
ATOM 2531 O O . LEU A 1 336 ? 24.97557 22.98464 41.06140 1.000 13.85685 336 LEU A O 1
ATOM 2536 N N . ARG A 1 337 ? 26.57867 21.52917 41.65240 1.000 12.02308 337 ARG A N 1
ATOM 2537 C CA . ARG A 1 337 ? 27.63570 22.51594 41.41847 1.000 14.20338 337 ARG A CA 1
ATOM 2538 C C . ARG A 1 337 ? 27.82045 22.76974 39.92423 1.000 18.15003 337 ARG A C 1
ATOM 2539 O O . ARG A 1 337 ? 28.28411 23.84641 39.53157 1.000 17.40885 337 ARG A O 1
ATOM 2547 N N . ARG A 1 338 ? 27.49839 21.79378 39.06433 1.000 16.09303 338 ARG A N 1
ATOM 2548 C CA . ARG A 1 338 ? 27.63421 22.01715 37.62246 1.000 19.06237 338 ARG A CA 1
ATOM 2549 C C . ARG A 1 338 ? 26.42921 22.73760 37.02454 1.000 20.86521 338 ARG A C 1
ATOM 2550 O O . ARG A 1 338 ? 26.56000 23.39577 35.98671 1.000 22.44908 338 ARG A O 1
ATOM 2558 N N . ASN A 1 339 ? 25.26188 22.62538 37.64103 1.000 19.75685 339 ASN A N 1
ATOM 2559 C CA . ASN A 1 339 ? 23.99714 23.06751 37.05117 1.000 15.46184 339 ASN A CA 1
ATOM 2560 C C . ASN A 1 339 ? 23.42741 24.19216 37.91331 1.000 16.28935 339 ASN A C 1
ATOM 2561 O O . ASN A 1 339 ? 22.80133 23.92902 38.94448 1.000 13.74234 339 ASN A O 1
ATOM 2566 N N . SER A 1 340 ? 23.62717 25.44559 37.48686 1.000 19.44399 340 SER A N 1
ATOM 2567 C CA . SER A 1 340 ? 23.15894 26.56725 38.29674 1.000 23.88948 340 SER A CA 1
ATOM 2568 C C . SER A 1 340 ? 21.63391 26.64028 38.35602 1.000 22.27882 340 SER A C 1
ATOM 2569 O O . SER A 1 340 ? 21.08369 27.16403 39.33255 1.000 19.17917 340 SER A O 1
ATOM 2572 N N . VAL A 1 341 ? 20.93077 26.12408 37.34511 1.000 25.05582 341 VAL A N 1
ATOM 2573 C CA . VAL A 1 341 ? 19.47029 26.10379 37.40534 1.000 25.01417 341 VAL A CA 1
ATOM 2574 C C . VAL A 1 341 ? 18.99066 25.23409 38.56137 1.000 24.05530 341 VAL A C 1
ATOM 2575 O O . VAL A 1 341 ? 18.16560 25.66096 39.38055 1.000 22.82254 341 VAL A O 1
ATOM 2579 N N . LEU A 1 342 ? 19.50496 24.00020 38.65102 1.000 23.17056 342 LEU A N 1
ATOM 2580 C CA . LEU A 1 342 ? 19.14669 23.11322 39.75530 1.000 21.22753 342 LEU A CA 1
ATOM 2581 C C . LEU A 1 342 ? 19.53542 23.70566 41.09261 1.000 20.17086 342 LEU A C 1
ATOM 2582 O O . LEU A 1 342 ? 18.77359 23.63665 42.06130 1.000 23.58601 342 LEU A O 1
ATOM 2587 N N . MET A 1 343 ? 20.75530 24.22870 41.18783 1.000 19.46722 343 MET A N 1
ATOM 2588 C CA . MET A 1 343 ? 21.19947 24.78875 42.45775 1.000 18.19280 343 MET A CA 1
ATOM 2589 C C . MET A 1 343 ? 20.24294 25.87740 42.92980 1.000 18.16285 343 MET A C 1
ATOM 2590 O O . MET A 1 343 ? 19.83109 25.89588 44.09810 1.000 18.15901 343 MET A O 1
ATOM 2595 N N . LYS A 1 344 ? 19.83661 26.76369 42.01823 1.000 20.32376 344 LYS A N 1
ATOM 2596 C CA . LYS A 1 344 ? 18.91308 27.83447 42.39813 1.000 18.80318 344 LYS A CA 1
ATOM 2597 C C . LYS A 1 344 ? 17.56298 27.27772 42.84561 1.000 15.70214 344 LYS A C 1
ATOM 2598 O O . LYS A 1 344 ? 16.98120 27.75783 43.83109 1.000 14.96335 344 LYS A O 1
ATOM 2604 N N . ILE A 1 345 ? 17.05317 26.25594 42.14966 1.000 17.48909 345 ILE A N 1
ATOM 2605 C CA . ILE A 1 345 ? 15.79202 25.63291 42.55694 1.000 20.30645 345 ILE A CA 1
ATOM 2606 C C . ILE A 1 345 ? 15.93442 24.93985 43.90528 1.000 21.62760 345 ILE A C 1
ATOM 2607 O O . ILE A 1 345 ? 15.06947 25.06734 44.78077 1.000 19.95692 345 ILE A O 1
ATOM 2612 N N . PHE A 1 346 ? 17.02641 24.19043 44.09458 1.000 24.83843 346 PHE A N 1
ATOM 2613 C CA . PHE A 1 346 ? 17.22156 23.47183 45.35039 1.000 23.71918 346 PHE A CA 1
ATOM 2614 C C . PHE A 1 346 ? 17.35732 24.41389 46.53320 1.000 21.37712 346 PHE A C 1
ATOM 2615 O O . PHE A 1 346 ? 16.83942 24.12966 47.62615 1.000 22.06868 346 PHE A O 1
ATOM 2623 N N . LYS A 1 347 ? 18.07671 25.52554 46.35230 1.000 23.05177 347 LYS A N 1
ATOM 2624 C CA . LYS A 1 347 ? 18.17783 26.50450 47.43121 1.000 24.61973 347 LYS A CA 1
ATOM 2625 C C . LYS A 1 347 ? 16.82324 27.11340 47.75087 1.000 25.19787 347 LYS A C 1
ATOM 2626 O O . LYS A 1 347 ? 16.47924 27.28298 48.92250 1.000 23.29608 347 LYS A O 1
ATOM 2632 N N . GLU A 1 348 ? 16.05353 27.46037 46.71558 1.000 27.05168 348 GLU A N 1
ATOM 2633 C CA . GLU A 1 348 ? 14.74403 28.06643 46.91712 1.000 26.78004 348 GLU A CA 1
ATOM 2634 C C . GLU A 1 348 ? 13.80561 27.09433 47.61950 1.000 24.02757 348 GLU A C 1
ATOM 2635 O O . GLU A 1 348 ? 13.04566 27.48037 48.51510 1.000 25.35037 348 GLU A O 1
ATOM 2641 N N . ARG A 1 349 ? 13.87831 25.80992 47.26320 1.000 19.49334 349 ARG A N 1
ATOM 2642 C CA . ARG A 1 349 ? 12.95823 24.83437 47.84133 1.000 20.75255 349 ARG A CA 1
ATOM 2643 C C . ARG A 1 349 ? 13.42442 24.33830 49.20920 1.000 21.21957 349 ARG A C 1
ATOM 2644 O O . ARG A 1 349 ? 12.61026 24.19569 50.13216 1.000 23.07690 349 ARG A O 1
ATOM 2652 N N . TYR A 1 350 ? 14.72419 24.05765 49.35347 1.000 16.60484 350 TYR A N 1
ATOM 2653 C CA . TYR A 1 350 ? 15.19101 23.25817 50.47716 1.000 19.11800 350 TYR A CA 1
ATOM 2654 C C . TYR A 1 350 ? 16.28864 23.87172 51.33779 1.000 29.01022 350 TYR A C 1
ATOM 2655 O O . TYR A 1 350 ? 16.67952 23.25267 52.33317 1.000 24.37514 350 TYR A O 1
ATOM 2664 N N . ALA A 1 351 ? 16.76035 25.06940 51.04301 1.000 35.57249 351 ALA A N 1
ATOM 2665 C CA . ALA A 1 351 ? 17.75859 25.65285 51.91784 1.000 34.37673 351 ALA A CA 1
ATOM 2666 C C . ALA A 1 351 ? 17.05215 26.24967 53.13199 1.000 35.90275 351 ALA A C 1
ATOM 2667 O O . ALA A 1 351 ? 15.97743 26.84804 53.01703 1.000 38.23042 351 ALA A O 1
ATOM 2669 N N . GLU A 1 352 ? 17.65201 26.08669 54.31064 1.000 31.68187 352 GLU A N 1
ATOM 2670 C CA . GLU A 1 352 ? 17.08002 26.73633 55.48906 1.000 28.59048 352 GLU A CA 1
ATOM 2671 C C . GLU A 1 352 ? 17.40819 28.22541 55.50297 1.000 27.54031 352 GLU A C 1
ATOM 2672 O O . GLU A 1 352 ? 16.53124 29.05164 55.78977 1.000 27.91688 352 GLU A O 1
ATOM 2678 N N . HIS A 1 353 ? 18.64810 28.59626 55.19056 1.000 27.68430 353 HIS A N 1
ATOM 2679 C CA . HIS A 1 353 ? 19.12160 29.96244 55.32885 1.000 28.49935 353 HIS A CA 1
ATOM 2680 C C . HIS A 1 353 ? 19.32329 30.54643 53.93828 1.000 30.32181 353 HIS A C 1
ATOM 2681 O O . HIS A 1 353 ? 20.04274 29.98250 53.09928 1.000 27.54196 353 HIS A O 1
ATOM 2688 N N . HIS A 1 354 ? 18.65711 31.67549 53.69221 1.000 30.76718 354 HIS A N 1
ATOM 2689 C CA . HIS A 1 354 ? 18.56131 32.27061 52.34698 1.000 33.51994 354 HIS A CA 1
ATOM 2690 C C . HIS A 1 354 ? 19.24352 33.64087 52.37113 1.000 36.37871 354 HIS A C 1
ATOM 2691 O O . HIS A 1 354 ? 19.79973 34.08589 51.35137 1.000 40.97483 354 HIS A O 1
ATOM 2698 N N . MET B 1 1 ? 68.28488 -18.77552 41.38964 1.000 38.03892 1 MET B N 1
ATOM 2699 C CA . MET B 1 1 ? 66.95633 -18.40900 40.94396 1.000 40.12481 1 MET B CA 1
ATOM 2700 C C . MET B 1 1 ? 66.72940 -16.91233 41.20166 1.000 37.24696 1 MET B C 1
ATOM 2701 O O . MET B 1 1 ? 66.70608 -16.45600 42.35610 1.000 39.08352 1 MET B O 1
ATOM 2706 N N . LYS B 1 2 ? 66.62006 -16.12038 40.14532 1.000 34.74777 2 LYS B N 1
ATOM 2707 C CA . LYS B 1 2 ? 66.53876 -14.67576 40.26544 1.000 32.23586 2 LYS B CA 1
ATOM 2708 C C . LYS B 1 2 ? 65.13431 -14.20607 40.62357 1.000 31.52318 2 LYS B C 1
ATOM 2709 O O . LYS B 1 2 ? 64.13721 -14.82237 40.24663 1.000 33.12982 2 LYS B O 1
ATOM 2715 N N . SER B 1 3 ? 65.04583 -13.04786 41.29445 1.000 31.70858 3 SER B N 1
ATOM 2716 C CA . SER B 1 3 ? 63.77304 -12.50026 41.76482 1.000 32.33180 3 SER B CA 1
ATOM 2717 C C . SER B 1 3 ? 63.43076 -11.23047 40.98404 1.000 27.84462 3 SER B C 1
ATOM 2718 O O . SER B 1 3 ? 64.24782 -10.68618 40.23216 1.000 27.85248 3 SER B O 1
ATOM 2721 N N . ASN B 1 4 ? 62.20138 -10.75948 41.16957 1.000 30.28473 4 ASN B N 1
ATOM 2722 C CA . ASN B 1 4 ? 61.71499 -9.54953 40.50031 1.000 31.21047 4 ASN B CA 1
ATOM 2723 C C . ASN B 1 4 ? 61.75183 -9.69557 38.98449 1.000 29.98594 4 ASN B C 1
ATOM 2724 O O . ASN B 1 4 ? 62.16164 -8.78931 38.25984 1.000 31.11180 4 ASN B O 1
ATOM 2729 N N . GLY B 1 5 ? 61.26002 -10.82779 38.49803 1.000 31.52761 5 GLY B N 1
ATOM 2730 C CA . GLY B 1 5 ? 61.04982 -10.96505 37.07477 1.000 32.05067 5 GLY B CA 1
ATOM 2731 C C . GLY B 1 5 ? 59.81089 -10.19991 36.65707 1.000 27.74576 5 GLY B C 1
ATOM 2732 O O . GLY B 1 5 ? 58.83584 -10.10223 37.40180 1.000 28.56901 5 GLY B O 1
ATOM 2733 N N . CYS B 1 6 ? 59.86900 -9.61448 35.46229 1.000 21.38998 6 CYS B N 1
ATOM 2734 C CA . CYS B 1 6 ? 58.71823 -8.91584 34.91054 1.000 21.79157 6 CYS B CA 1
ATOM 2735 C C . CYS B 1 6 ? 57.75214 -9.93888 34.32131 1.000 17.73668 6 CYS B C 1
ATOM 2736 O O . CYS B 1 6 ? 58.17155 -10.86303 33.61718 1.000 17.77332 6 CYS B O 1
ATOM 2739 N N . ARG B 1 7 ? 56.45966 -9.79865 34.63628 1.000 16.52362 7 ARG B N 1
ATOM 2740 C CA . ARG B 1 7 ? 55.47630 -10.73974 34.10331 1.000 17.28176 7 ARG B CA 1
ATOM 2741 C C . ARG B 1 7 ? 55.43146 -10.69076 32.57964 1.000 13.69430 7 ARG B C 1
ATOM 2742 O O . ARG B 1 7 ? 55.10648 -11.69180 31.93373 1.000 16.36808 7 ARG B O 1
ATOM 2750 N N . TYR B 1 8 ? 55.77801 -9.55080 31.98909 1.000 12.08976 8 TYR B N 1
ATOM 2751 C CA . TYR B 1 8 ? 55.80917 -9.41108 30.53866 1.000 16.11856 8 TYR B CA 1
ATOM 2752 C C . TYR B 1 8 ? 57.12041 -9.88140 29.91788 1.000 17.31106 8 TYR B C 1
ATOM 2753 O O . TYR B 1 8 ? 57.21875 -9.93135 28.68209 1.000 14.49587 8 TYR B O 1
ATOM 2762 N N . GLY B 1 9 ? 58.11159 -10.23224 30.73854 1.000 18.96962 9 GLY B N 1
ATOM 2763 C CA . GLY B 1 9 ? 59.34942 -10.81256 30.25227 1.000 16.26293 9 GLY B CA 1
ATOM 2764 C C . GLY B 1 9 ? 60.44541 -9.83711 29.87959 1.000 14.72208 9 GLY B C 1
ATOM 2765 O O . GLY B 1 9 ? 61.41022 -10.24881 29.21140 1.000 13.60198 9 GLY B O 1
ATOM 2766 N N . THR B 1 10 ? 60.31759 -8.55280 30.23843 1.000 14.92296 10 THR B N 1
ATOM 2767 C CA . THR B 1 10 ? 61.30128 -7.55779 29.80186 1.000 17.85340 10 THR B CA 1
ATOM 2768 C C . THR B 1 10 ? 62.69093 -7.82530 30.36583 1.000 17.63245 10 THR B C 1
ATOM 2769 O O . THR B 1 10 ? 63.67733 -7.36280 29.78368 1.000 17.50914 10 THR B O 1
ATOM 2773 N N . HIS B 1 11 ? 62.78241 -8.56563 31.47401 1.000 17.28280 11 HIS B N 1
ATOM 2774 C CA . HIS B 1 11 ? 64.07303 -8.88442 32.07315 1.000 19.17423 11 HIS B CA 1
ATOM 2775 C C . HIS B 1 11 ? 64.92188 -9.78931 31.18438 1.000 20.96819 11 HIS B C 1
ATOM 2776 O O . HIS B 1 11 ? 66.12120 -9.91987 31.42940 1.000 21.54390 11 HIS B O 1
ATOM 2783 N N . ARG B 1 12 ? 64.33186 -10.43493 30.17564 1.000 19.59101 12 ARG B N 1
ATOM 2784 C CA . ARG B 1 12 ? 65.07902 -11.26118 29.23936 1.000 17.69259 12 ARG B CA 1
ATOM 2785 C C . ARG B 1 12 ? 65.27573 -10.59084 27.89476 1.000 17.62148 12 ARG B C 1
ATOM 2786 O O . ARG B 1 12 ? 65.77958 -11.22532 26.96336 1.000 16.78737 12 ARG B O 1
ATOM 2794 N N . VAL B 1 13 ? 64.89350 -9.32837 27.75952 1.000 17.81945 13 VAL B N 1
ATOM 2795 C CA . VAL B 1 13 ? 65.06450 -8.61210 26.49898 1.000 17.77080 13 VAL B CA 1
ATOM 2796 C C . VAL B 1 13 ? 66.47270 -8.03092 26.48227 1.000 23.15503 13 VAL B C 1
ATOM 2797 O O . VAL B 1 13 ? 66.82135 -7.17314 27.30190 1.000 22.86834 13 VAL B O 1
ATOM 2801 N N . ILE B 1 14 ? 67.28122 -8.48361 25.53705 1.000 25.60461 14 ILE B N 1
ATOM 2802 C CA . ILE B 1 14 ? 68.63796 -7.97321 25.43527 1.000 25.49882 14 ILE B CA 1
ATOM 2803 C C . ILE B 1 14 ? 68.71406 -6.83733 24.42678 1.000 22.92528 14 ILE B C 1
ATOM 2804 O O . ILE B 1 14 ? 69.33323 -5.80241 24.69396 1.000 24.73063 14 ILE B O 1
ATOM 2809 N N . GLU B 1 15 ? 68.06830 -6.98563 23.26684 1.000 22.34982 15 GLU B N 1
ATOM 2810 C CA . GLU B 1 15 ? 68.19847 -5.92340 22.29149 1.000 24.88551 15 GLU B CA 1
ATOM 2811 C C . GLU B 1 15 ? 66.93220 -5.79827 21.44713 1.000 23.39553 15 GLU B C 1
ATOM 2812 O O . GLU B 1 15 ? 66.41896 -6.82258 20.96817 1.000 24.31059 15 GLU B O 1
ATOM 2818 N N . PRO B 1 16 ? 66.40120 -4.58514 21.24316 1.000 25.76842 16 PRO B N 1
ATOM 2819 C CA . PRO B 1 16 ? 66.84784 -3.33709 21.86441 1.000 27.24758 16 PRO B CA 1
ATOM 2820 C C . PRO B 1 16 ? 66.27750 -3.18427 23.27077 1.000 30.55670 16 PRO B C 1
ATOM 2821 O O . PRO B 1 16 ? 65.22320 -3.71325 23.55874 1.000 32.07633 16 PRO B O 1
ATOM 2825 N N . LYS B 1 17 ? 66.97011 -2.45208 24.12975 1.000 31.97641 17 LYS B N 1
ATOM 2826 C CA . LYS B 1 17 ? 66.51518 -2.30854 25.50342 1.000 32.28847 17 LYS B CA 1
ATOM 2827 C C . LYS B 1 17 ? 65.25461 -1.44855 25.56575 1.000 30.78116 17 LYS B C 1
ATOM 2828 O O . LYS B 1 17 ? 65.06739 -0.53073 24.75951 1.000 31.49714 17 LYS B O 1
ATOM 2834 N N . GLY B 1 18 ? 64.35824 -1.79459 26.49502 1.000 29.24618 18 GLY B N 1
ATOM 2835 C CA . GLY B 1 18 ? 63.16429 -1.00789 26.73035 1.000 28.87345 18 GLY B CA 1
ATOM 2836 C C . GLY B 1 18 ? 61.95364 -1.43149 25.93769 1.000 28.28370 18 GLY B C 1
ATOM 2837 O O . GLY B 1 18 ? 60.94821 -0.70454 25.93996 1.000 32.11264 18 GLY B O 1
ATOM 2838 N N . VAL B 1 19 ? 62.01914 -2.56089 25.23143 1.000 24.48572 19 VAL B N 1
ATOM 2839 C CA . VAL B 1 19 ? 60.87508 -3.08240 24.50068 1.000 22.45582 19 VAL B CA 1
ATOM 2840 C C . VAL B 1 19 ? 60.47916 -4.44083 25.07863 1.000 19.35512 19 VAL B C 1
ATOM 2841 O O . VAL B 1 19 ? 61.15524 -5.00099 25.94239 1.000 20.77046 19 VAL B O 1
ATOM 2845 N N . LEU B 1 20 ? 59.36451 -4.94918 24.60145 1.000 17.34329 20 LEU B N 1
ATOM 2846 C CA . LEU B 1 20 ? 58.81147 -6.23152 25.02301 1.000 18.88249 20 LEU B CA 1
ATOM 2847 C C . LEU B 1 20 ? 59.44495 -7.39547 24.26615 1.000 18.75117 20 LEU B C 1
ATOM 2848 O O . LEU B 1 20 ? 60.00504 -7.21195 23.18764 1.000 18.75573 20 LEU B O 1
ATOM 2853 N N . PRO B 1 21 ? 59.34361 -8.62276 24.80513 1.000 18.89438 21 PRO B N 1
ATOM 2854 C CA . PRO B 1 21 ? 59.96602 -9.77490 24.12672 1.000 16.89474 21 PRO B CA 1
ATOM 2855 C C . PRO B 1 21 ? 59.54450 -9.98712 22.68349 1.000 16.82256 21 PRO B C 1
ATOM 2856 O O . PRO B 1 21 ? 60.39371 -10.37872 21.87879 1.000 18.51853 21 PRO B O 1
ATOM 2860 N N . GLN B 1 22 ? 58.26246 -9.80574 22.33595 1.000 17.57485 22 GLN B N 1
ATOM 2861 C CA . GLN B 1 22 ? 57.84315 -10.06936 20.95977 1.000 16.97991 22 GLN B CA 1
ATOM 2862 C C . GLN B 1 22 ? 58.50015 -9.11548 19.96452 1.000 17.23065 22 GLN B C 1
ATOM 2863 O O . GLN B 1 22 ? 59.09379 -9.60085 18.98562 1.000 17.44704 22 GLN B O 1
ATOM 2869 N N . PRO B 1 23 ? 58.44955 -7.78490 20.12821 1.000 21.11712 23 PRO B N 1
ATOM 2870 C CA . PRO B 1 23 ? 59.16245 -6.91192 19.17337 1.000 23.41780 23 PRO B CA 1
ATOM 2871 C C . PRO B 1 23 ? 60.68071 -6.94536 19.29809 1.000 23.24417 23 PRO B C 1
ATOM 2872 O O . PRO B 1 23 ? 61.37099 -6.53329 18.34999 1.000 19.32131 23 PRO B O 1
ATOM 2876 N N . ALA B 1 24 ? 61.22068 -7.43269 20.41050 1.000 21.18303 24 ALA B N 1
ATOM 2877 C CA . ALA B 1 24 ? 62.66375 -7.46387 20.57225 1.000 21.81908 24 ALA B CA 1
ATOM 2878 C C . ALA B 1 24 ? 63.31965 -8.28451 19.46738 1.000 21.97677 24 ALA B C 1
ATOM 2879 O O . ALA B 1 24 ? 62.68744 -9.11490 18.80536 1.000 19.91369 24 ALA B O 1
ATOM 2881 N N . LYS B 1 25 ? 64.60166 -7.99867 19.24730 1.000 21.66294 25 LYS B N 1
ATOM 2882 C CA . LYS B 1 25 ? 65.43900 -8.74291 18.31550 1.000 25.44608 25 LYS B CA 1
ATOM 2883 C C . LYS B 1 25 ? 66.23427 -9.85022 18.98298 1.000 24.92173 25 LYS B C 1
ATOM 2884 O O . LYS B 1 25 ? 66.36639 -10.94351 18.42336 1.000 23.77552 25 LYS B O 1
ATOM 2890 N N . ILE B 1 26 ? 66.73151 -9.60316 20.18861 1.000 22.60709 26 ILE B N 1
ATOM 2891 C CA . ILE B 1 26 ? 67.54375 -10.57650 20.90284 1.000 21.52676 26 ILE B CA 1
ATOM 2892 C C . ILE B 1 26 ? 66.97300 -10.76089 22.29697 1.000 21.10087 26 ILE B C 1
ATOM 2893 O O . ILE B 1 26 ? 66.82493 -9.79195 23.05203 1.000 22.78487 26 ILE B O 1
ATOM 2898 N N . LEU B 1 27 ? 66.66063 -12.00847 22.63183 1.000 18.67405 27 LEU B N 1
ATOM 2899 C CA . LEU B 1 27 ? 66.23240 -12.42429 23.95348 1.000 17.83222 27 LEU B CA 1
ATOM 2900 C C . LEU B 1 27 ? 67.36088 -13.17960 24.63663 1.000 19.80545 27 LEU B C 1
ATOM 2901 O O . LEU B 1 27 ? 68.22359 -13.77436 23.98216 1.000 19.98282 27 LEU B O 1
ATOM 2906 N N . ASN B 1 28 ? 67.33017 -13.16871 25.96588 1.000 18.17997 28 ASN B N 1
ATOM 2907 C CA . ASN B 1 28 ? 68.22959 -13.99975 26.75385 1.000 18.88098 28 ASN B CA 1
ATOM 2908 C C . ASN B 1 28 ? 67.64383 -15.39775 26.83558 1.000 20.41259 28 ASN B C 1
ATOM 2909 O O . ASN B 1 28 ? 66.62365 -15.60444 27.49857 1.000 18.88891 28 ASN B O 1
ATOM 2914 N N . ASN B 1 29 ? 68.29415 -16.36022 26.17479 1.000 20.50409 29 ASN B N 1
ATOM 2915 C CA . ASN B 1 29 ? 67.89311 -17.75787 26.25162 1.000 22.38610 29 ASN B CA 1
ATOM 2916 C C . ASN B 1 29 ? 68.82459 -18.56295 27.15176 1.000 21.53315 29 ASN B C 1
ATOM 2917 O O . ASN B 1 29 ? 69.05387 -19.75266 26.91478 1.000 21.28536 29 ASN B O 1
ATOM 2922 N N . ASP B 1 30 ? 69.38633 -17.91167 28.16957 1.000 25.30776 30 ASP B N 1
ATOM 2923 C CA . ASP B 1 30 ? 70.10780 -18.59589 29.23464 1.000 26.08647 30 ASP B CA 1
ATOM 2924 C C . ASP B 1 30 ? 69.13160 -19.36691 30.11265 1.000 24.73177 30 ASP B C 1
ATOM 2925 O O . ASP B 1 30 ? 68.38569 -18.76545 30.89121 1.000 28.14783 30 ASP B O 1
ATOM 2930 N N . MET B 1 31 ? 69.17169 -20.69275 30.04150 1.000 22.76078 31 MET B N 1
ATOM 2931 C CA . MET B 1 31 ? 68.28851 -21.53335 30.83193 1.000 23.52349 31 MET B CA 1
ATOM 2932 C C . MET B 1 31 ? 68.94435 -22.04303 32.11421 1.000 27.19991 31 MET B C 1
ATOM 2933 O O . MET B 1 31 ? 68.30456 -22.78022 32.87839 1.000 24.97027 31 MET B O 1
ATOM 2938 N N . SER B 1 32 ? 70.20775 -21.68038 32.35612 1.000 30.54113 32 SER B N 1
ATOM 2939 C CA . SER B 1 32 ? 70.92327 -22.19780 33.52051 1.000 31.46880 32 SER B CA 1
ATOM 2940 C C . SER B 1 32 ? 70.32800 -21.67480 34.82409 1.000 32.39869 32 SER B C 1
ATOM 2941 O O . SER B 1 32 ? 70.51061 -22.29758 35.87897 1.000 31.93560 32 SER B O 1
ATOM 2944 N N . GLU B 1 33 ? 69.66325 -20.51927 34.78157 1.000 31.77932 33 GLU B N 1
ATOM 2945 C CA . GLU B 1 33 ? 68.91738 -19.98865 35.91467 1.000 30.56367 33 GLU B CA 1
ATOM 2946 C C . GLU B 1 33 ? 67.66703 -19.30979 35.36582 1.000 30.25857 33 GLU B C 1
ATOM 2947 O O . GLU B 1 33 ? 67.68561 -18.77297 34.25241 1.000 29.48381 33 GLU B O 1
ATOM 2953 N N . ILE B 1 34 ? 66.57078 -19.38440 36.12724 1.000 28.91938 34 ILE B N 1
ATOM 2954 C CA . ILE B 1 34 ? 65.31165 -18.75215 35.73716 1.000 26.79178 34 ILE B CA 1
ATOM 2955 C C . ILE B 1 34 ? 64.89888 -17.72601 36.78739 1.000 27.54035 34 ILE B C 1
ATOM 2956 O O . ILE B 1 34 ? 65.44164 -17.70190 37.89830 1.000 27.19682 34 ILE B O 1
ATOM 2961 N N . TRP B 1 35 ? 63.94511 -16.86932 36.44085 1.000 27.31960 35 TRP B N 1
ATOM 2962 C CA . TRP B 1 35 ? 63.36680 -15.91017 37.36987 1.000 24.73203 35 TRP B CA 1
ATOM 2963 C C . TRP B 1 35 ? 62.20438 -16.51290 38.13954 1.000 24.99777 35 TRP B C 1
ATOM 2964 O O . TRP B 1 35 ? 61.61922 -17.51632 37.73860 1.000 26.02404 35 TRP B O 1
ATOM 2975 N N . ASP B 1 36 ? 61.85438 -15.84996 39.24518 1.000 25.73672 36 ASP B N 1
ATOM 2976 C CA . ASP B 1 36 ? 60.88408 -16.38300 40.19412 1.000 27.71247 36 ASP B CA 1
ATOM 2977 C C . ASP B 1 36 ? 59.49410 -16.53114 39.59088 1.000 25.84709 36 ASP B C 1
ATOM 2978 O O . ASP B 1 36 ? 58.71747 -17.35419 40.07898 1.000 22.80566 36 ASP B O 1
ATOM 2983 N N . ASN B 1 37 ? 59.15832 -15.76459 38.54040 1.000 26.92276 37 ASN B N 1
ATOM 2984 C CA . ASN B 1 37 ? 57.83966 -15.83056 37.91486 1.000 25.03637 37 ASN B CA 1
ATOM 2985 C C . ASN B 1 37 ? 57.91346 -16.38646 36.49066 1.000 23.01805 37 ASN B C 1
ATOM 2986 O O . ASN B 1 37 ? 57.10250 -16.04136 35.63391 1.000 21.66913 37 ASN B O 1
ATOM 2991 N N . GLU B 1 38 ? 58.87960 -17.26893 36.23698 1.000 23.25584 38 GLU B N 1
ATOM 2992 C CA . GLU B 1 38 ? 59.01166 -17.95534 34.95578 1.000 22.19321 38 GLU B CA 1
ATOM 2993 C C . GLU B 1 38 ? 58.67956 -19.43737 35.09474 1.000 21.01059 38 GLU B C 1
ATOM 2994 O O . GLU B 1 38 ? 58.71599 -20.00581 36.18806 1.000 21.28758 38 GLU B O 1
ATOM 3000 N N . MET B 1 39 ? 58.35871 -20.07640 33.96810 1.000 20.44684 39 MET B N 1
ATOM 3001 C CA . MET B 1 39 ? 58.22829 -21.52840 33.92767 1.000 20.83948 39 MET B CA 1
ATOM 3002 C C . MET B 1 39 ? 59.14062 -22.06668 32.83936 1.000 22.25443 39 MET B C 1
ATOM 3003 O O . MET B 1 39 ? 59.13885 -21.55972 31.71397 1.000 24.39289 39 MET B O 1
ATOM 3008 N N . LEU B 1 40 ? 59.93967 -23.07178 33.18434 1.000 19.35197 40 LEU B N 1
ATOM 3009 C CA . LEU B 1 40 ? 60.93038 -23.63643 32.27746 1.000 18.75503 40 LEU B CA 1
ATOM 3010 C C . LEU B 1 40 ? 60.40119 -24.93493 31.67822 1.000 16.96893 40 LEU B C 1
ATOM 3011 O O . LEU B 1 40 ? 59.87447 -25.78473 32.39986 1.000 16.47380 40 LEU B O 1
ATOM 3016 N N . ILE B 1 41 ? 60.55554 -25.09477 30.36642 1.000 18.50294 41 ILE B N 1
ATOM 3017 C CA . ILE B 1 41 ? 59.96543 -26.22217 29.65634 1.000 18.67093 41 ILE B CA 1
ATOM 3018 C C . ILE B 1 41 ? 61.04766 -27.00838 28.92760 1.000 20.89610 41 ILE B C 1
ATOM 3019 O O . ILE B 1 41 ? 61.87010 -26.43386 28.20559 1.000 19.91172 41 ILE B O 1
ATOM 3024 N N . ASP B 1 42 ? 61.02925 -28.32763 29.11223 1.000 22.73620 42 ASP B N 1
ATOM 3025 C CA . ASP B 1 42 ? 61.80019 -29.26876 28.30076 1.000 22.90622 42 ASP B CA 1
ATOM 3026 C C . ASP B 1 42 ? 61.01867 -29.48749 27.01439 1.000 20.30667 42 ASP B C 1
ATOM 3027 O O . ASP B 1 42 ? 59.98405 -30.16239 27.02206 1.000 18.29264 42 ASP B O 1
ATOM 3032 N N . VAL B 1 43 ? 61.49539 -28.90775 25.92245 1.000 21.76628 43 VAL B N 1
ATOM 3033 C CA . VAL B 1 43 ? 60.74702 -28.88054 24.66919 1.000 20.78468 43 VAL B CA 1
ATOM 3034 C C . VAL B 1 43 ? 60.92697 -30.20790 23.94356 1.000 21.12099 43 VAL B C 1
ATOM 3035 O O . VAL B 1 43 ? 62.05459 -30.69862 23.80428 1.000 22.41218 43 VAL B O 1
ATOM 3039 N N . ILE B 1 44 ? 59.80941 -30.78793 23.49823 1.000 18.71966 44 ILE B N 1
ATOM 3040 C CA . ILE B 1 44 ? 59.79435 -32.02139 22.70914 1.000 21.67596 44 ILE B CA 1
ATOM 3041 C C . ILE B 1 44 ? 59.72311 -31.71140 21.21516 1.000 20.34713 44 ILE B C 1
ATOM 3042 O O . ILE B 1 44 ? 60.47588 -32.26845 20.40939 1.000 19.20525 44 ILE B O 1
ATOM 3047 N N . ARG B 1 45 ? 58.88242 -30.76232 20.82599 1.000 17.30185 45 ARG B N 1
ATOM 3048 C CA . ARG B 1 45 ? 58.59181 -30.51083 19.42480 1.000 19.49026 45 ARG B CA 1
ATOM 3049 C C . ARG B 1 45 ? 58.34619 -29.02405 19.23321 1.000 16.78052 45 ARG B C 1
ATOM 3050 O O . ARG B 1 45 ? 57.79647 -28.35755 20.10682 1.000 18.04554 45 ARG B O 1
ATOM 3058 N N . LEU B 1 46 ? 58.74875 -28.51746 18.07234 1.000 16.73309 46 LEU B N 1
ATOM 3059 C CA . LEU B 1 46 ? 58.47054 -27.14728 17.67398 1.000 17.95596 46 LEU B CA 1
ATOM 3060 C C . LEU B 1 46 ? 57.54686 -27.20981 16.46412 1.000 18.80599 46 LEU B C 1
ATOM 3061 O O . LEU B 1 46 ? 57.89027 -27.82525 15.45198 1.000 18.66736 46 LEU B O 1
ATOM 3066 N N . ASN B 1 47 ? 56.36320 -26.61245 16.58207 1.000 20.05774 47 ASN B N 1
ATOM 3067 C CA . ASN B 1 47 ? 55.42326 -26.51811 15.46350 1.000 19.80555 47 ASN B CA 1
ATOM 3068 C C . ASN B 1 47 ? 55.59208 -25.11790 14.89538 1.000 16.36290 47 ASN B C 1
ATOM 3069 O O . ASN B 1 47 ? 55.07477 -24.14972 15.45758 1.000 15.78499 47 ASN B O 1
ATOM 3074 N N . ILE B 1 48 ? 56.34638 -25.00753 13.79781 1.000 12.09270 48 ILE B N 1
ATOM 3075 C CA . ILE B 1 48 ? 56.68629 -23.70082 13.24197 1.000 16.80819 48 ILE B CA 1
ATOM 3076 C C . ILE B 1 48 ? 55.51215 -23.15700 12.43125 1.000 18.66293 48 ILE B C 1
ATOM 3077 O O . ILE B 1 48 ? 54.81867 -23.89963 11.72312 1.000 16.47302 48 ILE B O 1
ATOM 3082 N N . ASP B 1 49 ? 55.28405 -21.84908 12.53388 1.000 20.57632 49 ASP B N 1
ATOM 3083 C CA . ASP B 1 49 ? 54.28576 -21.18717 11.70364 1.000 21.00155 49 ASP B CA 1
ATOM 3084 C C . ASP B 1 49 ? 54.48543 -21.55435 10.23827 1.000 19.35452 49 ASP B C 1
ATOM 3085 O O . ASP B 1 49 ? 55.60181 -21.50195 9.72213 1.000 17.09098 49 ASP B O 1
ATOM 3090 N N . SER B 1 50 ? 53.39513 -21.94413 9.57179 1.000 17.99300 50 SER B N 1
ATOM 3091 C CA . SER B 1 50 ? 53.52257 -22.51954 8.23627 1.000 21.50255 50 SER B CA 1
ATOM 3092 C C . SER B 1 50 ? 54.17637 -21.53582 7.26907 1.000 22.12321 50 SER B C 1
ATOM 3093 O O . SER B 1 50 ? 55.05484 -21.91662 6.49160 1.000 25.32441 50 SER B O 1
ATOM 3096 N N . ALA B 1 51 ? 53.77306 -20.25905 7.31026 1.000 19.93492 51 ALA B N 1
ATOM 3097 C CA . ALA B 1 51 ? 54.37732 -19.27196 6.41594 1.000 19.29358 51 ALA B CA 1
ATOM 3098 C C . ALA B 1 51 ? 55.85041 -19.07171 6.72667 1.000 18.68473 51 ALA B C 1
ATOM 3099 O O . ALA B 1 51 ? 56.67239 -18.95703 5.81096 1.000 16.17847 51 ALA B O 1
ATOM 3101 N N . SER B 1 52 ? 56.20190 -19.02405 8.01226 1.000 18.24395 52 SER B N 1
ATOM 3102 C CA . SER B 1 52 ? 57.60358 -18.90213 8.38999 1.000 19.33820 52 SER B CA 1
ATOM 3103 C C . SER B 1 52 ? 58.40579 -20.10005 7.88314 1.000 18.56299 52 SER B C 1
ATOM 3104 O O . SER B 1 52 ? 59.50744 -19.94566 7.33399 1.000 19.07354 52 SER B O 1
ATOM 3107 N N . PHE B 1 53 ? 57.88156 -21.30899 8.08188 1.000 15.67876 53 PHE B N 1
ATOM 3108 C CA . PHE B 1 53 ? 58.58915 -22.51074 7.64341 1.000 19.83109 53 PHE B CA 1
ATOM 3109 C C . PHE B 1 53 ? 58.80043 -22.48665 6.13115 1.000 20.38990 53 PHE B C 1
ATOM 3110 O O . PHE B 1 53 ? 59.89013 -22.79477 5.63334 1.000 19.02168 53 PHE B O 1
ATOM 3118 N N . HIS B 1 54 ? 57.75970 -22.11233 5.38356 1.000 20.73678 54 HIS B N 1
ATOM 3119 C CA . HIS B 1 54 ? 57.87203 -22.07491 3.92918 1.000 21.14589 54 HIS B CA 1
ATOM 3120 C C . HIS B 1 54 ? 58.87436 -21.01398 3.48880 1.000 18.60574 54 HIS B C 1
ATOM 3121 O O . HIS B 1 54 ? 59.66933 -21.24194 2.56862 1.000 17.64711 54 HIS B O 1
ATOM 3128 N N . GLN B 1 55 ? 58.86778 -19.85264 4.14974 1.000 19.44876 55 GLN B N 1
ATOM 3129 C CA . GLN B 1 55 ? 59.80627 -18.79451 3.78467 1.000 21.79570 55 GLN B CA 1
ATOM 3130 C C . GLN B 1 55 ? 61.25244 -19.21130 4.05455 1.000 22.92243 55 GLN B C 1
ATOM 3131 O O . GLN B 1 55 ? 62.14666 -18.92837 3.24430 1.000 22.94943 55 GLN B O 1
ATOM 3137 N N . ILE B 1 56 ? 61.50441 -19.88793 5.18052 1.000 20.94697 56 ILE B N 1
ATOM 3138 C CA . ILE B 1 56 ? 62.86039 -20.35577 5.47863 1.000 17.63092 56 ILE B CA 1
ATOM 3139 C C . ILE B 1 56 ? 63.25595 -21.45684 4.49901 1.000 19.15945 56 ILE B C 1
ATOM 3140 O O . ILE B 1 56 ? 64.38689 -21.48371 3.98925 1.000 20.85356 56 ILE B O 1
ATOM 3145 N N . LYS B 1 57 ? 62.32696 -22.37317 4.21000 1.000 18.49343 57 LYS B N 1
ATOM 3146 C CA . LYS B 1 57 ? 62.58486 -23.40551 3.21074 1.000 23.84613 57 LYS B CA 1
ATOM 3147 C C . LYS B 1 57 ? 63.02992 -22.79678 1.88371 1.000 25.61686 57 LYS B C 1
ATOM 3148 O O . LYS B 1 57 ? 64.08600 -23.15934 1.34493 1.000 26.87578 57 LYS B O 1
ATOM 3154 N N . ASN B 1 58 ? 62.26621 -21.82406 1.37281 1.000 24.17986 58 ASN B N 1
ATOM 3155 C CA . ASN B 1 58 ? 62.59574 -21.23138 0.08330 1.000 25.44032 58 ASN B CA 1
ATOM 3156 C C . ASN B 1 58 ? 63.89911 -20.45923 0.14610 1.000 26.36930 58 ASN B C 1
ATOM 3157 O O . ASN B 1 58 ? 64.65748 -20.44242 -0.83424 1.000 27.78746 58 ASN B O 1
ATOM 3162 N N . LYS B 1 59 ? 64.17564 -19.80445 1.27301 1.000 25.61334 59 LYS B N 1
ATOM 3163 C CA . LYS B 1 59 ? 65.47112 -19.15462 1.42878 1.000 27.47509 59 LYS B CA 1
ATOM 3164 C C . LYS B 1 59 ? 66.61050 -20.16623 1.37124 1.000 28.49943 59 LYS B C 1
ATOM 3165 O O . LYS B 1 59 ? 67.63558 -19.91342 0.72416 1.000 23.35439 59 LYS B O 1
ATOM 3171 N N . LEU B 1 60 ? 66.43811 -21.32885 2.00985 1.000 22.41145 60 LEU B N 1
ATOM 3172 C CA . LEU B 1 60 ? 67.51255 -22.31861 2.03465 1.000 29.23993 60 LEU B CA 1
ATOM 3173 C C . LEU B 1 60 ? 67.76073 -22.90507 0.64674 1.000 31.24610 60 LEU B C 1
ATOM 3174 O O . LEU B 1 60 ? 68.91259 -23.14474 0.26383 1.000 34.13357 60 LEU B O 1
ATOM 3179 N N . ILE B 1 61 ? 66.69215 -23.14165 -0.11510 1.000 30.91657 61 ILE B N 1
ATOM 3180 C CA . ILE B 1 61 ? 66.82190 -23.57485 -1.50524 1.000 32.06153 61 ILE B CA 1
ATOM 3181 C C . ILE B 1 61 ? 67.59620 -22.53831 -2.30761 1.000 33.21313 61 ILE B C 1
ATOM 3182 O O . ILE B 1 61 ? 68.52640 -22.86393 -3.05174 1.000 33.98625 61 ILE B O 1
ATOM 3187 N N . ALA B 1 62 ? 67.21813 -21.26859 -2.15516 1.000 33.83134 62 ALA B N 1
ATOM 3188 C CA . ALA B 1 62 ? 67.86028 -20.18750 -2.88945 1.000 36.47933 62 ALA B CA 1
ATOM 3189 C C . ALA B 1 62 ? 69.33044 -20.06687 -2.51472 1.000 36.09812 62 ALA B C 1
ATOM 3190 O O . ALA B 1 62 ? 70.16195 -19.67712 -3.34757 1.000 37.60630 62 ALA B O 1
ATOM 3192 N N . GLN B 1 63 ? 69.66900 -20.38594 -1.26188 1.000 37.65812 63 GLN B N 1
ATOM 3193 C CA . GLN B 1 63 ? 71.05316 -20.37121 -0.80463 1.000 39.28613 63 GLN B CA 1
ATOM 3194 C C . GLN B 1 63 ? 71.87921 -21.49611 -1.40730 1.000 40.81480 63 GLN B C 1
ATOM 3195 O O . GLN B 1 63 ? 73.10613 -21.46955 -1.28980 1.000 40.03543 63 GLN B O 1
ATOM 3201 N N . GLY B 1 64 ? 71.23824 -22.50310 -1.99113 1.000 42.13864 64 GLY B N 1
ATOM 3202 C CA . GLY B 1 64 ? 71.94417 -23.55089 -2.68401 1.000 44.22737 64 GLY B CA 1
ATOM 3203 C C . GLY B 1 64 ? 72.10312 -24.82313 -1.89490 1.000 44.47521 64 GLY B C 1
ATOM 3204 O O . GLY B 1 64 ? 72.94528 -25.64999 -2.25651 1.000 46.66608 64 GLY B O 1
ATOM 3205 N N . HIS B 1 65 ? 71.30539 -25.02657 -0.85032 1.000 45.97727 65 HIS B N 1
ATOM 3206 C CA . HIS B 1 65 ? 71.45404 -26.21937 -0.02775 1.000 44.10754 65 HIS B CA 1
ATOM 3207 C C . HIS B 1 65 ? 70.77373 -27.39937 -0.72569 1.000 45.10903 65 HIS B C 1
ATOM 3208 O O . HIS B 1 65 ? 69.63518 -27.29369 -1.19694 1.000 44.41192 65 HIS B O 1
ATOM 3215 N N . GLN B 1 66 ? 71.48951 -28.51667 -0.83111 1.000 47.84582 66 GLN B N 1
ATOM 3216 C CA . GLN B 1 66 ? 70.89781 -29.74956 -1.34170 1.000 50.64212 66 GLN B CA 1
ATOM 3217 C C . GLN B 1 66 ? 70.13953 -30.49395 -0.24839 1.000 46.97248 66 GLN B C 1
ATOM 3218 O O . GLN B 1 66 ? 69.01977 -30.95356 -0.47769 1.000 48.63211 66 GLN B O 1
ATOM 3224 N N . ASP B 1 67 ? 70.72430 -30.60997 0.94270 1.000 41.49458 67 ASP B N 1
ATOM 3225 C CA . ASP B 1 67 ? 70.09590 -31.28857 2.07499 1.000 40.32345 67 ASP B CA 1
ATOM 3226 C C . ASP B 1 67 ? 69.27556 -30.29967 2.89291 1.000 40.76413 67 ASP B C 1
ATOM 3227 O O . ASP B 1 67 ? 69.82012 -29.60354 3.75746 1.000 38.21610 67 ASP B O 1
ATOM 3232 N N . LEU B 1 68 ? 67.96829 -30.25194 2.62451 1.000 37.97796 68 LEU B N 1
ATOM 3233 C CA . LEU B 1 68 ? 67.09349 -29.29312 3.29270 1.000 34.72242 68 LEU B CA 1
ATOM 3234 C C . LEU B 1 68 ? 66.86732 -29.60535 4.76791 1.000 31.18205 68 LEU B C 1
ATOM 3235 O O . LEU B 1 68 ? 66.81563 -28.67619 5.57497 1.000 31.83888 68 LEU B O 1
ATOM 3240 N N . GLU B 1 69 ? 66.69066 -30.87202 5.14174 1.000 30.56138 69 GLU B N 1
ATOM 3241 C CA . GLU B 1 69 ? 66.56167 -31.18321 6.56362 1.000 30.22809 69 GLU B CA 1
ATOM 3242 C C . GLU B 1 69 ? 67.77466 -30.68954 7.34672 1.000 29.70559 69 GLU B C 1
ATOM 3243 O O . GLU B 1 69 ? 67.63514 -30.07705 8.40885 1.000 27.60492 69 GLU B O 1
ATOM 3249 N N . LYS B 1 70 ? 68.97620 -30.93901 6.82806 1.000 28.97544 70 LYS B N 1
ATOM 3250 C CA . LYS B 1 70 ? 70.19226 -30.51909 7.51654 1.000 30.10329 70 LYS B CA 1
ATOM 3251 C C . LYS B 1 70 ? 70.31037 -28.99845 7.53199 1.000 26.15764 70 LYS B C 1
ATOM 3252 O O . LYS B 1 70 ? 70.67316 -28.39395 8.54983 1.000 23.36935 70 LYS B O 1
ATOM 3258 N N . ALA B 1 71 ? 69.99437 -28.35955 6.40393 1.000 23.32645 71 ALA B N 1
ATOM 3259 C CA . ALA B 1 71 ? 70.05565 -26.90453 6.33026 1.000 27.06986 71 ALA B CA 1
ATOM 3260 C C . ALA B 1 71 ? 69.06972 -26.26315 7.29720 1.000 24.48216 71 ALA B C 1
ATOM 3261 O O . ALA B 1 71 ? 69.38314 -25.25501 7.94207 1.000 23.28015 71 ALA B O 1
ATOM 3263 N N . PHE B 1 72 ? 67.86801 -26.82155 7.39664 1.000 23.47325 72 PHE B N 1
ATOM 3264 C CA . PHE B 1 72 ? 66.86771 -26.24234 8.28251 1.000 25.69600 72 PHE B CA 1
ATOM 3265 C C . PHE B 1 72 ? 67.28563 -26.38503 9.74158 1.000 22.83413 72 PHE B C 1
ATOM 3266 O O . PHE B 1 72 ? 67.20195 -25.42578 10.51349 1.000 20.02595 72 PHE B O 1
ATOM 3274 N N . ALA B 1 73 ? 67.74317 -27.57762 10.13723 1.000 23.36331 73 ALA B N 1
ATOM 3275 C CA . ALA B 1 73 ? 68.22712 -27.77780 11.50096 1.000 24.26326 73 ALA B CA 1
ATOM 3276 C C . ALA B 1 73 ? 69.33137 -26.78303 11.84461 1.000 27.75363 73 ALA B C 1
ATOM 3277 O O . ALA B 1 73 ? 69.32324 -26.15470 12.90975 1.000 28.29908 73 ALA B O 1
ATOM 3279 N N . GLU B 1 74 ? 70.27863 -26.60662 10.93256 1.000 28.10182 74 GLU B N 1
ATOM 3280 C CA . GLU B 1 74 ? 71.37582 -25.68279 11.18131 1.000 28.01811 74 GLU B CA 1
ATOM 3281 C C . GLU B 1 74 ? 70.88562 -24.23977 11.22196 1.000 25.51555 74 GLU B C 1
ATOM 3282 O O . GLU B 1 74 ? 71.34282 -23.44354 12.05327 1.000 24.44444 74 GLU B O 1
ATOM 3288 N N . HIS B 1 75 ? 69.93271 -23.89812 10.35358 1.000 23.27543 75 HIS B N 1
ATOM 3289 C CA . HIS B 1 75 ? 69.34051 -22.56650 10.37739 1.000 22.40519 75 HIS B CA 1
ATOM 3290 C C . HIS B 1 75 ? 68.66276 -22.28990 11.71770 1.000 21.21041 75 HIS B C 1
ATOM 3291 O O . HIS B 1 75 ? 68.81814 -21.20818 12.29186 1.000 24.63134 75 HIS B O 1
ATOM 3298 N N . ALA B 1 76 ? 67.90923 -23.26262 12.23133 1.000 19.52123 76 ALA B N 1
ATOM 3299 C CA . ALA B 1 76 ? 67.19022 -23.07077 13.48670 1.000 22.23095 76 ALA B CA 1
ATOM 3300 C C . ALA B 1 76 ? 68.15521 -22.92348 14.66088 1.000 23.67868 76 ALA B C 1
ATOM 3301 O O . ALA B 1 76 ? 67.92302 -22.11837 15.57090 1.000 20.49545 76 ALA B O 1
ATOM 3303 N N . ILE B 1 77 ? 69.22364 -23.72384 14.68437 1.000 25.92910 77 ILE B N 1
ATOM 3304 C CA . ILE B 1 77 ? 70.20243 -23.62599 15.76895 1.000 24.56364 77 ILE B CA 1
ATOM 3305 C C . ILE B 1 77 ? 70.90039 -22.26811 15.73529 1.000 24.58156 77 ILE B C 1
ATOM 3306 O O . ILE B 1 77 ? 71.06905 -21.61166 16.76835 1.000 22.18743 77 ILE B O 1
ATOM 3311 N N . GLU B 1 78 ? 71.30893 -21.82819 14.54042 1.000 25.01695 78 GLU B N 1
ATOM 3312 C CA . GLU B 1 78 ? 71.98638 -20.54136 14.39116 1.000 25.49455 78 GLU B CA 1
ATOM 3313 C C . GLU B 1 78 ? 71.08230 -19.39656 14.82979 1.000 25.68227 78 GLU B C 1
ATOM 3314 O O . GLU B 1 78 ? 71.50575 -18.49763 15.57037 1.000 26.22621 78 GLU B O 1
ATOM 3320 N N . LEU B 1 79 ? 69.82405 -19.41823 14.38087 1.000 22.82393 79 LEU B N 1
ATOM 3321 C CA . LEU B 1 79 ? 68.90561 -18.32975 14.69090 1.000 20.29157 79 LEU B CA 1
ATOM 3322 C C . LEU B 1 79 ? 68.65727 -18.22064 16.19143 1.000 22.19572 79 LEU B C 1
ATOM 3323 O O . LEU B 1 79 ? 68.76017 -17.13011 16.76983 1.000 24.14010 79 LEU B O 1
ATOM 3328 N N . THR B 1 80 ? 68.34993 -19.34187 16.84051 1.000 24.22634 80 THR B N 1
ATOM 3329 C CA . THR B 1 80 ? 68.02691 -19.30209 18.26368 1.000 23.63870 80 THR B CA 1
ATOM 3330 C C . THR B 1 80 ? 69.25601 -18.98396 19.11384 1.000 23.16558 80 THR B C 1
ATOM 3331 O O . THR B 1 80 ? 69.15121 -18.28671 20.13044 1.000 23.39935 80 THR B O 1
ATOM 3335 N N . ASN B 1 81 ? 70.42650 -19.51648 18.74687 1.000 23.27288 81 ASN B N 1
ATOM 3336 C CA . ASN B 1 81 ? 71.61906 -19.20005 19.52555 1.000 23.80341 81 ASN B CA 1
ATOM 3337 C C . ASN B 1 81 ? 71.95434 -17.71599 19.44187 1.000 23.23692 81 ASN B C 1
ATOM 3338 O O . ASN B 1 81 ? 72.42851 -17.13092 20.42376 1.000 24.09082 81 ASN B O 1
ATOM 3343 N N . ARG B 1 82 ? 71.70193 -17.08611 18.29809 1.000 20.96597 82 ARG B N 1
ATOM 3344 C CA . ARG B 1 82 ? 72.05802 -15.68362 18.12665 1.000 22.41002 82 ARG B CA 1
ATOM 3345 C C . ARG B 1 82 ? 70.98777 -14.72087 18.64098 1.000 23.92571 82 ARG B C 1
ATOM 3346 O O . ARG B 1 82 ? 71.32416 -13.70941 19.27136 1.000 26.86975 82 ARG B O 1
ATOM 3354 N N . THR B 1 83 ? 69.70641 -15.01481 18.40418 1.000 23.07142 83 THR B N 1
ATOM 3355 C CA . THR B 1 83 ? 68.62819 -14.10632 18.79149 1.000 20.65956 83 THR B CA 1
ATOM 3356 C C . THR B 1 83 ? 67.86768 -14.53232 20.03774 1.000 18.35156 83 THR B C 1
ATOM 3357 O O . THR B 1 83 ? 67.05622 -13.74456 20.52354 1.000 17.78629 83 THR B O 1
ATOM 3361 N N . GLY B 1 84 ? 68.05909 -15.75554 20.53543 1.000 16.86390 84 GLY B N 1
ATOM 3362 C CA . GLY B 1 84 ? 67.37164 -16.23863 21.71745 1.000 17.64041 84 GLY B CA 1
ATOM 3363 C C . GLY B 1 84 ? 65.96777 -16.78148 21.50895 1.000 17.20478 84 GLY B C 1
ATOM 3364 O O . GLY B 1 84 ? 65.31488 -17.15265 22.49333 1.000 15.24733 84 GLY B O 1
ATOM 3365 N N . LYS B 1 85 ? 65.48652 -16.84582 20.27276 1.000 16.67381 85 LYS B N 1
ATOM 3366 C CA . LYS B 1 85 ? 64.12673 -17.28043 19.98130 1.000 17.59055 85 LYS B CA 1
ATOM 3367 C C . LYS B 1 85 ? 64.03262 -17.63725 18.50269 1.000 17.43686 85 LYS B C 1
ATOM 3368 O O . LYS B 1 85 ? 64.87259 -17.23887 17.69612 1.000 18.19054 85 LYS B O 1
ATOM 3374 N N . HIS B 1 86 ? 63.00092 -18.39978 18.15383 1.000 16.57201 86 HIS B N 1
ATOM 3375 C CA . HIS B 1 86 ? 62.75722 -18.72087 16.74860 1.000 15.63538 86 HIS B CA 1
ATOM 3376 C C . HIS B 1 86 ? 61.70734 -17.76426 16.18499 1.000 14.61781 86 HIS B C 1
ATOM 3377 O O . HIS B 1 86 ? 60.60184 -18.13318 15.81856 1.000 16.21848 86 HIS B O 1
ATOM 3384 N N . LYS B 1 87 ? 62.08692 -16.50375 16.12740 1.000 15.16655 87 LYS B N 1
ATOM 3385 C CA . LYS B 1 87 ? 61.30625 -15.50728 15.41777 1.000 16.18457 87 LYS B CA 1
ATOM 3386 C C . LYS B 1 87 ? 61.94267 -15.32412 14.04352 1.000 18.29077 87 LYS B C 1
ATOM 3387 O O . LYS B 1 87 ? 63.13355 -14.99503 13.94018 1.000 20.26501 87 LYS B O 1
ATOM 3393 N N . ASN B 1 88 ? 61.16044 -15.58840 12.99752 1.000 18.84708 88 ASN B N 1
ATOM 3394 C CA . ASN B 1 88 ? 61.64090 -15.43589 11.63238 1.000 20.90614 88 ASN B CA 1
ATOM 3395 C C . ASN B 1 88 ? 62.00961 -13.97633 11.37194 1.000 21.51889 88 ASN B C 1
ATOM 3396 O O . ASN B 1 88 ? 61.15756 -13.08446 11.46782 1.000 22.77681 88 ASN B O 1
ATOM 3401 N N . GLU B 1 89 ? 63.27315 -13.74290 11.00365 1.000 23.95078 89 GLU B N 1
ATOM 3402 C CA . GLU B 1 89 ? 63.83480 -12.39688 10.90646 1.000 25.00742 89 GLU B CA 1
ATOM 3403 C C . GLU B 1 89 ? 63.37582 -11.65825 9.65949 1.000 25.61760 89 GLU B C 1
ATOM 3404 O O . GLU B 1 89 ? 63.56911 -10.44209 9.56680 1.000 26.52442 89 GLU B O 1
ATOM 3410 N N . ASP B 1 90 ? 62.74613 -12.36317 8.71958 1.000 26.22089 90 ASP B N 1
ATOM 3411 C CA . ASP B 1 90 ? 62.24138 -11.80324 7.47747 1.000 27.73045 90 ASP B CA 1
ATOM 3412 C C . ASP B 1 90 ? 60.75330 -11.48940 7.58924 1.000 29.29250 90 ASP B C 1
ATOM 3413 O O . ASP B 1 90 ? 60.30163 -10.41786 7.15462 1.000 28.88276 90 ASP B O 1
ATOM 3418 N N . THR B 1 91 ? 59.99098 -12.40615 8.19541 1.000 30.62305 91 THR B N 1
ATOM 3419 C CA . THR B 1 91 ? 58.53250 -12.28253 8.35275 1.000 31.23835 91 THR B CA 1
ATOM 3420 C C . THR B 1 91 ? 58.07975 -11.87155 9.75168 1.000 29.94381 91 THR B C 1
ATOM 3421 O O . THR B 1 91 ? 56.97835 -11.34130 9.90790 1.000 29.96222 91 THR B O 1
ATOM 3425 N N . GLY B 1 92 ? 58.87181 -12.14479 10.77779 1.000 26.19390 92 GLY B N 1
ATOM 3426 C CA . GLY B 1 92 ? 58.44735 -11.85039 12.13397 1.000 25.73813 92 GLY B CA 1
ATOM 3427 C C . GLY B 1 92 ? 57.56776 -12.93875 12.76079 1.000 23.62657 92 GLY B C 1
ATOM 3428 O O . GLY B 1 92 ? 57.18675 -12.80459 13.91939 1.000 22.04917 92 GLY B O 1
ATOM 3429 N N . SER B 1 93 ? 57.24888 -14.01003 12.03052 1.000 21.83430 93 SER B N 1
ATOM 3430 C CA . SER B 1 93 ? 56.33876 -15.05161 12.44969 1.000 22.97963 93 SER B CA 1
ATOM 3431 C C . SER B 1 93 ? 57.05362 -16.07793 13.34344 1.000 20.74787 93 SER B C 1
ATOM 3432 O O . SER B 1 93 ? 58.27135 -16.22300 13.32815 1.000 20.86733 93 SER B O 1
ATOM 3435 N N . GLY B 1 94 ? 56.26500 -16.82781 14.12170 1.000 20.41027 94 GLY B N 1
ATOM 3436 C CA . GLY B 1 94 ? 56.81568 -17.74355 15.10940 1.000 19.73768 94 GLY B CA 1
ATOM 3437 C C . GLY B 1 94 ? 56.38717 -19.20278 15.04645 1.000 17.08942 94 GLY B C 1
ATOM 3438 O O . GLY B 1 94 ? 56.91184 -19.97982 14.24799 1.000 17.04408 94 GLY B O 1
ATOM 3439 N N . GLY B 1 95 ? 55.39859 -19.59148 15.86408 1.000 14.86654 95 GLY B N 1
ATOM 3440 C CA . GLY B 1 95 ? 54.96721 -20.97269 15.99495 1.000 14.74078 95 GLY B CA 1
ATOM 3441 C C . GLY B 1 95 ? 54.59202 -21.25553 17.43911 1.000 16.14106 95 GLY B C 1
ATOM 3442 O O . GLY B 1 95 ? 54.35989 -20.33513 18.21205 1.000 16.38820 95 GLY B O 1
ATOM 3443 N N . MET B 1 96 ? 54.56956 -22.53711 17.81629 1.000 15.98742 96 MET B N 1
ATOM 3444 C CA . MET B 1 96 ? 54.34486 -22.91302 19.21112 1.000 17.16128 96 MET B CA 1
ATOM 3445 C C . MET B 1 96 ? 55.16784 -24.15914 19.51768 1.000 15.28684 96 MET B C 1
ATOM 3446 O O . MET B 1 96 ? 55.83276 -24.70485 18.64208 1.000 13.50743 96 MET B O 1
ATOM 3451 N N . PHE B 1 97 ? 55.15005 -24.59102 20.77473 1.000 15.58020 97 PHE B N 1
ATOM 3452 C CA . PHE B 1 97 ? 55.91246 -25.77065 21.14182 1.000 16.98268 97 PHE B CA 1
ATOM 3453 C C . PHE B 1 97 ? 55.07813 -26.67937 22.02366 1.000 16.28556 97 PHE B C 1
ATOM 3454 O O . PHE B 1 97 ? 54.05004 -26.28877 22.58237 1.000 18.21223 97 PHE B O 1
ATOM 3462 N N . ILE B 1 98 ? 55.54082 -27.91821 22.10258 1.000 14.44862 98 ILE B N 1
ATOM 3463 C CA . ILE B 1 98 ? 55.00268 -28.92841 22.99521 1.000 18.58462 98 ILE B CA 1
ATOM 3464 C C . ILE B 1 98 ? 56.15981 -29.43371 23.83802 1.000 17.13503 98 ILE B C 1
ATOM 3465 O O . ILE B 1 98 ? 57.26116 -29.65510 23.32172 1.000 17.91581 98 ILE B O 1
ATOM 3470 N N . GLY B 1 99 ? 55.92087 -29.61951 25.12391 1.000 14.51225 99 GLY B N 1
ATOM 3471 C CA . GLY B 1 99 ? 57.03816 -30.03385 25.95047 1.000 17.14658 99 GLY B CA 1
ATOM 3472 C C . GLY B 1 99 ? 56.55047 -30.46354 27.30710 1.000 21.06768 99 GLY B C 1
ATOM 3473 O O . GLY B 1 99 ? 55.34637 -30.54158 27.55743 1.000 22.69084 99 GLY B O 1
ATOM 3474 N N . ARG B 1 100 ? 57.51265 -30.76080 28.18068 1.000 23.05863 100 ARG B N 1
ATOM 3475 C CA . ARG B 1 100 ? 57.21957 -31.14965 29.55281 1.000 23.50296 100 ARG B CA 1
ATOM 3476 C C . ARG B 1 100 ? 57.80468 -30.11851 30.51147 1.000 20.19271 100 ARG B C 1
ATOM 3477 O O . ARG B 1 100 ? 58.90546 -29.59237 30.28775 1.000 19.54470 100 ARG B O 1
ATOM 3485 N N . VAL B 1 101 ? 57.04338 -29.82384 31.56374 1.000 17.29741 101 VAL B N 1
ATOM 3486 C CA . VAL B 1 101 ? 57.45302 -28.81176 32.52503 1.000 22.34703 101 VAL B CA 1
ATOM 3487 C C . VAL B 1 101 ? 58.75340 -29.26301 33.16209 1.000 26.21443 101 VAL B C 1
ATOM 3488 O O . VAL B 1 101 ? 58.87629 -30.40374 33.62985 1.000 26.43072 101 VAL B O 1
ATOM 3492 N N . ALA B 1 102 ? 59.74546 -28.37839 33.15153 1.000 27.23659 102 ALA B N 1
ATOM 3493 C CA . ALA B 1 102 ? 61.04315 -28.66730 33.74325 1.000 25.88537 102 ALA B CA 1
ATOM 3494 C C . ALA B 1 102 ? 61.21397 -28.05042 35.12155 1.000 25.23156 102 ALA B C 1
ATOM 3495 O O . ALA B 1 102 ? 61.75135 -28.70461 36.02317 1.000 27.01193 102 ALA B O 1
ATOM 3497 N N . ALA B 1 103 ? 60.77936 -26.80555 35.29855 1.000 23.45006 103 ALA B N 1
ATOM 3498 C CA . ALA B 1 103 ? 60.89086 -26.09515 36.56653 1.000 24.51011 103 ALA B CA 1
ATOM 3499 C C . ALA B 1 103 ? 59.81331 -25.02339 36.60577 1.000 24.88845 103 ALA B C 1
ATOM 3500 O O . ALA B 1 103 ? 59.43828 -24.47689 35.56764 1.000 26.60600 103 ALA B O 1
ATOM 3502 N N . ILE B 1 104 ? 59.30412 -24.73841 37.79948 1.000 26.50992 104 ILE B N 1
ATOM 3503 C CA . ILE B 1 104 ? 58.30304 -23.69538 37.98816 1.000 26.70622 104 ILE B CA 1
ATOM 3504 C C . ILE B 1 104 ? 58.82314 -22.75387 39.06742 1.000 27.31254 104 ILE B C 1
ATOM 3505 O O . ILE B 1 104 ? 59.06545 -23.18225 40.20183 1.000 27.72614 104 ILE B O 1
ATOM 3510 N N . GLY B 1 105 ? 59.01130 -21.48173 38.71263 1.000 28.94854 105 GLY B N 1
ATOM 3511 C CA . GLY B 1 105 ? 59.38723 -20.49790 39.71394 1.000 30.64425 105 GLY B CA 1
ATOM 3512 C C . GLY B 1 105 ? 58.29909 -20.34134 40.75777 1.000 30.83536 105 GLY B C 1
ATOM 3513 O O . GLY B 1 105 ? 57.11649 -20.52942 40.47179 1.000 30.45898 105 GLY B O 1
ATOM 3514 N N . ASP B 1 106 ? 58.70850 -20.00032 41.98797 1.000 30.56279 106 ASP B N 1
ATOM 3515 C CA . ASP B 1 106 ? 57.75833 -19.99980 43.09598 1.000 34.14196 106 ASP B CA 1
ATOM 3516 C C . ASP B 1 106 ? 56.73210 -18.87980 42.98174 1.000 30.62593 106 ASP B C 1
ATOM 3517 O O . ASP B 1 106 ? 55.69352 -18.94204 43.64519 1.000 30.85254 106 ASP B O 1
ATOM 3522 N N . LYS B 1 107 ? 57.01000 -17.83779 42.19581 1.000 29.11574 107 LYS B N 1
ATOM 3523 C CA . LYS B 1 107 ? 56.05310 -16.75271 41.99443 1.000 29.86727 107 LYS B CA 1
ATOM 3524 C C . LYS B 1 107 ? 55.44285 -16.77019 40.59392 1.000 25.97649 107 LYS B C 1
ATOM 3525 O O . LYS B 1 107 ? 54.82950 -15.78720 40.16880 1.000 24.28146 107 LYS B O 1
ATOM 3531 N N . PHE B 1 108 ? 55.54607 -17.89640 39.89344 1.000 25.92760 108 PHE B N 1
ATOM 3532 C CA . PHE B 1 108 ? 54.91014 -18.02327 38.58652 1.000 25.89251 108 PHE B CA 1
ATOM 3533 C C . PHE B 1 108 ? 53.40297 -17.87413 38.73354 1.000 26.02355 108 PHE B C 1
ATOM 3534 O O . PHE B 1 108 ? 52.80036 -18.49140 39.61187 1.000 23.42629 108 PHE B O 1
ATOM 3542 N N . GLU B 1 109 ? 52.79911 -17.02038 37.90066 1.000 24.46739 109 GLU B N 1
ATOM 3543 C CA . GLU B 1 109 ? 51.35168 -16.84877 37.91230 1.000 26.07610 109 GLU B CA 1
ATOM 3544 C C . GLU B 1 109 ? 50.72039 -18.05718 37.23190 1.000 28.90173 109 GLU B C 1
ATOM 3545 O O . GLU B 1 109 ? 50.50247 -18.06182 36.01514 1.000 29.17762 109 GLU B O 1
ATOM 3551 N N . MET B 1 110 ? 50.44507 -19.09783 38.01717 1.000 31.56604 110 MET B N 1
ATOM 3552 C CA . MET B 1 110 ? 49.79968 -20.29185 37.48530 1.000 31.37524 110 MET B CA 1
ATOM 3553 C C . MET B 1 110 ? 48.44329 -19.93544 36.88258 1.000 31.95059 110 MET B C 1
ATOM 3554 O O . MET B 1 110 ? 47.61482 -19.29143 37.52947 1.000 33.70967 110 MET B O 1
ATOM 3559 N N . LYS B 1 111 ? 48.24318 -20.31721 35.62401 1.000 29.72920 111 LYS B N 1
ATOM 3560 C CA . LYS B 1 111 ? 46.92715 -20.32654 34.99790 1.000 28.78343 111 LYS B CA 1
ATOM 3561 C C . LYS B 1 111 ? 46.39229 -21.74507 35.17404 1.000 31.06055 111 LYS B C 1
ATOM 3562 O O . LYS B 1 111 ? 45.92719 -22.08874 36.26669 1.000 31.81808 111 LYS B O 1
ATOM 3568 N N . GLU B 1 112 ? 46.43004 -22.57824 34.13296 1.000 32.18817 112 GLU B N 1
ATOM 3569 C CA . GLU B 1 112 ? 46.12650 -23.99629 34.33045 1.000 30.43748 112 GLU B CA 1
ATOM 3570 C C . GLU B 1 112 ? 47.11267 -24.61796 35.31328 1.000 29.23472 112 GLU B C 1
ATOM 3571 O O . GLU B 1 112 ? 48.31739 -24.35570 35.25332 1.000 26.34332 112 GLU B O 1
ATOM 3577 N N . GLU B 1 113 ? 46.59207 -25.42821 36.23182 1.000 31.02284 113 GLU B N 1
ATOM 3578 C CA . GLU B 1 113 ? 47.40691 -26.04968 37.27059 1.000 32.53480 113 GLU B CA 1
ATOM 3579 C C . GLU B 1 113 ? 48.28839 -27.14048 36.66658 1.000 31.64984 113 GLU B C 1
ATOM 3580 O O . GLU B 1 113 ? 47.76989 -28.12724 36.13406 1.000 33.87340 113 GLU B O 1
ATOM 3586 N N . VAL B 1 114 ? 49.61790 -26.99917 36.76844 1.000 29.23497 114 VAL B N 1
ATOM 3587 C CA . VAL B 1 114 ? 50.54363 -27.99127 36.21638 1.000 29.14078 114 VAL B CA 1
ATOM 3588 C C . VAL B 1 114 ? 51.71220 -28.24075 37.16754 1.000 27.64659 114 VAL B C 1
ATOM 3589 O O . VAL B 1 114 ? 52.04214 -27.41116 38.01590 1.000 24.35842 114 VAL B O 1
ATOM 3593 N N . LYS B 1 115 ? 52.38038 -29.38728 36.97702 1.000 30.65171 115 LYS B N 1
ATOM 3594 C CA . LYS B 1 115 ? 53.51824 -29.78413 37.80121 1.000 30.80930 115 LYS B CA 1
ATOM 3595 C C . LYS B 1 115 ? 54.70445 -30.14976 36.91331 1.000 29.21155 115 LYS B C 1
ATOM 3596 O O . LYS B 1 115 ? 54.55997 -30.37939 35.70893 1.000 27.60114 115 LYS B O 1
ATOM 3602 N N . VAL B 1 116 ? 55.89115 -30.20950 37.52551 1.000 24.83395 116 VAL B N 1
ATOM 3603 C CA . VAL B 1 116 ? 57.07510 -30.64456 36.78797 1.000 26.74269 116 VAL B CA 1
ATOM 3604 C C . VAL B 1 116 ? 56.78734 -31.98166 36.12534 1.000 26.18230 116 VAL B C 1
ATOM 3605 O O . VAL B 1 116 ? 56.17738 -32.87250 36.72609 1.000 25.61618 116 VAL B O 1
ATOM 3609 N N . GLY B 1 117 ? 57.16488 -32.09515 34.85184 1.000 27.27300 117 GLY B N 1
ATOM 3610 C CA . GLY B 1 117 ? 56.93200 -33.28699 34.08404 1.000 28.77552 117 GLY B CA 1
ATOM 3611 C C . GLY B 1 117 ? 55.67012 -33.27226 33.24986 1.000 26.07956 117 GLY B C 1
ATOM 3612 O O . GLY B 1 117 ? 55.56693 -34.06294 32.30682 1.000 25.49803 117 GLY B O 1
ATOM 3613 N N . ASP B 1 118 ? 54.70961 -32.39909 33.56276 1.000 26.06401 118 ASP B N 1
ATOM 3614 C CA . ASP B 1 118 ? 53.46092 -32.37569 32.81339 1.000 26.07766 118 ASP B CA 1
ATOM 3615 C C . ASP B 1 118 ? 53.72255 -31.96606 31.36913 1.000 23.74669 118 ASP B C 1
ATOM 3616 O O . ASP B 1 118 ? 54.52707 -31.06962 31.09315 1.000 22.58363 118 ASP B O 1
ATOM 3621 N N . LYS B 1 119 ? 53.00927 -32.61815 30.45477 1.000 23.85566 119 LYS B N 1
ATOM 3622 C CA . LYS B 1 119 ? 53.10074 -32.32356 29.03461 1.000 23.29170 119 LYS B CA 1
ATOM 3623 C C . LYS B 1 119 ? 52.15722 -31.18571 28.69880 1.000 21.33533 119 LYS B C 1
ATOM 3624 O O . LYS B 1 119 ? 50.96497 -31.26253 28.99678 1.000 20.65778 119 LYS B O 1
ATOM 3630 N N . ILE B 1 120 ? 52.69709 -30.12849 28.07987 1.000 20.11782 120 ILE B N 1
ATOM 3631 C CA . ILE B 1 120 ? 51.94544 -28.90956 27.81434 1.000 22.17889 120 ILE B CA 1
ATOM 3632 C C . ILE B 1 120 ? 52.16585 -28.45133 26.37885 1.000 17.54631 120 ILE B C 1
ATOM 3633 O O . ILE B 1 120 ? 53.11705 -28.85041 25.70318 1.000 20.78147 120 ILE B O 1
ATOM 3638 N N . ALA B 1 121 ? 51.25777 -27.59880 25.92448 1.000 15.41721 121 ALA B N 1
ATOM 3639 C CA . ALA B 1 121 ? 51.38138 -26.88682 24.66623 1.000 16.08764 121 ALA B CA 1
ATOM 3640 C C . ALA B 1 121 ? 51.40806 -25.39945 24.97586 1.000 16.31409 121 ALA B C 1
ATOM 3641 O O . ALA B 1 121 ? 50.59487 -24.92015 25.76639 1.000 14.82991 121 ALA B O 1
ATOM 3643 N N . SER B 1 122 ? 52.34782 -24.67836 24.37877 1.000 18.94873 122 SER B N 1
ATOM 3644 C CA . SER B 1 122 ? 52.32603 -23.23185 24.49608 1.000 20.06925 122 SER B CA 1
ATOM 3645 C C . SER B 1 122 ? 51.25267 -22.67276 23.57158 1.000 17.42366 122 SER B C 1
ATOM 3646 O O . SER B 1 122 ? 51.02287 -23.18660 22.46882 1.000 17.16698 122 SER B O 1
ATOM 3649 N N . LEU B 1 123 ? 50.56403 -21.64072 24.04854 1.000 15.63818 123 LEU B N 1
ATOM 3650 C CA . LEU B 1 123 ? 49.53512 -20.97819 23.26512 1.000 18.31981 123 LEU B CA 1
ATOM 3651 C C . LEU B 1 123 ? 49.91905 -19.53609 22.97627 1.000 18.01684 123 LEU B C 1
ATOM 3652 O O . LEU B 1 123 ? 49.04975 -18.70765 22.69131 1.000 19.84650 123 LEU B O 1
ATOM 3657 N N . VAL B 1 124 ? 51.21441 -19.22934 23.06818 1.000 15.34590 124 VAL B N 1
ATOM 3658 C CA . VAL B 1 124 ? 51.78007 -17.95090 22.68391 1.000 15.94180 124 VAL B CA 1
ATOM 3659 C C . VAL B 1 124 ? 52.87394 -18.23726 21.66379 1.000 17.15759 124 VAL B C 1
ATOM 3660 O O . VAL B 1 124 ? 53.40064 -19.34812 21.57266 1.000 21.01299 124 VAL B O 1
ATOM 3664 N N . SER B 1 125 ? 53.20078 -17.22432 20.87794 1.000 17.12541 125 SER B N 1
ATOM 3665 C CA . SER B 1 125 ? 54.06325 -17.44635 19.72676 1.000 17.06672 125 SER B CA 1
ATOM 3666 C C . SER B 1 125 ? 55.51693 -17.67058 20.13271 1.000 16.42756 125 SER B C 1
ATOM 3667 O O . SER B 1 125 ? 56.00235 -17.13444 21.13683 1.000 15.43098 125 SER B O 1
ATOM 3670 N N . LEU B 1 126 ? 56.21552 -18.47070 19.32415 1.000 14.71707 126 LEU B N 1
ATOM 3671 C CA . LEU B 1 126 ? 57.66622 -18.53782 19.41799 1.000 15.00970 126 LEU B CA 1
ATOM 3672 C C . LEU B 1 126 ? 58.31967 -17.18740 19.14766 1.000 15.89625 126 LEU B C 1
ATOM 3673 O O . LEU B 1 126 ? 59.50450 -17.01949 19.44122 1.000 16.07189 126 LEU B O 1
ATOM 3678 N N . SER B 1 127 ? 57.58095 -16.20534 18.61976 1.000 16.64831 127 SER B N 1
ATOM 3679 C CA . SER B 1 127 ? 58.19475 -14.90703 18.35802 1.000 18.13752 127 SER B CA 1
ATOM 3680 C C . SER B 1 127 ? 58.48043 -14.10425 19.62996 1.000 14.18456 127 SER B C 1
ATOM 3681 O O . SER B 1 127 ? 59.20477 -13.10134 19.55852 1.000 12.98756 127 SER B O 1
ATOM 3684 N N . LEU B 1 128 ? 57.96963 -14.52511 20.78961 1.000 12.69485 128 LEU B N 1
ATOM 3685 C CA . LEU B 1 128 ? 58.32573 -13.90535 22.06507 1.000 13.04374 128 LEU B CA 1
ATOM 3686 C C . LEU B 1 128 ? 58.92119 -14.89081 23.06775 1.000 13.76666 128 LEU B C 1
ATOM 3687 O O . LEU B 1 128 ? 59.12231 -14.51837 24.23256 1.000 12.76013 128 LEU B O 1
ATOM 3692 N N . THR B 1 129 ? 59.20682 -16.14055 22.65199 1.000 16.10455 129 THR B N 1
ATOM 3693 C CA . THR B 1 129 ? 59.56281 -17.20870 23.58579 1.000 15.33034 129 THR B CA 1
ATOM 3694 C C . THR B 1 129 ? 61.07150 -17.38965 23.64581 1.000 18.98521 129 THR B C 1
ATOM 3695 O O . THR B 1 129 ? 61.67521 -17.77216 22.63422 1.000 20.35621 129 THR B O 1
ATOM 3699 N N . PRO B 1 130 ? 61.72091 -17.15925 24.78363 1.000 18.03590 130 PRO B N 1
ATOM 3700 C CA . PRO B 1 130 ? 63.12919 -17.56885 24.92108 1.000 19.59505 130 PRO B CA 1
ATOM 3701 C C . PRO B 1 130 ? 63.26708 -19.06240 24.68145 1.000 18.89288 130 PRO B C 1
ATOM 3702 O O . PRO B 1 130 ? 62.58195 -19.87042 25.31429 1.000 16.72515 130 PRO B O 1
ATOM 3706 N N . LEU B 1 131 ? 64.19113 -19.42333 23.78950 1.000 15.95683 131 LEU B N 1
ATOM 3707 C CA . LEU B 1 131 ? 64.29936 -20.79549 23.30718 1.000 16.76302 131 LEU B CA 1
ATOM 3708 C C . LEU B 1 131 ? 65.76156 -21.14652 23.08500 1.000 17.73976 131 LEU B C 1
ATOM 3709 O O . LEU B 1 131 ? 66.45447 -20.45254 22.33264 1.000 17.02396 131 LEU B O 1
ATOM 3714 N N . LYS B 1 132 ? 66.21012 -22.22834 23.71342 1.000 18.93143 132 LYS B N 1
ATOM 3715 C CA . LYS B 1 132 ? 67.54204 -22.78978 23.51554 1.000 18.77456 132 LYS B CA 1
ATOM 3716 C C . LYS B 1 132 ? 67.39050 -24.15161 22.84883 1.000 16.00467 132 LYS B C 1
ATOM 3717 O O . LYS B 1 132 ? 66.77898 -25.05577 23.41924 1.000 20.16245 132 LYS B O 1
ATOM 3723 N N . ILE B 1 133 ? 67.96302 -24.30703 21.65919 1.000 16.17392 133 ILE B N 1
ATOM 3724 C CA . ILE B 1 133 ? 67.93422 -25.58889 20.95544 1.000 18.36562 133 ILE B CA 1
ATOM 3725 C C . ILE B 1 133 ? 69.29637 -26.25683 21.17076 1.000 20.44727 133 ILE B C 1
ATOM 3726 O O . ILE B 1 133 ? 70.31959 -25.81162 20.63533 1.000 18.48128 133 ILE B O 1
ATOM 3731 N N . ASN B 1 134 ? 69.31366 -27.35247 21.91918 1.000 24.78529 134 ASN B N 1
ATOM 3732 C CA . ASN B 1 134 ? 70.55863 -28.06799 22.16855 1.000 28.00208 134 ASN B CA 1
ATOM 3733 C C . ASN B 1 134 ? 70.85693 -29.11977 21.09532 1.000 29.54713 134 ASN B C 1
ATOM 3734 O O . ASN B 1 134 ? 72.03384 -29.36912 20.78430 1.000 33.16278 134 ASN B O 1
ATOM 3739 N N . LYS B 1 135 ? 69.83515 -29.72828 20.50137 1.000 29.31245 135 LYS B N 1
ATOM 3740 C CA . LYS B 1 135 ? 70.01714 -30.68996 19.42674 1.000 32.11056 135 LYS B CA 1
ATOM 3741 C C . LYS B 1 135 ? 68.72594 -30.74097 18.61453 1.000 33.14397 135 LYS B C 1
ATOM 3742 O O . LYS B 1 135 ? 67.63125 -30.66670 19.17540 1.000 30.89275 135 LYS B O 1
ATOM 3748 N N . VAL B 1 136 ? 68.85861 -30.82508 17.29183 1.000 32.36926 136 VAL B N 1
ATOM 3749 C CA . VAL B 1 136 ? 67.72208 -31.06248 16.40729 1.000 30.55197 136 VAL B CA 1
ATOM 3750 C C . VAL B 1 136 ? 67.72619 -32.54872 16.06275 1.000 32.10669 136 VAL B C 1
ATOM 3751 O O . VAL B 1 136 ? 68.65758 -33.04785 15.41581 1.000 34.37093 136 VAL B O 1
ATOM 3755 N N . LYS B 1 137 ? 66.69486 -33.26848 16.50106 1.000 33.36912 137 LYS B N 1
ATOM 3756 C CA . LYS B 1 137 ? 66.65004 -34.69814 16.22358 1.000 33.90458 137 LYS B CA 1
ATOM 3757 C C . LYS B 1 137 ? 66.08509 -34.97944 14.82939 1.000 34.32624 137 LYS B C 1
ATOM 3758 O O . LYS B 1 137 ? 66.54604 -35.89663 14.13813 1.000 33.63033 137 LYS B O 1
ATOM 3764 N N . LYS B 1 138 ? 65.06637 -34.22854 14.40814 1.000 32.57729 138 LYS B N 1
ATOM 3765 C CA . LYS B 1 138 ? 64.39655 -34.51377 13.14638 1.000 32.10943 138 LYS B CA 1
ATOM 3766 C C . LYS B 1 138 ? 63.74126 -33.25072 12.61186 1.000 29.08443 138 LYS B C 1
ATOM 3767 O O . LYS B 1 138 ? 63.11848 -32.50330 13.36809 1.000 29.77017 138 LYS B O 1
ATOM 3773 N N . VAL B 1 139 ? 63.87560 -33.02460 11.30736 1.000 25.94122 139 VAL B N 1
ATOM 3774 C CA . VAL B 1 139 ? 63.14781 -31.96452 10.61774 1.000 25.54008 139 VAL B CA 1
ATOM 3775 C C . VAL B 1 139 ? 62.05761 -32.62403 9.78474 1.000 27.59145 139 VAL B C 1
ATOM 3776 O O . VAL B 1 139 ? 62.35125 -33.44643 8.90751 1.000 31.58078 139 VAL B O 1
ATOM 3780 N N . LEU B 1 140 ? 60.80398 -32.28412 10.05725 1.000 25.24166 140 LEU B N 1
ATOM 3781 C CA . LEU B 1 140 ? 59.68186 -32.86449 9.32318 1.000 27.54922 140 LEU B CA 1
ATOM 3782 C C . LEU B 1 140 ? 59.23898 -31.83364 8.28850 1.000 27.98513 140 LEU B C 1
ATOM 3783 O O . LEU B 1 140 ? 58.41112 -30.96709 8.56777 1.000 27.69865 140 LEU B O 1
ATOM 3788 N N . LEU B 1 141 ? 59.80458 -31.92461 7.07502 1.000 27.60134 141 LEU B N 1
ATOM 3789 C CA . LEU B 1 141 ? 59.56212 -30.88176 6.07911 1.000 26.84981 141 LEU B CA 1
ATOM 3790 C C . LEU B 1 141 ? 58.09912 -30.78312 5.65254 1.000 28.00963 141 LEU B C 1
ATOM 3791 O O . LEU B 1 141 ? 57.65617 -29.70196 5.24674 1.000 26.88830 141 LEU B O 1
ATOM 3796 N N . ASP B 1 142 ? 57.34362 -31.88389 5.70033 1.000 32.48918 142 ASP B N 1
ATOM 3797 C CA . ASP B 1 142 ? 55.94685 -31.85192 5.27357 1.000 34.19470 142 ASP B CA 1
ATOM 3798 C C . ASP B 1 142 ? 54.99187 -31.45241 6.38309 1.000 31.22053 142 ASP B C 1
ATOM 3799 O O . ASP B 1 142 ? 53.80259 -31.27094 6.10416 1.000 31.33961 142 ASP B O 1
ATOM 3804 N N . LYS B 1 143 ? 55.47294 -31.33651 7.62486 1.000 28.62486 143 LYS B N 1
ATOM 3805 C CA . LYS B 1 143 ? 54.61213 -31.02768 8.75870 1.000 27.43796 143 LYS B CA 1
ATOM 3806 C C . LYS B 1 143 ? 55.00805 -29.73630 9.46279 1.000 26.31940 143 LYS B C 1
ATOM 3807 O O . LYS B 1 143 ? 54.43020 -29.42016 10.50752 1.000 30.67213 143 LYS B O 1
ATOM 3813 N N . ASP B 1 144 ? 55.95983 -28.97583 8.91469 1.000 22.46548 144 ASP B N 1
ATOM 3814 C CA . ASP B 1 144 ? 56.42488 -27.72391 9.52273 1.000 22.76266 144 ASP B CA 1
ATOM 3815 C C . ASP B 1 144 ? 56.88676 -27.92886 10.95899 1.000 20.90259 144 ASP B C 1
ATOM 3816 O O . ASP B 1 144 ? 56.63630 -27.08069 11.81232 1.000 22.78162 144 ASP B O 1
ATOM 3821 N N . GLN B 1 145 ? 57.52590 -29.06846 11.24192 1.000 20.36392 145 GLN B N 1
ATOM 3822 C CA . GLN B 1 145 ? 57.86390 -29.46930 12.59965 1.000 25.20878 145 GLN B CA 1
ATOM 3823 C C . GLN B 1 145 ? 59.35835 -29.72029 12.75650 1.000 23.95065 145 GLN B C 1
ATOM 3824 O O . GLN B 1 145 ? 60.05749 -30.08666 11.80736 1.000 24.27582 145 GLN B O 1
ATOM 3830 N N . MET B 1 146 ? 59.83791 -29.56415 13.98674 1.000 22.79180 146 MET B N 1
ATOM 3831 C CA . MET B 1 146 ? 61.17379 -30.02273 14.35060 1.000 23.04720 146 MET B CA 1
ATOM 3832 C C . MET B 1 146 ? 61.05936 -30.74710 15.67711 1.000 24.83667 146 MET B C 1
ATOM 3833 O O . MET B 1 146 ? 60.46570 -30.21794 16.62539 1.000 27.22482 146 MET B O 1
ATOM 3838 N N . GLU B 1 147 ? 61.53602 -31.98630 15.70965 1.000 24.96663 147 GLU B N 1
ATOM 3839 C CA . GLU B 1 147 ? 61.65746 -32.73223 16.95140 1.000 26.31983 147 GLU B CA 1
ATOM 3840 C C . GLU B 1 147 ? 63.04441 -32.41974 17.50262 1.000 24.76501 147 GLU B C 1
ATOM 3841 O O . GLU B 1 147 ? 64.04526 -32.60410 16.80445 1.000 24.33666 147 GLU B O 1
ATOM 3847 N N . ILE B 1 148 ? 63.10770 -31.88956 18.72605 1.000 22.89095 148 ILE B N 1
ATOM 3848 C CA . ILE B 1 148 ? 64.34438 -31.32689 19.24725 1.000 21.62785 148 ILE B CA 1
ATOM 3849 C C . ILE B 1 148 ? 64.55998 -31.77480 20.68364 1.000 20.89235 148 ILE B C 1
ATOM 3850 O O . ILE B 1 148 ? 63.67143 -32.31113 21.34482 1.000 21.38944 148 ILE B O 1
ATOM 3855 N N . GLU B 1 149 ? 65.77518 -31.52186 21.15202 1.000 22.20882 149 GLU B N 1
ATOM 3856 C CA . GLU B 1 149 ? 66.10348 -31.49517 22.56599 1.000 25.65267 149 GLU B CA 1
ATOM 3857 C C . GLU B 1 149 ? 66.41731 -30.03835 22.86754 1.000 22.97095 149 GLU B C 1
ATOM 3858 O O . GLU B 1 149 ? 67.28917 -29.44656 22.22328 1.000 21.90033 149 GLU B O 1
ATOM 3864 N N . GLY B 1 150 ? 65.67863 -29.45099 23.79709 1.000 23.59527 150 GLY B N 1
ATOM 3865 C CA . GLY B 1 150 ? 65.88398 -28.04417 24.09791 1.000 21.74482 150 GLY B CA 1
ATOM 3866 C C . GLY B 1 150 ? 64.97223 -27.58537 25.21362 1.000 19.87578 150 GLY B C 1
ATOM 3867 O O . GLY B 1 150 ? 64.21765 -28.36636 25.79257 1.000 18.10583 150 GLY B O 1
ATOM 3868 N N . GLN B 1 151 ? 65.04915 -26.28700 25.51047 1.000 22.64591 151 GLN B N 1
ATOM 3869 C CA . GLN B 1 151 ? 64.27581 -25.73153 26.60796 1.000 20.40820 151 GLN B CA 1
ATOM 3870 C C . GLN B 1 151 ? 63.76382 -24.33809 26.25293 1.000 16.74393 151 GLN B C 1
ATOM 3871 O O . GLN B 1 151 ? 64.41955 -23.57841 25.53441 1.000 15.56704 151 GLN B O 1
ATOM 3877 N N . ALA B 1 152 ? 62.59452 -24.00119 26.78848 1.000 12.60453 152 ALA B N 1
ATOM 3878 C CA . ALA B 1 152 ? 61.93751 -22.72948 26.50213 1.000 13.56516 152 ALA B CA 1
ATOM 3879 C C . ALA B 1 152 ? 61.39627 -22.14171 27.79380 1.000 15.74108 152 ALA B C 1
ATOM 3880 O O . ALA B 1 152 ? 61.14340 -22.86061 28.76344 1.000 20.07838 152 ALA B O 1
ATOM 3882 N N . ILE B 1 153 ? 61.20648 -20.82496 27.78922 1.000 15.45225 153 ILE B N 1
ATOM 3883 C CA . ILE B 1 153 ? 60.70138 -20.08905 28.93865 1.000 14.87188 153 ILE B CA 1
ATOM 3884 C C . ILE B 1 153 ? 59.29303 -19.60997 28.61811 1.000 16.23177 153 ILE B C 1
ATOM 3885 O O . ILE B 1 153 ? 59.06212 -19.03284 27.54948 1.000 13.04412 153 ILE B O 1
ATOM 3890 N N . LEU B 1 154 ? 58.36598 -19.82739 29.54609 1.000 14.20180 154 LEU B N 1
ATOM 3891 C CA . LEU B 1 154 ? 57.06947 -19.15610 29.55135 1.000 11.96792 154 LEU B CA 1
ATOM 3892 C C . LEU B 1 154 ? 57.08008 -18.09214 30.64032 1.000 14.88096 154 LEU B C 1
ATOM 3893 O O . LEU B 1 154 ? 57.43642 -18.38645 31.78772 1.000 17.38076 154 LEU B O 1
ATOM 3898 N N . PHE B 1 155 ? 56.72845 -16.85465 30.27701 1.000 13.57836 155 PHE B N 1
ATOM 3899 C CA . PHE B 1 155 ? 56.57827 -15.77491 31.24961 1.000 13.25405 155 PHE B CA 1
ATOM 3900 C C . PHE B 1 155 ? 55.23863 -15.89582 31.97204 1.000 13.87593 155 PHE B C 1
ATOM 3901 O O . PHE B 1 155 ? 54.33796 -16.61977 31.54249 1.000 16.36316 155 PHE B O 1
ATOM 3909 N N . SER B 1 156 ? 55.09891 -15.17642 33.09176 1.000 13.95073 156 SER B N 1
ATOM 3910 C CA . SER B 1 156 ? 53.82343 -15.21464 33.80811 1.000 19.89638 156 SER B CA 1
ATOM 3911 C C . SER B 1 156 ? 52.67148 -14.70106 32.95304 1.000 21.99006 156 SER B C 1
ATOM 3912 O O . SER B 1 156 ? 51.53091 -15.15953 33.11256 1.000 21.55250 156 SER B O 1
ATOM 3915 N N . SER B 1 157 ? 52.94423 -13.77174 32.03547 1.000 18.19940 157 SER B N 1
ATOM 3916 C CA . SER B 1 157 ? 51.90664 -13.28093 31.13304 1.000 14.83361 157 SER B CA 1
ATOM 3917 C C . SER B 1 157 ? 51.57514 -14.24901 30.00760 1.000 14.79653 157 SER B C 1
ATOM 3918 O O . SER B 1 157 ? 50.58298 -14.03640 29.30988 1.000 17.61433 157 SER B O 1
ATOM 3921 N N . GLY B 1 158 ? 52.35099 -15.30967 29.82894 1.000 13.89019 158 GLY B N 1
ATOM 3922 C CA . GLY B 1 158 ? 52.12462 -16.23572 28.74122 1.000 13.83124 158 GLY B CA 1
ATOM 3923 C C . GLY B 1 158 ? 50.90627 -17.12218 28.95210 1.000 12.16238 158 GLY B C 1
ATOM 3924 O O . GLY B 1 158 ? 50.21590 -17.07755 29.96967 1.000 13.73904 158 GLY B O 1
ATOM 3925 N N . VAL B 1 159 ? 50.64458 -17.95087 27.94219 1.000 9.40395 159 VAL B N 1
ATOM 3926 C CA . VAL B 1 159 ? 49.47836 -18.83188 27.91238 1.000 10.28621 159 VAL B CA 1
ATOM 3927 C C . VAL B 1 159 ? 49.93629 -20.22085 27.48135 1.000 13.26238 159 VAL B C 1
ATOM 3928 O O . VAL B 1 159 ? 50.77592 -20.36175 26.58464 1.000 12.85282 159 VAL B O 1
ATOM 3932 N N . TYR B 1 160 ? 49.39477 -21.24696 28.12789 1.000 16.49263 160 TYR B N 1
ATOM 3933 C CA . TYR B 1 160 ? 49.77506 -22.62831 27.86354 1.000 16.78391 160 TYR B CA 1
ATOM 3934 C C . TYR B 1 160 ? 48.57059 -23.49738 28.19500 1.000 15.07442 160 TYR B C 1
ATOM 3935 O O . TYR B 1 160 ? 47.59574 -23.03123 28.79540 1.000 13.83431 160 TYR B O 1
ATOM 3944 N N . ALA B 1 161 ? 48.63008 -24.76752 27.78929 1.000 21.04000 161 ALA B N 1
ATOM 3945 C CA . ALA B 1 161 ? 47.59701 -25.72671 28.17823 1.000 21.31838 161 ALA B CA 1
ATOM 3946 C C . ALA B 1 161 ? 48.20395 -27.10215 28.40765 1.000 18.17961 161 ALA B C 1
ATOM 3947 O O . ALA B 1 161 ? 49.04402 -27.55495 27.62393 1.000 19.97758 161 ALA B O 1
ATOM 3949 N N . LYS B 1 162 ? 47.80074 -27.73228 29.50650 1.000 19.44765 162 LYS B N 1
ATOM 3950 C CA . LYS B 1 162 ? 48.13639 -29.12484 29.76370 1.000 23.40475 162 LYS B CA 1
ATOM 3951 C C . LYS B 1 162 ? 47.37192 -30.01765 28.80723 1.000 24.52524 162 LYS B C 1
ATOM 3952 O O . LYS B 1 162 ? 46.17817 -29.82085 28.58182 1.000 27.71406 162 LYS B O 1
ATOM 3958 N N . LEU B 1 163 ? 48.06616 -30.96920 28.21936 1.000 25.61010 163 LEU B N 1
ATOM 3959 C CA . LEU B 1 163 ? 47.40556 -31.87092 27.30253 1.000 26.53937 163 LEU B CA 1
ATOM 3960 C C . LEU B 1 163 ? 46.59817 -32.88106 28.10607 1.000 29.94842 163 LEU B C 1
ATOM 3961 O O . LEU B 1 163 ? 47.15594 -33.53323 28.99846 1.000 30.01351 163 LEU B O 1
ATOM 3966 N N . PRO B 1 164 ? 45.28576 -32.96975 27.90211 1.000 34.59642 164 PRO B N 1
ATOM 3967 C CA . PRO B 1 164 ? 44.47062 -33.87638 28.71286 1.000 37.21584 164 PRO B CA 1
ATOM 3968 C C . PRO B 1 164 ? 44.81112 -35.31965 28.38915 1.000 39.70123 164 PRO B C 1
ATOM 3969 O O . PRO B 1 164 ? 45.13569 -35.66921 27.25175 1.000 39.69907 164 PRO B O 1
ATOM 3973 N N . ASP B 1 165 ? 44.79610 -36.14698 29.42909 1.000 43.88784 165 ASP B N 1
ATOM 3974 C CA . ASP B 1 165 ? 45.22844 -37.53345 29.28935 1.000 51.83835 165 ASP B CA 1
ATOM 3975 C C . ASP B 1 165 ? 44.25567 -38.39584 28.47390 1.000 53.56598 165 ASP B C 1
ATOM 3976 O O . ASP B 1 165 ? 44.68320 -39.39225 27.88074 1.000 55.18889 165 ASP B O 1
ATOM 3981 N N . ASP B 1 166 ? 42.97498 -38.01648 28.37513 1.000 52.39657 166 ASP B N 1
ATOM 3982 C CA . ASP B 1 166 ? 41.97257 -38.90505 27.78795 1.000 50.98268 166 ASP B CA 1
ATOM 3983 C C . ASP B 1 166 ? 41.71926 -38.68081 26.30777 1.000 47.95533 166 ASP B C 1
ATOM 3984 O O . ASP B 1 166 ? 40.78994 -39.29584 25.77675 1.000 48.74576 166 ASP B O 1
ATOM 3989 N N . LEU B 1 167 ? 42.47758 -37.82108 25.63495 1.000 46.09405 167 LEU B N 1
ATOM 3990 C CA . LEU B 1 167 ? 42.17886 -37.49341 24.25428 1.000 43.21465 167 LEU B CA 1
ATOM 3991 C C . LEU B 1 167 ? 43.44428 -37.58320 23.40881 1.000 39.77728 167 LEU B C 1
ATOM 3992 O O . LEU B 1 167 ? 44.53956 -37.27281 23.87887 1.000 40.11470 167 LEU B O 1
ATOM 3997 N N . ASP B 1 168 ? 43.27776 -37.98092 22.14358 1.000 40.30395 168 ASP B N 1
ATOM 3998 C CA . ASP B 1 168 ? 44.39099 -38.02689 21.19800 1.000 41.99153 168 ASP B CA 1
ATOM 3999 C C . ASP B 1 168 ? 45.14328 -36.70625 21.16852 1.000 42.52598 168 ASP B C 1
ATOM 4000 O O . ASP B 1 168 ? 44.53619 -35.62935 21.16583 1.000 44.51592 168 ASP B O 1
ATOM 4005 N N . GLU B 1 169 ? 46.47678 -36.79679 21.17100 1.000 44.22182 169 GLU B N 1
ATOM 4006 C CA . GLU B 1 169 ? 47.27653 -35.58462 21.30015 1.000 44.48564 169 GLU B CA 1
ATOM 4007 C C . GLU B 1 169 ? 46.98640 -34.61390 20.17091 1.000 42.71729 169 GLU B C 1
ATOM 4008 O O . GLU B 1 169 ? 46.68251 -33.44477 20.41388 1.000 41.22868 169 GLU B O 1
ATOM 4014 N N . ASN B 1 170 ? 46.97907 -35.10905 18.93640 1.000 44.77517 170 ASN B N 1
ATOM 4015 C CA . ASN B 1 170 ? 46.74392 -34.26146 17.78479 1.000 45.59266 170 ASN B CA 1
ATOM 4016 C C . ASN B 1 170 ? 45.34201 -33.66303 17.77068 1.000 40.68184 170 ASN B C 1
ATOM 4017 O O . ASN B 1 170 ? 45.17052 -32.54420 17.27652 1.000 38.31080 170 ASN B O 1
ATOM 4022 N N . LEU B 1 171 ? 44.34968 -34.36651 18.31820 1.000 37.87280 171 LEU B N 1
ATOM 4023 C CA . LEU B 1 171 ? 43.00070 -33.81848 18.41770 1.000 34.86805 171 LEU B CA 1
ATOM 4024 C C . LEU B 1 171 ? 42.96468 -32.63094 19.36976 1.000 31.69702 171 LEU B C 1
ATOM 4025 O O . LEU B 1 171 ? 42.38001 -31.58332 19.06261 1.000 31.84101 171 LEU B O 1
ATOM 4030 N N . ALA B 1 172 ? 43.50183 -32.83039 20.58362 1.000 29.83893 172 ALA B N 1
ATOM 4031 C CA . ALA B 1 172 ? 43.53188 -31.76916 21.58542 1.000 28.50674 172 ALA B CA 1
ATOM 4032 C C . ALA B 1 172 ? 44.27731 -30.55428 21.04998 1.000 24.70763 172 ALA B C 1
ATOM 4033 O O . ALA B 1 172 ? 43.82730 -29.41317 21.22830 1.000 23.93279 172 ALA B O 1
ATOM 4035 N N . LEU B 1 173 ? 45.41564 -30.77082 20.37979 1.000 22.44280 173 LEU B N 1
ATOM 4036 C CA . LEU B 1 173 ? 46.14090 -29.63520 19.82091 1.000 24.72572 173 LEU B CA 1
ATOM 4037 C C . LEU B 1 173 ? 45.34111 -28.91388 18.74462 1.000 23.05578 173 LEU B C 1
ATOM 4038 O O . LEU B 1 173 ? 45.47081 -27.69284 18.60530 1.000 23.85492 173 LEU B O 1
ATOM 4043 N N . SER B 1 174 ? 44.49547 -29.62893 17.99792 1.000 22.26856 174 SER B N 1
ATOM 4044 C CA . SER B 1 174 ? 43.70997 -28.96246 16.96786 1.000 24.70465 174 SER B CA 1
ATOM 4045 C C . SER B 1 174 ? 42.66315 -28.03440 17.57439 1.000 20.71521 174 SER B C 1
ATOM 4046 O O . SER B 1 174 ? 42.44178 -26.94089 17.05029 1.000 22.59630 174 SER B O 1
ATOM 4049 N N . VAL B 1 175 ? 42.02191 -28.42647 18.68138 1.000 18.86784 175 VAL B N 1
ATOM 4050 C CA . VAL B 1 175 ? 41.06311 -27.50323 19.30546 1.000 17.05869 175 VAL B CA 1
ATOM 4051 C C . VAL B 1 175 ? 41.78045 -26.34731 20.00705 1.000 16.60460 175 VAL B C 1
ATOM 4052 O O . VAL B 1 175 ? 41.30034 -25.20736 19.97824 1.000 17.42050 175 VAL B O 1
ATOM 4056 N N . LEU B 1 176 ? 42.91894 -26.61818 20.65194 1.000 17.01753 176 LEU B N 1
ATOM 4057 C CA . LEU B 1 176 ? 43.66314 -25.56445 21.34281 1.000 16.82177 176 LEU B CA 1
ATOM 4058 C C . LEU B 1 176 ? 44.01933 -24.42789 20.39839 1.000 19.41582 176 LEU B C 1
ATOM 4059 O O . LEU B 1 176 ? 44.04358 -23.25501 20.79546 1.000 18.35634 176 LEU B O 1
ATOM 4064 N N . ASP B 1 177 ? 44.31750 -24.77217 19.14646 1.000 18.15545 177 ASP B N 1
ATOM 4065 C CA . ASP B 1 177 ? 44.66340 -23.79847 18.11959 1.000 23.38851 177 ASP B CA 1
ATOM 4066 C C . ASP B 1 177 ? 43.59005 -22.71699 17.98279 1.000 22.69531 177 ASP B C 1
ATOM 4067 O O . ASP B 1 177 ? 43.91008 -21.54360 17.75813 1.000 24.27031 177 ASP B O 1
ATOM 4072 N N . VAL B 1 178 ? 42.31066 -23.08952 18.12020 1.000 17.37873 178 VAL B N 1
ATOM 4073 C CA . VAL B 1 178 ? 41.17320 -22.20949 17.86147 1.000 15.15929 178 VAL B CA 1
ATOM 4074 C C . VAL B 1 178 ? 40.29192 -22.03640 19.10079 1.000 12.61663 178 VAL B C 1
ATOM 4075 O O . VAL B 1 178 ? 39.12461 -21.68107 18.98018 1.000 13.20114 178 VAL B O 1
ATOM 4079 N N . ALA B 1 179 ? 40.83488 -22.34295 20.28884 1.000 14.14660 179 ALA B N 1
ATOM 4080 C CA . ALA B 1 179 ? 40.02139 -22.36946 21.50680 1.000 14.37583 179 ALA B CA 1
ATOM 4081 C C . ALA B 1 179 ? 39.39306 -21.01125 21.81817 1.000 16.11025 179 ALA B C 1
ATOM 4082 O O . ALA B 1 179 ? 38.30020 -20.95395 22.39030 1.000 16.15186 179 ALA B O 1
ATOM 4084 N N . GLY B 1 180 ? 40.04863 -19.91013 21.44607 1.000 15.87634 180 GLY B N 1
ATOM 4085 C CA . GLY B 1 180 ? 39.48429 -18.59944 21.70971 1.000 15.78590 180 GLY B CA 1
ATOM 4086 C C . GLY B 1 180 ? 38.18278 -18.35055 20.97298 1.000 16.06532 180 GLY B C 1
ATOM 4087 O O . GLY B 1 180 ? 37.39938 -17.49139 21.38437 1.000 14.98948 180 GLY B O 1
ATOM 4088 N N . ALA B 1 181 ? 37.93784 -19.08405 19.87638 1.000 15.65881 181 ALA B N 1
ATOM 4089 C CA . ALA B 1 181 ? 36.73521 -18.80817 19.07367 1.000 14.89677 181 ALA B CA 1
ATOM 4090 C C . ALA B 1 181 ? 35.45415 -19.19063 19.80252 1.000 15.21608 181 ALA B C 1
ATOM 4091 O O . ALA B 1 181 ? 34.56455 -18.32245 19.95226 1.000 13.00115 181 ALA B O 1
ATOM 4093 N N . PRO B 1 182 ? 35.24425 -20.43770 20.24497 1.000 15.46478 182 PRO B N 1
ATOM 4094 C CA . PRO B 1 182 ? 34.01632 -20.71536 21.00507 1.000 15.53711 182 PRO B CA 1
ATOM 4095 C C . PRO B 1 182 ? 33.94701 -19.92466 22.29522 1.000 17.00183 182 PRO B C 1
ATOM 4096 O O . PRO B 1 182 ? 32.84488 -19.54119 22.71061 1.000 16.23326 182 PRO B O 1
ATOM 4100 N N . ALA B 1 183 ? 35.09605 -19.66736 22.92859 1.000 14.52488 183 ALA B N 1
ATOM 4101 C CA . ALA B 1 183 ? 35.10066 -18.93900 24.19382 1.000 14.52138 183 ALA B CA 1
ATOM 4102 C C . ALA B 1 183 ? 34.54747 -17.53131 24.02157 1.000 15.47646 183 ALA B C 1
ATOM 4103 O O . ALA B 1 183 ? 33.75206 -17.06267 24.85127 1.000 13.34556 183 ALA B O 1
ATOM 4105 N N . GLN B 1 184 ? 34.94327 -16.84946 22.94304 1.000 15.28194 184 GLN B N 1
ATOM 4106 C CA . GLN B 1 184 ? 34.45063 -15.49959 22.67845 1.000 16.88186 184 GLN B CA 1
ATOM 4107 C C . GLN B 1 184 ? 32.99443 -15.51402 22.24398 1.000 17.22988 184 GLN B C 1
ATOM 4108 O O . GLN B 1 184 ? 32.22083 -14.63706 22.63598 1.000 16.40309 184 GLN B O 1
ATOM 4114 N N . VAL B 1 185 ? 32.59902 -16.49146 21.42454 1.000 16.71533 185 VAL B N 1
ATOM 4115 C CA . VAL B 1 185 ? 31.22522 -16.51784 20.93919 1.000 16.06714 185 VAL B CA 1
ATOM 4116 C C . VAL B 1 185 ? 30.23728 -16.70891 22.08626 1.000 18.40846 185 VAL B C 1
ATOM 4117 O O . VAL B 1 185 ? 29.15546 -16.11461 22.08049 1.000 23.09852 185 VAL B O 1
ATOM 4121 N N . GLU B 1 186 ? 30.55624 -17.54629 23.07317 1.000 13.05718 186 GLU B N 1
ATOM 4122 C CA . GLU B 1 186 ? 29.56987 -17.63743 24.14743 1.000 17.00080 186 GLU B CA 1
ATOM 4123 C C . GLU B 1 186 ? 29.37558 -16.33786 24.91696 1.000 13.97340 186 GLU B C 1
ATOM 4124 O O . GLU B 1 186 ? 28.35875 -16.21370 25.60913 1.000 13.44302 186 GLU B O 1
ATOM 4130 N N . ARG B 1 187 ? 30.33950 -15.41285 24.89430 1.000 10.39782 187 ARG B N 1
ATOM 4131 C CA . ARG B 1 187 ? 30.15413 -14.14905 25.60022 1.000 9.17077 187 ARG B CA 1
ATOM 4132 C C . ARG B 1 187 ? 29.26976 -13.19512 24.82551 1.000 11.15602 187 ARG B C 1
ATOM 4133 O O . ARG B 1 187 ? 28.64447 -12.31262 25.42212 1.000 11.66716 187 ARG B O 1
ATOM 4141 N N . LEU B 1 188 ? 29.23142 -13.34406 23.49925 1.000 10.90670 188 LEU B N 1
ATOM 4142 C CA . LEU B 1 188 ? 28.59667 -12.40377 22.58814 1.000 10.22748 188 LEU B CA 1
ATOM 4143 C C . LEU B 1 188 ? 27.13837 -12.71973 22.30522 1.000 11.80024 188 LEU B C 1
ATOM 4144 O O . LEU B 1 188 ? 26.35722 -11.79686 22.06397 1.000 13.96380 188 LEU B O 1
ATOM 4149 N N . VAL B 1 189 ? 26.76029 -13.99322 22.29982 1.000 10.47498 189 VAL B N 1
ATOM 4150 C CA . VAL B 1 189 ? 25.43979 -14.40541 21.82662 1.000 10.57105 189 VAL B CA 1
ATOM 4151 C C . VAL B 1 189 ? 24.46564 -14.46637 23.00492 1.000 14.10914 189 VAL B C 1
ATOM 4152 O O . VAL B 1 189 ? 24.67419 -15.21799 23.96210 1.000 15.65432 189 VAL B O 1
ATOM 4156 N N . LYS B 1 190 ? 23.38187 -13.69091 22.92532 1.000 12.07719 190 LYS B N 1
ATOM 4157 C CA . LYS B 1 190 ? 22.26492 -13.63453 23.85805 1.000 14.42785 190 LYS B CA 1
ATOM 4158 C C . LYS B 1 190 ? 21.17309 -14.60765 23.42896 1.000 13.58731 190 LYS B C 1
ATOM 4159 O O . LYS B 1 190 ? 21.05500 -14.92669 22.24120 1.000 10.98058 190 LYS B O 1
ATOM 4165 N N . PRO B 1 191 ? 20.34466 -15.05908 24.37253 1.000 12.11169 191 PRO B N 1
ATOM 4166 C CA . PRO B 1 191 ? 19.15278 -15.83162 23.99357 1.000 11.38892 191 PRO B CA 1
ATOM 4167 C C . PRO B 1 191 ? 18.32261 -15.07325 22.96356 1.000 12.33857 191 PRO B C 1
ATOM 4168 O O . PRO B 1 191 ? 18.16752 -13.84706 23.03404 1.000 10.42094 191 PRO B O 1
ATOM 4172 N N . ASP B 1 192 ? 17.80148 -15.81505 21.98366 1.000 11.02787 192 ASP B N 1
ATOM 4173 C CA . ASP B 1 192 ? 16.99502 -15.32560 20.86503 1.000 11.93563 192 ASP B CA 1
ATOM 4174 C C . ASP B 1 192 ? 17.78846 -14.54468 19.81240 1.000 12.61097 192 ASP B C 1
ATOM 4175 O O . ASP B 1 192 ? 17.17482 -14.02558 18.87050 1.000 10.62482 192 ASP B O 1
ATOM 4180 N N . ASP B 1 193 ? 19.11446 -14.43488 19.92942 1.000 11.44976 193 ASP B N 1
ATOM 4181 C CA . ASP B 1 193 ? 19.87607 -13.73322 18.90244 1.000 10.25853 193 ASP B CA 1
ATOM 4182 C C . ASP B 1 193 ? 19.79090 -14.46454 17.57322 1.000 13.06654 193 ASP B C 1
ATOM 4183 O O . ASP B 1 193 ? 19.62713 -15.68447 17.51833 1.000 12.34384 193 ASP B O 1
ATOM 4188 N N . THR B 1 194 ? 19.92139 -13.70412 16.49822 1.000 10.69681 194 THR B N 1
ATOM 4189 C CA . THR B 1 194 ? 20.24856 -14.26271 15.19699 1.000 11.93795 194 THR B CA 1
ATOM 4190 C C . THR B 1 194 ? 21.74857 -14.11740 15.00624 1.000 10.74920 194 THR B C 1
ATOM 4191 O O . THR B 1 194 ? 22.30096 -13.03539 15.21262 1.000 13.74876 194 THR B O 1
ATOM 4195 N N . VAL B 1 195 ? 22.41316 -15.21372 14.67066 1.000 10.37811 195 VAL B N 1
ATOM 4196 C CA . VAL B 1 195 ? 23.86344 -15.23358 14.55701 1.000 8.60322 195 VAL B CA 1
ATOM 4197 C C . VAL B 1 195 ? 24.21012 -15.73429 13.16976 1.000 10.31101 195 VAL B C 1
ATOM 4198 O O . VAL B 1 195 ? 23.70161 -16.77478 12.74131 1.000 13.22667 195 VAL B O 1
ATOM 4202 N N . VAL B 1 196 ? 25.08614 -15.01079 12.47928 1.000 10.31222 196 VAL B N 1
ATOM 4203 C CA . VAL B 1 196 ? 25.59073 -15.41325 11.17017 1.000 14.47036 196 VAL B CA 1
ATOM 4204 C C . VAL B 1 196 ? 27.05005 -15.79870 11.33940 1.000 15.59048 196 VAL B C 1
ATOM 4205 O O . VAL B 1 196 ? 27.84585 -15.00417 11.85335 1.000 13.98145 196 VAL B O 1
ATOM 4209 N N . ILE B 1 197 ? 27.41005 -17.00611 10.89381 1.000 13.87601 197 ILE B N 1
ATOM 4210 C CA . ILE B 1 197 ? 28.77446 -17.50393 10.99800 1.000 12.29661 197 ILE B CA 1
ATOM 4211 C C . ILE B 1 197 ? 29.31135 -17.67576 9.58175 1.000 15.84420 197 ILE B C 1
ATOM 4212 O O . ILE B 1 197 ? 28.82956 -18.53076 8.82195 1.000 15.00340 197 ILE B O 1
ATOM 4217 N N . ILE B 1 198 ? 30.29188 -16.85416 9.21726 1.000 11.95707 198 ILE B N 1
ATOM 4218 C CA . ILE B 1 198 ? 30.87367 -16.87673 7.87905 1.000 11.23905 198 ILE B CA 1
ATOM 4219 C C . ILE B 1 198 ? 32.09002 -17.78782 7.93979 1.000 11.75627 198 ILE B C 1
ATOM 4220 O O . ILE B 1 198 ? 33.06238 -17.49453 8.63970 1.000 13.65293 198 ILE B O 1
ATOM 4225 N N . GLY B 1 199 ? 32.03900 -18.88705 7.18287 1.000 12.32788 199 GLY B N 1
ATOM 4226 C CA . GLY B 1 199 ? 33.03870 -19.93670 7.28551 1.000 12.25849 199 GLY B CA 1
ATOM 4227 C C . GLY B 1 199 ? 32.58621 -21.04399 8.20812 1.000 14.18932 199 GLY B C 1
ATOM 4228 O O . GLY B 1 199 ? 33.38598 -21.57556 8.99474 1.000 13.35560 199 GLY B O 1
ATOM 4229 N N . ALA B 1 200 ? 31.30900 -21.41492 8.09560 1.000 14.12463 200 ALA B N 1
ATOM 4230 C CA . ALA B 1 200 ? 30.67383 -22.26436 9.09635 1.000 13.17588 200 ALA B CA 1
ATOM 4231 C C . ALA B 1 200 ? 31.07647 -23.73176 8.99916 1.000 13.55138 200 ALA B C 1
ATOM 4232 O O . ALA B 1 200 ? 30.76042 -24.49440 9.91372 1.000 14.41163 200 ALA B O 1
ATOM 4234 N N . ASN B 1 201 ? 31.75504 -24.16171 7.92962 1.000 13.85604 201 ASN B N 1
ATOM 4235 C CA . ASN B 1 201 ? 32.21978 -25.53633 7.85284 1.000 17.50323 201 ASN B CA 1
ATOM 4236 C C . ASN B 1 201 ? 33.65953 -25.72773 8.32704 1.000 17.83257 201 ASN B C 1
ATOM 4237 O O . ASN B 1 201 ? 34.09589 -26.87598 8.49307 1.000 17.96602 201 ASN B O 1
ATOM 4242 N N . GLY B 1 202 ? 34.38857 -24.64209 8.57191 1.000 17.21391 202 GLY B N 1
ATOM 4243 C CA . GLY B 1 202 ? 35.78531 -24.70312 8.92988 1.000 18.10273 202 GLY B CA 1
ATOM 4244 C C . GLY B 1 202 ? 35.99225 -25.13568 10.36364 1.000 17.78192 202 GLY B C 1
ATOM 4245 O O . GLY B 1 202 ? 35.05781 -25.37021 11.13550 1.000 17.26090 202 GLY B O 1
ATOM 4246 N N . LYS B 1 203 ? 37.27160 -25.19830 10.72886 1.000 16.41270 203 LYS B N 1
ATOM 4247 C CA . LYS B 1 203 ? 37.66586 -25.71902 12.03110 1.000 18.14156 203 LYS B CA 1
ATOM 4248 C C . LYS B 1 203 ? 37.07279 -24.90332 13.17547 1.000 17.00831 203 LYS B C 1
ATOM 4249 O O . LYS B 1 203 ? 36.39162 -25.44327 14.05465 1.000 17.36109 203 LYS B O 1
ATOM 4255 N N . SER B 1 204 ? 37.30644 -23.59592 13.17596 1.000 14.86119 204 SER B N 1
ATOM 4256 C CA . SER B 1 204 ? 36.68897 -22.74991 14.18629 1.000 15.00016 204 SER B CA 1
ATOM 4257 C C . SER B 1 204 ? 35.20022 -22.55345 13.92459 1.000 14.53197 204 SER B C 1
ATOM 4258 O O . SER B 1 204 ? 34.42273 -22.39801 14.87273 1.000 13.46304 204 SER B O 1
ATOM 4261 N N . GLY B 1 205 ? 34.78744 -22.56964 12.65450 1.000 13.78703 205 GLY B N 1
ATOM 4262 C CA . GLY B 1 205 ? 33.39105 -22.31777 12.33508 1.000 11.54907 205 GLY B CA 1
ATOM 4263 C C . GLY B 1 205 ? 32.44477 -23.30422 12.99682 1.000 10.31089 205 GLY B C 1
ATOM 4264 O O . GLY B 1 205 ? 31.41546 -22.91015 13.55792 1.000 12.57648 205 GLY B O 1
ATOM 4265 N N . ILE B 1 206 ? 32.77499 -24.60062 12.94569 1.000 11.11684 206 ILE B N 1
ATOM 4266 C CA . ILE B 1 206 ? 31.84759 -25.59431 13.48871 1.000 12.51897 206 ILE B CA 1
ATOM 4267 C C . ILE B 1 206 ? 31.77010 -25.48031 15.00571 1.000 13.71690 206 ILE B C 1
ATOM 4268 O O . ILE B 1 206 ? 30.72378 -25.75117 15.59352 1.000 13.39354 206 ILE B O 1
ATOM 4273 N N . LEU B 1 207 ? 32.85908 -25.08165 15.66284 1.000 11.96584 207 LEU B N 1
ATOM 4274 C CA . LEU B 1 207 ? 32.77860 -24.79064 17.09219 1.000 12.93619 207 LEU B CA 1
ATOM 4275 C C . LEU B 1 207 ? 31.88171 -23.58746 17.34369 1.000 12.24348 207 LEU B C 1
ATOM 4276 O O . LEU B 1 207 ? 31.07298 -23.58608 18.28289 1.000 11.93732 207 LEU B O 1
ATOM 4281 N N . CYS B 1 208 ? 32.00869 -22.55303 16.51045 1.000 11.47845 208 CYS B N 1
ATOM 4282 C CA . CYS B 1 208 ? 31.16241 -21.37780 16.67012 1.000 12.63482 208 CYS B CA 1
ATOM 4283 C C . CYS B 1 208 ? 29.69036 -21.70109 16.42414 1.000 13.18620 208 CYS B C 1
ATOM 4284 O O . CYS B 1 208 ? 28.82314 -21.19411 17.13503 1.000 11.69490 208 CYS B O 1
ATOM 4287 N N . ASN B 1 209 ? 29.39133 -22.53464 15.42249 1.000 11.71538 209 ASN B N 1
ATOM 4288 C CA . ASN B 1 209 ? 28.01089 -22.95821 15.18138 1.000 11.68528 209 ASN B CA 1
ATOM 4289 C C . ASN B 1 209 ? 27.39104 -23.53124 16.44237 1.000 13.95614 209 ASN B C 1
ATOM 4290 O O . ASN B 1 209 ? 26.25624 -23.19452 16.80005 1.000 13.19953 209 ASN B O 1
ATOM 4295 N N . ALA B 1 210 ? 28.11331 -24.43854 17.10409 1.000 11.25188 210 ALA B N 1
ATOM 4296 C CA . ALA B 1 210 ? 27.52984 -25.16556 18.22528 1.000 11.53736 210 ALA B CA 1
ATOM 4297 C C . ALA B 1 210 ? 27.30091 -24.24370 19.41085 1.000 12.20690 210 ALA B C 1
ATOM 4298 O O . ALA B 1 210 ? 26.24485 -24.28623 20.04387 1.000 11.18751 210 ALA B O 1
ATOM 4300 N N . VAL B 1 211 ? 28.27664 -23.39284 19.71761 1.000 12.51076 211 VAL B N 1
ATOM 4301 C CA . VAL B 1 211 ? 28.10481 -22.48321 20.83717 1.000 12.86796 211 VAL B CA 1
ATOM 4302 C C . VAL B 1 211 ? 27.05796 -21.43716 20.51094 1.000 12.71674 211 VAL B C 1
ATOM 4303 O O . VAL B 1 211 ? 26.24702 -21.07398 21.36691 1.000 13.73511 211 VAL B O 1
ATOM 4307 N N . ALA B 1 212 ? 27.03289 -20.94742 19.26625 1.000 11.47515 212 ALA B N 1
ATOM 4308 C CA . ALA B 1 212 ? 26.01590 -19.96135 18.90985 1.000 13.96571 212 ALA B CA 1
ATOM 4309 C C . ALA B 1 212 ? 24.61495 -20.50571 19.12120 1.000 13.31307 212 ALA B C 1
ATOM 4310 O O . ALA B 1 212 ? 23.71817 -19.77581 19.57002 1.000 10.61653 212 ALA B O 1
ATOM 4312 N N . LYS B 1 213 ? 24.40021 -21.77616 18.77670 1.000 15.42610 213 LYS B N 1
ATOM 4313 C CA . LYS B 1 213 ? 23.05878 -22.33085 18.92744 1.000 14.65722 213 LYS B CA 1
ATOM 4314 C C . LYS B 1 213 ? 22.73413 -22.58337 20.39417 1.000 12.87878 213 LYS B C 1
ATOM 4315 O O . LYS B 1 213 ? 21.59432 -22.36541 20.82477 1.000 13.21574 213 LYS B O 1
ATOM 4321 N N . GLU B 1 214 ? 23.73142 -23.00184 21.18350 1.000 10.88607 214 GLU B N 1
ATOM 4322 C CA . GLU B 1 214 ? 23.50070 -23.20795 22.61243 1.000 14.02374 214 GLU B CA 1
ATOM 4323 C C . GLU B 1 214 ? 23.09783 -21.90386 23.28696 1.000 13.37617 214 GLU B C 1
ATOM 4324 O O . GLU B 1 214 ? 22.23103 -21.88890 24.17891 1.000 14.09917 214 GLU B O 1
ATOM 4330 N N . ARG B 1 215 ? 23.74209 -20.80153 22.89462 1.000 9.35932 215 ARG B N 1
ATOM 4331 C CA . ARG B 1 215 ? 23.51239 -19.51058 23.52821 1.000 10.55843 215 ARG B CA 1
ATOM 4332 C C . ARG B 1 215 ? 22.26483 -18.81874 22.99760 1.000 10.84034 215 ARG B C 1
ATOM 4333 O O . ARG B 1 215 ? 21.55474 -18.15908 23.76377 1.000 12.66027 215 ARG B O 1
ATOM 4341 N N . ALA B 1 216 ? 21.99076 -18.93094 21.68836 1.000 9.06631 216 ALA B N 1
ATOM 4342 C CA . ALA B 1 216 ? 20.79505 -18.30550 21.13717 1.000 13.15605 216 ALA B CA 1
ATOM 4343 C C . ALA B 1 216 ? 19.54377 -19.12790 21.42631 1.000 13.15726 216 ALA B C 1
ATOM 4344 O O . ALA B 1 216 ? 18.44856 -18.56630 21.55261 1.000 14.14050 216 ALA B O 1
ATOM 4346 N N . GLY B 1 217 ? 19.68349 -20.43726 21.55852 1.000 12.68565 217 GLY B N 1
ATOM 4347 C CA . GLY B 1 217 ? 18.57831 -21.24575 22.04479 1.000 13.19747 217 GLY B CA 1
ATOM 4348 C C . GLY B 1 217 ? 17.53602 -21.56960 20.98589 1.000 12.96341 217 GLY B C 1
ATOM 4349 O O . GLY B 1 217 ? 17.67556 -21.28484 19.78652 1.000 14.93180 217 GLY B O 1
ATOM 4350 N N . ILE B 1 218 ? 16.43897 -22.15068 21.48035 1.000 12.79872 218 ILE B N 1
ATOM 4351 C CA . ILE B 1 218 ? 15.39825 -22.72734 20.63557 1.000 12.64387 218 ILE B CA 1
ATOM 4352 C C . ILE B 1 218 ? 14.71175 -21.65986 19.79390 1.000 12.88148 218 ILE B C 1
ATOM 4353 O O . ILE B 1 218 ? 14.33593 -21.92526 18.64870 1.000 12.90690 218 ILE B O 1
ATOM 4358 N N . CYS B 1 219 ? 14.57027 -20.42855 20.30311 1.000 9.90999 219 CYS B N 1
ATOM 4359 C CA . CYS B 1 219 ? 13.97567 -19.35368 19.51067 1.000 11.53624 219 CYS B CA 1
ATOM 4360 C C . CYS B 1 219 ? 15.02156 -18.36478 18.97920 1.000 15.70267 219 CYS B C 1
ATOM 4361 O O . CYS B 1 219 ? 14.66050 -17.31173 18.45618 1.000 18.67593 219 CYS B O 1
ATOM 4364 N N . GLY B 1 220 ? 16.29713 -18.69918 19.06845 1.000 11.61555 220 GLY B N 1
ATOM 4365 C CA . GLY B 1 220 ? 17.28888 -17.97476 18.29861 1.000 10.15749 220 GLY B CA 1
ATOM 4366 C C . GLY B 1 220 ? 17.47719 -18.62842 16.93238 1.000 13.40517 220 GLY B C 1
ATOM 4367 O O . GLY B 1 220 ? 16.89962 -19.67502 16.63144 1.000 13.94440 220 GLY B O 1
ATOM 4368 N N . LYS B 1 221 ? 18.32249 -18.00929 16.11073 1.000 12.49532 221 LYS B N 1
ATOM 4369 C CA . LYS B 1 221 ? 18.49638 -18.41721 14.71706 1.000 12.82820 221 LYS B CA 1
ATOM 4370 C C . LYS B 1 221 ? 19.97489 -18.35343 14.36754 1.000 15.04593 221 LYS B C 1
ATOM 4371 O O . LYS B 1 221 ? 20.60468 -17.29284 14.46648 1.000 17.68553 221 LYS B O 1
ATOM 4377 N N . VAL B 1 222 ? 20.53291 -19.47918 13.95546 1.000 10.00741 222 VAL B N 1
ATOM 4378 C CA . VAL B 1 222 ? 21.94495 -19.55542 13.62174 1.000 9.55232 222 VAL B CA 1
ATOM 4379 C C . VAL B 1 222 ? 22.04411 -19.85872 12.13715 1.000 11.77963 222 VAL B C 1
ATOM 4380 O O . VAL B 1 222 ? 21.52069 -20.87665 11.66555 1.000 15.56228 222 VAL B O 1
ATOM 4384 N N . ILE B 1 223 ? 22.72000 -18.97853 11.40979 1.000 10.11372 223 ILE B N 1
ATOM 4385 C CA . ILE B 1 223 ? 22.81033 -19.04401 9.95199 1.000 12.93256 223 ILE B CA 1
ATOM 4386 C C . ILE B 1 223 ? 24.27756 -19.20582 9.59821 1.000 14.22683 223 ILE B C 1
ATOM 4387 O O . ILE B 1 223 ? 25.09396 -18.32699 9.91020 1.000 12.93094 223 ILE B O 1
ATOM 4392 N N . GLY B 1 224 ? 24.61686 -20.31463 8.94717 1.000 11.55530 224 GLY B N 1
ATOM 4393 C CA . GLY B 1 224 ? 25.95899 -20.49928 8.43942 1.000 10.54507 224 GLY B CA 1
ATOM 4394 C C . GLY B 1 224 ? 26.09608 -19.99002 7.01029 1.000 11.83280 224 GLY B C 1
ATOM 4395 O O . GLY B 1 224 ? 25.13251 -19.96359 6.25370 1.000 14.42653 224 GLY B O 1
ATOM 4396 N N . VAL B 1 225 ? 27.29634 -19.53272 6.65661 1.000 11.24524 225 VAL B N 1
ATOM 4397 C CA . VAL B 1 225 ? 27.61358 -19.15109 5.27944 1.000 13.43731 225 VAL B CA 1
ATOM 4398 C C . VAL B 1 225 ? 28.75808 -20.04275 4.81210 1.000 15.71045 225 VAL B C 1
ATOM 4399 O O . VAL B 1 225 ? 29.83517 -20.06082 5.42582 1.000 14.67157 225 VAL B O 1
ATOM 4403 N N . VAL B 1 226 ? 28.53430 -20.78874 3.72774 1.000 17.40707 226 VAL B N 1
ATOM 4404 C CA . VAL B 1 226 ? 29.57949 -21.63904 3.17565 1.000 19.44315 226 VAL B CA 1
ATOM 4405 C C . VAL B 1 226 ? 29.57820 -21.52437 1.66493 1.000 21.19159 226 VAL B C 1
ATOM 4406 O O . VAL B 1 226 ? 28.61841 -21.07618 1.04158 1.000 18.03869 226 VAL B O 1
ATOM 4410 N N . ARG B 1 227 ? 30.68159 -21.93508 1.08016 1.000 31.84082 227 ARG B N 1
ATOM 4411 C CA . ARG B 1 227 ? 30.78144 -21.77695 -0.35648 1.000 36.54237 227 ARG B CA 1
ATOM 4412 C C . ARG B 1 227 ? 30.39252 -23.02648 -1.12193 1.000 34.39353 227 ARG B C 1
ATOM 4413 O O . ARG B 1 227 ? 30.11567 -22.93791 -2.31892 1.000 36.38658 227 ARG B O 1
ATOM 4421 N N . ASN B 1 228 ? 30.21248 -24.14809 -0.44302 1.000 36.65608 228 ASN B N 1
ATOM 4422 C CA . ASN B 1 228 ? 30.04069 -25.42348 -1.11619 1.000 39.27450 228 ASN B CA 1
ATOM 4423 C C . ASN B 1 228 ? 28.77706 -26.09574 -0.61226 1.000 37.22055 228 ASN B C 1
ATOM 4424 O O . ASN B 1 228 ? 28.60873 -26.28627 0.59820 1.000 35.13338 228 ASN B O 1
ATOM 4429 N N . GLU B 1 229 ? 27.89979 -26.46455 -1.54558 1.000 34.18179 229 GLU B N 1
ATOM 4430 C CA . GLU B 1 229 ? 26.66981 -27.12850 -1.14399 1.000 37.31607 229 GLU B CA 1
ATOM 4431 C C . GLU B 1 229 ? 26.95380 -28.40825 -0.36763 1.000 30.41072 229 GLU B C 1
ATOM 4432 O O . GLU B 1 229 ? 26.15393 -28.78808 0.48930 1.000 29.01268 229 GLU B O 1
ATOM 4438 N N . ASN B 1 230 ? 28.10088 -29.05855 -0.62008 1.000 34.17091 230 ASN B N 1
ATOM 4439 C CA . ASN B 1 230 ? 28.45723 -30.27233 0.11789 1.000 36.21381 230 ASN B CA 1
ATOM 4440 C C . ASN B 1 230 ? 28.56302 -30.04008 1.62140 1.000 32.51684 230 ASN B C 1
ATOM 4441 O O . ASN B 1 230 ? 28.52389 -31.00075 2.39737 1.000 25.69899 230 ASN B O 1
ATOM 4446 N N . TYR B 1 231 ? 28.79774 -28.80484 2.04406 1.000 29.37329 231 TYR B N 1
ATOM 4447 C CA . TYR B 1 231 ? 29.02833 -28.51615 3.45150 1.000 30.32166 231 TYR B CA 1
ATOM 4448 C C . TYR B 1 231 ? 27.75417 -28.27706 4.24599 1.000 25.85327 231 TYR B C 1
ATOM 4449 O O . TYR B 1 231 ? 27.82865 -28.22184 5.47534 1.000 20.84441 231 TYR B O 1
ATOM 4458 N N . ILE B 1 232 ? 26.59660 -28.14487 3.58473 1.000 20.81386 232 ILE B N 1
ATOM 4459 C CA . ILE B 1 232 ? 25.37076 -27.79271 4.30424 1.000 19.53154 232 ILE B CA 1
ATOM 4460 C C . ILE B 1 232 ? 25.03689 -28.79488 5.40251 1.000 18.43572 232 ILE B C 1
ATOM 4461 O O . ILE B 1 232 ? 24.74708 -28.36171 6.53366 1.000 15.89708 232 ILE B O 1
ATOM 4466 N N . PRO B 1 233 ? 25.05546 -30.11777 5.16993 1.000 20.79675 233 PRO B N 1
ATOM 4467 C CA . PRO B 1 233 ? 24.70666 -31.03714 6.27113 1.000 19.37197 233 PRO B CA 1
ATOM 4468 C C . PRO B 1 233 ? 25.60177 -30.90044 7.49209 1.000 18.92833 233 PRO B C 1
ATOM 4469 O O . PRO B 1 233 ? 25.09710 -30.97725 8.61384 1.000 14.44012 233 PRO B O 1
ATOM 4473 N N . THR B 1 234 ? 26.90993 -30.69975 7.31715 1.000 19.87707 234 THR B N 1
ATOM 4474 C CA . THR B 1 234 ? 27.77624 -30.52747 8.48107 1.000 18.19123 234 THR B CA 1
ATOM 4475 C C . THR B 1 234 ? 27.43940 -29.23805 9.22502 1.000 16.95644 234 THR B C 1
ATOM 4476 O O . THR B 1 234 ? 27.43958 -29.21161 10.46028 1.000 14.70859 234 THR B O 1
ATOM 4480 N N . CYS B 1 235 ? 27.15818 -28.15407 8.49264 1.000 16.65495 235 CYS B N 1
ATOM 4481 C CA . CYS B 1 235 ? 26.75827 -26.91243 9.15002 1.000 15.33550 235 CYS B CA 1
ATOM 4482 C C . CYS B 1 235 ? 25.52011 -27.12597 10.00699 1.000 17.20415 235 CYS B C 1
ATOM 4483 O O . CYS B 1 235 ? 25.46039 -26.67393 11.15526 1.000 15.05958 235 CYS B O 1
ATOM 4486 N N . LYS B 1 236 ? 24.51470 -27.81210 9.45862 1.000 14.39348 236 LYS B N 1
ATOM 4487 C CA . LYS B 1 236 ? 23.30090 -28.08420 10.21986 1.000 16.69365 236 LYS B CA 1
ATOM 4488 C C . LYS B 1 236 ? 23.57201 -29.03192 11.38357 1.000 14.49796 236 LYS B C 1
ATOM 4489 O O . LYS B 1 236 ? 22.98982 -28.88509 12.45969 1.000 15.43112 236 LYS B O 1
ATOM 4495 N N . ALA B 1 237 ? 24.43378 -30.02166 11.18562 1.000 15.64949 237 ALA B N 1
ATOM 4496 C CA . ALA B 1 237 ? 24.70497 -30.98631 12.24991 1.000 20.18326 237 ALA B CA 1
ATOM 4497 C C . ALA B 1 237 ? 25.42106 -30.34429 13.43591 1.000 15.51366 237 ALA B C 1
ATOM 4498 O O . ALA B 1 237 ? 25.29736 -30.82326 14.57407 1.000 12.59255 237 ALA B O 1
ATOM 4500 N N . THR B 1 238 ? 26.18257 -29.28006 13.20242 1.000 16.59650 238 THR B N 1
ATOM 4501 C CA . THR B 1 238 ? 26.91089 -28.60951 14.27235 1.000 15.39131 238 THR B CA 1
ATOM 4502 C C . THR B 1 238 ? 26.19066 -27.38258 14.82694 1.000 15.45019 238 THR B C 1
ATOM 4503 O O . THR B 1 238 ? 26.79471 -26.62555 15.59204 1.000 10.76018 238 THR B O 1
ATOM 4507 N N . GLY B 1 239 ? 24.94190 -27.13973 14.43644 1.000 14.12650 239 GLY B N 1
ATOM 4508 C CA . GLY B 1 239 ? 24.18832 -26.08443 15.09318 1.000 14.40260 239 GLY B CA 1
ATOM 4509 C C . GLY B 1 239 ? 23.43673 -25.09527 14.21937 1.000 12.44573 239 GLY B C 1
ATOM 4510 O O . GLY B 1 239 ? 22.59062 -24.35370 14.72916 1.000 13.02437 239 GLY B O 1
ATOM 4511 N N . CYS B 1 240 ? 23.73504 -25.03292 12.92250 1.000 12.51537 240 CYS B N 1
ATOM 4512 C CA . CYS B 1 240 ? 23.04950 -24.07165 12.05964 1.000 12.13535 240 CYS B CA 1
ATOM 4513 C C . CYS B 1 240 ? 21.57990 -24.44079 11.83194 1.000 11.32935 240 CYS B C 1
ATOM 4514 O O . CYS B 1 240 ? 21.25045 -25.59307 11.52863 1.000 10.20617 240 CYS B O 1
ATOM 4517 N N . ASP B 1 241 ? 20.69644 -23.44638 11.96618 1.000 9.99270 241 ASP B N 1
ATOM 4518 C CA . ASP B 1 241 ? 19.29740 -23.60078 11.57006 1.000 9.93882 241 ASP B CA 1
ATOM 4519 C C . ASP B 1 241 ? 19.11657 -23.41177 10.06951 1.000 13.23590 241 ASP B C 1
ATOM 4520 O O . ASP B 1 241 ? 18.24060 -24.03523 9.46125 1.000 12.21725 241 ASP B O 1
ATOM 4525 N N . GLU B 1 242 ? 19.92239 -22.52957 9.47588 1.000 14.97582 242 GLU B N 1
ATOM 4526 C CA . GLU B 1 242 ? 19.87340 -22.18617 8.06523 1.000 16.08154 242 GLU B CA 1
ATOM 4527 C C . GLU B 1 242 ? 21.30667 -22.09383 7.55449 1.000 15.18838 242 GLU B C 1
ATOM 4528 O O . GLU B 1 242 ? 22.24192 -21.86163 8.32301 1.000 12.76247 242 GLU B O 1
ATOM 4534 N N . VAL B 1 243 ? 21.48965 -22.29326 6.24404 1.000 15.74601 243 VAL B N 1
ATOM 4535 C CA . VAL B 1 243 ? 22.81209 -22.15591 5.64087 1.000 14.04838 243 VAL B CA 1
ATOM 4536 C C . VAL B 1 243 ? 22.67263 -21.38784 4.33919 1.000 13.86591 243 VAL B C 1
ATOM 4537 O O . VAL B 1 243 ? 21.79695 -21.70347 3.52709 1.000 13.72752 243 VAL B O 1
ATOM 4541 N N . ILE B 1 244 ? 23.53806 -20.38540 4.14117 1.000 12.16273 244 ILE B N 1
ATOM 4542 C CA . ILE B 1 244 ? 23.59534 -19.58130 2.92370 1.000 12.02082 244 ILE B CA 1
ATOM 4543 C C . ILE B 1 244 ? 24.75257 -20.08789 2.07466 1.000 12.23946 244 ILE B C 1
ATOM 4544 O O . ILE B 1 244 ? 25.84888 -20.32270 2.59116 1.000 12.38165 244 ILE B O 1
ATOM 4549 N N . LEU B 1 245 ? 24.51575 -20.26563 0.77430 1.000 16.45383 245 LEU B N 1
ATOM 4550 C CA . LEU B 1 245 ? 25.56365 -20.64585 -0.17609 1.000 18.82643 245 LEU B CA 1
ATOM 4551 C C . LEU B 1 245 ? 26.11277 -19.38287 -0.82670 1.000 16.97628 245 LEU B C 1
ATOM 4552 O O . LEU B 1 245 ? 25.43761 -18.74709 -1.62857 1.000 16.37988 245 LEU B O 1
ATOM 4557 N N . ALA B 1 246 ? 27.33412 -18.99960 -0.46608 1.000 16.87089 246 ALA B N 1
ATOM 4558 C CA . ALA B 1 246 ? 27.90053 -17.77396 -1.01835 1.000 16.98958 246 ALA B CA 1
ATOM 4559 C C . ALA B 1 246 ? 29.39891 -17.75057 -0.77335 1.000 21.61679 246 ALA B C 1
ATOM 4560 O O . ALA B 1 246 ? 29.87941 -18.27157 0.23167 1.000 21.40124 246 ALA B O 1
ATOM 4562 N N . GLN B 1 247 ? 30.12070 -17.10815 -1.69075 1.000 15.26284 247 GLN B N 1
ATOM 4563 C CA . GLN B 1 247 ? 31.50360 -16.75121 -1.43184 1.000 21.66308 247 GLN B CA 1
ATOM 4564 C C . GLN B 1 247 ? 31.53582 -15.70619 -0.32786 1.000 15.35813 247 GLN B C 1
ATOM 4565 O O . GLN B 1 247 ? 30.68806 -14.81677 -0.27456 1.000 12.46488 247 GLN B O 1
ATOM 4571 N N . ALA B 1 248 ? 32.49821 -15.83889 0.57678 1.000 15.89671 248 ALA B N 1
ATOM 4572 C CA . ALA B 1 248 ? 32.55611 -14.93650 1.72327 1.000 15.65463 248 ALA B CA 1
ATOM 4573 C C . ALA B 1 248 ? 32.85028 -13.49772 1.31722 1.000 16.38784 248 ALA B C 1
ATOM 4574 O O . ALA B 1 248 ? 32.67960 -12.58119 2.13012 1.000 20.54311 248 ALA B O 1
ATOM 4576 N N . THR B 1 249 ? 33.30716 -13.28174 0.08603 1.000 14.79317 249 THR B N 1
ATOM 4577 C CA . THR B 1 249 ? 33.54191 -11.94788 -0.45412 1.000 16.74620 249 THR B CA 1
ATOM 4578 C C . THR B 1 249 ? 32.29582 -11.34470 -1.08485 1.000 18.56403 249 THR B C 1
ATOM 4579 O O . THR B 1 249 ? 32.33377 -10.18908 -1.51600 1.000 20.53732 249 THR B O 1
ATOM 4583 N N . ASP B 1 250 ? 31.19917 -12.09556 -1.16252 1.000 19.99482 250 ASP B N 1
ATOM 4584 C CA . ASP B 1 250 ? 30.02981 -11.66239 -1.92847 1.000 19.94457 250 ASP B CA 1
ATOM 4585 C C . ASP B 1 250 ? 29.08005 -10.92635 -0.99446 1.000 19.23045 250 ASP B C 1
ATOM 4586 O O . ASP B 1 250 ? 28.15149 -11.50805 -0.43205 1.000 19.60682 250 ASP B O 1
ATOM 4591 N N . ALA B 1 251 ? 29.30237 -9.61395 -0.85577 1.000 19.86603 251 ALA B N 1
ATOM 4592 C CA . ALA B 1 251 ? 28.53134 -8.82622 0.10466 1.000 17.56288 251 ALA B CA 1
ATOM 4593 C C . ALA B 1 251 ? 27.05966 -8.75571 -0.27825 1.000 19.36134 251 ALA B C 1
ATOM 4594 O O . ALA B 1 251 ? 26.18794 -8.84382 0.59195 1.000 21.41577 251 ALA B O 1
ATOM 4596 N N . ILE B 1 252 ? 26.75504 -8.60491 -1.56683 1.000 17.64811 252 ILE B N 1
ATOM 4597 C CA . ILE B 1 252 ? 25.36235 -8.41158 -1.96216 1.000 20.56383 252 ILE B CA 1
ATOM 4598 C C . ILE B 1 252 ? 24.55837 -9.68901 -1.74698 1.000 19.71351 252 ILE B C 1
ATOM 4599 O O . ILE B 1 252 ? 23.43294 -9.63783 -1.23330 1.000 21.55431 252 ILE B O 1
ATOM 4604 N N . THR B 1 253 ? 25.10850 -10.85315 -2.14247 1.000 17.64449 253 THR B N 1
ATOM 4605 C CA . THR B 1 253 ? 24.40225 -12.12420 -1.95513 1.000 21.30866 253 THR B CA 1
ATOM 4606 C C . THR B 1 253 ? 24.18902 -12.43513 -0.48057 1.000 20.42510 253 THR B C 1
ATOM 4607 O O . THR B 1 253 ? 23.09297 -12.84569 -0.07499 1.000 19.40929 253 THR B O 1
ATOM 4611 N N . ILE B 1 254 ? 25.23285 -12.26638 0.33483 1.000 18.80852 254 ILE B N 1
ATOM 4612 C CA . ILE B 1 254 ? 25.09538 -12.52190 1.76940 1.000 15.71648 254 ILE B CA 1
ATOM 4613 C C . ILE B 1 254 ? 24.07054 -11.57698 2.37903 1.000 14.72900 254 ILE B C 1
ATOM 4614 O O . ILE B 1 254 ? 23.18045 -12.00537 3.11486 1.000 15.91957 254 ILE B O 1
ATOM 4619 N N . GLN B 1 255 ? 24.15777 -10.28615 2.06660 1.000 15.07519 255 GLN B N 1
ATOM 4620 C CA . GLN B 1 255 ? 23.16096 -9.35503 2.59411 1.000 14.34331 255 GLN B CA 1
ATOM 4621 C C . GLN B 1 255 ? 21.75892 -9.76215 2.16442 1.000 15.05390 255 GLN B C 1
ATOM 4622 O O . GLN B 1 255 ? 20.83504 -9.80757 2.98348 1.000 15.04340 255 GLN B O 1
ATOM 4628 N N . LYS B 1 256 ? 21.57787 -10.07671 0.88035 1.000 15.78846 256 LYS B N 1
ATOM 4629 C CA . LYS B 1 256 ? 20.23659 -10.39988 0.40620 1.000 16.98355 256 LYS B CA 1
ATOM 4630 C C . LYS B 1 256 ? 19.71111 -11.67126 1.05610 1.000 12.75931 256 LYS B C 1
ATOM 4631 O O . LYS B 1 256 ? 18.52736 -11.75783 1.39478 1.000 12.14118 256 LYS B O 1
ATOM 4637 N N . GLU B 1 257 ? 20.57530 -12.66839 1.24817 1.000 16.20066 257 GLU B N 1
ATOM 4638 C CA . GLU B 1 257 ? 20.08923 -13.92966 1.79021 1.000 17.61862 257 GLU B CA 1
ATOM 4639 C C . GLU B 1 257 ? 19.79545 -13.85087 3.29016 1.000 14.49442 257 GLU B C 1
ATOM 4640 O O . GLU B 1 257 ? 18.76923 -14.37168 3.74135 1.000 14.68052 257 GLU B O 1
ATOM 4646 N N . VAL B 1 258 ? 20.66992 -13.23558 4.09690 1.000 17.45160 258 VAL B N 1
ATOM 4647 C CA . VAL B 1 258 ? 20.28528 -13.15002 5.50836 1.000 17.33295 258 VAL B CA 1
ATOM 4648 C C . VAL B 1 258 ? 19.05059 -12.27315 5.65378 1.000 12.75429 258 VAL B C 1
ATOM 4649 O O . VAL B 1 258 ? 18.19410 -12.55283 6.49695 1.000 15.95290 258 VAL B O 1
ATOM 4653 N N . SER B 1 259 ? 18.90360 -11.23750 4.82126 1.000 14.75911 259 SER B N 1
ATOM 4654 C CA . SER B 1 259 ? 17.66443 -10.46601 4.85548 1.000 16.29258 259 SER B CA 1
ATOM 4655 C C . SER B 1 259 ? 16.45583 -11.35981 4.56877 1.000 18.46162 259 SER B C 1
ATOM 4656 O O . SER B 1 259 ? 15.43327 -11.27011 5.25720 1.000 21.41435 259 SER B O 1
ATOM 4659 N N . ARG B 1 260 ? 16.55989 -12.23607 3.56028 1.000 19.73152 260 ARG B N 1
ATOM 4660 C CA . ARG B 1 260 ? 15.47093 -13.16951 3.25897 1.000 21.20766 260 ARG B CA 1
ATOM 4661 C C . ARG B 1 260 ? 15.16033 -14.05163 4.46313 1.000 19.28163 260 ARG B C 1
ATOM 4662 O O . ARG B 1 260 ? 14.00137 -14.18409 4.87061 1.000 23.41855 260 ARG B O 1
ATOM 4670 N N . LEU B 1 261 ? 16.19733 -14.64098 5.06389 1.000 15.31649 261 LEU B N 1
ATOM 4671 C CA . LEU B 1 261 ? 16.01978 -15.54675 6.19060 1.000 15.86503 261 LEU B CA 1
ATOM 4672 C C . LEU B 1 261 ? 15.58855 -14.84359 7.47413 1.000 17.44892 261 LEU B C 1
ATOM 4673 O O . LEU B 1 261 ? 15.15063 -15.52729 8.40401 1.000 19.65171 261 LEU B O 1
ATOM 4678 N N . THR B 1 262 ? 15.67333 -13.50974 7.55270 1.000 15.90745 262 THR B N 1
ATOM 4679 C CA . THR B 1 262 ? 15.32629 -12.79248 8.77847 1.000 19.88537 262 THR B CA 1
ATOM 4680 C C . THR B 1 262 ? 14.19468 -11.78779 8.58455 1.000 23.48965 262 THR B C 1
ATOM 4681 O O . THR B 1 262 ? 13.94937 -10.96703 9.48320 1.000 24.48433 262 THR B O 1
ATOM 4685 N N . ASN B 1 263 ? 13.48482 -11.84158 7.45287 1.000 23.86257 263 ASN B N 1
ATOM 4686 C CA . ASN B 1 263 ? 12.42934 -10.87242 7.16184 1.000 27.83815 263 ASN B CA 1
ATOM 4687 C C . ASN B 1 263 ? 12.95813 -9.45511 7.33485 1.000 24.58983 263 ASN B C 1
ATOM 4688 O O . ASN B 1 263 ? 12.30423 -8.58646 7.91022 1.000 20.40001 263 ASN B O 1
ATOM 4693 N N . GLY B 1 264 ? 14.17624 -9.23382 6.85601 1.000 22.36309 264 GLY B N 1
ATOM 4694 C CA . GLY B 1 264 ? 14.79684 -7.93094 6.91373 1.000 22.00248 264 GLY B CA 1
ATOM 4695 C C . GLY B 1 264 ? 15.43203 -7.55367 8.23775 1.000 20.24015 264 GLY B C 1
ATOM 4696 O O . GLY B 1 264 ? 16.05591 -6.49128 8.31522 1.000 19.88313 264 GLY B O 1
ATOM 4697 N N . LYS B 1 265 ? 15.31374 -8.38951 9.27603 1.000 22.97087 265 LYS B N 1
ATOM 4698 C CA . LYS B 1 265 ? 15.81136 -8.01765 10.60363 1.000 26.03067 265 LYS B CA 1
ATOM 4699 C C . LYS B 1 265 ? 17.32912 -8.07464 10.70455 1.000 24.45355 265 LYS B C 1
ATOM 4700 O O . LYS B 1 265 ? 17.91868 -7.33441 11.50225 1.000 28.64061 265 LYS B O 1
ATOM 4706 N N . MET B 1 266 ? 17.96553 -8.95349 9.93068 1.000 15.87391 266 MET B N 1
ATOM 4707 C CA . MET B 1 266 ? 19.42013 -9.11549 9.87080 1.000 14.22714 266 MET B CA 1
ATOM 4708 C C . MET B 1 266 ? 19.96805 -9.70395 11.17124 1.000 16.07554 266 MET B C 1
ATOM 4709 O O . MET B 1 266 ? 19.19511 -10.11562 12.03974 1.000 16.02224 266 MET B O 1
ATOM 4714 N N . ALA B 1 267 ? 21.28802 -9.76238 11.32401 1.000 16.13105 267 ALA B N 1
ATOM 4715 C CA . ALA B 1 267 ? 21.88673 -10.52492 12.41054 1.000 13.82664 267 ALA B CA 1
ATOM 4716 C C . ALA B 1 267 ? 22.27313 -9.65429 13.61219 1.000 14.35050 267 ALA B C 1
ATOM 4717 O O . ALA B 1 267 ? 22.86148 -8.57901 13.45850 1.000 12.89465 267 ALA B O 1
ATOM 4719 N N . ASP B 1 268 ? 22.00411 -10.16821 14.82229 1.000 10.83852 268 ASP B N 1
ATOM 4720 C CA . ASP B 1 268 ? 22.49494 -9.51530 16.03991 1.000 12.50013 268 ASP B CA 1
ATOM 4721 C C . ASP B 1 268 ? 24.00334 -9.62554 16.18203 1.000 11.52979 268 ASP B C 1
ATOM 4722 O O . ASP B 1 268 ? 24.65416 -8.72063 16.73314 1.000 12.41224 268 ASP B O 1
ATOM 4727 N N . VAL B 1 269 ? 24.56464 -10.73463 15.72046 1.000 10.11277 269 VAL B N 1
ATOM 4728 C CA . VAL B 1 269 ? 25.96843 -11.07940 15.88415 1.000 9.41653 269 VAL B CA 1
ATOM 4729 C C . VAL B 1 269 ? 26.43524 -11.70787 14.57989 1.000 11.26612 269 VAL B C 1
ATOM 4730 O O . VAL B 1 269 ? 25.80458 -12.65135 14.08047 1.000 11.60059 269 VAL B O 1
ATOM 4734 N N . VAL B 1 270 ? 27.52671 -11.18308 14.02350 1.000 10.21458 270 VAL B N 1
ATOM 4735 C CA . VAL B 1 270 ? 28.16897 -11.76146 12.84535 1.000 10.89620 270 VAL B CA 1
ATOM 4736 C C . VAL B 1 270 ? 29.56053 -12.23055 13.24908 1.000 12.84517 270 VAL B C 1
ATOM 4737 O O . VAL B 1 270 ? 30.35416 -11.45119 13.79668 1.000 14.43741 270 VAL B O 1
ATOM 4741 N N . ILE B 1 271 ? 29.86008 -13.50006 12.98484 1.000 11.58630 271 ILE B N 1
ATOM 4742 C CA . ILE B 1 271 ? 31.14570 -14.09062 13.32688 1.000 10.94299 271 ILE B CA 1
ATOM 4743 C C . ILE B 1 271 ? 31.86333 -14.38386 12.02051 1.000 13.74155 271 ILE B C 1
ATOM 4744 O O . ILE B 1 271 ? 31.36545 -15.16523 11.20842 1.000 15.67345 271 ILE B O 1
ATOM 4749 N N . ASN B 1 272 ? 33.03956 -13.78630 11.81560 1.000 13.36752 272 ASN B N 1
ATOM 4750 C CA . ASN B 1 272 ? 33.80545 -14.00512 10.59501 1.000 13.98920 272 ASN B CA 1
ATOM 4751 C C . ASN B 1 272 ? 35.02248 -14.85583 10.92522 1.000 15.94412 272 ASN B C 1
ATOM 4752 O O . ASN B 1 272 ? 35.93104 -14.38796 11.61984 1.000 17.26840 272 ASN B O 1
ATOM 4757 N N . VAL B 1 273 ? 35.08159 -16.07302 10.38413 1.000 15.07649 273 VAL B N 1
ATOM 4758 C CA . VAL B 1 273 ? 36.25046 -16.91080 10.61507 1.000 18.29595 273 VAL B CA 1
ATOM 4759 C C . VAL B 1 273 ? 36.87222 -17.38191 9.30533 1.000 22.04195 273 VAL B C 1
ATOM 4760 O O . VAL B 1 273 ? 37.69453 -18.29039 9.31546 1.000 25.36561 273 VAL B O 1
ATOM 4764 N N . VAL B 1 274 ? 36.58998 -16.70055 8.20064 1.000 21.28820 274 VAL B N 1
ATOM 4765 C CA . VAL B 1 274 ? 37.20499 -17.00275 6.90616 1.000 24.38486 274 VAL B CA 1
ATOM 4766 C C . VAL B 1 274 ? 38.48159 -16.18026 6.76098 1.000 27.80535 274 VAL B C 1
ATOM 4767 O O . VAL B 1 274 ? 38.45253 -14.94905 6.85569 1.000 32.42939 274 VAL B O 1
ATOM 4771 N N . ASN B 1 275 ? 39.59269 -16.85119 6.46821 1.000 28.59041 275 ASN B N 1
ATOM 4772 C CA . ASN B 1 275 ? 40.90360 -16.20551 6.33254 1.000 28.99460 275 ASN B CA 1
ATOM 4773 C C . ASN B 1 275 ? 41.18668 -15.68471 4.92140 1.000 27.45444 275 ASN B C 1
ATOM 4774 O O . ASN B 1 275 ? 42.28552 -15.84064 4.40364 1.000 23.96661 275 ASN B O 1
ATOM 4779 N N . THR B 1 276 ? 40.22345 -15.06442 4.26862 1.000 28.58804 276 THR B N 1
ATOM 4780 C CA . THR B 1 276 ? 40.50152 -14.47667 2.97175 1.000 29.45119 276 THR B CA 1
ATOM 4781 C C . THR B 1 276 ? 40.24596 -12.97864 3.05167 1.000 25.93326 276 THR B C 1
ATOM 4782 O O . THR B 1 276 ? 39.55645 -12.49160 3.94998 1.000 23.38211 276 THR B O 1
ATOM 4786 N N . GLU B 1 277 ? 40.83440 -12.23346 2.12466 1.000 25.84172 277 GLU B N 1
ATOM 4787 C CA . GLU B 1 277 ? 40.72228 -10.79278 2.24752 1.000 27.73972 277 GLU B CA 1
ATOM 4788 C C . GLU B 1 277 ? 39.38734 -10.34185 1.68244 1.000 24.80334 277 GLU B C 1
ATOM 4789 O O . GLU B 1 277 ? 38.70189 -11.08494 0.97343 1.000 25.72977 277 GLU B O 1
ATOM 4795 N N . ASP B 1 278 ? 39.02357 -9.10871 2.01914 1.000 21.33637 278 ASP B N 1
ATOM 4796 C CA . ASP B 1 278 ? 37.83312 -8.44311 1.49577 1.000 23.05154 278 ASP B CA 1
ATOM 4797 C C . ASP B 1 278 ? 36.54388 -9.13137 1.93810 1.000 18.28923 278 ASP B C 1
ATOM 4798 O O . ASP B 1 278 ? 35.55261 -9.18139 1.20154 1.000 17.27243 278 ASP B O 1
ATOM 4803 N N . THR B 1 279 ? 36.54349 -9.67081 3.15022 1.000 15.98664 279 THR B N 1
ATOM 4804 C CA . THR B 1 279 ? 35.31552 -10.15956 3.75372 1.000 14.78914 279 THR B CA 1
ATOM 4805 C C . THR B 1 279 ? 34.76720 -9.20157 4.80710 1.000 16.09265 279 THR B C 1
ATOM 4806 O O . THR B 1 279 ? 33.81217 -9.54994 5.49958 1.000 13.88944 279 THR B O 1
ATOM 4810 N N . GLU B 1 280 ? 35.34062 -7.99687 4.92743 1.000 16.60458 280 GLU B N 1
ATOM 4811 C CA . GLU B 1 280 ? 34.87888 -7.04251 5.93325 1.000 15.34788 280 GLU B CA 1
ATOM 4812 C C . GLU B 1 280 ? 33.48307 -6.52316 5.61237 1.000 14.52967 280 GLU B C 1
ATOM 4813 O O . GLU B 1 280 ? 32.60237 -6.51418 6.47919 1.000 12.87515 280 GLU B O 1
ATOM 4819 N N . LEU B 1 281 ? 33.27388 -6.03233 4.39436 1.000 11.52906 281 LEU B N 1
ATOM 4820 C CA . LEU B 1 281 ? 31.97749 -5.47137 4.04238 1.000 11.86981 281 LEU B CA 1
ATOM 4821 C C . LEU B 1 281 ? 30.87658 -6.53413 4.07779 1.000 13.19010 281 LEU B C 1
ATOM 4822 O O . LEU B 1 281 ? 29.77785 -6.23448 4.56026 1.000 13.07788 281 LEU B O 1
ATOM 4827 N N . PRO B 1 282 ? 31.09166 -7.75805 3.55658 1.000 12.81548 282 PRO B N 1
ATOM 4828 C CA . PRO B 1 282 ? 30.05253 -8.78891 3.71934 1.000 14.11272 282 PRO B CA 1
ATOM 4829 C C . PRO B 1 282 ? 29.67822 -9.03100 5.16549 1.000 14.25173 282 PRO B C 1
ATOM 4830 O O . PRO B 1 282 ? 28.49556 -9.21698 5.46631 1.000 16.03651 282 PRO B O 1
ATOM 4834 N N . SER B 1 283 ? 30.66032 -9.01236 6.07257 1.000 14.64905 283 SER B N 1
ATOM 4835 C CA . SER B 1 283 ? 30.35428 -9.23514 7.48058 1.000 15.85833 283 SER B CA 1
ATOM 4836 C C . SER B 1 283 ? 29.56514 -8.06760 8.04977 1.000 16.25889 283 SER B C 1
ATOM 4837 O O . SER B 1 283 ? 28.57117 -8.27317 8.75491 1.000 13.08529 283 SER B O 1
ATOM 4840 N N . ILE B 1 284 ? 29.99053 -6.83249 7.73753 1.000 14.71281 284 ILE B N 1
ATOM 4841 C CA . ILE B 1 284 ? 29.30078 -5.62724 8.20565 1.000 15.39140 284 ILE B CA 1
ATOM 4842 C C . ILE B 1 284 ? 27.85088 -5.59299 7.73280 1.000 14.02395 284 ILE B C 1
ATOM 4843 O O . ILE B 1 284 ? 26.94233 -5.23213 8.49220 1.000 15.08226 284 ILE B O 1
ATOM 4848 N N . MET B 1 285 ? 27.60913 -5.91835 6.45558 1.000 14.70557 285 MET B N 1
ATOM 4849 C CA . MET B 1 285 ? 26.26921 -5.81408 5.88088 1.000 13.63031 285 MET B CA 1
ATOM 4850 C C . MET B 1 285 ? 25.32776 -6.91969 6.33217 1.000 14.89903 285 MET B C 1
ATOM 4851 O O . MET B 1 285 ? 24.11890 -6.81453 6.09326 1.000 15.62942 285 MET B O 1
ATOM 4856 N N . ALA B 1 286 ? 25.84254 -7.98551 6.94356 1.000 14.48973 286 ALA B N 1
ATOM 4857 C CA . ALA B 1 286 ? 24.96214 -9.00691 7.49862 1.000 12.39652 286 ALA B CA 1
ATOM 4858 C C . ALA B 1 286 ? 24.37337 -8.59864 8.84266 1.000 12.28413 286 ALA B C 1
ATOM 4859 O O . ALA B 1 286 ? 23.39517 -9.21291 9.27496 1.000 11.47029 286 ALA B O 1
ATOM 4861 N N . ALA B 1 287 ? 24.91528 -7.56311 9.47777 1.000 12.73797 287 ALA B N 1
ATOM 4862 C CA . ALA B 1 287 ? 24.51238 -7.14665 10.81175 1.000 12.59490 287 ALA B CA 1
ATOM 4863 C C . ALA B 1 287 ? 23.32021 -6.20381 10.76882 1.000 14.58025 287 ALA B C 1
ATOM 4864 O O . ALA B 1 287 ? 23.16559 -5.39908 9.84101 1.000 14.70316 287 ALA B O 1
ATOM 4866 N N . LYS B 1 288 ? 22.48293 -6.29372 11.80299 1.000 12.46616 288 LYS B N 1
ATOM 4867 C CA . LYS B 1 288 ? 21.45720 -5.29009 12.00266 1.000 12.36346 288 LYS B CA 1
ATOM 4868 C C . LYS B 1 288 ? 22.09176 -4.00035 12.52993 1.000 14.11775 288 LYS B C 1
ATOM 4869 O O . LYS B 1 288 ? 23.26540 -3.95887 12.91257 1.000 12.57446 288 LYS B O 1
ATOM 4875 N N . ASP B 1 289 ? 21.28980 -2.93783 12.56892 1.000 12.24194 289 ASP B N 1
ATOM 4876 C CA . ASP B 1 289 ? 21.73703 -1.67683 13.14504 1.000 13.68269 289 ASP B CA 1
ATOM 4877 C C . ASP B 1 289 ? 22.14514 -1.89444 14.60022 1.000 12.01057 289 ASP B C 1
ATOM 4878 O O . ASP B 1 289 ? 21.41941 -2.53633 15.36191 1.000 14.26889 289 ASP B O 1
ATOM 4883 N N . ARG B 1 290 ? 23.32823 -1.37609 14.96956 1.000 8.76313 290 ARG B N 1
ATOM 4884 C CA . ARG B 1 290 ? 23.94488 -1.53443 16.29582 1.000 13.50150 290 ARG B CA 1
ATOM 4885 C C . ARG B 1 290 ? 24.26580 -2.99549 16.62211 1.000 14.46884 290 ARG B C 1
ATOM 4886 O O . ARG B 1 290 ? 24.44920 -3.35993 17.79752 1.000 11.41419 290 ARG B O 1
ATOM 4894 N N . GLY B 1 291 ? 24.35425 -3.84433 15.58627 1.000 14.68169 291 GLY B N 1
ATOM 4895 C CA . GLY B 1 291 ? 24.75803 -5.22299 15.75934 1.000 14.31711 291 GLY B CA 1
ATOM 4896 C C . GLY B 1 291 ? 26.24758 -5.34979 15.98320 1.000 14.57173 291 GLY B C 1
ATOM 4897 O O . GLY B 1 291 ? 27.00704 -4.37829 15.93208 1.000 16.66186 291 GLY B O 1
ATOM 4898 N N . MET B 1 292 ? 26.66790 -6.58018 16.25818 1.000 11.63206 292 MET B N 1
ATOM 4899 C CA . MET B 1 292 ? 28.03830 -6.89420 16.64609 1.000 11.53824 292 MET B CA 1
ATOM 4900 C C . MET B 1 292 ? 28.70471 -7.71946 15.55229 1.000 13.50686 292 MET B C 1
ATOM 4901 O O . MET B 1 292 ? 28.13880 -8.71253 15.09876 1.000 13.57785 292 MET B O 1
ATOM 4906 N N . VAL B 1 293 ? 29.88061 -7.28395 15.09307 1.000 12.38154 293 VAL B N 1
ATOM 4907 C CA . VAL B 1 293 ? 30.65764 -8.01187 14.08813 1.000 7.98650 293 VAL B CA 1
ATOM 4908 C C . VAL B 1 293 ? 31.98683 -8.38907 14.71819 1.000 9.08265 293 VAL B C 1
ATOM 4909 O O . VAL B 1 293 ? 32.77052 -7.50991 15.09623 1.000 11.64110 293 VAL B O 1
ATOM 4913 N N . TYR B 1 294 ? 32.24191 -9.67914 14.84763 1.000 11.61715 294 TYR B N 1
ATOM 4914 C CA . TYR B 1 294 ? 33.45306 -10.15405 15.50276 1.000 16.80708 294 TYR B CA 1
ATOM 4915 C C . TYR B 1 294 ? 34.36828 -10.76725 14.44098 1.000 15.39992 294 TYR B C 1
ATOM 4916 O O . TYR B 1 294 ? 34.02899 -11.80022 13.84655 1.000 13.80680 294 TYR B O 1
ATOM 4925 N N . PHE B 1 295 ? 35.52562 -10.13335 14.20486 1.000 15.09408 295 PHE B N 1
ATOM 4926 C CA . PHE B 1 295 ? 36.48851 -10.57187 13.18350 1.000 13.24966 295 PHE B CA 1
ATOM 4927 C C . PHE B 1 295 ? 37.55235 -11.45754 13.82273 1.000 13.26529 295 PHE B C 1
ATOM 4928 O O . PHE B 1 295 ? 38.40807 -10.97302 14.56573 1.000 15.44329 295 PHE B O 1
ATOM 4936 N N . PHE B 1 296 ? 37.53630 -12.74904 13.51751 1.000 12.50210 296 PHE B N 1
ATOM 4937 C CA . PHE B 1 296 ? 38.55979 -13.62545 14.07467 1.000 20.44176 296 PHE B CA 1
ATOM 4938 C C . PHE B 1 296 ? 39.75871 -13.84155 13.16020 1.000 27.91350 296 PHE B C 1
ATOM 4939 O O . PHE B 1 296 ? 40.84382 -14.15946 13.65879 1.000 29.99300 296 PHE B O 1
ATOM 4947 N N . SER B 1 297 ? 39.58823 -13.69882 11.84889 1.000 30.13772 297 SER B N 1
ATOM 4948 C CA . SER B 1 297 ? 40.61561 -14.06711 10.88310 1.000 30.44486 297 SER B CA 1
ATOM 4949 C C . SER B 1 297 ? 41.68329 -12.98681 10.78516 1.000 29.33624 297 SER B C 1
ATOM 4950 O O . SER B 1 297 ? 41.37368 -11.79412 10.77726 1.000 30.16285 297 SER B O 1
ATOM 4953 N N . MET B 1 298 ? 42.94005 -13.42075 10.69033 1.000 29.94945 298 MET B N 1
ATOM 4954 C CA . MET B 1 298 ? 44.06871 -12.51123 10.53761 1.000 32.30216 298 MET B CA 1
ATOM 4955 C C . MET B 1 298 ? 44.10629 -11.82675 9.17787 1.000 30.07090 298 MET B C 1
ATOM 4956 O O . MET B 1 298 ? 44.93291 -10.92898 8.97327 1.000 26.62027 298 MET B O 1
ATOM 4961 N N . ALA B 1 299 ? 43.23680 -12.21794 8.25481 1.000 29.29447 299 ALA B N 1
ATOM 4962 C CA . ALA B 1 299 ? 43.14512 -11.54251 6.97567 1.000 27.54138 299 ALA B CA 1
ATOM 4963 C C . ALA B 1 299 ? 42.34771 -10.25654 7.05250 1.000 26.62453 299 ALA B C 1
ATOM 4964 O O . ALA B 1 299 ? 42.30331 -9.52468 6.05897 1.000 28.68479 299 ALA B O 1
ATOM 4966 N N . THR B 1 300 ? 41.70985 -9.97574 8.19066 1.000 21.98242 300 THR B N 1
ATOM 4967 C CA . THR B 1 300 ? 40.92269 -8.75917 8.33660 1.000 18.45280 300 THR B CA 1
ATOM 4968 C C . THR B 1 300 ? 41.81912 -7.53327 8.26682 1.000 19.24331 300 THR B C 1
ATOM 4969 O O . THR B 1 300 ? 42.83469 -7.46666 8.96074 1.000 20.07140 300 THR B O 1
ATOM 4973 N N . SER B 1 301 ? 41.42387 -6.56035 7.45233 1.000 21.35416 301 SER B N 1
ATOM 4974 C CA . SER B 1 301 ? 42.09877 -5.27332 7.36844 1.000 24.59536 301 SER B CA 1
ATOM 4975 C C . SER B 1 301 ? 41.36575 -4.26237 8.23794 1.000 26.33408 301 SER B C 1
ATOM 4976 O O . SER B 1 301 ? 40.18410 -3.96954 8.00377 1.000 25.77198 301 SER B O 1
ATOM 4979 N N . PHE B 1 302 ? 42.08804 -3.70954 9.21961 1.000 26.27011 302 PHE B N 1
ATOM 4980 C CA . PHE B 1 302 ? 41.53128 -2.68225 10.09762 1.000 23.97498 302 PHE B CA 1
ATOM 4981 C C . PHE B 1 302 ? 40.93187 -1.54150 9.28690 1.000 19.52816 302 PHE B C 1
ATOM 4982 O O . PHE B 1 302 ? 39.80195 -1.11905 9.53015 1.000 18.23115 302 PHE B O 1
ATOM 4990 N N . THR B 1 303 ? 41.67948 -1.01921 8.31446 1.000 20.82635 303 THR B N 1
ATOM 4991 C CA . THR B 1 303 ? 41.18699 0.14015 7.58141 1.000 20.43580 303 THR B CA 1
ATOM 4992 C C . THR B 1 303 ? 40.00265 -0.21728 6.67902 1.000 21.55383 303 THR B C 1
ATOM 4993 O O . THR B 1 303 ? 39.05775 0.57405 6.53656 1.000 19.95349 303 THR B O 1
ATOM 4997 N N . LYS B 1 304 ? 40.01158 -1.40716 6.08211 1.000 21.35611 304 LYS B N 1
ATOM 4998 C CA . LYS B 1 304 ? 38.88090 -1.80137 5.24283 1.000 20.58799 304 LYS B CA 1
ATOM 4999 C C . LYS B 1 304 ? 37.60827 -1.94205 6.07697 1.000 16.80342 304 LYS B C 1
ATOM 5000 O O . LYS B 1 304 ? 36.51595 -1.56255 5.63418 1.000 16.13459 304 LYS B O 1
ATOM 5006 N N . ALA B 1 305 ? 37.73612 -2.47498 7.29372 1.000 16.77500 305 ALA B N 1
ATOM 5007 C CA . ALA B 1 305 ? 36.57436 -2.59484 8.16861 1.000 12.95362 305 ALA B CA 1
ATOM 5008 C C . ALA B 1 305 ? 36.07206 -1.22217 8.58547 1.000 15.88789 305 ALA B C 1
ATOM 5009 O O . ALA B 1 305 ? 34.89416 -0.90400 8.40322 1.000 18.88612 305 ALA B O 1
ATOM 5011 N N . ALA B 1 306 ? 36.96956 -0.36753 9.08678 1.000 16.88547 306 ALA B N 1
ATOM 5012 C CA . ALA B 1 306 ? 36.54836 0.94805 9.55467 1.000 15.38666 306 ALA B CA 1
ATOM 5013 C C . ALA B 1 306 ? 35.99191 1.78598 8.41178 1.000 16.14219 306 ALA B C 1
ATOM 5014 O O . ALA B 1 306 ? 34.88941 2.33707 8.50779 1.000 17.59397 306 ALA B O 1
ATOM 5016 N N . LEU B 1 307 ? 36.73399 1.89715 7.31140 1.000 16.25232 307 LEU B N 1
ATOM 5017 C CA . LEU B 1 307 ? 36.23853 2.71157 6.20296 1.000 20.45720 307 LEU B CA 1
ATOM 5018 C C . LEU B 1 307 ? 35.06701 2.04298 5.49402 1.000 17.46800 307 LEU B C 1
ATOM 5019 O O . LEU B 1 307 ? 34.19822 2.73473 4.94703 1.000 16.45068 307 LEU B O 1
ATOM 5024 N N . GLY B 1 308 ? 35.04410 0.70996 5.46085 1.000 18.30311 308 GLY B N 1
ATOM 5025 C CA . GLY B 1 308 ? 33.89726 0.01594 4.88320 1.000 20.47588 308 GLY B CA 1
ATOM 5026 C C . GLY B 1 308 ? 32.59313 0.36410 5.57604 1.000 16.95690 308 GLY B C 1
ATOM 5027 O O . GLY B 1 308 ? 31.60966 0.73208 4.92893 1.000 15.14278 308 GLY B O 1
ATOM 5028 N N . ALA B 1 309 ? 32.57060 0.25292 6.90946 1.000 18.14801 309 ALA B N 1
ATOM 5029 C CA . ALA B 1 309 ? 31.35806 0.57319 7.65928 1.000 16.75274 309 ALA B CA 1
ATOM 5030 C C . ALA B 1 309 ? 30.99700 2.04780 7.52458 1.000 13.94978 309 ALA B C 1
ATOM 5031 O O . ALA B 1 309 ? 29.81582 2.38585 7.38477 1.000 17.76072 309 ALA B O 1
ATOM 5033 N N . GLU B 1 310 ? 32.00081 2.93944 7.52764 1.000 15.21386 310 GLU B N 1
ATOM 5034 C CA . GLU B 1 310 ? 31.72617 4.37145 7.35573 1.000 19.53415 310 GLU B CA 1
ATOM 5035 C C . GLU B 1 310 ? 31.02030 4.63414 6.03479 1.000 18.92136 310 GLU B C 1
ATOM 5036 O O . GLU B 1 310 ? 30.03708 5.39041 5.97099 1.000 16.65314 310 GLU B O 1
ATOM 5042 N N . GLY B 1 311 ? 31.49903 3.99864 4.96255 1.000 19.09852 311 GLY B N 1
ATOM 5043 C CA . GLY B 1 311 ? 31.00962 4.35161 3.63992 1.000 16.99195 311 GLY B CA 1
ATOM 5044 C C . GLY B 1 311 ? 29.55697 4.00514 3.40321 1.000 18.58505 311 GLY B C 1
ATOM 5045 O O . GLY B 1 311 ? 28.89796 4.64124 2.57675 1.000 20.79658 311 GLY B O 1
ATOM 5046 N N . ILE B 1 312 ? 29.03320 3.00881 4.12160 1.000 14.49956 312 ILE B N 1
ATOM 5047 C CA . ILE B 1 312 ? 27.64465 2.59742 3.97051 1.000 13.72323 312 ILE B CA 1
ATOM 5048 C C . ILE B 1 312 ? 26.81866 2.93229 5.21323 1.000 15.23952 312 ILE B C 1
ATOM 5049 O O . ILE B 1 312 ? 25.71043 2.42180 5.37732 1.000 15.64143 312 ILE B O 1
ATOM 5054 N N . GLY B 1 313 ? 27.33065 3.82305 6.05794 1.000 16.05665 313 GLY B N 1
ATOM 5055 C CA . GLY B 1 313 ? 26.56749 4.30536 7.20258 1.000 16.89115 313 GLY B CA 1
ATOM 5056 C C . GLY B 1 313 ? 26.08521 3.19008 8.10724 1.000 14.65250 313 GLY B C 1
ATOM 5057 O O . GLY B 1 313 ? 24.95171 3.24077 8.60384 1.000 16.43837 313 GLY B O 1
ATOM 5058 N N . ALA B 1 314 ? 26.91934 2.17130 8.31741 1.000 13.13618 314 ALA B N 1
ATOM 5059 C CA . ALA B 1 314 ? 26.55870 1.02811 9.15415 1.000 13.61916 314 ALA B CA 1
ATOM 5060 C C . ALA B 1 314 ? 27.07160 1.30701 10.56475 1.000 11.86542 314 ALA B C 1
ATOM 5061 O O . ALA B 1 314 ? 28.27345 1.23393 10.82965 1.000 12.37142 314 ALA B O 1
ATOM 5063 N N . ASP B 1 315 ? 26.15530 1.61986 11.48059 1.000 12.49780 315 ASP B N 1
ATOM 5064 C CA . ASP B 1 315 ? 26.53347 1.86387 12.87116 1.000 15.22933 315 ASP B CA 1
ATOM 5065 C C . ASP B 1 315 ? 26.53049 0.50622 13.54668 1.000 14.61475 315 ASP B C 1
ATOM 5066 O O . ASP B 1 315 ? 25.53677 0.10010 14.14728 1.000 16.09662 315 ASP B O 1
ATOM 5071 N N . VAL B 1 316 ? 27.64562 -0.21822 13.40338 1.000 13.94900 316 VAL B N 1
ATOM 5072 C CA . VAL B 1 316 ? 27.82453 -1.53004 14.01490 1.000 14.08159 316 VAL B CA 1
ATOM 5073 C C . VAL B 1 316 ? 29.10779 -1.49830 14.82399 1.000 13.16557 316 VAL B C 1
ATOM 5074 O O . VAL B 1 316 ? 30.01997 -0.71486 14.54482 1.000 15.80550 316 VAL B O 1
ATOM 5078 N N . ASP B 1 317 ? 29.18779 -2.37764 15.81755 1.000 11.73254 317 ASP B N 1
ATOM 5079 C CA . ASP B 1 317 ? 30.41952 -2.55982 16.57102 1.000 14.12751 317 ASP B CA 1
ATOM 5080 C C . ASP B 1 317 ? 31.25091 -3.63876 15.89162 1.000 16.28535 317 ASP B C 1
ATOM 5081 O O . ASP B 1 317 ? 30.74529 -4.72826 15.60699 1.000 12.86601 317 ASP B O 1
ATOM 5086 N N . MET B 1 318 ? 32.52962 -3.34633 15.67296 1.000 13.87506 318 MET B N 1
ATOM 5087 C CA . MET B 1 318 ? 33.44194 -4.25238 14.99369 1.000 16.60808 318 MET B CA 1
ATOM 5088 C C . MET B 1 318 ? 34.58934 -4.54394 15.94100 1.000 17.07587 318 MET B C 1
ATOM 5089 O O . MET B 1 318 ? 35.28654 -3.62533 16.38374 1.000 19.16251 318 MET B O 1
ATOM 5094 N N . MET B 1 319 ? 34.77107 -5.81830 16.26627 1.000 14.82273 319 MET B N 1
ATOM 5095 C CA . MET B 1 319 ? 35.71624 -6.21512 17.29757 1.000 17.63316 319 MET B CA 1
ATOM 5096 C C . MET B 1 319 ? 36.88866 -6.98165 16.69879 1.000 18.12197 319 MET B C 1
ATOM 5097 O O . MET B 1 319 ? 36.69760 -7.84954 15.83985 1.000 18.18173 319 MET B O 1
ATOM 5102 N N . ILE B 1 320 ? 38.09702 -6.61529 17.12233 1.000 18.15709 320 ILE B N 1
ATOM 5103 C CA . ILE B 1 320 ? 39.30627 -7.37587 16.80990 1.000 16.99358 320 ILE B CA 1
ATOM 5104 C C . ILE B 1 320 ? 39.26988 -8.64814 17.64156 1.000 18.95563 320 ILE B C 1
ATOM 5105 O O . ILE B 1 320 ? 39.38351 -8.60251 18.86855 1.000 19.56764 320 ILE B O 1
ATOM 5110 N N . GLY B 1 321 ? 39.06901 -9.78538 16.97287 1.000 23.02227 321 GLY B N 1
ATOM 5111 C CA . GLY B 1 321 ? 38.94262 -11.06622 17.63427 1.000 21.82678 321 GLY B CA 1
ATOM 5112 C C . GLY B 1 321 ? 40.17662 -11.47859 18.41028 1.000 23.79383 321 GLY B C 1
ATOM 5113 O O . GLY B 1 321 ? 41.26639 -11.64039 17.85319 1.000 24.99896 321 GLY B O 1
ATOM 5114 N N . ASN B 1 322 ? 40.01985 -11.54789 19.72833 1.000 22.69369 322 ASN B N 1
ATOM 5115 C CA . ASN B 1 322 ? 41.08677 -11.93188 20.64096 1.000 23.22796 322 ASN B CA 1
ATOM 5116 C C . ASN B 1 322 ? 41.14941 -13.45517 20.71732 1.000 23.49501 322 ASN B C 1
ATOM 5117 O O . ASN B 1 322 ? 40.17463 -14.09858 21.12646 1.000 25.26286 322 ASN B O 1
ATOM 5122 N N . GLY B 1 323 ? 42.28422 -14.02810 20.30929 1.000 21.34589 323 GLY B N 1
ATOM 5123 C CA . GLY B 1 323 ? 42.51085 -15.46236 20.35901 1.000 22.30046 323 GLY B CA 1
ATOM 5124 C C . GLY B 1 323 ? 42.64609 -16.02128 21.76263 1.000 21.05770 323 GLY B C 1
ATOM 5125 O O . GLY B 1 323 ? 42.46133 -17.22609 21.95446 1.000 22.19255 323 GLY B O 1
ATOM 5126 N N . TYR B 1 324 ? 42.93034 -15.17331 22.74420 1.000 17.84511 324 TYR B N 1
ATOM 5127 C CA . TYR B 1 324 ? 43.01678 -15.57616 24.13707 1.000 15.84272 324 TYR B CA 1
ATOM 5128 C C . TYR B 1 324 ? 41.78825 -15.10142 24.89751 1.000 14.50743 324 TYR B C 1
ATOM 5129 O O . TYR B 1 324 ? 41.34221 -13.96202 24.72189 1.000 14.84352 324 TYR B O 1
ATOM 5138 N N . ALA B 1 325 ? 41.25811 -15.97802 25.75534 1.000 12.13598 325 ALA B N 1
ATOM 5139 C CA . ALA B 1 325 ? 40.26487 -15.60773 26.75505 1.000 11.18232 325 ALA B CA 1
ATOM 5140 C C . ALA B 1 325 ? 40.46382 -16.53292 27.94257 1.000 14.24413 325 ALA B C 1
ATOM 5141 O O . ALA B 1 325 ? 40.90038 -17.66875 27.76463 1.000 15.25751 325 ALA B O 1
ATOM 5143 N N . HIS B 1 326 ? 40.20120 -16.02568 29.15603 1.000 15.32349 326 HIS B N 1
ATOM 5144 C CA . HIS B 1 326 ? 40.35454 -16.84185 30.36616 1.000 13.63979 326 HIS B CA 1
ATOM 5145 C C . HIS B 1 326 ? 39.66899 -18.18826 30.18757 1.000 12.47644 326 HIS B C 1
ATOM 5146 O O . HIS B 1 326 ? 38.52260 -18.25499 29.73832 1.000 12.50548 326 HIS B O 1
ATOM 5153 N N . HIS B 1 327 ? 40.37993 -19.25748 30.54105 1.000 10.18057 327 HIS B N 1
ATOM 5154 C CA . HIS B 1 327 ? 39.87661 -20.63037 30.51032 1.000 13.00172 327 HIS B CA 1
ATOM 5155 C C . HIS B 1 327 ? 39.50870 -21.10809 29.10509 1.000 12.79568 327 HIS B C 1
ATOM 5156 O O . HIS B 1 327 ? 38.80802 -22.11643 28.97603 1.000 14.35092 327 HIS B O 1
ATOM 5163 N N . HIS B 1 328 ? 39.98394 -20.44192 28.04109 1.000 12.41615 328 HIS B N 1
ATOM 5164 C CA . HIS B 1 328 ? 39.48152 -20.76538 26.70592 1.000 11.01347 328 HIS B CA 1
ATOM 5165 C C . HIS B 1 328 ? 39.76243 -22.21752 26.32857 1.000 12.97277 328 HIS B C 1
ATOM 5166 O O . HIS B 1 328 ? 38.90027 -22.87655 25.73827 1.000 10.31916 328 HIS B O 1
ATOM 5173 N N . SER B 1 329 ? 40.92950 -22.74315 26.70911 1.000 16.37706 329 SER B N 1
ATOM 5174 C CA . SER B 1 329 ? 41.27004 -24.13882 26.45105 1.000 16.94272 329 SER B CA 1
ATOM 5175 C C . SER B 1 329 ? 40.28060 -25.09150 27.12086 1.000 16.87091 329 SER B C 1
ATOM 5176 O O . SER B 1 329 ? 39.75691 -26.01839 26.48641 1.000 18.69489 329 SER B O 1
ATOM 5179 N N . GLU B 1 330 ? 40.06226 -24.90639 28.42592 1.000 14.59732 330 GLU B N 1
ATOM 5180 C CA A GLU B 1 330 ? 39.10142 -25.74993 29.16746 0.513 18.72130 330 GLU B CA 1
ATOM 5181 C CA B GLU B 1 330 ? 39.13391 -25.74427 29.14841 0.487 18.75715 330 GLU B CA 1
ATOM 5182 C C . GLU B 1 330 ? 37.72090 -25.67464 28.55813 1.000 16.48450 330 GLU B C 1
ATOM 5183 O O . GLU B 1 330 ? 37.03822 -26.69780 28.44604 1.000 15.65640 330 GLU B O 1
ATOM 5194 N N . ILE B 1 331 ? 37.27669 -24.46814 28.18055 1.000 16.26766 331 ILE B N 1
ATOM 5195 C CA . ILE B 1 331 ? 35.93546 -24.27972 27.63390 1.000 15.43947 331 ILE B CA 1
ATOM 5196 C C . ILE B 1 331 ? 35.78137 -24.98912 26.29069 1.000 13.19092 331 ILE B C 1
ATOM 5197 O O . ILE B 1 331 ? 34.74861 -25.61910 26.01386 1.000 11.67846 331 ILE B O 1
ATOM 5202 N N . ALA B 1 332 ? 36.79014 -24.89159 25.43229 1.000 13.40447 332 ALA B N 1
ATOM 5203 C CA . ALA B 1 332 ? 36.69278 -25.50541 24.10976 1.000 12.64791 332 ALA B CA 1
ATOM 5204 C C . ALA B 1 332 ? 36.79495 -27.02065 24.19222 1.000 12.91450 332 ALA B C 1
ATOM 5205 O O . ALA B 1 332 ? 36.07892 -27.73842 23.47950 1.000 12.31850 332 ALA B O 1
ATOM 5207 N N . LEU B 1 333 ? 37.68578 -27.53244 25.04388 1.000 12.57955 333 LEU B N 1
ATOM 5208 C CA . LEU B 1 333 ? 37.75009 -28.97674 25.26139 1.000 15.75696 333 LEU B CA 1
ATOM 5209 C C . LEU B 1 333 ? 36.44604 -29.51235 25.86084 1.000 19.95870 333 LEU B C 1
ATOM 5210 O O . LEU B 1 333 ? 35.98034 -30.60017 25.48784 1.000 18.19565 333 LEU B O 1
ATOM 5215 N N . ASP B 1 334 ? 35.83725 -28.75999 26.78981 1.000 19.46511 334 ASP B N 1
ATOM 5216 C CA . ASP B 1 334 ? 34.55496 -29.17991 27.34723 1.000 18.46549 334 ASP B CA 1
ATOM 5217 C C . ASP B 1 334 ? 33.46123 -29.18609 26.29051 1.000 17.34252 334 ASP B C 1
ATOM 5218 O O . ASP B 1 334 ? 32.53394 -30.00337 26.36576 1.000 15.22866 334 ASP B O 1
ATOM 5223 N N . LEU B 1 335 ? 33.52212 -28.26100 25.32825 1.000 15.85290 335 LEU B N 1
ATOM 5224 C CA . LEU B 1 335 ? 32.55490 -28.29523 24.23732 1.000 14.92475 335 LEU B CA 1
ATOM 5225 C C . LEU B 1 335 ? 32.66620 -29.59660 23.45805 1.000 15.66405 335 LEU B C 1
ATOM 5226 O O . LEU B 1 335 ? 31.64667 -30.22838 23.15202 1.000 13.67165 335 LEU B O 1
ATOM 5231 N N . LEU B 1 336 ? 33.89645 -30.03393 23.16259 1.000 17.31969 336 LEU B N 1
ATOM 5232 C CA . LEU B 1 336 ? 34.06841 -31.30751 22.46618 1.000 16.71747 336 LEU B CA 1
ATOM 5233 C C . LEU B 1 336 ? 33.54595 -32.47196 23.29999 1.000 16.27149 336 LEU B C 1
ATOM 5234 O O . LEU B 1 336 ? 33.02951 -33.45124 22.75382 1.000 17.45538 336 LEU B O 1
ATOM 5239 N N . ARG B 1 337 ? 33.68229 -32.39800 24.62092 1.000 15.90915 337 ARG B N 1
ATOM 5240 C CA . ARG B 1 337 ? 33.19753 -33.50122 25.44986 1.000 19.60373 337 ARG B CA 1
ATOM 5241 C C . ARG B 1 337 ? 31.67515 -33.55244 25.52313 1.000 20.96483 337 ARG B C 1
ATOM 5242 O O . ARG B 1 337 ? 31.11101 -34.64073 25.67049 1.000 19.33388 337 ARG B O 1
ATOM 5250 N N . ARG B 1 338 ? 30.99670 -32.40854 25.43779 1.000 20.80832 338 ARG B N 1
ATOM 5251 C CA . ARG B 1 338 ? 29.53717 -32.38207 25.51652 1.000 21.37028 338 ARG B CA 1
ATOM 5252 C C . ARG B 1 338 ? 28.87908 -32.67779 24.17913 1.000 19.04098 338 ARG B C 1
ATOM 5253 O O . ARG B 1 338 ? 27.71774 -33.09078 24.14419 1.000 18.63262 338 ARG B O 1
ATOM 5261 N N . ASN B 1 339 ? 29.57958 -32.43559 23.07708 1.000 18.88549 339 ASN B N 1
ATOM 5262 C CA . ASN B 1 339 ? 28.97444 -32.45339 21.75078 1.000 20.57028 339 ASN B CA 1
ATOM 5263 C C . ASN B 1 339 ? 29.62381 -33.58243 20.96426 1.000 19.57596 339 ASN B C 1
ATOM 5264 O O . ASN B 1 339 ? 30.72036 -33.41712 20.42489 1.000 18.42103 339 ASN B O 1
ATOM 5269 N N . SER B 1 340 ? 28.92891 -34.71734 20.88268 1.000 22.30797 340 SER B N 1
ATOM 5270 C CA . SER B 1 340 ? 29.49396 -35.88448 20.21486 1.000 28.18864 340 SER B CA 1
ATOM 5271 C C . SER B 1 340 ? 29.65379 -35.69120 18.71232 1.000 23.07478 340 SER B C 1
ATOM 5272 O O . SER B 1 340 ? 30.52221 -36.33129 18.11287 1.000 22.37230 340 SER B O 1
ATOM 5275 N N . VAL B 1 341 ? 28.83917 -34.83034 18.09427 1.000 21.05106 341 VAL B N 1
ATOM 5276 C CA . VAL B 1 341 ? 29.00090 -34.53897 16.67134 1.000 20.35584 341 VAL B CA 1
ATOM 5277 C C . VAL B 1 341 ? 30.33840 -33.86126 16.43276 1.000 24.44177 341 VAL B C 1
ATOM 5278 O O . VAL B 1 341 ? 31.09967 -34.23959 15.53080 1.000 20.74294 341 VAL B O 1
ATOM 5282 N N . LEU B 1 342 ? 30.63056 -32.82502 17.22948 1.000 19.71626 342 LEU B N 1
ATOM 5283 C CA . LEU B 1 342 ? 31.89995 -32.11793 17.10721 1.000 21.57325 342 LEU B CA 1
ATOM 5284 C C . LEU B 1 342 ? 33.07268 -33.04339 17.39159 1.000 21.39773 342 LEU B C 1
ATOM 5285 O O . LEU B 1 342 ? 34.09506 -32.98524 16.70173 1.000 23.82260 342 LEU B O 1
ATOM 5290 N N . MET B 1 343 ? 32.96150 -33.86765 18.43695 1.000 22.79976 343 MET B N 1
ATOM 5291 C CA . MET B 1 343 ? 34.04082 -34.80145 18.75113 1.000 25.05956 343 MET B CA 1
ATOM 5292 C C . MET B 1 343 ? 34.33060 -35.71156 17.56165 1.000 26.50106 343 MET B C 1
ATOM 5293 O O . MET B 1 343 ? 35.48656 -35.92705 17.19418 1.000 26.57053 343 MET B O 1
ATOM 5298 N N . LYS B 1 344 ? 33.27710 -36.23161 16.93455 1.000 26.03244 344 LYS B N 1
ATOM 5299 C CA . LYS B 1 344 ? 33.42989 -37.11958 15.78801 1.000 27.17012 344 LYS B CA 1
ATOM 5300 C C . LYS B 1 344 ? 34.12160 -36.41015 14.64034 1.000 28.99809 344 LYS B C 1
ATOM 5301 O O . LYS B 1 344 ? 35.03338 -36.95314 14.00614 1.000 28.50166 344 LYS B O 1
ATOM 5307 N N . ILE B 1 345 ? 33.68869 -35.18396 14.35731 1.000 27.40867 345 ILE B N 1
ATOM 5308 C CA . ILE B 1 345 ? 34.26041 -34.42927 13.24975 1.000 30.27203 345 ILE B CA 1
ATOM 5309 C C . ILE B 1 345 ? 35.72504 -34.12578 13.51855 1.000 29.70327 345 ILE B C 1
ATOM 5310 O O . ILE B 1 345 ? 36.58351 -34.30780 12.64956 1.000 31.52652 345 ILE B O 1
ATOM 5315 N N . PHE B 1 346 ? 36.03435 -33.68282 14.73479 1.000 25.00856 346 PHE B N 1
ATOM 5316 C CA . PHE B 1 346 ? 37.40834 -33.31073 15.04265 1.000 26.24404 346 PHE B CA 1
ATOM 5317 C C . PHE B 1 346 ? 38.32660 -34.52856 14.97454 1.000 30.05711 346 PHE B C 1
ATOM 5318 O O . PHE B 1 346 ? 39.46401 -34.42878 14.49901 1.000 31.98118 346 PHE B O 1
ATOM 5326 N N . LYS B 1 347 ? 37.84248 -35.69278 15.41656 1.000 28.92575 347 LYS B N 1
ATOM 5327 C CA . LYS B 1 347 ? 38.66569 -36.89751 15.34635 1.000 32.72723 347 LYS B CA 1
ATOM 5328 C C . LYS B 1 347 ? 38.95160 -37.28950 13.90384 1.000 35.64036 347 LYS B C 1
ATOM 5329 O O . LYS B 1 347 ? 40.11063 -37.50606 13.52883 1.000 43.32770 347 LYS B O 1
ATOM 5335 N N . GLU B 1 348 ? 37.91325 -37.35386 13.06795 1.000 37.11506 348 GLU B N 1
ATOM 5336 C CA . GLU B 1 348 ? 38.12132 -37.79040 11.69103 1.000 37.68152 348 GLU B CA 1
ATOM 5337 C C . GLU B 1 348 ? 38.93402 -36.77045 10.90644 1.000 36.40883 348 GLU B C 1
ATOM 5338 O O . GLU B 1 348 ? 39.69716 -37.14431 10.01116 1.000 40.27042 348 GLU B O 1
ATOM 5344 N N . ARG B 1 349 ? 38.78971 -35.48949 11.23184 1.000 35.94949 349 ARG B N 1
ATOM 5345 C CA . ARG B 1 349 ? 39.51614 -34.44785 10.52886 1.000 36.58699 349 ARG B CA 1
ATOM 5346 C C . ARG B 1 349 ? 40.92948 -34.21698 11.06312 1.000 39.25714 349 ARG B C 1
ATOM 5347 O O . ARG B 1 349 ? 41.85185 -33.96586 10.27771 1.000 38.97636 349 ARG B O 1
ATOM 5355 N N . TYR B 1 350 ? 41.12593 -34.24697 12.38395 1.000 41.65059 350 TYR B N 1
ATOM 5356 C CA . TYR B 1 350 ? 42.37621 -33.73916 12.94284 1.000 43.77221 350 TYR B CA 1
ATOM 5357 C C . TYR B 1 350 ? 43.14658 -34.70413 13.84113 1.000 50.01481 350 TYR B C 1
ATOM 5358 O O . TYR B 1 350 ? 44.24363 -34.34300 14.27874 1.000 51.93804 350 TYR B O 1
ATOM 5367 N N . ALA B 1 351 ? 42.68381 -35.93183 14.05619 1.000 55.99801 351 ALA B N 1
ATOM 5368 C CA . ALA B 1 351 ? 43.44651 -36.84253 14.91721 1.000 60.06390 351 ALA B CA 1
ATOM 5369 C C . ALA B 1 351 ? 44.61847 -37.48564 14.17699 1.000 64.26660 351 ALA B C 1
ATOM 5370 O O . ALA B 1 351 ? 45.49295 -38.10050 14.79541 1.000 66.38305 351 ALA B O 1
ATOM 5372 N N . MET C 1 1 ? -15.87566 -8.00322 11.40635 1.000 38.43827 1 MET C N 1
ATOM 5373 C CA . MET C 1 1 ? -14.64064 -7.81552 12.15756 1.000 40.84769 1 MET C CA 1
ATOM 5374 C C . MET C 1 1 ? -14.30281 -6.31634 12.26513 1.000 38.87767 1 MET C C 1
ATOM 5375 O O . MET C 1 1 ? -13.86728 -5.70501 11.29120 1.000 40.60679 1 MET C O 1
ATOM 5380 N N . LYS C 1 2 ? -14.41309 -5.74892 13.46844 1.000 35.50816 2 LYS C N 1
ATOM 5381 C CA . LYS C 1 2 ? -14.19672 -4.31544 13.64987 1.000 34.44052 2 LYS C CA 1
ATOM 5382 C C . LYS C 1 2 ? -12.71322 -3.95099 13.60032 1.000 34.38949 2 LYS C C 1
ATOM 5383 O O . LYS C 1 2 ? -11.82404 -4.77568 13.77596 1.000 37.41300 2 LYS C O 1
ATOM 5389 N N . SER C 1 3 ? -12.45333 -2.70241 13.25745 1.000 33.44552 3 SER C N 1
ATOM 5390 C CA . SER C 1 3 ? -11.08955 -2.29138 13.00832 1.000 33.92055 3 SER C CA 1
ATOM 5391 C C . SER C 1 3 ? -10.60271 -1.32083 14.07564 1.000 34.03265 3 SER C C 1
ATOM 5392 O O . SER C 1 3 ? -11.37883 -0.71897 14.82273 1.000 35.90750 3 SER C O 1
ATOM 5395 N N . ASN C 1 4 ? -9.27928 -1.19066 14.11346 1.000 32.13372 4 ASN C N 1
ATOM 5396 C CA . ASN C 1 4 ? -8.55445 -0.33509 15.04992 1.000 31.27981 4 ASN C CA 1
ATOM 5397 C C . ASN C 1 4 ? -8.81904 -0.72738 16.50258 1.000 28.83995 4 ASN C C 1
ATOM 5398 O O . ASN C 1 4 ? -9.15173 0.10553 17.34850 1.000 29.67282 4 ASN C O 1
ATOM 5403 N N . GLY C 1 5 ? -8.63590 -2.01105 16.79381 1.000 24.41235 5 GLY C N 1
ATOM 5404 C CA . GLY C 1 5 ? -8.66582 -2.45047 18.17283 1.000 23.79484 5 GLY C CA 1
ATOM 5405 C C . GLY C 1 5 ? -7.39624 -2.05871 18.90598 1.000 23.79938 5 GLY C C 1
ATOM 5406 O O . GLY C 1 5 ? -6.30137 -2.01955 18.34425 1.000 27.04774 5 GLY C O 1
ATOM 5407 N N . CYS C 1 6 ? -7.55945 -1.72144 20.17285 1.000 22.47170 6 CYS C N 1
ATOM 5408 C CA . CYS C 1 6 ? -6.42479 -1.38123 21.00994 1.000 22.60102 6 CYS C CA 1
ATOM 5409 C C . CYS C 1 6 ? -5.72348 -2.65165 21.47712 1.000 20.01766 6 CYS C C 1
ATOM 5410 O O . CYS C 1 6 ? -6.37047 -3.58018 21.98180 1.000 16.16906 6 CYS C O 1
ATOM 5413 N N . ARG C 1 7 ? -4.38921 -2.68146 21.33172 1.000 20.39558 7 ARG C N 1
ATOM 5414 C CA . ARG C 1 7 ? -3.63904 -3.87396 21.72638 1.000 18.48765 7 ARG C CA 1
ATOM 5415 C C . ARG C 1 7 ? -3.79381 -4.16808 23.21381 1.000 13.33728 7 ARG C C 1
ATOM 5416 O O . ARG C 1 7 ? -3.66197 -5.32204 23.63008 1.000 16.02419 7 ARG C O 1
ATOM 5424 N N . TYR C 1 8 ? -4.04332 -3.14747 24.02607 1.000 9.70610 8 TYR C N 1
ATOM 5425 C CA . TYR C 1 8 ? -4.26078 -3.34852 25.44684 1.000 12.52861 8 TYR C CA 1
ATOM 5426 C C . TYR C 1 8 ? -5.70752 -3.67484 25.77326 1.000 16.17752 8 TYR C C 1
ATOM 5427 O O . TYR C 1 8 ? -6.00952 -3.99048 26.92520 1.000 15.14820 8 TYR C O 1
ATOM 5436 N N . GLY C 1 9 ? -6.59592 -3.61282 24.78580 1.000 19.86850 9 GLY C N 1
ATOM 5437 C CA . GLY C 1 9 ? -7.97409 -4.03401 24.94105 1.000 19.96453 9 GLY C CA 1
ATOM 5438 C C . GLY C 1 9 ? -8.97621 -2.98859 25.38868 1.000 21.00290 9 GLY C C 1
ATOM 5439 O O . GLY C 1 9 ? -10.12178 -3.35848 25.67493 1.000 20.61879 9 GLY C O 1
ATOM 5440 N N . THR C 1 10 ? -8.62359 -1.69617 25.39220 1.000 20.84180 10 THR C N 1
ATOM 5441 C CA . THR C 1 10 ? -9.53204 -0.68567 25.93977 1.000 20.11003 10 THR C CA 1
ATOM 5442 C C . THR C 1 10 ? -10.83477 -0.58998 25.15136 1.000 17.89584 10 THR C C 1
ATOM 5443 O O . THR C 1 10 ? -11.83713 -0.11013 25.69352 1.000 18.05737 10 THR C O 1
ATOM 5447 N N . HIS C 1 11 ? -10.84911 -1.02386 23.89176 1.000 19.38687 11 HIS C N 1
ATOM 5448 C CA . HIS C 1 11 ? -12.06931 -0.96488 23.09232 1.000 21.78582 11 HIS C CA 1
ATOM 5449 C C . HIS C 1 11 ? -13.17209 -1.87385 23.61499 1.000 21.99326 11 HIS C C 1
ATOM 5450 O O . HIS C 1 11 ? -14.31053 -1.75728 23.15475 1.000 21.80338 11 HIS C O 1
ATOM 5457 N N . ARG C 1 12 ? -12.86927 -2.78930 24.53574 1.000 20.19401 12 ARG C N 1
ATOM 5458 C CA . ARG C 1 12 ? -13.89826 -3.63143 25.13648 1.000 18.41789 12 ARG C CA 1
ATOM 5459 C C . ARG C 1 12 ? -14.24967 -3.20976 26.54824 1.000 16.68765 12 ARG C C 1
ATOM 5460 O O . ARG C 1 12 ? -15.04578 -3.88983 27.20365 1.000 14.25981 12 ARG C O 1
ATOM 5468 N N . VAL C 1 13 ? -13.70469 -2.09371 27.02632 1.000 17.24162 13 VAL C N 1
ATOM 5469 C CA . VAL C 1 13 ? -13.99673 -1.61910 28.36989 1.000 16.51191 13 VAL C CA 1
ATOM 5470 C C . VAL C 1 13 ? -15.27247 -0.78493 28.31447 1.000 20.30300 13 VAL C C 1
ATOM 5471 O O . VAL C 1 13 ? -15.31073 0.25898 27.65812 1.000 21.44229 13 VAL C O 1
ATOM 5475 N N . ILE C 1 14 ? -16.30667 -1.22622 29.02345 1.000 22.17107 14 ILE C N 1
ATOM 5476 C CA . ILE C 1 14 ? -17.58414 -0.51879 29.07678 1.000 24.39835 14 ILE C CA 1
ATOM 5477 C C . ILE C 1 14 ? -17.66546 0.41217 30.27887 1.000 22.70332 14 ILE C C 1
ATOM 5478 O O . ILE C 1 14 ? -18.13427 1.54262 30.16275 1.000 22.52696 14 ILE C O 1
ATOM 5483 N N . GLU C 1 15 ? -17.23778 -0.06342 31.45492 1.000 23.97375 15 GLU C N 1
ATOM 5484 C CA . GLU C 1 15 ? -17.30408 0.66249 32.73591 1.000 24.32598 15 GLU C CA 1
ATOM 5485 C C . GLU C 1 15 ? -16.12237 0.33044 33.65001 1.000 26.27818 15 GLU C C 1
ATOM 5486 O O . GLU C 1 15 ? -15.77841 -0.85499 33.81267 1.000 26.32676 15 GLU C O 1
ATOM 5492 N N . PRO C 1 16 ? -15.44526 1.34181 34.22711 1.000 25.11428 16 PRO C N 1
ATOM 5493 C CA . PRO C 1 16 ? -15.66154 2.74599 33.86614 1.000 22.95270 16 PRO C CA 1
ATOM 5494 C C . PRO C 1 16 ? -14.84762 3.08324 32.64721 1.000 21.78034 16 PRO C C 1
ATOM 5495 O O . PRO C 1 16 ? -13.81110 2.45508 32.45080 1.000 25.01413 16 PRO C O 1
ATOM 5499 N N . LYS C 1 17 ? -15.27156 4.04142 31.83088 1.000 20.11918 17 LYS C N 1
ATOM 5500 C CA . LYS C 1 17 ? -14.46347 4.39121 30.67194 1.000 22.68336 17 LYS C CA 1
ATOM 5501 C C . LYS C 1 17 ? -13.17010 5.06792 31.11601 1.000 22.74553 17 LYS C C 1
ATOM 5502 O O . LYS C 1 17 ? -13.13803 5.79326 32.11167 1.000 21.71720 17 LYS C O 1
ATOM 5508 N N . GLY C 1 18 ? -12.09571 4.78840 30.39203 1.000 23.76786 18 GLY C N 1
ATOM 5509 C CA . GLY C 1 18 ? -10.80163 5.38500 30.65738 1.000 21.61422 18 GLY C CA 1
ATOM 5510 C C . GLY C 1 18 ? -9.84382 4.57931 31.51894 1.000 23.48877 18 GLY C C 1
ATOM 5511 O O . GLY C 1 18 ? -8.78098 5.10985 31.88590 1.000 25.81671 18 GLY C O 1
ATOM 5512 N N . VAL C 1 19 ? -10.17770 3.33007 31.87056 1.000 22.59037 19 VAL C N 1
ATOM 5513 C CA . VAL C 1 19 ? -9.24206 2.41884 32.53725 1.000 20.24140 19 VAL C CA 1
ATOM 5514 C C . VAL C 1 19 ? -8.99461 1.20545 31.63308 1.000 19.09013 19 VAL C C 1
ATOM 5515 O O . VAL C 1 19 ? -9.63103 1.03970 30.59672 1.000 18.59588 19 VAL C O 1
ATOM 5519 N N . LEU C 1 20 ? -8.04666 0.35713 32.03305 1.000 17.25745 20 LEU C N 1
ATOM 5520 C CA . LEU C 1 20 ? -7.69559 -0.83049 31.24914 1.000 14.13413 20 LEU C CA 1
ATOM 5521 C C . LEU C 1 20 ? -8.66810 -1.97895 31.51835 1.000 14.76771 20 LEU C C 1
ATOM 5522 O O . LEU C 1 20 ? -9.45675 -1.93448 32.46284 1.000 18.58362 20 LEU C O 1
ATOM 5527 N N . PRO C 1 21 ? -8.65424 -3.02464 30.67604 1.000 15.55088 21 PRO C N 1
ATOM 5528 C CA . PRO C 1 21 ? -9.57588 -4.15129 30.89889 1.000 16.95408 21 PRO C CA 1
ATOM 5529 C C . PRO C 1 21 ? -9.49530 -4.76395 32.28365 1.000 17.98989 21 PRO C C 1
ATOM 5530 O O . PRO C 1 21 ? -10.54026 -5.11513 32.85083 1.000 17.40044 21 PRO C O 1
ATOM 5534 N N . GLN C 1 22 ? -8.28866 -4.92803 32.84364 1.000 15.40021 22 GLN C N 1
ATOM 5535 C CA . GLN C 1 22 ? -8.20100 -5.59139 34.14229 1.000 18.22898 22 GLN C CA 1
ATOM 5536 C C . GLN C 1 22 ? -8.83697 -4.75638 35.24906 1.000 19.13824 22 GLN C C 1
ATOM 5537 O O . GLN C 1 22 ? -9.63807 -5.31186 36.02141 1.000 19.50008 22 GLN C O 1
ATOM 5543 N N . PRO C 1 23 ? -8.51391 -3.46258 35.42246 1.000 17.41163 23 PRO C N 1
ATOM 5544 C CA . PRO C 1 23 ? -9.19731 -2.67369 36.46430 1.000 20.49851 23 PRO C CA 1
ATOM 5545 C C . PRO C 1 23 ? -10.66517 -2.35547 36.16285 1.000 18.68954 23 PRO C C 1
ATOM 5546 O O . PRO C 1 23 ? -11.41111 -2.01875 37.09539 1.000 18.54870 23 PRO C O 1
ATOM 5550 N N . ALA C 1 24 ? -11.10201 -2.49222 34.91468 1.000 17.75899 24 ALA C N 1
ATOM 5551 C CA . ALA C 1 24 ? -12.47227 -2.19623 34.51984 1.000 17.59510 24 ALA C CA 1
ATOM 5552 C C . ALA C 1 24 ? -13.46357 -3.03077 35.32827 1.000 20.52358 24 ALA C C 1
ATOM 5553 O O . ALA C 1 24 ? -13.15956 -4.12965 35.80228 1.000 17.41038 24 ALA C O 1
ATOM 5555 N N . LYS C 1 25 ? -14.68181 -2.51592 35.44830 1.000 22.95988 25 LYS C N 1
ATOM 5556 C CA . LYS C 1 25 ? -15.74022 -3.22770 36.14970 1.000 24.72355 25 LYS C CA 1
ATOM 5557 C C . LYS C 1 25 ? -16.53285 -4.10743 35.18564 1.000 26.06535 25 LYS C C 1
ATOM 5558 O O . LYS C 1 25 ? -16.88925 -5.24570 35.52595 1.000 25.53759 25 LYS C O 1
ATOM 5564 N N . ILE C 1 26 ? -16.77277 -3.60419 33.97334 1.000 25.69257 26 ILE C N 1
ATOM 5565 C CA . ILE C 1 26 ? -17.60528 -4.27147 32.97884 1.000 23.35617 26 ILE C CA 1
ATOM 5566 C C . ILE C 1 26 ? -16.87047 -4.29213 31.64882 1.000 17.71501 26 ILE C C 1
ATOM 5567 O O . ILE C 1 26 ? -16.45827 -3.23943 31.14466 1.000 20.82199 26 ILE C O 1
ATOM 5572 N N . LEU C 1 27 ? -16.70824 -5.48278 31.08873 1.000 14.26170 27 LEU C N 1
ATOM 5573 C CA . LEU C 1 27 ? -16.15956 -5.68733 29.76201 1.000 12.91231 27 LEU C CA 1
ATOM 5574 C C . LEU C 1 27 ? -17.24237 -6.13314 28.79231 1.000 18.63805 27 LEU C C 1
ATOM 5575 O O . LEU C 1 27 ? -18.24395 -6.73356 29.18277 1.000 17.71285 27 LEU C O 1
ATOM 5580 N N . ASN C 1 28 ? -16.99437 -5.84780 27.51588 1.000 23.18496 28 ASN C N 1
ATOM 5581 C CA . ASN C 1 28 ? -17.80175 -6.32757 26.39693 1.000 23.29643 28 ASN C CA 1
ATOM 5582 C C . ASN C 1 28 ? -17.35021 -7.73093 26.00474 1.000 20.71117 28 ASN C C 1
ATOM 5583 O O . ASN C 1 28 ? -16.27778 -7.90339 25.41362 1.000 23.25093 28 ASN C O 1
ATOM 5588 N N . ASN C 1 29 ? -18.18908 -8.73120 26.29224 1.000 17.59612 29 ASN C N 1
ATOM 5589 C CA . ASN C 1 29 ? -17.90936 -10.11212 25.91459 1.000 20.18566 29 ASN C CA 1
ATOM 5590 C C . ASN C 1 29 ? -18.77026 -10.58007 24.74818 1.000 22.85359 29 ASN C C 1
ATOM 5591 O O . ASN C 1 29 ? -19.04104 -11.77291 24.60759 1.000 23.33592 29 ASN C O 1
ATOM 5596 N N . ASP C 1 30 ? -19.18104 -9.65358 23.88897 1.000 26.16693 30 ASP C N 1
ATOM 5597 C CA . ASP C 1 30 ? -19.86287 -10.00016 22.64484 1.000 29.50746 30 ASP C CA 1
ATOM 5598 C C . ASP C 1 30 ? -18.86398 -10.64032 21.68127 1.000 28.39908 30 ASP C C 1
ATOM 5599 O O . ASP C 1 30 ? -17.97294 -9.97026 21.15043 1.000 25.81848 30 ASP C O 1
ATOM 5604 N N . MET C 1 31 ? -19.02223 -11.94919 21.45050 1.000 25.59094 31 MET C N 1
ATOM 5605 C CA . MET C 1 31 ? -18.12887 -12.73483 20.60490 1.000 23.10185 31 MET C CA 1
ATOM 5606 C C . MET C 1 31 ? -18.62620 -12.88187 19.17498 1.000 25.15022 31 MET C C 1
ATOM 5607 O O . MET C 1 31 ? -17.94435 -13.51324 18.36640 1.000 26.40090 31 MET C O 1
ATOM 5612 N N . SER C 1 32 ? -19.77872 -12.30003 18.84181 1.000 25.26320 32 SER C N 1
ATOM 5613 C CA . SER C 1 32 ? -20.31293 -12.44193 17.49251 1.000 26.29125 32 SER C CA 1
ATOM 5614 C C . SER C 1 32 ? -19.41861 -11.73252 16.48288 1.000 27.87546 32 SER C C 1
ATOM 5615 O O . SER C 1 32 ? -19.38287 -12.09883 15.30340 1.000 30.45207 32 SER C O 1
ATOM 5618 N N . GLU C 1 33 ? -18.68573 -10.72195 16.92706 1.000 28.05046 33 GLU C N 1
ATOM 5619 C CA . GLU C 1 33 ? -17.72171 -10.03380 16.08745 1.000 30.96422 33 GLU C CA 1
ATOM 5620 C C . GLU C 1 33 ? -16.48871 -9.71298 16.92669 1.000 28.92653 33 GLU C C 1
ATOM 5621 O O . GLU C 1 33 ? -16.60661 -9.38442 18.11107 1.000 30.55916 33 GLU C O 1
ATOM 5627 N N . ILE C 1 34 ? -15.31115 -9.80671 16.32075 1.000 27.21832 34 ILE C N 1
ATOM 5628 C CA . ILE C 1 34 ? -14.07191 -9.50440 17.02734 1.000 27.05097 34 ILE C CA 1
ATOM 5629 C C . ILE C 1 34 ? -13.36250 -8.35092 16.32727 1.000 26.86128 34 ILE C C 1
ATOM 5630 O O . ILE C 1 34 ? -13.65672 -8.00718 15.17701 1.000 25.61410 34 ILE C O 1
ATOM 5635 N N . TRP C 1 35 ? -12.39769 -7.76293 17.03418 1.000 25.38701 35 TRP C N 1
ATOM 5636 C CA . TRP C 1 35 ? -11.57868 -6.70713 16.45963 1.000 23.14785 35 TRP C CA 1
ATOM 5637 C C . TRP C 1 35 ? -10.39832 -7.29520 15.70464 1.000 21.70360 35 TRP C C 1
ATOM 5638 O O . TRP C 1 35 ? -10.03480 -8.46021 15.86910 1.000 20.12009 35 TRP C O 1
ATOM 5649 N N . ASP C 1 36 ? -9.79715 -6.45359 14.86121 1.000 22.51624 36 ASP C N 1
ATOM 5650 C CA . ASP C 1 36 ? -8.80001 -6.93171 13.90999 1.000 24.68171 36 ASP C CA 1
ATOM 5651 C C . ASP C 1 36 ? -7.53706 -7.45704 14.59551 1.000 23.49498 36 ASP C C 1
ATOM 5652 O O . ASP C 1 36 ? -6.82230 -8.27550 14.00943 1.000 21.06019 36 ASP C O 1
ATOM 5657 N N . ASN C 1 37 ? -7.23884 -7.01802 15.83093 1.000 22.71654 37 ASN C N 1
ATOM 5658 C CA . ASN C 1 37 ? -6.03617 -7.47735 16.52245 1.000 22.14468 37 ASN C CA 1
ATOM 5659 C C . ASN C 1 37 ? -6.34831 -8.34114 17.74206 1.000 20.27709 37 ASN C C 1
ATOM 5660 O O . ASN C 1 37 ? -5.57088 -8.38530 18.69976 1.000 20.65811 37 ASN C O 1
ATOM 5665 N N . GLU C 1 38 ? -7.45402 -9.08074 17.68223 1.000 21.46900 38 GLU C N 1
ATOM 5666 C CA . GLU C 1 38 ? -7.87764 -10.01386 18.71424 1.000 21.02041 38 GLU C CA 1
ATOM 5667 C C . GLU C 1 38 ? -7.73956 -11.44554 18.20813 1.000 20.94150 38 GLU C C 1
ATOM 5668 O O . GLU C 1 38 ? -7.66407 -11.70409 16.99377 1.000 20.14316 38 GLU C O 1
ATOM 5674 N N . MET C 1 39 ? -7.69248 -12.37709 19.15838 1.000 16.44658 39 MET C N 1
ATOM 5675 C CA . MET C 1 39 ? -7.78251 -13.79982 18.86946 1.000 15.12588 39 MET C CA 1
ATOM 5676 C C . MET C 1 39 ? -8.91605 -14.37043 19.70458 1.000 17.02794 39 MET C C 1
ATOM 5677 O O . MET C 1 39 ? -8.96194 -14.15363 20.92096 1.000 17.37902 39 MET C O 1
ATOM 5682 N N . LEU C 1 40 ? -9.82072 -15.10043 19.05149 1.000 16.17894 40 LEU C N 1
ATOM 5683 C CA . LEU C 1 40 ? -11.00762 -15.65592 19.69321 1.000 17.70056 40 LEU C CA 1
ATOM 5684 C C . LEU C 1 40 ? -10.74883 -17.12320 20.01109 1.000 16.10356 40 LEU C C 1
ATOM 5685 O O . LEU C 1 40 ? -10.20094 -17.85224 19.18098 1.000 20.69977 40 LEU C O 1
ATOM 5690 N N . ILE C 1 41 ? -11.11307 -17.55504 21.22769 1.000 15.14002 41 ILE C N 1
ATOM 5691 C CA . ILE C 1 41 ? -10.81176 -18.90281 21.69945 1.000 14.76358 41 ILE C CA 1
ATOM 5692 C C . ILE C 1 41 ? -12.10821 -19.61088 22.08232 1.000 17.30134 41 ILE C C 1
ATOM 5693 O O . ILE C 1 41 ? -12.97788 -19.01644 22.73107 1.000 17.44032 41 ILE C O 1
ATOM 5698 N N . ASP C 1 42 ? -12.25868 -20.85231 21.61188 1.000 16.79803 42 ASP C N 1
ATOM 5699 C CA . ASP C 1 42 ? -13.28849 -21.77455 22.09622 1.000 16.30374 42 ASP C CA 1
ATOM 5700 C C . ASP C 1 42 ? -12.76464 -22.38166 23.38519 1.000 13.77410 42 ASP C C 1
ATOM 5701 O O . ASP C 1 42 ? -11.86681 -23.22988 23.37072 1.000 17.29206 42 ASP C O 1
ATOM 5706 N N . VAL C 1 43 ? -13.31566 -21.94648 24.51210 1.000 14.60417 43 VAL C N 1
ATOM 5707 C CA . VAL C 1 43 ? -12.76904 -22.31097 25.81242 1.000 14.47898 43 VAL C CA 1
ATOM 5708 C C . VAL C 1 43 ? -13.23754 -23.70931 26.19089 1.000 16.87084 43 VAL C C 1
ATOM 5709 O O . VAL C 1 43 ? -14.42494 -24.02474 26.08600 1.000 16.57494 43 VAL C O 1
ATOM 5713 N N . ILE C 1 44 ? -12.31075 -24.54396 26.64741 1.000 15.52853 44 ILE C N 1
ATOM 5714 C CA . ILE C 1 44 ? -12.64869 -25.88548 27.11797 1.000 18.14469 44 ILE C CA 1
ATOM 5715 C C . ILE C 1 44 ? -12.84783 -25.90921 28.62136 1.000 17.69773 44 ILE C C 1
ATOM 5716 O O . ILE C 1 44 ? -13.81566 -26.48093 29.13383 1.000 16.80839 44 ILE C O 1
ATOM 5721 N N . ARG C 1 45 ? -11.94222 -25.26009 29.34121 1.000 17.98355 45 ARG C N 1
ATOM 5722 C CA . ARG C 1 45 ? -11.84787 -25.37043 30.78709 1.000 18.85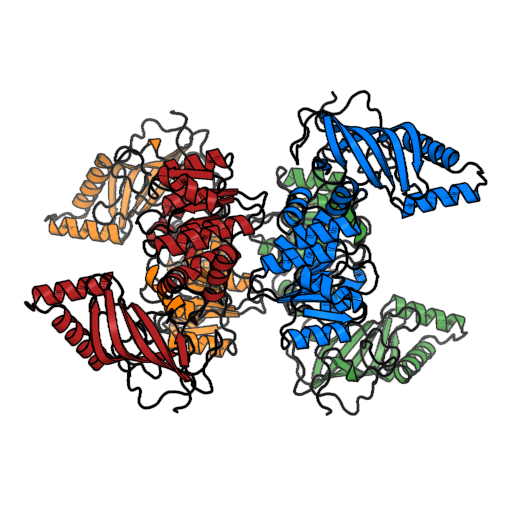320 45 ARG C CA 1
ATOM 5723 C C . ARG C 1 45 ? -11.41492 -24.03538 31.36279 1.000 15.86185 45 ARG C C 1
ATOM 5724 O O . ARG C 1 45 ? -10.59411 -23.32695 30.76866 1.000 12.93027 45 ARG C O 1
ATOM 5732 N N . LEU C 1 46 ? -11.94652 -23.71538 32.53762 1.000 15.67748 46 LEU C N 1
ATOM 5733 C CA . LEU C 1 46 ? -11.55304 -22.52955 33.27734 1.000 15.19029 46 LEU C CA 1
ATOM 5734 C C . LEU C 1 46 ? -10.85846 -23.01636 34.53453 1.000 16.79235 46 LEU C C 1
ATOM 5735 O O . LEU C 1 46 ? -11.45584 -23.75193 35.33031 1.000 20.23003 46 LEU C O 1
ATOM 5740 N N . ASN C 1 47 ? -9.59348 -22.63748 34.69362 1.000 15.57870 47 ASN C N 1
ATOM 5741 C CA . ASN C 1 47 ? -8.84201 -22.90999 35.91304 1.000 18.80619 47 ASN C CA 1
ATOM 5742 C C . ASN C 1 47 ? -8.93538 -21.64987 36.76709 1.000 15.59948 47 ASN C C 1
ATOM 5743 O O . ASN C 1 47 ? -8.16384 -20.70549 36.58721 1.000 13.65331 47 ASN C O 1
ATOM 5748 N N . ILE C 1 48 ? -9.88237 -21.63607 37.71136 1.000 16.53898 48 ILE C N 1
ATOM 5749 C CA . ILE C 1 48 ? -10.15810 -20.43782 38.49952 1.000 17.93053 48 ILE C CA 1
ATOM 5750 C C . ILE C 1 48 ? -9.07990 -20.31391 39.56375 1.000 18.37804 48 ILE C C 1
ATOM 5751 O O . ILE C 1 48 ? -8.64527 -21.32065 40.13195 1.000 20.48136 48 ILE C O 1
ATOM 5756 N N . ASP C 1 49 ? -8.62358 -19.08581 39.81681 1.000 17.32208 49 ASP C N 1
ATOM 5757 C CA . ASP C 1 49 ? -7.67265 -18.85744 40.89709 1.000 19.82390 49 ASP C CA 1
ATOM 5758 C C . ASP C 1 49 ? -8.21096 -19.50367 42.16518 1.000 21.31683 49 ASP C C 1
ATOM 5759 O O . ASP C 1 49 ? -9.38847 -19.34311 42.49332 1.000 22.04325 49 ASP C O 1
ATOM 5764 N N . SER C 1 50 ? -7.36161 -20.28475 42.83878 1.000 24.14576 50 SER C N 1
ATOM 5765 C CA . SER C 1 50 ? -7.84398 -21.12515 43.93335 1.000 27.01836 50 SER C CA 1
ATOM 5766 C C . SER C 1 50 ? -8.46371 -20.29180 45.05402 1.000 25.70661 50 SER C C 1
ATOM 5767 O O . SER C 1 50 ? -9.53679 -20.63162 45.56880 1.000 26.66889 50 SER C O 1
ATOM 5770 N N . ALA C 1 51 ? -7.82257 -19.18482 45.42834 1.000 24.25939 51 ALA C N 1
ATOM 5771 C CA . ALA C 1 51 ? -8.39488 -18.32285 46.45617 1.000 23.48537 51 ALA C CA 1
ATOM 5772 C C . ALA C 1 51 ? -9.72180 -17.73636 45.99169 1.000 24.16904 51 ALA C C 1
ATOM 5773 O O . ALA C 1 51 ? -10.66667 -17.61865 46.77899 1.000 24.01513 51 ALA C O 1
ATOM 5775 N N . SER C 1 52 ? -9.81301 -17.34725 44.71623 1.000 24.90642 52 SER C N 1
ATOM 5776 C CA . SER C 1 52 ? -11.08038 -16.82438 44.21040 1.000 23.91505 52 SER C CA 1
ATOM 5777 C C . SER C 1 52 ? -12.16748 -17.88738 44.23912 1.000 22.74932 52 SER C C 1
ATOM 5778 O O . SER C 1 52 ? -13.30868 -17.61361 44.62740 1.000 23.83924 52 SER C O 1
ATOM 5781 N N . PHE C 1 53 ? -11.82756 -19.09527 43.80187 1.000 23.11138 53 PHE C N 1
ATOM 5782 C CA . PHE C 1 53 ? -12.78224 -20.19291 43.78925 1.000 24.84204 53 PHE C CA 1
ATOM 5783 C C . PHE C 1 53 ? -13.27741 -20.47368 45.20040 1.000 24.85835 53 PHE C C 1
ATOM 5784 O O . PHE C 1 53 ? -14.48511 -20.58154 45.44097 1.000 24.12239 53 PHE C O 1
ATOM 5792 N N . HIS C 1 54 ? -12.35069 -20.54161 46.15587 1.000 24.19913 54 HIS C N 1
ATOM 5793 C CA . HIS C 1 54 ? -12.72004 -20.81890 47.53949 1.000 29.56011 54 HIS C CA 1
ATOM 5794 C C . HIS C 1 54 ? -13.58665 -19.69763 48.11850 1.000 27.02112 54 HIS C C 1
ATOM 5795 O O . HIS C 1 54 ? -14.55472 -19.96036 48.84248 1.000 30.65494 54 HIS C O 1
ATOM 5802 N N . GLN C 1 55 ? -13.26793 -18.44032 47.79717 1.000 26.10006 55 GLN C N 1
ATOM 5803 C CA . GLN C 1 55 ? -14.07026 -17.32586 48.29455 1.000 26.46898 55 GLN C CA 1
ATOM 5804 C C . GLN C 1 55 ? -15.48958 -17.36698 47.73446 1.000 28.44998 55 GLN C C 1
ATOM 5805 O O . GLN C 1 55 ? -16.45341 -17.05120 48.44164 1.000 24.85051 55 GLN C O 1
ATOM 5811 N N . ILE C 1 56 ? -15.63922 -17.73964 46.46083 1.000 22.61782 56 ILE C N 1
ATOM 5812 C CA . ILE C 1 56 ? -16.97133 -17.81552 45.86287 1.000 20.99032 56 ILE C CA 1
ATOM 5813 C C . ILE C 1 56 ? -17.76070 -18.97320 46.46288 1.000 20.60546 56 ILE C C 1
ATOM 5814 O O . ILE C 1 56 ? -18.93964 -18.82671 46.80903 1.000 20.04355 56 ILE C O 1
ATOM 5819 N N . LYS C 1 57 ? -17.10957 -20.12651 46.62049 1.000 23.82535 57 LYS C N 1
ATOM 5820 C CA . LYS C 1 57 ? -17.73147 -21.29235 47.24305 1.000 27.76132 57 LYS C CA 1
ATOM 5821 C C . LYS C 1 57 ? -18.29607 -20.93668 48.61784 1.000 31.17034 57 LYS C C 1
ATOM 5822 O O . LYS C 1 57 ? -19.47243 -21.18557 48.90673 1.000 30.90482 57 LYS C O 1
ATOM 5828 N N . ASN C 1 58 ? -17.47798 -20.30200 49.46366 1.000 30.83265 58 ASN C N 1
ATOM 5829 C CA . ASN C 1 58 ? -17.90094 -19.99449 50.83137 1.000 31.11732 58 ASN C CA 1
ATOM 5830 C C . ASN C 1 58 ? -18.98883 -18.92233 50.86483 1.000 28.92766 58 ASN C C 1
ATOM 5831 O O . ASN C 1 58 ? -19.89553 -18.97633 51.70558 1.000 29.65151 58 ASN C O 1
ATOM 5836 N N . LYS C 1 59 ? -18.90928 -17.93587 49.96977 1.000 27.60351 59 LYS C N 1
ATOM 5837 C CA . LYS C 1 59 ? -19.97293 -16.94228 49.85397 1.000 27.26548 59 LYS C CA 1
ATOM 5838 C C . LYS C 1 59 ? -21.30812 -17.60895 49.54477 1.000 28.41264 59 LYS C C 1
ATOM 5839 O O . LYS C 1 59 ? -22.34919 -17.23995 50.10330 1.000 29.98746 59 LYS C O 1
ATOM 5845 N N . LEU C 1 60 ? -21.29549 -18.59901 48.64633 1.000 25.98770 60 LEU C N 1
ATOM 5846 C CA . LEU C 1 60 ? -22.52930 -19.28624 48.29151 1.000 26.39841 60 LEU C CA 1
ATOM 5847 C C . LEU C 1 60 ? -23.05080 -20.11589 49.46032 1.000 24.17526 60 LEU C C 1
ATOM 5848 O O . LEU C 1 60 ? -24.25450 -20.11503 49.73413 1.000 22.49671 60 LEU C O 1
ATOM 5853 N N . ILE C 1 61 ? -22.16165 -20.81389 50.17906 1.000 25.94536 61 ILE C N 1
ATOM 5854 C CA . ILE C 1 61 ? -22.60894 -21.57241 51.34957 1.000 27.78917 61 ILE C CA 1
ATOM 5855 C C . ILE C 1 61 ? -23.31602 -20.64625 52.33115 1.000 30.71908 61 ILE C C 1
ATOM 5856 O O . ILE C 1 61 ? -24.45040 -20.90579 52.75839 1.000 31.34799 61 ILE C O 1
ATOM 5861 N N . ALA C 1 62 ? -22.67253 -19.51923 52.65492 1.000 32.31858 62 ALA C N 1
ATOM 5862 C CA . ALA C 1 62 ? -23.21989 -18.59237 53.64315 1.000 31.78134 62 ALA C CA 1
ATOM 5863 C C . ALA C 1 62 ? -24.56372 -18.02166 53.19490 1.000 31.24455 62 ALA C C 1
ATOM 5864 O O . ALA C 1 62 ? -25.41561 -17.69833 54.03164 1.000 33.32104 62 ALA C O 1
ATOM 5866 N N . GLN C 1 63 ? -24.76466 -17.87090 51.88606 1.000 28.24079 63 GLN C N 1
ATOM 5867 C CA . GLN C 1 63 ? -26.05957 -17.43659 51.39258 1.000 30.74412 63 GLN C CA 1
ATOM 5868 C C . GLN C 1 63 ? -27.12037 -18.52739 51.49780 1.000 31.23897 63 GLN C C 1
ATOM 5869 O O . GLN C 1 63 ? -28.31035 -18.21427 51.37024 1.000 32.69220 63 GLN C O 1
ATOM 5875 N N . GLY C 1 64 ? -26.72544 -19.78931 51.71250 1.000 31.50774 64 GLY C N 1
ATOM 5876 C CA . GLY C 1 64 ? -27.70496 -20.83900 51.94311 1.000 32.17110 64 GLY C CA 1
ATOM 5877 C C . GLY C 1 64 ? -27.96332 -21.81864 50.80921 1.000 35.38371 64 GLY C C 1
ATOM 5878 O O . GLY C 1 64 ? -29.12521 -22.18276 50.60918 1.000 36.70913 64 GLY C O 1
ATOM 5879 N N . HIS C 1 65 ? -26.94470 -22.22462 50.03730 1.000 36.75427 65 HIS C N 1
ATOM 5880 C CA . HIS C 1 65 ? -27.16524 -23.00597 48.81256 1.000 38.11503 65 HIS C CA 1
ATOM 5881 C C . HIS C 1 65 ? -27.28453 -24.52978 48.91945 1.000 42.15520 65 HIS C C 1
ATOM 5882 O O . HIS C 1 65 ? -28.29403 -25.05062 48.43081 1.000 42.96242 65 HIS C O 1
ATOM 5889 N N . GLN C 1 66 ? -26.28464 -25.26178 49.43875 1.000 44.75452 66 GLN C N 1
ATOM 5890 C CA . GLN C 1 66 ? -26.33832 -26.72755 49.63546 1.000 47.02029 66 GLN C CA 1
ATOM 5891 C C . GLN C 1 66 ? -25.85657 -27.53226 48.41258 1.000 45.60445 66 GLN C C 1
ATOM 5892 O O . GLN C 1 66 ? -25.00662 -28.41913 48.56846 1.000 47.15052 66 GLN C O 1
ATOM 5898 N N . ASP C 1 67 ? -26.44056 -27.32332 47.22402 1.000 42.21853 67 ASP C N 1
ATOM 5899 C CA . ASP C 1 67 ? -25.91395 -27.91314 45.98293 1.000 37.56499 67 ASP C CA 1
ATOM 5900 C C . ASP C 1 67 ? -24.89403 -26.91009 45.45537 1.000 34.33467 67 ASP C C 1
ATOM 5901 O O . ASP C 1 67 ? -25.23251 -26.02025 44.68540 1.000 33.24075 67 ASP C O 1
ATOM 5906 N N . LEU C 1 68 ? -23.61990 -27.08311 45.82815 1.000 34.59377 68 LEU C N 1
ATOM 5907 C CA . LEU C 1 68 ? -22.62281 -26.05399 45.53488 1.000 36.21268 68 LEU C CA 1
ATOM 5908 C C . LEU C 1 68 ? -22.24271 -26.01707 44.04654 1.000 34.87692 68 LEU C C 1
ATOM 5909 O O . LEU C 1 68 ? -22.15290 -24.93403 43.45245 1.000 37.57484 68 LEU C O 1
ATOM 5914 N N . GLU C 1 69 ? -22.02456 -27.19292 43.42400 1.000 33.24962 69 GLU C N 1
ATOM 5915 C CA . GLU C 1 69 ? -21.64403 -27.26530 42.00731 1.000 34.49153 69 GLU C CA 1
ATOM 5916 C C . GLU C 1 69 ? -22.64684 -26.50668 41.15393 1.000 32.42635 69 GLU C C 1
ATOM 5917 O O . GLU C 1 69 ? -22.27002 -25.73317 40.26234 1.000 32.07702 69 GLU C O 1
ATOM 5923 N N . LYS C 1 70 ? -23.92175 -26.69744 41.43748 1.000 31.03362 70 LYS C N 1
ATOM 5924 C CA . LYS C 1 70 ? -24.97504 -26.03376 40.69621 1.000 31.81817 70 LYS C CA 1
ATOM 5925 C C . LYS C 1 70 ? -25.04011 -24.53929 41.01916 1.000 30.66369 70 LYS C C 1
ATOM 5926 O O . LYS C 1 70 ? -25.18902 -23.71719 40.11411 1.000 31.13084 70 LYS C O 1
ATOM 5932 N N . ALA C 1 71 ? -24.89754 -24.15782 42.28764 1.000 28.64013 71 ALA C N 1
ATOM 5933 C CA . ALA C 1 71 ? -24.84252 -22.73608 42.62673 1.000 27.99800 71 ALA C CA 1
ATOM 5934 C C . ALA C 1 71 ? -23.59423 -22.07582 42.04349 1.000 27.41828 71 ALA C C 1
ATOM 5935 O O . ALA C 1 71 ? -23.65352 -20.94182 41.55783 1.000 23.88562 71 ALA C O 1
ATOM 5937 N N . PHE C 1 72 ? -22.44875 -22.76190 42.09433 1.000 27.75873 72 PHE C N 1
ATOM 5938 C CA . PHE C 1 72 ? -21.22266 -22.17834 41.55105 1.000 28.49786 72 PHE C CA 1
ATOM 5939 C C . PHE C 1 72 ? -21.36830 -21.96767 40.05009 1.000 27.12498 72 PHE C C 1
ATOM 5940 O O . PHE C 1 72 ? -21.08149 -20.88106 39.53063 1.000 25.24932 72 PHE C O 1
ATOM 5948 N N . ALA C 1 73 ? -21.85788 -22.99035 39.33962 1.000 25.35285 73 ALA C N 1
ATOM 5949 C CA . ALA C 1 73 ? -22.10338 -22.84809 37.90894 1.000 27.40224 73 ALA C CA 1
ATOM 5950 C C . ALA C 1 73 ? -23.00968 -21.66019 37.62029 1.000 23.80931 73 ALA C C 1
ATOM 5951 O O . ALA C 1 73 ? -22.74736 -20.87337 36.70404 1.000 19.75917 73 ALA C O 1
ATOM 5953 N N . GLU C 1 74 ? -24.07782 -21.49504 38.39617 1.000 21.58290 74 GLU C N 1
ATOM 5954 C CA . GLU C 1 74 ? -24.96811 -20.37351 38.13233 1.000 21.39089 74 GLU C CA 1
ATOM 5955 C C . GLU C 1 74 ? -24.28789 -19.05000 38.46134 1.000 19.87789 74 GLU C C 1
ATOM 5956 O O . GLU C 1 74 ? -24.52872 -18.03725 37.79064 1.000 20.93442 74 GLU C O 1
ATOM 5962 N N . HIS C 1 75 ? -23.45350 -19.03986 39.50420 1.000 22.81321 75 HIS C N 1
ATOM 5963 C CA . HIS C 1 75 ? -22.72182 -17.82889 39.85617 1.000 19.69926 75 HIS C CA 1
ATOM 5964 C C . HIS C 1 75 ? -21.82476 -17.38023 38.70701 1.000 22.35776 75 HIS C C 1
ATOM 5965 O O . HIS C 1 75 ? -21.80450 -16.19213 38.35062 1.000 23.59423 75 HIS C O 1
ATOM 5972 N N . ALA C 1 76 ? -21.10879 -18.32561 38.08684 1.000 22.67611 76 ALA C N 1
ATOM 5973 C CA . ALA C 1 76 ? -20.19350 -17.97798 37.00464 1.000 22.96596 76 ALA C CA 1
ATOM 5974 C C . ALA C 1 76 ? -20.94934 -17.44551 35.79146 1.000 21.49425 76 ALA C C 1
ATOM 5975 O O . ALA C 1 76 ? -20.49779 -16.49211 35.14278 1.000 14.36039 76 ALA C O 1
ATOM 5977 N N . ILE C 1 77 ? -22.10570 -18.03127 35.47588 1.000 18.04676 77 ILE C N 1
ATOM 5978 C CA . ILE C 1 77 ? -22.88915 -17.53601 34.34706 1.000 21.69893 77 ILE C CA 1
ATOM 5979 C C . ILE C 1 77 ? -23.37201 -16.12609 34.62173 1.000 20.15404 77 ILE C C 1
ATOM 5980 O O . ILE C 1 77 ? -23.27441 -15.24603 33.75656 1.000 20.31458 77 ILE C O 1
ATOM 5985 N N . GLU C 1 78 ? -23.90276 -15.88478 35.82637 1.000 20.84687 78 GLU C N 1
ATOM 5986 C CA . GLU C 1 78 ? -24.38698 -14.54695 36.14269 1.000 19.32376 78 GLU C CA 1
ATOM 5987 C C . GLU C 1 78 ? -23.24888 -13.54411 36.10110 1.000 19.57275 78 GLU C C 1
ATOM 5988 O O . GLU C 1 78 ? -23.40688 -12.43562 35.58230 1.000 17.11855 78 GLU C O 1
ATOM 5994 N N . LEU C 1 79 ? -22.11181 -13.90652 36.69290 1.000 17.39708 79 LEU C N 1
ATOM 5995 C CA . LEU C 1 79 ? -20.99022 -12.98231 36.79580 1.000 19.08221 79 LEU C CA 1
ATOM 5996 C C . LEU C 1 79 ? -20.46107 -12.59976 35.41647 1.000 18.82390 79 LEU C C 1
ATOM 5997 O O . LEU C 1 79 ? -20.30318 -11.41188 35.10455 1.000 20.27468 79 LEU C O 1
ATOM 6002 N N . THR C 1 80 ? -20.18398 -13.59710 34.56912 1.000 19.21162 80 THR C N 1
ATOM 6003 C CA . THR C 1 80 ? -19.61849 -13.29709 33.25701 1.000 18.18354 80 THR C CA 1
ATOM 6004 C C . THR C 1 80 ? -20.62891 -12.59225 32.35920 1.000 19.87872 80 THR C C 1
ATOM 6005 O O . THR C 1 80 ? -20.25594 -11.71734 31.57749 1.000 17.66800 80 THR C O 1
ATOM 6009 N N . ASN C 1 81 ? -21.90648 -12.97708 32.42511 1.000 26.75873 81 ASN C N 1
ATOM 6010 C CA . ASN C 1 81 ? -22.89821 -12.31189 31.58565 1.000 25.67039 81 ASN C CA 1
ATOM 6011 C C . ASN C 1 81 ? -23.03774 -10.84426 31.96132 1.000 23.45076 81 ASN C C 1
ATOM 6012 O O . ASN C 1 81 ? -23.23742 -9.99213 31.08936 1.000 22.46039 81 ASN C O 1
ATOM 6017 N N . ARG C 1 82 ? -22.93485 -10.53008 33.25316 1.000 22.31423 82 ARG C N 1
ATOM 6018 C CA . ARG C 1 82 ? -23.14746 -9.15895 33.70013 1.000 21.96418 82 ARG C CA 1
ATOM 6019 C C . ARG C 1 82 ? -21.89644 -8.30686 33.51124 1.000 28.13459 82 ARG C C 1
ATOM 6020 O O . ARG C 1 82 ? -22.00380 -7.17817 33.01640 1.000 22.39365 82 ARG C O 1
ATOM 6028 N N . THR C 1 83 ? -20.71893 -8.83468 33.84819 1.000 22.49155 83 THR C N 1
ATOM 6029 C CA . THR C 1 83 ? -19.47488 -8.05545 33.79329 1.000 22.60919 83 THR C CA 1
ATOM 6030 C C . THR C 1 83 ? -18.59013 -8.36786 32.59044 1.000 18.99195 83 THR C C 1
ATOM 6031 O O . THR C 1 83 ? -17.60323 -7.65234 32.36869 1.000 19.10533 83 THR C O 1
ATOM 6035 N N . GLY C 1 84 ? -18.88411 -9.41876 31.83072 1.000 19.57703 84 GLY C N 1
ATOM 6036 C CA . GLY C 1 84 ? -18.06533 -9.72738 30.68134 1.000 16.52539 84 GLY C CA 1
ATOM 6037 C C . GLY C 1 84 ? -16.79634 -10.49166 30.97831 1.000 13.53755 84 GLY C C 1
ATOM 6038 O O . GLY C 1 84 ? -16.04218 -10.78014 30.04247 1.000 13.89093 84 GLY C O 1
ATOM 6039 N N . LYS C 1 85 ? -16.55820 -10.88226 32.22841 1.000 16.02229 85 LYS C N 1
ATOM 6040 C CA . LYS C 1 85 ? -15.32552 -11.56478 32.58492 1.000 13.03973 85 LYS C CA 1
ATOM 6041 C C . LYS C 1 85 ? -15.51577 -12.26127 33.91824 1.000 15.10980 85 LYS C C 1
ATOM 6042 O O . LYS C 1 85 ? -16.42586 -11.93590 34.68349 1.000 16.04789 85 LYS C O 1
ATOM 6048 N N . HIS C 1 86 ? -14.64894 -13.22781 34.19600 1.000 15.74830 86 HIS C N 1
ATOM 6049 C CA . HIS C 1 86 ? -14.68182 -13.86794 35.50375 1.000 16.13845 86 HIS C CA 1
ATOM 6050 C C . HIS C 1 86 ? -13.62340 -13.25291 36.41594 1.000 14.90418 86 HIS C C 1
ATOM 6051 O O . HIS C 1 86 ? -12.67894 -13.89000 36.84207 1.000 12.76654 86 HIS C O 1
ATOM 6058 N N . LYS C 1 87 ? -13.80555 -11.97389 36.70747 1.000 13.25693 87 LYS C N 1
ATOM 6059 C CA . LYS C 1 87 ? -13.00504 -11.30145 37.72277 1.000 12.70579 87 LYS C CA 1
ATOM 6060 C C . LYS C 1 87 ? -13.76469 -11.34862 39.04212 1.000 14.62695 87 LYS C C 1
ATOM 6061 O O . LYS C 1 87 ? -14.90627 -10.89442 39.10497 1.000 15.99708 87 LYS C O 1
ATOM 6067 N N . ASN C 1 88 ? -13.14669 -11.92245 40.07914 1.000 14.94275 88 ASN C N 1
ATOM 6068 C CA . ASN C 1 88 ? -13.78829 -12.01827 41.38779 1.000 17.17090 88 ASN C CA 1
ATOM 6069 C C . ASN C 1 88 ? -14.10466 -10.61774 41.89389 1.000 20.02523 88 ASN C C 1
ATOM 6070 O O . ASN C 1 88 ? -13.21392 -9.77185 42.01137 1.000 22.02241 88 ASN C O 1
ATOM 6075 N N . GLU C 1 89 ? -15.38151 -10.36241 42.17841 1.000 19.93675 89 GLU C N 1
ATOM 6076 C CA . GLU C 1 89 ? -15.80322 -9.00315 42.49608 1.000 23.26781 89 GLU C CA 1
ATOM 6077 C C . GLU C 1 89 ? -15.42389 -8.55602 43.89941 1.000 24.47672 89 GLU C C 1
ATOM 6078 O O . GLU C 1 89 ? -15.50232 -7.35478 44.18604 1.000 27.99354 89 GLU C O 1
ATOM 6084 N N . ASP C 1 90 ? -15.02107 -9.47297 44.77120 1.000 25.29510 90 ASP C N 1
ATOM 6085 C CA . ASP C 1 90 ? -14.58934 -9.10331 46.11313 1.000 27.89156 90 ASP C CA 1
ATOM 6086 C C . ASP C 1 90 ? -13.08328 -9.08056 46.27672 1.000 30.03516 90 ASP C C 1
ATOM 6087 O O . ASP C 1 90 ? -12.56422 -8.21453 46.98484 1.000 29.93512 90 ASP C O 1
ATOM 6092 N N . THR C 1 91 ? -12.37090 -10.00830 45.63659 1.000 28.65144 91 THR C N 1
ATOM 6093 C CA . THR C 1 91 ? -10.91592 -10.08914 45.70359 1.000 27.88794 91 THR C CA 1
ATOM 6094 C C . THR C 1 91 ? -10.17905 -9.56859 44.47883 1.000 23.62931 91 THR C C 1
ATOM 6095 O O . THR C 1 91 ? -8.98644 -9.28527 44.58843 1.000 20.27878 91 THR C O 1
ATOM 6099 N N . GLY C 1 92 ? -10.81535 -9.53458 43.30933 1.000 23.53682 92 GLY C N 1
ATOM 6100 C CA . GLY C 1 92 ? -10.15916 -9.12757 42.08654 1.000 25.15273 92 GLY C CA 1
ATOM 6101 C C . GLY C 1 92 ? -9.38866 -10.21780 41.37480 1.000 23.90990 92 GLY C C 1
ATOM 6102 O O . GLY C 1 92 ? -8.83126 -9.95754 40.30280 1.000 22.53857 92 GLY C O 1
ATOM 6103 N N . SER C 1 93 ? -9.38381 -11.42955 41.91044 1.000 24.39781 93 SER C N 1
ATOM 6104 C CA . SER C 1 93 ? -8.58957 -12.52794 41.38610 1.000 21.41071 93 SER C CA 1
ATOM 6105 C C . SER C 1 93 ? -9.27494 -13.12302 40.15840 1.000 16.45426 93 SER C C 1
ATOM 6106 O O . SER C 1 93 ? -10.49222 -13.00342 39.97951 1.000 15.95473 93 SER C O 1
ATOM 6109 N N . GLY C 1 94 ? -8.48714 -13.80467 39.32492 1.000 13.58556 94 GLY C N 1
ATOM 6110 C CA . GLY C 1 94 ? -9.00692 -14.31948 38.07329 1.000 15.80649 94 GLY C CA 1
ATOM 6111 C C . GLY C 1 94 ? -8.79401 -15.80539 37.88627 1.000 16.04348 94 GLY C C 1
ATOM 6112 O O . GLY C 1 94 ? -9.57908 -16.62719 38.37535 1.000 16.73356 94 GLY C O 1
ATOM 6113 N N . GLY C 1 95 ? -7.72952 -16.15614 37.18347 1.000 13.39190 95 GLY C N 1
ATOM 6114 C CA . GLY C 1 95 ? -7.47613 -17.52197 36.78418 1.000 14.20620 95 GLY C CA 1
ATOM 6115 C C . GLY C 1 95 ? -6.91193 -17.53893 35.38216 1.000 12.02392 95 GLY C C 1
ATOM 6116 O O . GLY C 1 95 ? -6.37640 -16.53686 34.91181 1.000 12.82165 95 GLY C O 1
ATOM 6117 N N . MET C 1 96 ? -7.04156 -18.68691 34.71066 1.000 10.47160 96 MET C N 1
ATOM 6118 C CA . MET C 1 96 ? -6.64315 -18.80625 33.31102 1.000 12.89594 96 MET C CA 1
ATOM 6119 C C . MET C 1 96 ? -7.60794 -19.75808 32.61825 1.000 12.16490 96 MET C C 1
ATOM 6120 O O . MET C 1 96 ? -8.50579 -20.32017 33.24549 1.000 12.73637 96 MET C O 1
ATOM 6125 N N . PHE C 1 97 ? -7.44078 -19.93302 31.30986 1.000 13.04331 97 PHE C N 1
ATOM 6126 C CA . PHE C 1 97 ? -8.28814 -20.86438 30.57684 1.000 15.96700 97 PHE C CA 1
ATOM 6127 C C . PHE C 1 97 ? -7.43841 -21.73511 29.65994 1.000 17.00000 97 PHE C C 1
ATOM 6128 O O . PHE C 1 97 ? -6.27752 -21.42535 29.35720 1.000 16.40277 97 PHE C O 1
ATOM 6136 N N . ILE C 1 98 ? -8.03735 -22.85340 29.25556 1.000 19.22740 98 ILE C N 1
ATOM 6137 C CA . ILE C 1 98 ? -7.52397 -23.75261 28.22528 1.000 18.13851 98 ILE C CA 1
ATOM 6138 C C . ILE C 1 98 ? -8.59807 -23.85220 27.15767 1.000 14.97415 98 ILE C C 1
ATOM 6139 O O . ILE C 1 98 ? -9.78869 -23.94112 27.47860 1.000 15.40200 98 ILE C O 1
ATOM 6144 N N . GLY C 1 99 ? -8.18743 -23.80992 25.89644 1.000 13.63750 99 GLY C N 1
ATOM 6145 C CA . GLY C 1 99 ? -9.16608 -23.81653 24.82809 1.000 15.51597 99 GLY C CA 1
ATOM 6146 C C . GLY C 1 99 ? -8.47827 -24.04048 23.50289 1.000 17.32456 99 GLY C C 1
ATOM 6147 O O . GLY C 1 99 ? -7.26942 -24.27369 23.44171 1.000 20.00638 99 GLY C O 1
ATOM 6148 N N . ARG C 1 100 ? -9.27458 -23.97036 22.43555 1.000 16.81850 100 ARG C N 1
ATOM 6149 C CA . ARG C 1 100 ? -8.77896 -24.13120 21.07320 1.000 19.61259 100 ARG C CA 1
ATOM 6150 C C . ARG C 1 100 ? -9.00681 -22.84341 20.30423 1.000 18.39292 100 ARG C C 1
ATOM 6151 O O . ARG C 1 100 ? -10.04340 -22.19795 20.45986 1.000 18.73625 100 ARG C O 1
ATOM 6159 N N . VAL C 1 101 ? -8.03117 -22.46202 19.47645 1.000 19.97655 101 VAL C N 1
ATOM 6160 C CA . VAL C 1 101 ? -8.15386 -21.22569 18.70722 1.000 19.79589 101 VAL C CA 1
ATOM 6161 C C . VAL C 1 101 ? -9.35273 -21.32393 17.76779 1.000 22.26507 101 VAL C C 1
ATOM 6162 O O . VAL C 1 101 ? -9.47908 -22.28837 17.00508 1.000 23.30152 101 VAL C O 1
ATOM 6166 N N . ALA C 1 102 ? -10.24137 -20.32233 17.81537 1.000 22.52361 102 ALA C N 1
ATOM 6167 C CA . ALA C 1 102 ? -11.45186 -20.27062 16.99173 1.000 21.45077 102 ALA C CA 1
ATOM 6168 C C . ALA C 1 102 ? -11.32500 -19.33931 15.79355 1.000 22.44339 102 ALA C C 1
ATOM 6169 O O . ALA C 1 102 ? -11.77424 -19.66901 14.69011 1.000 22.89691 102 ALA C O 1
ATOM 6171 N N . ALA C 1 103 ? -10.75504 -18.15915 16.00120 1.000 23.09801 103 ALA C N 1
ATOM 6172 C CA . ALA C 1 103 ? -10.56537 -17.18465 14.94208 1.000 22.14699 103 ALA C CA 1
ATOM 6173 C C . ALA C 1 103 ? -9.37991 -16.30925 15.30703 1.000 22.89084 103 ALA C C 1
ATOM 6174 O O . ALA C 1 103 ? -9.17362 -15.99307 16.47978 1.000 23.17116 103 ALA C O 1
ATOM 6176 N N . ILE C 1 104 ? -8.62935 -15.88002 14.29191 1.000 24.45263 104 ILE C N 1
ATOM 6177 C CA . ILE C 1 104 ? -7.43383 -15.06275 14.48465 1.000 24.24860 104 ILE C CA 1
ATOM 6178 C C . ILE C 1 104 ? -7.61890 -13.79881 13.66899 1.000 23.04666 104 ILE C C 1
ATOM 6179 O O . ILE C 1 104 ? -7.73086 -13.85403 12.43776 1.000 23.86498 104 ILE C O 1
ATOM 6184 N N . GLY C 1 105 ? -7.62704 -12.66299 14.34807 1.000 22.41733 105 GLY C N 1
ATOM 6185 C CA . GLY C 1 105 ? -7.75056 -11.40526 13.65273 1.000 23.46602 105 GLY C CA 1
ATOM 6186 C C . GLY C 1 105 ? -6.59167 -11.19888 12.69922 1.000 24.92325 105 GLY C C 1
ATOM 6187 O O . GLY C 1 105 ? -5.49113 -11.70382 12.90297 1.000 21.96893 105 GLY C O 1
ATOM 6188 N N . ASP C 1 106 ? -6.86596 -10.45369 11.62308 1.000 29.48563 106 ASP C N 1
ATOM 6189 C CA . ASP C 1 106 ? -5.88167 -10.29090 10.54825 1.000 31.63798 106 ASP C CA 1
ATOM 6190 C C . ASP C 1 106 ? -4.67266 -9.48719 11.01701 1.000 27.35237 106 ASP C C 1
ATOM 6191 O O . ASP C 1 106 ? -3.56446 -9.66585 10.49794 1.000 29.43231 106 ASP C O 1
ATOM 6196 N N . LYS C 1 107 ? -4.86984 -8.61690 12.01448 1.000 26.46422 107 LYS C N 1
ATOM 6197 C CA . LYS C 1 107 ? -3.83741 -7.75876 12.58701 1.000 27.02717 107 LYS C CA 1
ATOM 6198 C C . LYS C 1 107 ? -3.44857 -8.18013 14.01431 1.000 26.33165 107 LYS C C 1
ATOM 6199 O O . LYS C 1 107 ? -2.82754 -7.40533 14.74633 1.000 28.14156 107 LYS C O 1
ATOM 6205 N N . PHE C 1 108 ? -3.80702 -9.40704 14.41669 1.000 23.39225 108 PHE C N 1
ATOM 6206 C CA . PHE C 1 108 ? -3.40855 -9.95050 15.71622 1.000 22.92985 108 PHE C CA 1
ATOM 6207 C C . PHE C 1 108 ? -1.88692 -10.05122 15.81701 1.000 22.99892 108 PHE C C 1
ATOM 6208 O O . PHE C 1 108 ? -1.21790 -10.56608 14.91020 1.000 22.56241 108 PHE C O 1
ATOM 6216 N N . GLU C 1 109 ? -1.33368 -9.54652 16.92058 1.000 22.13867 109 GLU C N 1
ATOM 6217 C CA . GLU C 1 109 ? 0.10839 -9.65280 17.13536 1.000 23.80919 109 GLU C CA 1
ATOM 6218 C C . GLU C 1 109 ? 0.43219 -11.08657 17.54137 1.000 26.00257 109 GLU C C 1
ATOM 6219 O O . GLU C 1 109 ? 0.43474 -11.45227 18.71873 1.000 27.62035 109 GLU C O 1
ATOM 6225 N N . MET C 1 110 ? 0.71048 -11.90918 16.53695 1.000 24.04385 110 MET C N 1
ATOM 6226 C CA . MET C 1 110 ? 1.09411 -13.29618 16.75014 1.000 27.10618 110 MET C CA 1
ATOM 6227 C C . MET C 1 110 ? 2.33954 -13.35842 17.62789 1.000 26.45292 110 MET C C 1
ATOM 6228 O O . MET C 1 110 ? 3.33488 -12.68694 17.34671 1.000 26.97600 110 MET C O 1
ATOM 6233 N N . LYS C 1 111 ? 2.26357 -14.11621 18.73620 1.000 26.28886 111 LYS C N 1
ATOM 6234 C CA . LYS C 1 111 ? 3.47053 -14.46793 19.49514 1.000 23.77022 111 LYS C CA 1
ATOM 6235 C C . LYS C 1 111 ? 3.89031 -15.86157 19.05950 1.000 25.39681 111 LYS C C 1
ATOM 6236 O O . LYS C 1 111 ? 4.27394 -16.03653 17.90545 1.000 26.22131 111 LYS C O 1
ATOM 6242 N N . GLU C 1 112 ? 3.74215 -16.86586 19.91825 1.000 27.38097 112 GLU C N 1
ATOM 6243 C CA . GLU C 1 112 ? 3.88297 -18.24035 19.44949 1.000 27.95982 112 GLU C CA 1
ATOM 6244 C C . GLU C 1 112 ? 2.88841 -18.52408 18.32241 1.000 27.57900 112 GLU C C 1
ATOM 6245 O O . GLU C 1 112 ? 1.71658 -18.15805 18.41322 1.000 29.10120 112 GLU C O 1
ATOM 6251 N N . GLU C 1 113 ? 3.36266 -19.18960 17.25649 1.000 25.85233 113 GLU C N 1
ATOM 6252 C CA . GLU C 1 113 ? 2.53861 -19.43698 16.07137 1.000 29.67021 113 GLU C CA 1
ATOM 6253 C C . GLU C 1 113 ? 1.43799 -20.44884 16.34884 1.000 27.71674 113 GLU C C 1
ATOM 6254 O O . GLU C 1 113 ? 1.71008 -21.59050 16.72322 1.000 29.51167 113 GLU C O 1
ATOM 6260 N N . VAL C 1 114 ? 0.19311 -20.02606 16.14999 1.000 26.59874 114 VAL C N 1
ATOM 6261 C CA . VAL C 1 114 ? -0.96289 -20.89142 16.31250 1.000 24.92002 114 VAL C CA 1
ATOM 6262 C C . VAL C 1 114 ? -1.92112 -20.60700 15.16684 1.000 23.86778 114 VAL C C 1
ATOM 6263 O O . VAL C 1 114 ? -1.89494 -19.52982 14.56536 1.000 23.68212 114 VAL C O 1
ATOM 6267 N N . LYS C 1 115 ? -2.75335 -21.59173 14.84616 1.000 25.64833 115 LYS C N 1
ATOM 6268 C CA . LYS C 1 115 ? -3.77086 -21.44055 13.82019 1.000 28.14419 115 LYS C CA 1
ATOM 6269 C C . LYS C 1 115 ? -5.06799 -21.97881 14.40044 1.000 26.11911 115 LYS C C 1
ATOM 6270 O O . LYS C 1 115 ? -5.06550 -22.62667 15.45054 1.000 25.87705 115 LYS C O 1
ATOM 6276 N N . VAL C 1 116 ? -6.18149 -21.71284 13.70825 1.000 26.29918 116 VAL C N 1
ATOM 6277 C CA . VAL C 1 116 ? -7.48212 -22.20670 14.15668 1.000 25.46906 116 VAL C CA 1
ATOM 6278 C C . VAL C 1 116 ? -7.38979 -23.70251 14.45266 1.000 25.77620 116 VAL C C 1
ATOM 6279 O O . VAL C 1 116 ? -6.82334 -24.47580 13.67242 1.000 26.65365 116 VAL C O 1
ATOM 6283 N N . GLY C 1 117 ? -7.92410 -24.10625 15.61202 1.000 23.91185 117 GLY C N 1
ATOM 6284 C CA . GLY C 1 117 ? -7.86750 -25.47377 16.09080 1.000 24.39100 117 GLY C CA 1
ATOM 6285 C C . GLY C 1 117 ? -6.77498 -25.79524 17.09933 1.000 22.04540 117 GLY C C 1
ATOM 6286 O O . GLY C 1 117 ? -6.88479 -26.81598 17.79155 1.000 21.29602 117 GLY C O 1
ATOM 6287 N N . ASP C 1 118 ? -5.72796 -24.97703 17.20815 1.000 21.06684 118 ASP C N 1
ATOM 6288 C CA . ASP C 1 118 ? -4.64248 -25.28933 18.13534 1.000 21.16017 118 ASP C CA 1
ATOM 6289 C C . ASP C 1 118 ? -5.10004 -25.21620 19.59160 1.000 19.72652 118 ASP C C 1
ATOM 6290 O O . ASP C 1 118 ? -5.89497 -24.35249 19.96209 1.000 20.78228 118 ASP C O 1
ATOM 6295 N N . LYS C 1 119 ? -4.59205 -26.13468 20.41099 1.000 18.34024 119 LYS C N 1
ATOM 6296 C CA . LYS C 1 119 ? -4.89776 -26.17439 21.83660 1.000 18.93641 119 LYS C CA 1
ATOM 6297 C C . LYS C 1 119 ? -3.93540 -25.26329 22.59898 1.000 18.43656 119 LYS C C 1
ATOM 6298 O O . LYS C 1 119 ? -2.72012 -25.46590 22.54963 1.000 17.11928 119 LYS C O 1
ATOM 6304 N N . ILE C 1 120 ? -4.46731 -24.29966 23.35026 1.000 17.17089 120 ILE C N 1
ATOM 6305 C CA . ILE C 1 120 ? -3.61269 -23.31634 24.00341 1.000 18.05046 120 ILE C CA 1
ATOM 6306 C C . ILE C 1 120 ? -4.04806 -23.12483 25.44722 1.000 16.66587 120 ILE C C 1
ATOM 6307 O O . ILE C 1 120 ? -5.16597 -23.46001 25.83421 1.000 14.68839 120 ILE C O 1
ATOM 6312 N N . ALA C 1 121 ? -3.13265 -22.57685 26.24407 1.000 17.12863 121 ALA C N 1
ATOM 6313 C CA . ALA C 1 121 ? -3.41074 -22.11888 27.59873 1.000 15.09015 121 ALA C CA 1
ATOM 6314 C C . ALA C 1 121 ? -3.19089 -20.61311 27.62956 1.000 16.68605 121 ALA C C 1
ATOM 6315 O O . ALA C 1 121 ? -2.21039 -20.11921 27.06439 1.000 13.63453 121 ALA C O 1
ATOM 6317 N N . SER C 1 122 ? -4.10771 -19.87616 28.25054 1.000 16.85715 122 SER C N 1
ATOM 6318 C CA . SER C 1 122 ? -3.86791 -18.44795 28.43921 1.000 16.02352 122 SER C CA 1
ATOM 6319 C C . SER C 1 122 ? -2.89642 -18.24761 29.59206 1.000 14.89748 122 SER C C 1
ATOM 6320 O O . SER C 1 122 ? -2.88804 -19.01327 30.56467 1.000 14.01697 122 SER C O 1
ATOM 6323 N N . LEU C 1 123 ? -2.03581 -17.23924 29.45478 1.000 13.24941 123 LEU C N 1
ATOM 6324 C CA . LEU C 1 123 ? -1.01696 -16.95435 30.45413 1.000 15.90976 123 LEU C CA 1
ATOM 6325 C C . LEU C 1 123 ? -1.20034 -15.55394 31.00734 1.000 17.16584 123 LEU C C 1
ATOM 6326 O O . LEU C 1 123 ? -0.25618 -14.97181 31.53926 1.000 16.97196 123 LEU C O 1
ATOM 6331 N N . VAL C 1 124 ? -2.40386 -14.99988 30.84416 1.000 16.52015 124 VAL C N 1
ATOM 6332 C CA . VAL C 1 124 ? -2.82960 -13.73633 31.42711 1.000 16.47611 124 VAL C CA 1
ATOM 6333 C C . VAL C 1 124 ? -4.11723 -14.00568 32.19462 1.000 15.78979 124 VAL C C 1
ATOM 6334 O O . VAL C 1 124 ? -4.78635 -15.02647 31.99544 1.000 16.82373 124 VAL C O 1
ATOM 6338 N N . SER C 1 125 ? -4.43985 -13.09675 33.11372 1.000 12.56050 125 SER C N 1
ATOM 6339 C CA . SER C 1 125 ? -5.49982 -13.35828 34.07921 1.000 14.54363 125 SER C CA 1
ATOM 6340 C C . SER C 1 125 ? -6.89881 -13.30414 33.46939 1.000 16.10626 125 SER C C 1
ATOM 6341 O O . SER C 1 125 ? -7.20107 -12.47517 32.60569 1.000 15.73137 125 SER C O 1
ATOM 6344 N N . LEU C 1 126 ? -7.78536 -14.16588 33.98082 1.000 15.11918 126 LEU C N 1
ATOM 6345 C CA . LEU C 1 126 ? -9.19210 -14.03329 33.64049 1.000 13.77405 126 LEU C CA 1
ATOM 6346 C C . LEU C 1 126 ? -9.75473 -12.68379 34.06051 1.000 16.14534 126 LEU C C 1
ATOM 6347 O O . LEU C 1 126 ? -10.79466 -12.26898 33.53558 1.000 15.45932 126 LEU C O 1
ATOM 6352 N N . SER C 1 127 ? -9.06621 -11.95817 34.94993 1.000 13.83327 127 SER C N 1
ATOM 6353 C CA . SER C 1 127 ? -9.58141 -10.66677 35.38755 1.000 15.95733 127 SER C CA 1
ATOM 6354 C C . SER C 1 127 ? -9.48212 -9.58350 34.32424 1.000 12.54068 127 SER C C 1
ATOM 6355 O O . SER C 1 127 ? -10.07749 -8.52151 34.50864 1.000 13.64776 127 SER C O 1
ATOM 6358 N N . LEU C 1 128 ? -8.79167 -9.82935 33.20799 1.000 10.71622 128 LEU C N 1
ATOM 6359 C CA . LEU C 1 128 ? -8.80518 -8.91382 32.07255 1.000 11.11851 128 LEU C CA 1
ATOM 6360 C C . LEU C 1 128 ? -9.33183 -9.56852 30.79992 1.000 15.63561 128 LEU C C 1
ATOM 6361 O O . LEU C 1 128 ? -9.29845 -8.94008 29.72675 1.000 16.87749 128 LEU C O 1
ATOM 6366 N N . THR C 1 129 ? -9.84353 -10.79833 30.88781 1.000 15.45806 129 THR C N 1
ATOM 6367 C CA . THR C 1 129 ? -10.18509 -11.57235 29.69833 1.000 14.54824 129 THR C CA 1
ATOM 6368 C C . THR C 1 129 ? -11.67917 -11.49001 29.40217 1.000 12.67215 129 THR C C 1
ATOM 6369 O O . THR C 1 129 ? -12.49121 -12.01101 30.19437 1.000 13.92913 129 THR C O 1
ATOM 6373 N N . PRO C 1 130 ? -12.09762 -10.89196 28.28491 1.000 14.71078 130 PRO C N 1
ATOM 6374 C CA . PRO C 1 130 ? -13.51151 -11.01315 27.88421 1.000 14.54581 130 PRO C CA 1
ATOM 6375 C C . PRO C 1 130 ? -13.89062 -12.48028 27.73699 1.000 12.63679 130 PRO C C 1
ATOM 6376 O O . PRO C 1 130 ? -13.20074 -13.26158 27.07488 1.000 14.04780 130 PRO C O 1
ATOM 6380 N N . LEU C 1 131 ? -14.98483 -12.86162 28.38550 1.000 12.49532 131 LEU C N 1
ATOM 6381 C CA . LEU C 1 131 ? -15.33873 -14.26945 28.49052 1.000 14.18355 131 LEU C CA 1
ATOM 6382 C C . LEU C 1 131 ? -16.84928 -14.41474 28.42303 1.000 15.20084 131 LEU C C 1
ATOM 6383 O O . LEU C 1 131 ? -17.57080 -13.74941 29.17445 1.000 14.69026 131 LEU C O 1
ATOM 6388 N N . LYS C 1 132 ? -17.32181 -15.26287 27.51177 1.000 16.92146 132 LYS C N 1
ATOM 6389 C CA . LYS C 1 132 ? -18.73637 -15.60774 27.42051 1.000 18.64812 132 LYS C CA 1
ATOM 6390 C C . LYS C 1 132 ? -18.90476 -17.08226 27.75110 1.000 17.10437 132 LYS C C 1
ATOM 6391 O O . LYS C 1 132 ? -18.29262 -17.94220 27.10415 1.000 16.45852 132 LYS C O 1
ATOM 6397 N N . ILE C 1 133 ? -19.70498 -17.37189 28.77374 1.000 16.51100 133 ILE C N 1
ATOM 6398 C CA . ILE C 1 133 ? -1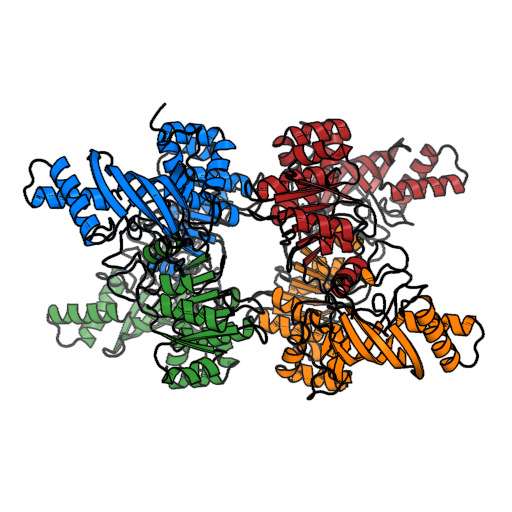9.97726 -18.74097 29.18251 1.000 18.43621 133 ILE C CA 1
ATOM 6399 C C . ILE C 1 133 ? -21.35347 -19.10143 28.65228 1.000 20.49670 133 ILE C C 1
ATOM 6400 O O . ILE C 1 133 ? -22.36475 -18.50580 29.04737 1.000 19.84693 133 ILE C O 1
ATOM 6405 N N . ASN C 1 134 ? -21.39737 -20.03850 27.72520 1.000 21.26271 134 ASN C N 1
ATOM 6406 C CA . ASN C 1 134 ? -22.67208 -20.47047 27.18285 1.000 22.53989 134 ASN C CA 1
ATOM 6407 C C . ASN C 1 134 ? -23.26312 -21.63739 27.95268 1.000 25.15057 134 ASN C C 1
ATOM 6408 O O . ASN C 1 134 ? -24.48976 -21.73657 28.06882 1.000 27.72994 134 ASN C O 1
ATOM 6413 N N . LYS C 1 135 ? -22.41227 -22.48082 28.52777 1.000 25.22921 135 LYS C N 1
ATOM 6414 C CA . LYS C 1 135 ? -22.85037 -23.63413 29.29841 1.000 23.29044 135 LYS C CA 1
ATOM 6415 C C . LYS C 1 135 ? -21.74422 -24.04383 30.25696 1.000 21.54992 135 LYS C C 1
ATOM 6416 O O . LYS C 1 135 ? -20.57970 -24.08606 29.85839 1.000 16.67012 135 LYS C O 1
ATOM 6422 N N . VAL C 1 136 ? -22.09829 -24.35433 31.50353 1.000 22.11042 136 VAL C N 1
ATOM 6423 C CA . VAL C 1 136 ? -21.16894 -24.99521 32.43199 1.000 24.51344 136 VAL C CA 1
ATOM 6424 C C . VAL C 1 136 ? -21.50377 -26.47307 32.45851 1.000 27.14845 136 VAL C C 1
ATOM 6425 O O . VAL C 1 136 ? -22.60657 -26.85509 32.86252 1.000 28.12962 136 VAL C O 1
ATOM 6429 N N . LYS C 1 137 ? -20.57096 -27.29955 32.00396 1.000 29.90507 137 LYS C N 1
ATOM 6430 C CA . LYS C 1 137 ? -20.78893 -28.73508 31.93195 1.000 31.01749 137 LYS C CA 1
ATOM 6431 C C . LYS C 1 137 ? -20.48961 -29.45587 33.23452 1.000 29.16622 137 LYS C C 1
ATOM 6432 O O . LYS C 1 137 ? -21.24713 -30.34931 33.61913 1.000 27.73606 137 LYS C O 1
ATOM 6438 N N . LYS C 1 138 ? -19.44372 -29.04422 33.94433 1.000 29.22548 138 LYS C N 1
ATOM 6439 C CA . LYS C 1 138 ? -19.04741 -29.67578 35.19370 1.000 31.20680 138 LYS C CA 1
ATOM 6440 C C . LYS C 1 138 ? -18.29069 -28.64941 36.02735 1.000 29.76169 138 LYS C C 1
ATOM 6441 O O . LYS C 1 138 ? -17.46007 -27.90321 35.50093 1.000 30.27811 138 LYS C O 1
ATOM 6447 N N . VAL C 1 139 ? -18.60912 -28.59737 37.31813 1.000 28.54670 139 VAL C N 1
ATOM 6448 C CA . VAL C 1 139 ? -17.85429 -27.82373 38.29452 1.000 29.89392 139 VAL C CA 1
ATOM 6449 C C . VAL C 1 139 ? -17.07795 -28.81109 39.15457 1.000 30.61083 139 VAL C C 1
ATOM 6450 O O . VAL C 1 139 ? -17.67083 -29.69208 39.79079 1.000 30.04304 139 VAL C O 1
ATOM 6454 N N . LEU C 1 140 ? -15.75465 -28.69642 39.15274 1.000 30.78216 140 LEU C N 1
ATOM 6455 C CA . LEU C 1 140 ? -14.89600 -29.59721 39.91929 1.000 31.73932 140 LEU C CA 1
ATOM 6456 C C . LEU C 1 140 ? -14.46769 -28.87906 41.19535 1.000 33.26513 140 LEU C C 1
ATOM 6457 O O . LEU C 1 140 ? -13.51339 -28.09717 41.18773 1.000 28.75318 140 LEU C O 1
ATOM 6462 N N . LEU C 1 141 ? -15.20841 -29.12867 42.28425 1.000 31.12758 141 LEU C N 1
ATOM 6463 C CA . LEU C 1 141 ? -14.95896 -28.45100 43.55348 1.000 34.50902 141 LEU C CA 1
ATOM 6464 C C . LEU C 1 141 ? -13.57780 -28.73559 44.12747 1.000 36.50818 141 LEU C C 1
ATOM 6465 O O . LEU C 1 141 ? -13.01734 -27.87132 44.80498 1.000 37.25225 141 LEU C O 1
ATOM 6470 N N . ASP C 1 142 ? -12.99634 -29.90610 43.88178 1.000 38.65923 142 ASP C N 1
ATOM 6471 C CA . ASP C 1 142 ? -11.67788 -30.12945 44.46918 1.000 42.22659 142 ASP C CA 1
ATOM 6472 C C . ASP C 1 142 ? -10.56713 -29.58412 43.59579 1.000 40.36803 142 ASP C C 1
ATOM 6473 O O . ASP C 1 142 ? -9.41326 -29.57539 44.03064 1.000 40.35352 142 ASP C O 1
ATOM 6478 N N . LYS C 1 143 ? -10.87743 -29.15732 42.37158 1.000 36.53656 143 LYS C N 1
ATOM 6479 C CA . LYS C 1 143 ? -9.83316 -28.81401 41.41785 1.000 35.12374 143 LYS C CA 1
ATOM 6480 C C . LYS C 1 143 ? -9.90646 -27.35602 40.96534 1.000 31.91754 143 LYS C C 1
ATOM 6481 O O . LYS C 1 143 ? -9.12790 -26.96053 40.09602 1.000 29.33648 143 LYS C O 1
ATOM 6487 N N . ASP C 1 144 ? -10.79085 -26.53957 41.55000 1.000 29.50052 144 ASP C N 1
ATOM 6488 C CA . ASP C 1 144 ? -10.92191 -25.13011 41.18193 1.000 29.19057 144 ASP C CA 1
ATOM 6489 C C . ASP C 1 144 ? -11.16873 -24.95868 39.68635 1.000 28.00927 144 ASP C C 1
ATOM 6490 O O . ASP C 1 144 ? -10.72917 -23.98255 39.07674 1.000 26.38983 144 ASP C O 1
ATOM 6495 N N . GLN C 1 145 ? -11.90050 -25.90675 39.09048 1.000 28.30964 145 GLN C N 1
ATOM 6496 C CA . GLN C 1 145 ? -12.04849 -25.99459 37.63965 1.000 28.89277 145 GLN C CA 1
ATOM 6497 C C . GLN C 1 145 ? -13.52241 -25.96253 37.25175 1.000 25.23947 145 GLN C C 1
ATOM 6498 O O . GLN C 1 145 ? -14.40951 -26.34718 38.02040 1.000 25.71749 145 GLN C O 1
ATOM 6504 N N . MET C 1 146 ? -13.76942 -25.49047 36.03902 1.000 21.28985 146 MET C N 1
ATOM 6505 C CA . MET C 1 146 ? -15.06220 -25.62195 35.38108 1.000 21.43881 146 MET C CA 1
ATOM 6506 C C . MET C 1 146 ? -14.82350 -26.03131 33.94407 1.000 23.63532 146 MET C C 1
ATOM 6507 O O . MET C 1 146 ? -14.03472 -25.39859 33.24277 1.000 18.56257 146 MET C O 1
ATOM 6512 N N . GLU C 1 147 ? -15.47306 -27.11855 33.53734 1.000 22.64260 147 GLU C N 1
ATOM 6513 C CA . GLU C 1 147 ? -15.51508 -27.53609 32.14526 1.000 24.95359 147 GLU C CA 1
ATOM 6514 C C . GLU C 1 147 ? -16.71947 -26.83944 31.52145 1.000 22.30273 147 GLU C C 1
ATOM 6515 O O . GLU C 1 147 ? -17.83111 -26.94448 32.04906 1.000 23.75727 147 GLU C O 1
ATOM 6521 N N . ILE C 1 148 ? -16.51387 -26.07359 30.44333 1.000 18.47419 148 ILE C N 1
ATOM 6522 C CA . ILE C 1 148 ? -17.55334 -25.19348 29.91568 1.000 14.82705 148 ILE C CA 1
ATOM 6523 C C . ILE C 1 148 ? -17.57446 -25.26345 28.39711 1.000 18.70256 148 ILE C C 1
ATOM 6524 O O . ILE C 1 148 ? -16.67216 -25.80009 27.75270 1.000 19.95373 148 ILE C O 1
ATOM 6529 N N . GLU C 1 149 ? -18.63904 -24.70169 27.84326 1.000 20.52671 149 GLU C N 1
ATOM 6530 C CA . GLU C 1 149 ? -18.72256 -24.28593 26.45723 1.000 21.34005 149 GLU C CA 1
ATOM 6531 C C . GLU C 1 149 ? -18.82958 -22.77012 26.48112 1.000 20.17397 149 GLU C C 1
ATOM 6532 O O . GLU C 1 149 ? -19.74252 -22.21766 27.10132 1.000 20.18398 149 GLU C O 1
ATOM 6538 N N . GLY C 1 150 ? -17.88321 -22.10370 25.84442 1.000 18.90252 150 GLY C N 1
ATOM 6539 C CA . GLY C 1 150 ? -17.85280 -20.65856 25.87104 1.000 17.13916 150 GLY C CA 1
ATOM 6540 C C . GLY C 1 150 ? -16.69858 -20.18747 25.02403 1.000 14.75529 150 GLY C C 1
ATOM 6541 O O . GLY C 1 150 ? -15.99796 -20.98835 24.39889 1.000 15.82003 150 GLY C O 1
ATOM 6542 N N . GLN C 1 151 ? -16.50477 -18.86748 25.01134 1.000 15.09664 151 GLN C N 1
ATOM 6543 C CA . GLN C 1 151 ? -15.47609 -18.25413 24.18158 1.000 15.09275 151 GLN C CA 1
ATOM 6544 C C . GLN C 1 151 ? -14.81249 -17.12234 24.95334 1.000 14.77721 151 GLN C C 1
ATOM 6545 O O . GLN C 1 151 ? -15.42634 -16.48639 25.81556 1.000 14.66150 151 GLN C O 1
ATOM 6551 N N . ALA C 1 152 ? -13.54620 -16.87929 24.63620 1.000 15.12010 152 ALA C N 1
ATOM 6552 C CA . ALA C 1 152 ? -12.78304 -15.83867 25.31054 1.000 13.20948 152 ALA C CA 1
ATOM 6553 C C . ALA C 1 152 ? -11.97503 -15.07364 24.27437 1.000 15.60535 152 ALA C C 1
ATOM 6554 O O . ALA C 1 152 ? -11.69914 -15.57487 23.18078 1.000 17.84203 152 ALA C O 1
ATOM 6556 N N . ILE C 1 153 ? -11.59238 -13.84922 24.62676 1.000 16.93906 153 ILE C N 1
ATOM 6557 C CA . ILE C 1 153 ? -10.78705 -12.99713 23.75608 1.000 15.00148 153 ILE C CA 1
ATOM 6558 C C . ILE C 1 153 ? -9.39418 -12.88674 24.34885 1.000 12.47198 153 ILE C C 1
ATOM 6559 O O . ILE C 1 153 ? -9.24465 -12.65250 25.55372 1.000 13.18325 153 ILE C O 1
ATOM 6564 N N . LEU C 1 154 ? -8.37883 -13.05397 23.51021 1.000 13.31815 154 LEU C N 1
ATOM 6565 C CA . LEU C 1 154 ? -7.01345 -12.65707 23.82752 1.000 15.04426 154 LEU C CA 1
ATOM 6566 C C . LEU C 1 154 ? -6.71428 -11.38046 23.06102 1.000 15.14619 154 LEU C C 1
ATOM 6567 O O . LEU C 1 154 ? -6.93176 -11.32424 21.84281 1.000 16.96413 154 LEU C O 1
ATOM 6572 N N . PHE C 1 155 ? -6.25852 -10.35814 23.77038 1.000 14.69471 155 PHE C N 1
ATOM 6573 C CA . PHE C 1 155 ? -5.81143 -9.14983 23.10224 1.000 13.91172 155 PHE C CA 1
ATOM 6574 C C . PHE C 1 155 ? -4.42377 -9.37379 22.51155 1.000 12.23105 155 PHE C C 1
ATOM 6575 O O . PHE C 1 155 ? -3.73601 -10.33384 22.84282 1.000 13.87125 155 PHE C O 1
ATOM 6583 N N . SER C 1 156 ? -4.02463 -8.48182 21.60429 1.000 16.87768 156 SER C N 1
ATOM 6584 C CA . SER C 1 156 ? -2.67952 -8.57880 21.04508 1.000 19.47348 156 SER C CA 1
ATOM 6585 C C . SER C 1 156 ? -1.60330 -8.44576 22.12578 1.000 16.71560 156 SER C C 1
ATOM 6586 O O . SER C 1 156 ? -0.50070 -8.98143 21.96758 1.000 15.18966 156 SER C O 1
ATOM 6589 N N . SER C 1 157 ? -1.89482 -7.72981 23.21696 1.000 12.58306 157 SER C N 1
ATOM 6590 C CA . SER C 1 157 ? -0.94813 -7.62442 24.32515 1.000 10.99193 157 SER C CA 1
ATOM 6591 C C . SER C 1 157 ? -0.94750 -8.84485 25.24100 1.000 13.18582 157 SER C C 1
ATOM 6592 O O . SER C 1 157 ? -0.07239 -8.93601 26.10671 1.000 15.17370 157 SER C O 1
ATOM 6595 N N . GLY C 1 158 ? -1.89107 -9.77434 25.08167 1.000 11.01849 158 GLY C N 1
ATOM 6596 C CA . GLY C 1 158 ? -1.96926 -10.93503 25.95078 1.000 13.91823 158 GLY C CA 1
ATOM 6597 C C . GLY C 1 158 ? -0.87391 -11.95062 25.67622 1.000 13.97596 158 GLY C C 1
ATOM 6598 O O . GLY C 1 158 ? -0.05508 -11.81515 24.77272 1.000 11.90856 158 GLY C O 1
ATOM 6599 N N . VAL C 1 159 ? -0.86531 -12.99527 26.49728 1.000 15.33578 159 VAL C N 1
ATOM 6600 C CA . VAL C 1 159 ? 0.14925 -14.03837 26.45682 1.000 15.15271 159 VAL C CA 1
ATOM 6601 C C . VAL C 1 159 ? -0.54727 -15.38679 26.54192 1.000 14.10705 159 VAL C C 1
ATOM 6602 O O . VAL C 1 159 ? -1.48036 -15.56182 27.33084 1.000 10.92566 159 VAL C O 1
ATOM 6606 N N . TYR C 1 160 ? -0.07219 -16.34081 25.74766 1.000 17.31464 160 TYR C N 1
ATOM 6607 C CA . TYR C 1 160 ? -0.65572 -17.67221 25.65344 1.000 15.39210 160 TYR C CA 1
ATOM 6608 C C . TYR C 1 160 ? 0.46282 -18.63445 25.27766 1.000 13.30974 160 TYR C C 1
ATOM 6609 O O . TYR C 1 160 ? 1.53996 -18.22499 24.84266 1.000 11.78925 160 TYR C O 1
ATOM 6618 N N . ALA C 1 161 ? 0.18530 -19.92419 25.39420 1.000 11.69833 161 ALA C N 1
ATOM 6619 C CA . ALA C 1 161 ? 1.14898 -20.94068 24.99379 1.000 13.14004 161 ALA C CA 1
ATOM 6620 C C . ALA C 1 161 ? 0.41140 -22.11236 24.37750 1.000 17.07085 161 ALA C C 1
ATOM 6621 O O . ALA C 1 161 ? -0.63658 -22.52473 24.87780 1.000 14.17175 161 ALA C O 1
ATOM 6623 N N . LYS C 1 162 ? 0.95116 -22.62548 23.28137 1.000 17.77892 162 LYS C N 1
ATOM 6624 C CA . LYS C 1 162 ? 0.42596 -23.84278 22.68834 1.000 23.10770 162 LYS C CA 1
ATOM 6625 C C . LYS C 1 162 ? 0.77957 -25.01482 23.61011 1.000 25.96128 162 LYS C C 1
ATOM 6626 O O . LYS C 1 162 ? 1.92946 -25.14800 24.04882 1.000 25.14413 162 LYS C O 1
ATOM 6632 N N . LEU C 1 163 ? -0.22133 -25.81543 23.98697 1.000 25.51182 163 LEU C N 1
ATOM 6633 C CA . LEU C 1 163 ? 0.03272 -26.96951 24.84091 1.000 27.70834 163 LEU C CA 1
ATOM 6634 C C . LEU C 1 163 ? 0.51520 -28.12047 23.96834 1.000 33.62367 163 LEU C C 1
ATOM 6635 O O . LEU C 1 163 ? -0.25251 -28.59630 23.11830 1.000 34.54124 163 LEU C O 1
ATOM 6640 N N . PRO C 1 164 ? 1.73476 -28.62233 24.14284 1.000 37.20390 164 PRO C N 1
ATOM 6641 C CA . PRO C 1 164 ? 2.20082 -29.67715 23.23054 1.000 39.61050 164 PRO C CA 1
ATOM 6642 C C . PRO C 1 164 ? 1.42208 -30.96147 23.47747 1.000 43.46172 164 PRO C C 1
ATOM 6643 O O . PRO C 1 164 ? 1.24700 -31.38203 24.62208 1.000 44.36616 164 PRO C O 1
ATOM 6647 N N . ASP C 1 165 ? 0.96742 -31.59394 22.39939 1.000 47.26873 165 ASP C N 1
ATOM 6648 C CA . ASP C 1 165 ? 0.12981 -32.78315 22.52304 1.000 51.29580 165 ASP C CA 1
ATOM 6649 C C . ASP C 1 165 ? 0.91000 -34.01965 22.98493 1.000 50.09107 165 ASP C C 1
ATOM 6650 O O . ASP C 1 165 ? 0.30543 -35.08468 23.17686 1.000 49.82405 165 ASP C O 1
ATOM 6655 N N . ASP C 1 166 ? 2.23516 -33.92785 23.11290 1.000 49.87319 166 ASP C N 1
ATOM 6656 C CA . ASP C 1 166 ? 3.06680 -35.05946 23.51371 1.000 50.31705 166 ASP C CA 1
ATOM 6657 C C . ASP C 1 166 ? 3.46410 -35.05762 24.98778 1.000 49.26574 166 ASP C C 1
ATOM 6658 O O . ASP C 1 166 ? 4.24748 -35.92205 25.39483 1.000 47.74743 166 ASP C O 1
ATOM 6663 N N . LEU C 1 167 ? 2.96021 -34.12259 25.79835 1.000 47.34223 167 LEU C N 1
ATOM 6664 C CA . LEU C 1 167 ? 3.33889 -34.02846 27.20216 1.000 46.87247 167 LEU C CA 1
ATOM 6665 C C . LEU C 1 167 ? 2.08777 -33.95108 28.06351 1.000 47.76268 167 LEU C C 1
ATOM 6666 O O . LEU C 1 167 ? 1.05930 -33.39906 27.65068 1.000 47.58442 167 LEU C O 1
ATOM 6671 N N . ASP C 1 168 ? 2.19127 -34.53556 29.26207 1.000 51.12320 168 ASP C N 1
ATOM 6672 C CA . ASP C 1 168 ? 1.10275 -34.47970 30.23051 1.000 51.83399 168 ASP C CA 1
ATOM 6673 C C . ASP C 1 168 ? 0.73140 -33.02481 30.50100 1.000 51.70041 168 ASP C C 1
ATOM 6674 O O . ASP C 1 168 ? 1.60229 -32.18834 30.73933 1.000 52.64466 168 ASP C O 1
ATOM 6679 N N . GLU C 1 169 ? -0.57006 -32.72689 30.43614 1.000 53.68779 169 GLU C N 1
ATOM 6680 C CA . GLU C 1 169 ? -1.06370 -31.35234 30.53815 1.000 53.03048 169 GLU C CA 1
ATOM 6681 C C . GLU C 1 169 ? -0.72744 -30.70164 31.89309 1.000 50.08827 169 GLU C C 1
ATOM 6682 O O . GLU C 1 169 ? -0.34589 -29.52537 31.94132 1.000 46.00045 169 GLU C O 1
ATOM 6688 N N . ASN C 1 170 ? -0.90200 -31.42191 33.01436 1.000 50.64997 170 ASN C N 1
ATOM 6689 C CA . ASN C 1 170 ? -0.52110 -30.83482 34.30589 1.000 50.57444 170 ASN C CA 1
ATOM 6690 C C . ASN C 1 170 ? 0.97090 -30.53189 34.36061 1.000 45.23494 170 ASN C C 1
ATOM 6691 O O . ASN C 1 170 ? 1.39225 -29.53252 34.96092 1.000 43.35195 170 ASN C O 1
ATOM 6696 N N . LEU C 1 171 ? 1.78854 -31.38734 33.75093 1.000 42.29839 171 LEU C N 1
ATOM 6697 C CA . LEU C 1 171 ? 3.21141 -31.09895 33.67620 1.000 42.11509 171 LEU C CA 1
ATOM 6698 C C . LEU C 1 171 ? 3.46118 -29.87260 32.81145 1.000 40.38758 171 LEU C C 1
ATOM 6699 O O . LEU C 1 171 ? 4.15412 -28.94284 33.23845 1.000 38.10059 171 LEU C O 1
ATOM 6704 N N . ALA C 1 172 ? 2.85551 -29.83562 31.62064 1.000 40.25405 172 ALA C N 1
ATOM 6705 C CA . ALA C 1 172 ? 2.98850 -28.67357 30.74807 1.000 35.78424 172 ALA C CA 1
ATOM 6706 C C . ALA C 1 172 ? 2.54739 -27.40124 31.45786 1.000 32.44309 172 ALA C C 1
ATOM 6707 O O . ALA C 1 172 ? 3.22695 -26.37222 31.38172 1.000 32.78965 172 ALA C O 1
ATOM 6709 N N . LEU C 1 173 ? 1.40597 -27.44613 32.15552 1.000 30.24017 173 LEU C N 1
ATOM 6710 C CA . LEU C 1 173 ? 0.94159 -26.24378 32.84273 1.000 27.81946 173 LEU C CA 1
ATOM 6711 C C . LEU C 1 173 ? 1.87164 -25.86004 33.98797 1.000 26.03701 173 LEU C C 1
ATOM 6712 O O . LEU C 1 173 ? 1.99503 -24.67783 34.32145 1.000 20.71924 173 LEU C O 1
ATOM 6717 N N . SER C 1 174 ? 2.49942 -26.84269 34.63185 1.000 26.04365 174 SER C N 1
ATOM 6718 C CA . SER C 1 174 ? 3.42564 -26.52351 35.70986 1.000 27.91951 174 SER C CA 1
ATOM 6719 C C . SER C 1 174 ? 4.67125 -25.85404 35.15574 1.000 25.06621 174 SER C C 1
ATOM 6720 O O . SER C 1 174 ? 5.27305 -24.99774 35.81560 1.000 25.17582 174 SER C O 1
ATOM 6723 N N . VAL C 1 175 ? 5.09564 -26.25683 33.95549 1.000 22.88810 175 VAL C N 1
ATOM 6724 C CA . VAL C 1 175 ? 6.25622 -25.61389 33.35537 1.000 21.34917 175 VAL C CA 1
ATOM 6725 C C . VAL C 1 175 ? 5.90439 -24.19475 32.94361 1.000 16.93380 175 VAL C C 1
ATOM 6726 O O . VAL C 1 175 ? 6.65668 -23.25375 33.21608 1.000 18.44952 175 VAL C O 1
ATOM 6730 N N . LEU C 1 176 ? 4.73027 -24.01655 32.32301 1.000 14.68831 176 LEU C N 1
ATOM 6731 C CA . LEU C 1 176 ? 4.29117 -22.68717 31.91201 1.000 14.69503 176 LEU C CA 1
ATOM 6732 C C . LEU C 1 176 ? 4.18803 -21.75548 33.10373 1.000 17.97706 176 LEU C C 1
ATOM 6733 O O . LEU C 1 176 ? 4.53969 -20.57609 33.00212 1.000 18.60292 176 LEU C O 1
ATOM 6738 N N . ASP C 1 177 ? 3.73844 -22.28581 34.24288 1.000 16.04016 177 ASP C N 1
ATOM 6739 C CA . ASP C 1 177 ? 3.60778 -21.49963 35.46593 1.000 20.49076 177 ASP C CA 1
ATOM 6740 C C . ASP C 1 177 ? 4.90390 -20.80221 35.85877 1.000 20.67772 177 ASP C C 1
ATOM 6741 O O . ASP C 1 177 ? 4.87650 -19.65725 36.32528 1.000 24.48953 177 ASP C O 1
ATOM 6746 N N . VAL C 1 178 ? 6.04776 -21.45863 35.67322 1.000 12.74316 178 VAL C N 1
ATOM 6747 C CA . VAL C 1 178 ? 7.31160 -20.91278 36.14841 1.000 12.68561 178 VAL C CA 1
ATOM 6748 C C . VAL C 1 178 ? 8.25937 -20.60860 34.99507 1.000 13.45452 178 VAL C C 1
ATOM 6749 O O . VAL C 1 178 ? 9.42526 -20.30174 35.23181 1.000 16.60655 178 VAL C O 1
ATOM 6753 N N . ALA C 1 179 ? 7.76257 -20.61137 33.75260 1.000 13.15213 179 ALA C N 1
ATOM 6754 C CA . ALA C 1 179 ? 8.64312 -20.50964 32.59067 1.000 12.60075 179 ALA C CA 1
ATOM 6755 C C . ALA C 1 179 ? 9.44950 -19.21557 32.59212 1.000 14.21248 179 ALA C C 1
ATOM 6756 O O . ALA C 1 179 ? 10.58015 -19.18891 32.09387 1.000 16.12349 179 ALA C O 1
ATOM 6758 N N . GLY C 1 180 ? 8.91419 -18.14343 33.17359 1.000 10.33846 180 GLY C N 1
ATOM 6759 C CA . GLY C 1 180 ? 9.64651 -16.89191 33.17595 1.000 12.36645 180 GLY C CA 1
ATOM 6760 C C . GLY C 1 180 ? 10.94688 -16.95491 33.95026 1.000 14.51002 180 GLY C C 1
ATOM 6761 O O . GLY C 1 180 ? 11.87265 -16.20177 33.65558 1.000 13.85458 180 GLY C O 1
ATOM 6762 N N . ALA C 1 181 ? 11.05369 -17.86913 34.93141 1.000 15.55323 181 ALA C N 1
ATOM 6763 C CA . ALA C 1 181 ? 12.26989 -17.91011 35.74523 1.000 14.71166 181 ALA C CA 1
ATOM 6764 C C . ALA C 1 181 ? 13.46645 -18.40660 34.94328 1.000 16.16131 181 ALA C C 1
ATOM 6765 O O . ALA C 1 181 ? 14.46999 -17.67519 34.85510 1.000 17.97514 181 ALA C O 1
ATOM 6767 N N . PRO C 1 182 ? 13.44472 -19.59896 34.32808 1.000 15.07897 182 PRO C N 1
ATOM 6768 C CA . PRO C 1 182 ? 14.61044 -19.98405 33.51255 1.000 15.46519 182 PRO C CA 1
ATOM 6769 C C . PRO C 1 182 ? 14.87847 -19.03574 32.35425 1.000 14.79739 182 PRO C C 1
ATOM 6770 O O . PRO C 1 182 ? 16.04618 -18.80136 32.01598 1.000 17.62303 182 PRO C O 1
ATOM 6774 N N . ALA C 1 183 ? 13.82997 -18.46404 31.75564 1.000 13.95720 183 ALA C N 1
ATOM 6775 C CA . ALA C 1 183 ? 14.01196 -17.56788 30.61587 1.000 12.57313 183 ALA C CA 1
ATOM 6776 C C . ALA C 1 183 ? 14.81940 -16.33670 31.02737 1.000 14.57562 183 ALA C C 1
ATOM 6777 O O . ALA C 1 183 ? 15.71813 -15.87160 30.30892 1.000 11.33341 183 ALA C O 1
ATOM 6779 N N . GLN C 1 184 ? 14.47239 -15.77908 32.18135 1.000 18.55672 184 GLN C N 1
ATOM 6780 C CA A GLN C 1 184 ? 15.16900 -14.58563 32.69195 0.490 22.14030 184 GLN C CA 1
ATOM 6781 C CA B GLN C 1 184 ? 15.14705 -14.59779 32.65654 0.510 22.16479 184 GLN C CA 1
ATOM 6782 C C . GLN C 1 184 ? 16.57212 -14.92952 33.14515 1.000 21.47172 184 GLN C C 1
ATOM 6783 O O . GLN C 1 184 ? 17.50976 -14.14538 32.92474 1.000 16.67322 184 GLN C O 1
ATOM 6794 N N . VAL C 1 185 ? 16.75364 -16.09904 33.79181 1.000 20.28759 185 VAL C N 1
ATOM 6795 C CA . VAL C 1 185 ? 18.09116 -16.54691 34.22574 1.000 21.55526 185 VAL C CA 1
ATOM 6796 C C . VAL C 1 185 ? 19.05711 -16.71490 33.04602 1.000 21.30163 185 VAL C C 1
ATOM 6797 O O . VAL C 1 185 ? 20.24956 -16.38016 33.14508 1.000 24.95475 185 VAL C O 1
ATOM 6801 N N . GLU C 1 186 ? 18.55691 -17.20404 31.90726 1.000 16.20936 186 GLU C N 1
ATOM 6802 C CA . GLU C 1 186 ? 19.39237 -17.34140 30.71867 1.000 18.82572 186 GLU C CA 1
ATOM 6803 C C . GLU C 1 186 ? 20.02687 -16.01004 30.31692 1.000 13.98793 186 GLU C C 1
ATOM 6804 O O . GLU C 1 186 ? 21.13539 -15.98998 29.77700 1.000 13.71326 186 GLU C O 1
ATOM 6810 N N . ARG C 1 187 ? 19.32958 -14.89280 30.55024 1.000 10.16026 187 ARG C N 1
ATOM 6811 C CA . ARG C 1 187 ? 19.83771 -13.58778 30.11411 1.000 8.95505 187 ARG C CA 1
ATOM 6812 C C . ARG C 1 187 ? 20.87538 -13.02937 31.08311 1.000 11.42053 187 ARG C C 1
ATOM 6813 O O . ARG C 1 187 ? 21.74112 -12.23200 30.68711 1.000 14.33735 187 ARG C O 1
ATOM 6821 N N . LEU C 1 188 ? 20.81609 -13.43531 32.34292 1.000 9.01584 188 LEU C N 1
ATOM 6822 C CA . LEU C 1 188 ? 21.61712 -12.78357 33.36795 1.000 11.29203 188 LEU C CA 1
ATOM 6823 C C . LEU C 1 188 ? 22.99084 -13.40685 33.57465 1.000 12.89800 188 LEU C C 1
ATOM 6824 O O . LEU C 1 188 ? 23.92348 -12.69094 33.95902 1.000 13.06961 188 LEU C O 1
ATOM 6829 N N . VAL C 1 189 ? 23.13932 -14.70953 33.34483 1.000 13.50735 189 VAL C N 1
ATOM 6830 C CA . VAL C 1 189 ? 24.34051 -15.45245 33.72001 1.000 11.43872 189 VAL C CA 1
ATOM 6831 C C . VAL C 1 189 ? 25.32292 -15.47402 32.55282 1.000 12.03636 189 VAL C C 1
ATOM 6832 O O . VAL C 1 189 ? 24.99235 -15.94639 31.46113 1.000 14.68882 189 VAL C O 1
ATOM 6836 N N . LYS C 1 190 ? 26.54267 -14.96861 32.78254 1.000 13.59625 190 LYS C N 1
ATOM 6837 C CA . LYS C 1 190 ? 27.61618 -14.99082 31.79775 1.000 12.58102 190 LYS C CA 1
ATOM 6838 C C . LYS C 1 190 ? 28.50838 -16.20830 31.99521 1.000 11.82005 190 LYS C C 1
ATOM 6839 O O . LYS C 1 190 ? 28.56338 -16.78145 33.08959 1.000 9.52676 190 LYS C O 1
ATOM 6845 N N . PRO C 1 191 ? 29.25284 -16.63167 30.96554 1.000 11.47820 191 PRO C N 1
ATOM 6846 C CA . PRO C 1 191 ? 30.27993 -17.65559 31.19584 1.000 10.81672 191 PRO C CA 1
ATOM 6847 C C . PRO C 1 191 ? 31.20711 -17.24448 32.32929 1.000 13.06174 191 PRO C C 1
ATOM 6848 O O . PRO C 1 191 ? 31.58732 -16.07596 32.45378 1.000 11.76704 191 PRO C O 1
ATOM 6852 N N . ASP C 1 192 ? 31.56220 -18.23247 33.15591 1.000 12.10226 192 ASP C N 1
ATOM 6853 C CA . ASP C 1 192 ? 32.41800 -18.13266 34.33605 1.000 14.16876 192 ASP C CA 1
ATOM 6854 C C . ASP C 1 192 ? 31.74201 -17.44987 35.53119 1.000 13.58295 192 ASP C C 1
ATOM 6855 O O . ASP C 1 192 ? 32.40365 -17.26332 36.56309 1.000 12.56913 192 ASP C O 1
ATOM 6860 N N . ASP C 1 193 ? 30.46995 -17.07647 35.44311 1.000 12.83819 193 ASP C N 1
ATOM 6861 C CA . ASP C 1 193 ? 29.80729 -16.46954 36.59735 1.000 9.94464 193 ASP C CA 1
ATOM 6862 C C . ASP C 1 193 ? 29.70425 -17.46027 37.75383 1.000 8.33941 193 ASP C C 1
ATOM 6863 O O . ASP C 1 193 ? 29.64544 -18.67612 37.56422 1.000 9.02699 193 ASP C O 1
ATOM 6868 N N . THR C 1 194 ? 29.67582 -16.91978 38.96788 1.000 8.06002 194 THR C N 1
ATOM 6869 C CA . THR C 1 194 ? 29.21198 -17.66041 40.12825 1.000 10.69772 194 THR C CA 1
ATOM 6870 C C . THR C 1 194 ? 27.75883 -17.28208 40.34326 1.000 10.56748 194 THR C C 1
ATOM 6871 O O . THR C 1 194 ? 27.42831 -16.08925 40.36178 1.000 10.22643 194 THR C O 1
ATOM 6875 N N . VAL C 1 195 ? 26.89071 -18.28880 40.47023 1.000 9.48042 195 VAL C N 1
ATOM 6876 C CA . VAL C 1 195 ? 25.45475 -18.06764 40.60434 1.000 10.57355 195 VAL C CA 1
ATOM 6877 C C . VAL C 1 195 ? 24.97571 -18.76995 41.87019 1.000 11.88028 195 VAL C C 1
ATOM 6878 O O . VAL C 1 195 ? 25.33888 -19.92709 42.11444 1.000 10.89042 195 VAL C O 1
ATOM 6882 N N . VAL C 1 196 ? 24.19179 -18.06240 42.68257 1.000 10.54227 196 VAL C N 1
ATOM 6883 C CA . VAL C 1 196 ? 23.57832 -18.61280 43.88964 1.000 11.53345 196 VAL C CA 1
ATOM 6884 C C . VAL C 1 196 ? 22.07240 -18.69148 43.66545 1.000 13.35020 196 VAL C C 1
ATOM 6885 O O . VAL C 1 196 ? 21.44150 -17.69866 43.28591 1.000 12.49332 196 VAL C O 1
ATOM 6889 N N . ILE C 1 197 ? 21.49565 -19.86922 43.87986 1.000 11.70957 197 ILE C N 1
ATOM 6890 C CA . ILE C 1 197 ? 20.06386 -20.06442 43.69339 1.000 11.02869 197 ILE C CA 1
ATOM 6891 C C . ILE C 1 197 ? 19.45949 -20.36890 45.05706 1.000 11.10399 197 ILE C C 1
ATOM 6892 O O . ILE C 1 197 ? 19.73076 -21.42368 45.63648 1.000 10.74616 197 ILE C O 1
ATOM 6897 N N . ILE C 1 198 ? 18.64734 -19.44982 45.57696 1.000 8.13834 198 ILE C N 1
ATOM 6898 C CA . ILE C 1 198 ? 18.06293 -19.59462 46.91005 1.000 11.73948 198 ILE C CA 1
ATOM 6899 C C . ILE C 1 198 ? 16.68652 -20.20954 46.71130 1.000 14.14352 198 ILE C C 1
ATOM 6900 O O . ILE C 1 198 ? 15.82987 -19.62535 46.03364 1.000 12.14266 198 ILE C O 1
ATOM 6905 N N . GLY C 1 199 ? 16.49500 -21.41426 47.25854 1.000 13.14371 199 GLY C N 1
ATOM 6906 C CA . GLY C 1 199 ? 15.31213 -22.21518 47.00033 1.000 10.65927 199 GLY C CA 1
ATOM 6907 C C . GLY C 1 199 ? 15.55451 -23.18051 45.85909 1.000 11.08941 199 GLY C C 1
ATOM 6908 O O . GLY C 1 199 ? 14.66940 -23.39863 45.03063 1.000 13.51213 199 GLY C O 1
ATOM 6909 N N . ALA C 1 200 ? 16.73994 -23.78447 45.82124 1.000 9.87924 200 ALA C N 1
ATOM 6910 C CA . ALA C 1 200 ? 17.20403 -24.51334 44.64535 1.000 9.24940 200 ALA C CA 1
ATOM 6911 C C . ALA C 1 200 ? 16.49927 -25.85047 44.43647 1.000 10.49793 200 ALA C C 1
ATOM 6912 O O . ALA C 1 200 ? 16.65520 -26.44563 43.36627 1.000 9.87452 200 ALA C O 1
ATOM 6914 N N . ASN C 1 201 ? 15.72241 -26.33369 45.40897 1.000 13.02577 201 ASN C N 1
ATOM 6915 C CA . ASN C 1 201 ? 15.00384 -27.58607 45.22716 1.000 12.80170 201 ASN C CA 1
ATOM 6916 C C . ASN C 1 201 ? 13.59831 -27.39331 44.67406 1.000 12.93170 201 ASN C C 1
ATOM 6917 O O . ASN C 1 201 ? 12.94908 -28.38596 44.34705 1.000 12.52939 201 ASN C O 1
ATOM 6922 N N . GLY C 1 202 ? 13.11761 -26.15332 44.55851 1.000 14.00205 202 GLY C N 1
ATOM 6923 C CA . GLY C 1 202 ? 11.74556 -25.89835 44.16332 1.000 16.30947 202 GLY C CA 1
ATOM 6924 C C . GLY C 1 202 ? 11.50348 -26.07550 42.67384 1.000 17.81720 202 GLY C C 1
ATOM 6925 O O . GLY C 1 202 ? 12.40634 -26.36082 41.88889 1.000 16.23146 202 GLY C O 1
ATOM 6926 N N . LYS C 1 203 ? 10.24471 -25.86328 42.28178 1.000 17.51842 203 LYS C N 1
ATOM 6927 C CA . LYS C 1 203 ? 9.84485 -26.05788 40.89267 1.000 16.79317 203 LYS C CA 1
ATOM 6928 C C . LYS C 1 203 ? 10.60895 -25.11452 39.96964 1.000 14.21085 203 LYS C C 1
ATOM 6929 O O . LYS C 1 203 ? 11.27841 -25.55340 39.03099 1.000 11.88780 203 LYS C O 1
ATOM 6935 N N . SER C 1 204 ? 10.57721 -23.81565 40.25949 1.000 14.49631 204 SER C N 1
ATOM 6936 C CA . SER C 1 204 ? 11.38333 -22.89893 39.46183 1.000 16.82920 204 SER C CA 1
ATOM 6937 C C . SER C 1 204 ? 12.86203 -23.08329 39.75447 1.000 14.55564 204 SER C C 1
ATOM 6938 O O . SER C 1 204 ? 13.69423 -22.91202 38.85517 1.000 14.17866 204 SER C O 1
ATOM 6941 N N . GLY C 1 205 ? 13.20197 -23.46104 40.99341 1.000 13.94313 205 GLY C N 1
ATOM 6942 C CA . GLY C 1 205 ? 14.60241 -23.58376 41.37113 1.000 12.67497 205 GLY C CA 1
ATOM 6943 C C . GLY C 1 205 ? 15.36877 -24.59186 40.53379 1.000 10.25827 205 GLY C C 1
ATOM 6944 O O . GLY C 1 205 ? 16.47632 -24.30770 40.06572 1.000 11.78222 205 GLY C O 1
ATOM 6945 N N . ILE C 1 206 ? 14.78542 -25.77825 40.30319 1.000 9.39336 206 ILE C N 1
ATOM 6946 C CA . ILE C 1 206 ? 15.55547 -26.78910 39.57596 1.000 9.78152 206 ILE C CA 1
ATOM 6947 C C . ILE C 1 206 ? 15.74554 -26.38721 38.11519 1.000 9.14332 206 ILE C C 1
ATOM 6948 O O . ILE C 1 206 ? 16.74985 -26.75735 37.49040 1.000 11.49769 206 ILE C O 1
ATOM 6953 N N . LEU C 1 207 ? 14.78529 -25.66384 37.53338 1.000 7.90378 207 LEU C N 1
ATOM 6954 C CA . LEU C 1 207 ? 15.00710 -25.13999 36.19104 1.000 8.20047 207 LEU C CA 1
ATOM 6955 C C . LEU C 1 207 ? 16.12119 -24.10774 36.19097 1.000 11.48210 207 LEU C C 1
ATOM 6956 O O . LEU C 1 207 ? 16.97162 -24.10038 35.29137 1.000 13.76390 207 LEU C O 1
ATOM 6961 N N . CYS C 1 208 ? 16.13422 -23.23608 37.20312 1.000 11.49557 208 CYS C N 1
ATOM 6962 C CA . CYS C 1 208 ? 17.17873 -22.22130 37.29670 1.000 12.59889 208 CYS C CA 1
ATOM 6963 C C . CYS C 1 208 ? 18.55449 -22.83963 37.52378 1.000 13.71979 208 CYS C C 1
ATOM 6964 O O . CYS C 1 208 ? 19.54912 -22.34828 36.97025 1.000 12.73359 208 CYS C O 1
ATOM 6967 N N . ASN C 1 209 ? 18.64744 -23.90313 38.33687 1.000 14.12897 209 ASN C N 1
ATOM 6968 C CA . ASN C 1 209 ? 19.93793 -24.58498 38.49224 1.000 13.46942 209 ASN C CA 1
ATOM 6969 C C . ASN C 1 209 ? 20.50935 -24.99917 37.14002 1.000 12.96672 209 ASN C C 1
ATOM 6970 O O . ASN C 1 209 ? 21.70838 -24.83249 36.87801 1.000 14.14742 209 ASN C O 1
ATOM 6975 N N . ALA C 1 210 ? 19.67129 -25.61056 36.29383 1.000 10.13261 210 ALA C N 1
ATOM 6976 C CA . ALA C 1 210 ? 20.15853 -26.17193 35.03748 1.000 9.66559 210 ALA C CA 1
ATOM 6977 C C . ALA C 1 210 ? 20.58351 -25.07449 34.07392 1.000 10.62181 210 ALA C C 1
ATOM 6978 O O . ALA C 1 210 ? 21.65724 -25.16016 33.46019 1.000 11.30954 210 ALA C O 1
ATOM 6980 N N . VAL C 1 211 ? 19.76415 -24.02368 33.95065 1.000 8.96047 211 VAL C N 1
ATOM 6981 C CA . VAL C 1 211 ? 20.08943 -22.92237 33.05306 1.000 9.70785 211 VAL C CA 1
ATOM 6982 C C . VAL C 1 211 ? 21.30787 -22.16680 33.55853 1.000 8.26926 211 VAL C C 1
ATOM 6983 O O . VAL C 1 211 ? 22.20678 -21.82450 32.77818 1.000 10.40599 211 VAL C O 1
ATOM 6987 N N . ALA C 1 212 ? 21.40340 -21.95913 34.87860 1.000 8.86704 212 ALA C N 1
ATOM 6988 C CA . ALA C 1 212 ? 22.58023 -21.29562 35.42269 1.000 12.92550 212 ALA C CA 1
ATOM 6989 C C . ALA C 1 212 ? 23.85499 -22.06180 35.08174 1.000 12.46495 212 ALA C C 1
ATOM 6990 O O . ALA C 1 212 ? 24.87719 -21.45193 34.73924 1.000 11.67184 212 ALA C O 1
ATOM 6992 N N . LYS C 1 213 ? 23.81538 -23.39618 35.14254 1.000 13.20327 213 LYS C N 1
ATOM 6993 C CA . LYS C 1 213 ? 25.04422 -24.13696 34.87845 1.000 13.21335 213 LYS C CA 1
ATOM 6994 C C . LYS C 1 213 ? 25.39713 -24.17882 33.39511 1.000 12.38601 213 LYS C C 1
ATOM 6995 O O . LYS C 1 213 ? 26.58216 -24.13420 33.05885 1.000 11.80509 213 LYS C O 1
ATOM 7001 N N . GLU C 1 214 ? 24.42222 -24.29001 32.49611 1.000 12.85957 214 GLU C N 1
ATOM 7002 C CA . GLU C 1 214 ? 24.80244 -24.24160 31.08760 1.000 16.82875 214 GLU C CA 1
ATOM 7003 C C . GLU C 1 214 ? 25.30699 -22.85169 30.68591 1.000 13.49598 214 GLU C C 1
ATOM 7004 O O . GLU C 1 214 ? 26.24298 -22.74725 29.88147 1.000 14.33599 214 GLU C O 1
ATOM 7010 N N . ARG C 1 215 ? 24.74301 -21.78292 31.25503 1.000 9.93432 215 ARG C N 1
ATOM 7011 C CA . ARG C 1 215 ? 25.20238 -20.44614 30.90132 1.000 10.51552 215 ARG C CA 1
ATOM 7012 C C . ARG C 1 215 ? 26.53434 -20.12192 31.58008 1.000 12.22897 215 ARG C C 1
ATOM 7013 O O . ARG C 1 215 ? 27.40958 -19.49092 30.97539 1.000 12.32771 215 ARG C O 1
ATOM 7021 N N . ALA C 1 216 ? 26.72222 -20.55621 32.83040 1.000 12.63868 216 ALA C N 1
ATOM 7022 C CA . ALA C 1 216 ? 27.98444 -20.24753 33.49327 1.000 11.51889 216 ALA C CA 1
ATOM 7023 C C . ALA C 1 216 ? 29.09625 -21.18079 33.02017 1.000 12.89198 216 ALA C C 1
ATOM 7024 O O . ALA C 1 216 ? 30.26892 -20.79483 33.01377 1.000 14.49242 216 ALA C O 1
ATOM 7026 N N . GLY C 1 217 ? 28.74870 -22.39797 32.61395 1.000 13.65074 217 GLY C N 1
ATOM 7027 C CA . GLY C 1 217 ? 29.69760 -23.27416 31.95700 1.000 12.58629 217 GLY C CA 1
ATOM 7028 C C . GLY C 1 217 ? 30.63453 -24.00640 32.90177 1.000 13.22915 217 GLY C C 1
ATOM 7029 O O . GLY C 1 217 ? 30.53307 -23.95341 34.13646 1.000 13.05542 217 GLY C O 1
ATOM 7030 N N . ILE C 1 218 ? 31.61466 -24.66499 32.27635 1.000 13.37645 218 ILE C N 1
ATOM 7031 C CA . ILE C 1 218 ? 32.50061 -25.59757 32.96714 1.000 14.48759 218 ILE C CA 1
ATOM 7032 C C . ILE C 1 218 ? 33.36186 -24.89485 34.01358 1.000 14.54586 218 ILE C C 1
ATOM 7033 O O . ILE C 1 218 ? 33.71126 -25.49969 35.03675 1.000 18.09603 218 ILE C O 1
ATOM 7038 N N . CYS C 1 219 ? 33.72656 -23.62801 33.78646 1.000 12.71392 219 CYS C N 1
ATOM 7039 C CA . CYS C 1 219 ? 34.51866 -22.86028 34.74947 1.000 13.77599 219 CYS C CA 1
ATOM 7040 C C . CYS C 1 219 ? 33.70248 -21.84179 35.52854 1.000 16.25245 219 CYS C C 1
ATOM 7041 O O . CYS C 1 219 ? 34.27997 -21.00199 36.22507 1.000 15.81856 219 CYS C O 1
ATOM 7044 N N . GLY C 1 220 ? 32.37623 -21.89768 35.44012 1.000 15.16921 220 GLY C N 1
ATOM 7045 C CA . GLY C 1 220 ? 31.51742 -21.15269 36.33100 1.000 15.88953 220 GLY C CA 1
ATOM 7046 C C . GLY C 1 220 ? 31.16828 -22.00440 37.53466 1.000 14.32460 220 GLY C C 1
ATOM 7047 O O . GLY C 1 220 ? 31.53858 -23.17067 37.63084 1.000 14.84600 220 GLY C O 1
ATOM 7048 N N . LYS C 1 221 ? 30.41665 -21.40420 38.45262 1.000 9.85697 221 LYS C N 1
ATOM 7049 C CA . LYS C 1 221 ? 30.09162 -22.05080 39.71842 1.000 10.79412 221 LYS C CA 1
ATOM 7050 C C . LYS C 1 221 ? 28.64448 -21.75833 40.09334 1.000 12.79379 221 LYS C C 1
ATOM 7051 O O . LYS C 1 221 ? 28.24074 -20.59223 40.17371 1.000 14.67059 221 LYS C O 1
ATOM 7057 N N . VAL C 1 222 ? 27.87101 -22.81730 40.32970 1.000 11.28439 222 VAL C N 1
ATOM 7058 C CA . VAL C 1 222 ? 26.45811 -22.71640 40.66772 1.000 11.30421 222 VAL C CA 1
ATOM 7059 C C . VAL C 1 222 ? 26.27871 -23.26014 42.08408 1.000 13.24810 222 VAL C C 1
ATOM 7060 O O . VAL C 1 222 ? 26.62604 -24.41461 42.36195 1.000 13.74222 222 VAL C O 1
ATOM 7064 N N . ILE C 1 223 ? 25.74804 -22.43172 42.97397 1.000 8.61513 223 ILE C N 1
ATOM 7065 C CA . ILE C 1 223 ? 25.58973 -22.78630 44.38565 1.000 9.43813 223 ILE C CA 1
ATOM 7066 C C . ILE C 1 223 ? 24.10582 -22.77379 44.70477 1.000 10.97823 223 ILE C C 1
ATOM 7067 O O . ILE C 1 223 ? 23.43749 -21.74639 44.53099 1.000 10.77536 223 ILE C O 1
ATOM 7072 N N . GLY C 1 224 ? 23.57473 -23.91565 45.14135 1.000 10.44437 224 GLY C N 1
ATOM 7073 C CA . GLY C 1 224 ? 22.20471 -23.96350 45.61637 1.000 12.26702 224 GLY C CA 1
ATOM 7074 C C . GLY C 1 224 ? 22.12968 -23.73873 47.12261 1.000 12.37798 224 GLY C C 1
ATOM 7075 O O . GLY C 1 224 ? 23.02655 -24.12033 47.86411 1.000 15.17010 224 GLY C O 1
ATOM 7076 N N . VAL C 1 225 ? 21.04688 -23.10132 47.56099 1.000 9.98557 225 VAL C N 1
ATOM 7077 C CA . VAL C 1 225 ? 20.74307 -22.93576 48.98523 1.000 10.07606 225 VAL C CA 1
ATOM 7078 C C . VAL C 1 225 ? 19.41251 -23.61766 49.26770 1.000 11.61957 225 VAL C C 1
ATOM 7079 O O . VAL C 1 225 ? 18.38178 -23.25309 48.68650 1.000 12.62974 225 VAL C O 1
ATOM 7083 N N . VAL C 1 226 ? 19.43525 -24.59790 50.17376 1.000 12.27808 226 VAL C N 1
ATOM 7084 C CA . VAL C 1 226 ? 18.25808 -25.34437 50.59732 1.000 12.45613 226 VAL C CA 1
ATOM 7085 C C . VAL C 1 226 ? 18.38046 -25.58069 52.10381 1.000 15.73570 226 VAL C C 1
ATOM 7086 O O . VAL C 1 226 ? 19.45790 -25.46026 52.69447 1.000 11.43810 226 VAL C O 1
ATOM 7090 N N . ARG C 1 227 ? 17.25666 -25.86175 52.75365 1.000 16.78349 227 ARG C N 1
ATOM 7091 C CA . ARG C 1 227 ? 17.25809 -26.08942 54.19493 1.000 24.03552 227 ARG C CA 1
ATOM 7092 C C . ARG C 1 227 ? 17.13620 -27.57009 54.56825 1.000 27.91126 227 ARG C C 1
ATOM 7093 O O . ARG C 1 227 ? 16.89586 -27.88126 55.73573 1.000 28.72367 227 ARG C O 1
ATOM 7101 N N . ASN C 1 228 ? 17.18573 -28.49058 53.59584 1.000 29.14949 228 ASN C N 1
ATOM 7102 C CA . ASN C 1 228 ? 16.99638 -29.92110 53.86317 1.000 28.90872 228 ASN C CA 1
ATOM 7103 C C . ASN C 1 228 ? 18.11428 -30.69845 53.18197 1.000 30.36695 228 ASN C C 1
ATOM 7104 O O . ASN C 1 228 ? 18.23822 -30.64711 51.95341 1.000 22.07182 228 ASN C O 1
ATOM 7109 N N . GLU C 1 229 ? 18.89309 -31.46473 53.95940 1.000 31.44341 229 GLU C N 1
ATOM 7110 C CA . GLU C 1 229 ? 20.00073 -32.22491 53.36441 1.000 33.66176 229 GLU C CA 1
ATOM 7111 C C . GLU C 1 229 ? 19.53083 -33.25578 52.34580 1.000 27.52482 229 GLU C C 1
ATOM 7112 O O . GLU C 1 229 ? 20.29163 -33.59999 51.44158 1.000 19.64173 229 GLU C O 1
ATOM 7118 N N . ASN C 1 230 ? 18.30396 -33.75628 52.48086 1.000 29.50400 230 ASN C N 1
ATOM 7119 C CA . ASN C 1 230 ? 17.74337 -34.68004 51.50613 1.000 28.79279 230 ASN C CA 1
ATOM 7120 C C . ASN C 1 230 ? 17.63064 -34.07438 50.11188 1.000 25.10203 230 ASN C C 1
ATOM 7121 O O . ASN C 1 230 ? 17.50949 -34.82996 49.14547 1.000 24.20707 230 ASN C O 1
ATOM 7126 N N . TYR C 1 231 ? 17.61968 -32.74424 49.99014 1.000 22.98163 231 TYR C N 1
ATOM 7127 C CA . TYR C 1 231 ? 17.46873 -32.09755 48.69095 1.000 21.35916 231 TYR C CA 1
ATOM 7128 C C . TYR C 1 231 ? 18.80204 -31.98030 47.94771 1.000 24.25644 231 TYR C C 1
ATOM 7129 O O . TYR C 1 231 ? 18.81724 -31.61028 46.76497 1.000 18.42206 231 TYR C O 1
ATOM 7138 N N . ILE C 1 232 ? 19.91981 -32.27239 48.61566 1.000 16.37468 232 ILE C N 1
ATOM 7139 C CA . ILE C 1 232 ? 21.23085 -32.06626 47.99627 1.000 15.67652 232 ILE C CA 1
ATOM 7140 C C . ILE C 1 232 ? 21.40383 -32.86114 46.71111 1.000 19.35101 232 ILE C C 1
ATOM 7141 O O . ILE C 1 232 ? 21.85997 -32.28221 45.70747 1.000 17.89068 232 ILE C O 1
ATOM 7146 N N . PRO C 1 233 ? 21.07827 -34.16317 46.64505 1.000 19.80994 233 PRO C N 1
ATOM 7147 C CA . PRO C 1 233 ? 21.28157 -34.88382 45.37779 1.000 20.24521 233 PRO C CA 1
ATOM 7148 C C . PRO C 1 233 ? 20.53077 -34.26520 44.20872 1.000 17.94843 233 PRO C C 1
ATOM 7149 O O . PRO C 1 233 ? 21.08650 -34.17393 43.10437 1.000 15.78891 233 PRO C O 1
ATOM 7153 N N . THR C 1 234 ? 19.29739 -33.80153 44.42257 1.000 17.74324 234 THR C N 1
ATOM 7154 C CA . THR C 1 234 ? 18.54685 -33.19137 43.32490 1.000 16.88474 234 THR C CA 1
ATOM 7155 C C . THR C 1 234 ? 19.18153 -31.88187 42.87348 1.000 12.76929 234 THR C C 1
ATOM 7156 O O . THR C 1 234 ? 19.27005 -31.60846 41.66925 1.000 11.69683 234 THR C O 1
ATOM 7160 N N . CYS C 1 235 ? 19.60815 -31.04957 43.82333 1.000 10.03179 235 CYS C N 1
ATOM 7161 C CA . CYS C 1 235 ? 20.26366 -29.79368 43.46471 1.000 13.39610 235 CYS C CA 1
ATOM 7162 C C . CYS C 1 235 ? 21.49344 -30.04803 42.60917 1.000 15.78516 235 CYS C C 1
ATOM 7163 O O . CYS C 1 235 ? 21.73971 -29.33861 41.62139 1.000 15.97408 235 CYS C O 1
ATOM 7166 N N . LYS C 1 236 ? 22.30745 -31.03230 43.00493 1.000 14.61752 236 LYS C N 1
ATOM 7167 C CA . LYS C 1 236 ? 23.51287 -31.33320 42.24046 1.000 14.32323 236 LYS C CA 1
ATOM 7168 C C . LYS C 1 236 ? 23.17507 -31.93438 40.88548 1.000 14.49328 236 LYS C C 1
ATOM 7169 O O . LYS C 1 236 ? 23.80270 -31.58645 39.88069 1.000 15.26311 236 LYS C O 1
ATOM 7175 N N . ALA C 1 237 ? 22.16558 -32.81311 40.83050 1.000 12.53598 237 ALA C N 1
ATOM 7176 C CA . ALA C 1 237 ? 21.81238 -33.45719 39.56690 1.000 15.43490 237 ALA C CA 1
ATOM 7177 C C . ALA C 1 237 ? 21.23650 -32.46203 38.56524 1.000 13.14755 237 ALA C C 1
ATOM 7178 O O . ALA C 1 237 ? 21.36468 -32.66487 37.35072 1.000 12.69668 237 ALA C O 1
ATOM 7180 N N . THR C 1 238 ? 20.60171 -31.38642 39.03870 1.000 15.14271 238 THR C N 1
ATOM 7181 C CA . THR C 1 238 ? 20.03286 -30.40620 38.12322 1.000 11.32660 238 THR C CA 1
ATOM 7182 C C . THR C 1 238 ? 20.98621 -29.23495 37.84630 1.000 12.91493 238 THR C C 1
ATOM 7183 O O . THR C 1 238 ? 20.58004 -28.25400 37.21392 1.000 12.95396 238 THR C O 1
ATOM 7187 N N . GLY C 1 239 ? 22.22816 -29.30586 38.31036 1.000 12.18185 239 GLY C N 1
ATOM 7188 C CA . GLY C 1 239 ? 23.17583 -28.27826 37.91542 1.000 13.64662 239 GLY C CA 1
ATOM 7189 C C . GLY C 1 239 ? 24.02673 -27.63540 38.99629 1.000 10.07792 239 GLY C C 1
ATOM 7190 O O . GLY C 1 239 ? 25.00991 -26.96715 38.66684 1.000 12.56719 239 GLY C O 1
ATOM 7191 N N . CYS C 1 240 ? 23.68267 -27.77998 40.27232 1.000 13.40078 240 CYS C N 1
ATOM 7192 C CA . CYS C 1 240 ? 24.49330 -27.13766 41.30537 1.000 12.17570 240 CYS C CA 1
ATOM 7193 C C . CYS C 1 240 ? 25.83909 -27.83501 41.45899 1.000 13.25335 240 CYS C C 1
ATOM 7194 O O . CYS C 1 240 ? 25.90033 -29.06313 41.55940 1.000 13.34830 240 CYS C O 1
ATOM 7197 N N . ASP C 1 241 ? 26.91450 -27.03775 41.51933 1.000 14.33384 241 ASP C N 1
ATOM 7198 C CA . ASP C 1 241 ? 28.23639 -27.54010 41.89111 1.000 14.63905 241 ASP C CA 1
ATOM 7199 C C . ASP C 1 241 ? 28.38279 -27.69779 43.40189 1.000 15.81159 241 ASP C C 1
ATOM 7200 O O . ASP C 1 241 ? 29.08590 -28.60565 43.87126 1.000 15.97130 241 ASP C O 1
ATOM 7205 N N . GLU C 1 242 ? 27.74383 -26.81930 44.17535 1.000 12.53867 242 GLU C N 1
ATOM 7206 C CA . GLU C 1 242 ? 27.79987 -26.83616 45.63034 1.000 14.39566 242 GLU C CA 1
ATOM 7207 C C . GLU C 1 242 ? 26.40731 -26.56468 46.17162 1.000 13.89655 242 GLU C C 1
ATOM 7208 O O . GLU C 1 242 ? 25.59115 -25.90046 45.53097 1.000 9.95571 242 GLU C O 1
ATOM 7214 N N . VAL C 1 243 ? 26.14749 -27.02257 47.38820 1.000 13.99759 243 VAL C N 1
ATOM 7215 C CA . VAL C 1 243 ? 24.86810 -26.75613 48.02921 1.000 16.00724 243 VAL C CA 1
ATOM 7216 C C . VAL C 1 243 ? 25.12394 -26.26175 49.43974 1.000 15.75195 243 VAL C C 1
ATOM 7217 O O . VAL C 1 243 ? 25.94459 -26.83668 50.16338 1.000 17.34847 243 VAL C O 1
ATOM 7221 N N . ILE C 1 244 ? 24.43956 -25.18744 49.81650 1.000 14.77425 244 ILE C N 1
ATOM 7222 C CA . ILE C 1 244 ? 24.49435 -24.63855 51.16532 1.000 14.98734 244 ILE C CA 1
ATOM 7223 C C . ILE C 1 244 ? 23.23103 -25.04976 51.90182 1.000 18.20097 244 ILE C C 1
ATOM 7224 O O . ILE C 1 244 ? 22.12199 -24.92641 51.35454 1.000 15.42063 244 ILE C O 1
ATOM 7229 N N . LEU C 1 245 ? 23.39128 -25.52363 53.14212 1.000 17.61416 245 LEU C N 1
ATOM 7230 C CA . LEU C 1 245 ? 22.26104 -25.84151 54.00752 1.000 17.66009 245 LEU C CA 1
ATOM 7231 C C . LEU C 1 245 ? 22.01653 -24.66211 54.93909 1.000 14.97724 245 LEU C C 1
ATOM 7232 O O . LEU C 1 245 ? 22.84234 -24.37206 55.81028 1.000 13.99365 245 LEU C O 1
ATOM 7237 N N . ALA C 1 246 ? 20.89838 -23.96449 54.74287 1.000 13.48266 246 ALA C N 1
ATOM 7238 C CA . ALA C 1 246 ? 20.57784 -22.80800 55.56538 1.000 13.76619 246 ALA C CA 1
ATOM 7239 C C . ALA C 1 246 ? 19.10524 -22.46218 55.39677 1.000 10.07083 246 ALA C C 1
ATOM 7240 O O . ALA C 1 246 ? 18.50774 -22.74403 54.35485 1.000 11.36077 246 ALA C O 1
ATOM 7242 N N . GLN C 1 247 ? 18.51895 -21.86274 56.43161 1.000 11.15009 247 GLN C N 1
ATOM 7243 C CA . GLN C 1 247 ? 17.24707 -21.18906 56.22753 1.000 14.93625 247 GLN C CA 1
ATOM 7244 C C . GLN C 1 247 ? 17.46012 -19.97592 55.33726 1.000 14.59918 247 GLN C C 1
ATOM 7245 O O . GLN C 1 247 ? 18.41204 -19.21833 55.52495 1.000 14.81665 247 GLN C O 1
ATOM 7251 N N . ALA C 1 248 ? 16.53618 -19.76055 54.39367 1.000 15.22494 248 ALA C N 1
ATOM 7252 C CA . ALA C 1 248 ? 16.69751 -18.65529 53.45242 1.000 13.11553 248 ALA C CA 1
ATOM 7253 C C . ALA C 1 248 ? 16.62718 -17.30173 54.13759 1.000 14.41685 248 ALA C C 1
ATOM 7254 O O . ALA C 1 248 ? 17.02836 -16.29773 53.54503 1.000 16.56600 248 ALA C O 1
ATOM 7256 N N . THR C 1 249 ? 16.13703 -17.25775 55.37096 1.000 13.23851 249 THR C N 1
ATOM 7257 C CA . THR C 1 249 ? 16.04632 -16.04335 56.16918 1.000 14.45053 249 THR C CA 1
ATOM 7258 C C . THR C 1 249 ? 17.30067 -15.74566 56.97530 1.000 14.08695 249 THR C C 1
ATOM 7259 O O . THR C 1 249 ? 17.35844 -14.69446 57.62803 1.000 15.00938 249 THR C O 1
ATOM 7263 N N . ASP C 1 250 ? 18.28232 -16.64510 56.96109 1.000 15.49135 250 ASP C N 1
ATOM 7264 C CA . ASP C 1 250 ? 19.48035 -16.57322 57.79924 1.000 14.66509 250 ASP C CA 1
ATOM 7265 C C . ASP C 1 250 ? 20.58394 -15.90180 56.98577 1.000 16.70297 250 ASP C C 1
ATOM 7266 O O . ASP C 1 250 ? 21.40870 -16.55598 56.34556 1.000 15.80570 250 ASP C O 1
ATOM 7271 N N . ALA C 1 251 ? 20.61232 -14.57732 57.05367 1.000 13.78971 251 ALA C N 1
ATOM 7272 C CA . ALA C 1 251 ? 21.53128 -13.80423 56.22876 1.000 12.19693 251 ALA C CA 1
ATOM 7273 C C . ALA C 1 251 ? 22.98458 -14.09424 56.58658 1.000 14.21203 251 ALA C C 1
ATOM 7274 O O . ALA C 1 251 ? 23.84791 -14.17592 55.70415 1.000 12.70207 251 ALA C O 1
ATOM 7276 N N . ILE C 1 252 ? 23.27810 -14.25444 57.87707 1.000 14.31601 252 ILE C N 1
ATOM 7277 C CA . ILE C 1 252 ? 24.66596 -14.40393 58.30010 1.000 17.29382 252 ILE C CA 1
ATOM 7278 C C . ILE C 1 252 ? 25.22458 -15.75095 57.85337 1.000 14.49417 252 ILE C C 1
ATOM 7279 O O . ILE C 1 252 ? 26.34847 -15.83105 57.34133 1.000 15.83662 252 ILE C O 1
ATOM 7284 N N . THR C 1 253 ? 24.44636 -16.82539 58.01321 1.000 14.36437 253 THR C N 1
ATOM 7285 C CA . THR C 1 253 ? 24.88067 -18.14381 57.55672 1.000 15.21140 253 THR C CA 1
ATOM 7286 C C . THR C 1 253 ? 25.07129 -18.17401 56.04909 1.000 14.95309 253 THR C C 1
ATOM 7287 O O . THR C 1 253 ? 26.06668 -18.70728 55.55126 1.000 14.67796 253 THR C O 1
ATOM 7291 N N . ILE C 1 254 ? 24.11747 -17.61646 55.30416 1.000 15.27964 254 ILE C N 1
ATOM 7292 C CA . ILE C 1 254 ? 24.23961 -17.62788 53.85064 1.000 14.09033 254 ILE C CA 1
ATOM 7293 C C . ILE C 1 254 ? 25.44851 -16.81784 53.41203 1.000 14.40018 254 ILE C C 1
ATOM 7294 O O . ILE C 1 254 ? 26.22898 -17.26448 52.56101 1.000 15.07820 254 ILE C O 1
ATOM 7299 N N . GLN C 1 255 ? 25.63446 -15.62550 53.98916 1.000 12.87295 255 GLN C N 1
ATOM 7300 C CA . GLN C 1 255 ? 26.80999 -14.82790 53.64479 1.000 14.28858 255 GLN C CA 1
ATOM 7301 C C . GLN C 1 255 ? 28.09279 -15.59234 53.94281 1.000 12.79513 255 GLN C C 1
ATOM 7302 O O . GLN C 1 255 ? 29.00267 -15.64794 53.10731 1.000 12.37085 255 GLN C O 1
ATOM 7308 N N . LYS C 1 256 ? 28.17761 -16.21030 55.12335 1.000 15.03143 256 LYS C N 1
ATOM 7309 C CA . LYS C 1 256 ? 29.42330 -16.87518 55.49820 1.000 19.26082 256 LYS C CA 1
ATOM 7310 C C . LYS C 1 256 ? 29.71218 -18.04846 54.58066 1.000 15.54213 256 LYS C C 1
ATOM 7311 O O . LYS C 1 256 ? 30.85571 -18.25561 54.14942 1.000 15.73621 256 LYS C O 1
ATOM 7317 N N . GLU C 1 257 ? 28.67824 -18.83632 54.27499 1.000 14.54880 257 GLU C N 1
ATOM 7318 C CA . GLU C 1 257 ? 28.87296 -20.03577 53.47291 1.000 14.50087 257 GLU C CA 1
ATOM 7319 C C . GLU C 1 257 ? 29.17043 -19.69068 52.02404 1.000 14.82667 257 GLU C C 1
ATOM 7320 O O . GLU C 1 257 ? 30.05282 -20.30665 51.41745 1.000 13.21475 257 GLU C O 1
ATOM 7326 N N . VAL C 1 258 ? 28.47402 -18.69353 51.45635 1.000 13.69731 258 VAL C N 1
ATOM 7327 C CA . VAL C 1 258 ? 28.81302 -18.26662 50.09629 1.000 14.07991 258 VAL C CA 1
ATOM 7328 C C . VAL C 1 258 ? 30.24493 -17.75629 50.05204 1.000 13.41474 258 VAL C C 1
ATOM 7329 O O . VAL C 1 258 ? 30.99680 -18.04351 49.10980 1.000 14.12583 258 VAL C O 1
ATOM 7333 N N . SER C 1 259 ? 30.65214 -17.00731 51.08164 1.000 16.02849 259 SER C N 1
ATOM 7334 C CA . SER C 1 259 ? 32.03172 -16.53987 51.16321 1.000 15.37858 259 SER C CA 1
ATOM 7335 C C . SER C 1 259 ? 33.01226 -17.70485 51.20545 1.000 15.67829 259 SER C C 1
ATOM 7336 O O . SER C 1 259 ? 34.03986 -17.67967 50.51917 1.000 16.33590 259 SER C O 1
ATOM 7339 N N . ARG C 1 260 ? 32.71487 -18.72912 52.01184 1.000 14.00165 260 ARG C N 1
ATOM 7340 C CA . ARG C 1 260 ? 33.59510 -19.89249 52.10346 1.000 15.54491 260 ARG C CA 1
ATOM 7341 C C . ARG C 1 260 ? 33.78273 -20.56187 50.74701 1.000 16.33704 260 ARG C C 1
ATOM 7342 O O . ARG C 1 260 ? 34.91202 -20.83271 50.32928 1.000 16.53948 260 ARG C O 1
ATOM 7350 N N . LEU C 1 261 ? 32.68206 -20.81664 50.03963 1.000 16.92337 261 LEU C N 1
ATOM 7351 C CA . LEU C 1 261 ? 32.73661 -21.50935 48.75693 1.000 17.08491 261 LEU C CA 1
ATOM 7352 C C . LEU C 1 261 ? 33.31358 -20.65678 47.62817 1.000 15.92035 261 LEU C C 1
ATOM 7353 O O . LEU C 1 261 ? 33.69416 -21.21007 46.59119 1.000 16.84225 261 LEU C O 1
ATOM 7358 N N . THR C 1 262 ? 33.41163 -19.33741 47.79923 1.000 13.69994 262 THR C N 1
ATOM 7359 C CA . THR C 1 262 ? 33.89882 -18.46815 46.72869 1.000 13.04037 262 THR C CA 1
ATOM 7360 C C . THR C 1 262 ? 35.17227 -17.72242 47.09751 1.000 14.71343 262 THR C C 1
ATOM 7361 O O . THR C 1 262 ? 35.56200 -16.80447 46.36708 1.000 16.36771 262 THR C O 1
ATOM 7365 N N . ASN C 1 263 ? 35.84345 -18.09725 48.18982 1.000 18.86888 263 ASN C N 1
ATOM 7366 C CA . ASN C 1 263 ? 37.02593 -17.36071 48.67880 1.000 24.54071 263 ASN C CA 1
ATOM 7367 C C . ASN C 1 263 ? 36.73688 -15.87192 48.82671 1.000 23.46818 263 ASN C C 1
ATOM 7368 O O . ASN C 1 263 ? 37.55384 -15.02976 48.43949 1.000 24.00447 263 ASN C O 1
ATOM 7373 N N . GLY C 1 264 ? 35.55485 -15.54262 49.34912 1.000 21.65735 264 GLY C N 1
ATOM 7374 C CA . GLY C 1 264 ? 35.20513 -14.16538 49.60530 1.000 18.39607 264 GLY C CA 1
ATOM 7375 C C . GLY C 1 264 ? 34.74037 -13.37687 48.40107 1.000 16.36822 264 GLY C C 1
ATOM 7376 O O . GLY C 1 264 ? 34.36972 -12.20616 48.55848 1.000 16.63488 264 GLY C O 1
ATOM 7377 N N . LYS C 1 265 ? 34.78122 -13.96064 47.20133 1.000 15.15477 265 LYS C N 1
ATOM 7378 C CA . LYS C 1 265 ? 34.45632 -13.22291 45.98811 1.000 17.79538 265 LYS C CA 1
ATOM 7379 C C . LYS C 1 265 ? 32.95463 -13.00100 45.83477 1.000 21.05320 265 LYS C C 1
ATOM 7380 O O . LYS C 1 265 ? 32.53734 -12.01548 45.21278 1.000 21.80890 265 LYS C O 1
ATOM 7386 N N . MET C 1 266 ? 32.14318 -13.91353 46.38192 1.000 19.19052 266 MET C N 1
ATOM 7387 C CA . MET C 1 266 ? 30.67323 -13.86046 46.40811 1.000 16.15151 266 MET C CA 1
ATOM 7388 C C . MET C 1 266 ? 30.08066 -14.08758 45.01848 1.000 12.51623 266 MET C C 1
ATOM 7389 O O . MET C 1 266 ? 30.79597 -14.48059 44.09647 1.000 12.12957 266 MET C O 1
ATOM 7394 N N . ALA C 1 267 ? 28.78586 -13.87981 44.85401 1.000 11.75425 267 ALA C N 1
ATOM 7395 C CA . ALA C 1 267 ? 28.10377 -14.29466 43.63672 1.000 9.62380 267 ALA C CA 1
ATOM 7396 C C . ALA C 1 267 ? 27.94080 -13.14355 42.64886 1.000 8.60474 267 ALA C C 1
ATOM 7397 O O . ALA C 1 267 ? 27.56118 -12.02723 43.02280 1.000 10.69575 267 ALA C O 1
ATOM 7399 N N . ASP C 1 268 ? 28.17896 -13.44554 41.36725 1.000 8.57999 268 ASP C N 1
ATOM 7400 C CA . ASP C 1 268 ? 27.86120 -12.48908 40.31271 1.000 8.17246 268 ASP C CA 1
ATOM 7401 C C . ASP C 1 268 ? 26.36116 -12.31134 40.17929 1.000 9.31254 268 ASP C C 1
ATOM 7402 O O . ASP C 1 268 ? 25.88378 -11.20169 39.90966 1.000 9.99482 268 ASP C O 1
ATOM 7407 N N . VAL C 1 269 ? 25.59900 -13.38457 40.39437 1.000 11.07125 269 VAL C N 1
ATOM 7408 C CA . VAL C 1 269 ? 24.15395 -13.38492 40.18841 1.000 12.76522 269 VAL C CA 1
ATOM 7409 C C . VAL C 1 269 ? 23.52573 -14.18214 41.31612 1.000 10.89130 269 VAL C C 1
ATOM 7410 O O . VAL C 1 269 ? 23.93493 -15.31899 41.56843 1.000 10.50943 269 VAL C O 1
ATOM 7414 N N . VAL C 1 270 ? 22.51825 -13.60535 41.96773 1.000 8.44728 270 VAL C N 1
ATOM 7415 C CA . VAL C 1 270 ? 21.72676 -14.29715 42.98314 1.000 8.81355 270 VAL C CA 1
ATOM 7416 C C . VAL C 1 270 ? 20.30055 -14.43126 42.46862 1.000 9.01640 270 VAL C C 1
ATOM 7417 O O . VAL C 1 270 ? 19.69178 -13.44168 42.05219 1.000 12.95390 270 VAL C O 1
ATOM 7421 N N . ILE C 1 271 ? 19.77402 -15.64855 42.48653 1.000 8.07418 271 ILE C N 1
ATOM 7422 C CA . ILE C 1 271 ? 18.41381 -15.91690 42.03724 1.000 9.71358 271 ILE C CA 1
ATOM 7423 C C . ILE C 1 271 ? 17.60777 -16.36461 43.24385 1.000 13.66542 271 ILE C C 1
ATOM 7424 O O . ILE C 1 271 ? 17.96367 -17.35179 43.89881 1.000 15.85281 271 ILE C O 1
ATOM 7429 N N . ASN C 1 272 ? 16.54362 -15.62323 43.55835 1.000 12.57797 272 ASN C N 1
ATOM 7430 C CA . ASN C 1 272 ? 15.70254 -15.91343 44.71106 1.000 11.21283 272 ASN C CA 1
ATOM 7431 C C . ASN C 1 272 ? 14.37909 -16.46623 44.19680 1.000 10.65005 272 ASN C C 1
ATOM 7432 O O . ASN C 1 272 ? 13.55697 -15.72686 43.64288 1.000 10.36423 272 ASN C O 1
ATOM 7437 N N . VAL C 1 273 ? 14.15117 -17.76119 44.44023 1.000 11.14936 273 VAL C N 1
ATOM 7438 C CA . VAL C 1 273 ? 12.93820 -18.44980 44.00150 1.000 12.46622 273 VAL C CA 1
ATOM 7439 C C . VAL C 1 273 ? 12.30249 -19.19602 45.17742 1.000 13.03325 273 VAL C C 1
ATOM 7440 O O . VAL C 1 273 ? 11.77919 -20.29904 45.00226 1.000 13.12244 273 VAL C O 1
ATOM 7444 N N . VAL C 1 274 ? 12.37876 -18.63123 46.38258 1.000 12.66567 274 VAL C N 1
ATOM 7445 C CA . VAL C 1 274 ? 11.66645 -19.18337 47.53323 1.000 18.44047 274 VAL C CA 1
ATOM 7446 C C . VAL C 1 274 ? 10.26814 -18.58304 47.53903 1.000 23.79306 274 VAL C C 1
ATOM 7447 O O . VAL C 1 274 ? 9.94429 -17.73848 46.70288 1.000 26.16478 274 VAL C O 1
ATOM 7451 N N . ASN C 1 275 ? 9.38770 -19.12305 48.36922 1.000 29.17061 275 ASN C N 1
ATOM 7452 C CA . ASN C 1 275 ? 8.03749 -18.59518 48.52164 1.000 34.47227 275 ASN C CA 1
ATOM 7453 C C . ASN C 1 275 ? 7.83251 -18.06595 49.94212 1.000 33.90271 275 ASN C C 1
ATOM 7454 O O . ASN C 1 275 ? 6.71245 -18.09459 50.47163 1.000 35.13827 275 ASN C O 1
ATOM 7459 N N . THR C 1 276 ? 8.88111 -17.51752 50.54036 1.000 29.16781 276 THR C N 1
ATOM 7460 C CA . THR C 1 276 ? 8.87769 -17.06987 51.92042 1.000 29.24350 276 THR C CA 1
ATOM 7461 C C . THR C 1 276 ? 9.21990 -15.59757 52.00075 1.000 25.47951 276 THR C C 1
ATOM 7462 O O . THR C 1 276 ? 9.90484 -15.05221 51.13356 1.000 27.68979 276 THR C O 1
ATOM 7466 N N . GLU C 1 277 ? 8.76345 -14.96400 53.07472 1.000 17.89088 277 GLU C N 1
ATOM 7467 C CA . GLU C 1 277 ? 9.04944 -13.55950 53.27199 1.000 15.70503 277 GLU C CA 1
ATOM 7468 C C . GLU C 1 277 ? 10.40413 -13.41233 53.96218 1.000 12.97888 277 GLU C C 1
ATOM 7469 O O . GLU C 1 277 ? 10.96677 -14.38253 54.47774 1.000 14.94198 277 GLU C O 1
ATOM 7475 N N . ASP C 1 278 ? 10.95164 -12.19212 53.91670 1.000 12.43129 278 ASP C N 1
ATOM 7476 C CA . ASP C 1 278 ? 12.17628 -11.80417 54.63404 1.000 15.28560 278 ASP C CA 1
ATOM 7477 C C . ASP C 1 278 ? 13.42653 -12.53161 54.15283 1.000 14.38678 278 ASP C C 1
ATOM 7478 O O . ASP C 1 278 ? 14.33483 -12.79517 54.93935 1.000 13.71169 278 ASP C O 1
ATOM 7483 N N . THR C 1 279 ? 13.51472 -12.85615 52.86709 1.000 14.53991 279 THR C N 1
ATOM 7484 C CA . THR C 1 279 ? 14.75142 -13.39014 52.31808 1.000 15.14119 279 THR C CA 1
ATOM 7485 C C . THR C 1 279 ? 15.50719 -12.36213 51.47892 1.000 13.87004 279 THR C C 1
ATOM 7486 O O . THR C 1 279 ? 16.48494 -12.72277 50.81252 1.000 12.96463 279 THR C O 1
ATOM 7490 N N . GLU C 1 280 ? 15.07744 -11.09402 51.49986 1.000 13.03951 280 GLU C N 1
ATOM 7491 C CA . GLU C 1 280 ? 15.72834 -10.05958 50.68949 1.000 14.76261 280 GLU C CA 1
ATOM 7492 C C . GLU C 1 280 ? 17.15735 -9.81374 51.14365 1.000 13.94877 280 GLU C C 1
ATOM 7493 O O . GLU C 1 280 ? 18.09176 -9.85036 50.33777 1.000 16.52472 280 GLU C O 1
ATOM 7499 N N . LEU C 1 281 ? 17.35349 -9.53690 52.43050 1.000 12.98430 281 LEU C N 1
ATOM 7500 C CA . LEU C 1 281 ? 18.70276 -9.22331 52.89962 1.000 11.87535 281 LEU C CA 1
ATOM 7501 C C . LEU C 1 281 ? 19.65476 -10.41276 52.73979 1.000 11.28652 281 LEU C C 1
ATOM 7502 O O . LEU C 1 281 ? 20.79423 -10.20299 52.28261 1.000 10.82712 281 LEU C O 1
ATOM 7507 N N . PRO C 1 282 ? 19.27153 -11.65441 53.05304 1.000 10.79356 282 PRO C N 1
ATOM 7508 C CA . PRO C 1 282 ? 20.15585 -12.78678 52.72187 1.000 12.01188 282 PRO C CA 1
ATOM 7509 C C . PRO C 1 282 ? 20.55991 -12.86010 51.24760 1.000 12.26606 282 PRO C C 1
ATOM 7510 O O . PRO C 1 282 ? 21.70051 -13.22220 50.93598 1.000 11.67276 282 PRO C O 1
ATOM 7514 N N . SER C 1 283 ? 19.65059 -12.52896 50.33062 1.000 13.40652 283 SER C N 1
ATOM 7515 C CA . SER C 1 283 ? 19.97511 -12.55213 48.90069 1.000 10.53961 283 SER C CA 1
ATOM 7516 C C . SER C 1 283 ? 20.96919 -11.45329 48.53211 1.000 10.60061 283 SER C C 1
ATOM 7517 O O . SER C 1 283 ? 21.89785 -11.68506 47.74927 1.000 11.05144 283 SER C O 1
ATOM 7520 N N . ILE C 1 284 ? 20.74163 -10.24173 49.04259 1.000 8.35816 284 ILE C N 1
ATOM 7521 C CA . ILE C 1 284 ? 21.63188 -9.10851 48.79832 1.000 12.86229 284 ILE C CA 1
ATOM 7522 C C . ILE C 1 284 ? 23.04686 -9.40776 49.29384 1.000 13.07868 284 ILE C C 1
ATOM 7523 O O . ILE C 1 284 ? 24.03136 -9.15333 48.59217 1.000 12.62434 284 ILE C O 1
ATOM 7528 N N . MET C 1 285 ? 23.17203 -9.97273 50.50080 1.000 10.47815 285 MET C N 1
ATOM 7529 C CA . MET C 1 285 ? 24.49906 -10.20063 51.08085 1.000 14.26851 285 MET C CA 1
ATOM 7530 C C . MET C 1 285 ? 25.24485 -11.34858 50.40759 1.000 13.10988 285 MET C C 1
ATOM 7531 O O . MET C 1 285 ? 26.45888 -11.47018 50.58910 1.000 11.70516 285 MET C O 1
ATOM 7536 N N . ALA C 1 286 ? 24.55954 -12.19669 49.63458 1.000 11.33781 286 ALA C N 1
ATOM 7537 C CA . ALA C 1 286 ? 25.28077 -13.21340 48.87576 1.000 11.18677 286 ALA C CA 1
ATOM 7538 C C . ALA C 1 286 ? 25.95176 -12.64786 47.61832 1.000 12.30907 286 ALA C C 1
ATOM 7539 O O . ALA C 1 286 ? 26.82724 -13.31381 47.05405 1.000 12.22994 286 ALA C O 1
ATOM 7541 N N . ALA C 1 287 ? 25.58406 -11.43576 47.17945 1.000 7.98699 287 ALA C N 1
ATOM 7542 C CA . ALA C 1 287 ? 26.09921 -10.87974 45.93236 1.000 6.19562 287 ALA C CA 1
ATOM 7543 C C . ALA C 1 287 ? 27.40542 -10.14965 46.16522 1.000 9.46926 287 ALA C C 1
ATOM 7544 O O . ALA C 1 287 ? 27.62859 -9.54596 47.21983 1.000 14.00269 287 ALA C O 1
ATOM 7546 N N . LYS C 1 288 ? 28.27063 -10.20963 45.15163 1.000 9.20873 288 LYS C N 1
ATOM 7547 C CA . LYS C 1 288 ? 29.45788 -9.37245 45.13385 1.000 10.21904 288 LYS C CA 1
ATOM 7548 C C . LYS C 1 288 ? 29.07539 -7.92538 44.83349 1.000 10.76626 288 LYS C C 1
ATOM 7549 O O . LYS C 1 288 ? 27.94587 -7.60778 44.45136 1.000 11.49944 288 LYS C O 1
ATOM 7555 N N . ASP C 1 289 ? 30.05364 -7.04671 44.98298 1.000 11.00539 289 ASP C N 1
ATOM 7556 C CA . ASP C 1 289 ? 29.84586 -5.64585 44.67454 1.000 12.47250 289 ASP C CA 1
ATOM 7557 C C . ASP C 1 289 ? 29.42895 -5.50212 43.21783 1.000 9.69817 289 ASP C C 1
ATOM 7558 O O . ASP C 1 289 ? 30.00998 -6.13068 42.33065 1.000 11.73493 289 ASP C O 1
ATOM 7563 N N . ARG C 1 290 ? 28.37755 -4.71923 42.98643 1.000 7.28406 290 ARG C N 1
ATOM 7564 C CA . ARG C 1 290 ? 27.75599 -4.50585 41.66966 1.000 11.37508 290 ARG C CA 1
ATOM 7565 C C . ARG C 1 290 ? 27.16389 -5.78677 41.07696 1.000 13.86280 290 ARG C C 1
ATOM 7566 O O . ARG C 1 290 ? 26.92426 -5.87090 39.85765 1.000 12.24332 290 ARG C O 1
ATOM 7574 N N . GLY C 1 291 ? 26.90796 -6.79091 41.91307 1.000 14.70395 291 GLY C N 1
ATOM 7575 C CA . GLY C 1 291 ? 26.26318 -8.01057 41.45250 1.000 12.95323 291 GLY C CA 1
ATOM 7576 C C . GLY C 1 291 ? 24.78150 -7.82573 41.22758 1.000 10.14041 291 GLY C C 1
ATOM 7577 O O . GLY C 1 291 ? 24.22179 -6.76250 41.49789 1.000 12.44294 291 GLY C O 1
ATOM 7578 N N . MET C 1 292 ? 24.14249 -8.86995 40.69212 1.000 7.22815 292 MET C N 1
ATOM 7579 C CA . MET C 1 292 ? 22.74433 -8.80805 40.27811 1.000 7.36698 292 MET C CA 1
ATOM 7580 C C . MET C 1 292 ? 21.91888 -9.73801 41.16177 1.000 9.42400 292 MET C C 1
ATOM 7581 O O . MET C 1 292 ? 22.22147 -10.92678 41.27402 1.000 10.14918 292 MET C O 1
ATOM 7586 N N . VAL C 1 293 ? 20.84464 -9.21784 41.74275 1.000 8.81018 293 VAL C N 1
ATOM 7587 C CA . VAL C 1 293 ? 19.95819 -10.01810 42.58098 1.000 8.96953 293 VAL C CA 1
ATOM 7588 C C . VAL C 1 293 ? 18.59421 -10.04970 41.91090 1.000 8.88666 293 VAL C C 1
ATOM 7589 O O . VAL C 1 293 ? 17.96060 -9.00326 41.74701 1.000 12.47412 293 VAL C O 1
ATOM 7593 N N . TYR C 1 294 ? 18.13137 -11.25020 41.54068 0.727 4.57526 294 TYR C N 1
ATOM 7594 C CA . TYR C 1 294 ? 16.86177 -11.41410 40.83444 0.727 4.55124 294 TYR C CA 1
ATOM 7595 C C . TYR C 1 294 ? 15.83318 -11.99585 41.80603 0.727 5.43675 294 TYR C C 1
ATOM 7596 O O . TYR C 1 294 ? 15.99158 -13.12214 42.29401 0.727 9.37424 294 TYR C O 1
ATOM 7605 N N . PHE C 1 295 ? 14.78592 -11.21821 42.11795 1.000 10.21954 295 PHE C N 1
ATOM 7606 C CA . PHE C 1 295 ? 13.72373 -11.65157 43.01855 1.000 11.65928 295 PHE C CA 1
ATOM 7607 C C . PHE C 1 295 ? 12.54886 -12.17262 42.19064 1.000 17.09720 295 PHE C C 1
ATOM 7608 O O . PHE C 1 295 ? 11.86038 -11.40345 41.51820 1.000 17.34859 295 PHE C O 1
ATOM 7616 N N . PHE C 1 296 ? 12.32493 -13.48636 42.22436 1.000 17.81579 296 PHE C N 1
ATOM 7617 C CA . PHE C 1 296 ? 11.17765 -14.04914 41.52326 1.000 19.74570 296 PHE C CA 1
ATOM 7618 C C . PHE C 1 296 ? 9.98237 -14.22203 42.43578 1.000 21.07413 296 PHE C C 1
ATOM 7619 O O . PHE C 1 296 ? 8.85117 -14.21567 41.95687 1.000 23.71350 296 PHE C O 1
ATOM 7627 N N . SER C 1 297 ? 10.20586 -14.27793 43.73993 1.000 21.12599 297 SER C N 1
ATOM 7628 C CA . SER C 1 297 ? 9.15224 -14.65852 44.66195 1.000 21.67418 297 SER C CA 1
ATOM 7629 C C . SER C 1 297 ? 8.18004 -13.51258 44.83220 1.000 20.19137 297 SER C C 1
ATOM 7630 O O . SER C 1 297 ? 8.59132 -12.36900 45.00974 1.000 16.42945 297 SER C O 1
ATOM 7633 N N . MET C 1 298 ? 6.88623 -13.83521 44.80378 1.000 21.20215 298 MET C N 1
ATOM 7634 C CA . MET C 1 298 ? 5.83041 -12.87698 45.05601 1.000 20.18284 298 MET C CA 1
ATOM 7635 C C . MET C 1 298 ? 5.78122 -12.47976 46.52085 1.000 16.13402 298 MET C C 1
ATOM 7636 O O . MET C 1 298 ? 5.04024 -11.56476 46.86659 1.000 19.00154 298 MET C O 1
ATOM 7641 N N . ALA C 1 299 ? 6.56072 -13.13134 47.38754 1.000 14.13680 299 ALA C N 1
ATOM 7642 C CA . ALA C 1 299 ? 6.70214 -12.70253 48.77436 1.000 15.16798 299 ALA C CA 1
ATOM 7643 C C . ALA C 1 299 ? 7.71436 -11.57216 48.94409 1.000 15.55510 299 ALA C C 1
ATOM 7644 O O . ALA C 1 299 ? 7.88425 -11.08574 50.06763 1.000 14.96564 299 ALA C O 1
ATOM 7646 N N . THR C 1 300 ? 8.42515 -11.18688 47.88139 1.000 13.46584 300 THR C N 1
ATOM 7647 C CA . THR C 1 300 ? 9.43625 -10.13591 47.97496 1.000 11.47493 300 THR C CA 1
ATOM 7648 C C . THR C 1 300 ? 8.80121 -8.80590 48.35310 1.000 12.58920 300 THR C C 1
ATOM 7649 O O . THR C 1 300 ? 7.79659 -8.40101 47.76835 1.000 14.88820 300 THR C O 1
ATOM 7653 N N . SER C 1 301 ? 9.38207 -8.13027 49.33634 1.000 11.00363 301 SER C N 1
ATOM 7654 C CA . SER C 1 301 ? 8.94677 -6.79682 49.73770 1.000 11.79653 301 SER C CA 1
ATOM 7655 C C . SER C 1 301 ? 9.85768 -5.75937 49.09406 1.000 13.57191 301 SER C C 1
ATOM 7656 O O . SER C 1 301 ? 11.07717 -5.79853 49.28871 1.000 11.79485 301 SER C O 1
ATOM 7659 N N . PHE C 1 302 ? 9.26912 -4.83624 48.33397 1.000 12.97022 302 PHE C N 1
ATOM 7660 C CA . PHE C 1 302 ? 10.05973 -3.75793 47.73366 1.000 13.36953 302 PHE C CA 1
ATOM 7661 C C . PHE C 1 302 ? 10.86357 -2.99619 48.77833 1.000 12.37129 302 PHE C C 1
ATOM 7662 O O . PHE C 1 302 ? 12.07640 -2.80656 48.63515 1.000 11.86931 302 PHE C O 1
ATOM 7670 N N . THR C 1 303 ? 10.20263 -2.53494 49.83978 1.000 14.57571 303 THR C N 1
ATOM 7671 C CA . THR C 1 303 ? 10.90352 -1.69116 50.79175 1.000 14.05495 303 THR C CA 1
ATOM 7672 C C . THR C 1 303 ? 11.95257 -2.48434 51.55225 1.000 11.51081 303 THR C C 1
ATOM 7673 O O . THR C 1 303 ? 13.01475 -1.94314 51.88774 1.000 12.56918 303 THR C O 1
ATOM 7677 N N . LYS C 1 304 ? 11.67969 -3.76114 51.84624 1.000 9.58922 304 LYS C N 1
ATOM 7678 C CA . LYS C 1 304 ? 12.67898 -4.55088 52.55776 1.000 11.71091 304 LYS C CA 1
ATOM 7679 C C . LYS C 1 304 ? 13.93949 -4.70154 51.72873 1.000 12.82905 304 LYS C C 1
ATOM 7680 O O . LYS C 1 304 ? 15.05699 -4.65023 52.26987 1.000 14.28916 304 LYS C O 1
ATOM 7686 N N . ALA C 1 305 ? 13.78573 -4.88901 50.41696 1.000 7.81963 305 ALA C N 1
ATOM 7687 C CA . ALA C 1 305 ? 14.95595 -4.99949 49.55823 1.000 9.18860 305 ALA C CA 1
ATOM 7688 C C . ALA C 1 305 ? 15.68440 -3.66566 49.43767 1.000 10.14925 305 ALA C C 1
ATOM 7689 O O . ALA C 1 305 ? 16.91221 -3.60700 49.55785 1.000 11.64239 305 ALA C O 1
ATOM 7691 N N . ALA C 1 306 ? 14.94939 -2.58480 49.16013 1.000 10.72405 306 ALA C N 1
ATOM 7692 C CA . ALA C 1 306 ? 15.60244 -1.29504 48.95916 1.000 11.71550 306 ALA C CA 1
ATOM 7693 C C . ALA C 1 306 ? 16.28698 -0.83271 50.23666 1.000 12.84462 306 ALA C C 1
ATOM 7694 O O . ALA C 1 306 ? 17.46707 -0.45787 50.23393 1.000 12.61011 306 ALA C O 1
ATOM 7696 N N . LEU C 1 307 ? 15.55876 -0.85424 51.35314 1.000 11.42266 307 LEU C N 1
ATOM 7697 C CA . LEU C 1 307 ? 16.16671 -0.41656 52.60177 1.000 16.01983 307 LEU C CA 1
ATOM 7698 C C . LEU C 1 307 ? 17.20933 -1.41352 53.08416 1.000 16.38765 307 LEU C C 1
ATOM 7699 O O . LEU C 1 307 ? 18.16958 -1.02750 53.75076 1.000 16.18421 307 LEU C O 1
ATOM 7704 N N . GLY C 1 308 ? 17.01161 -2.69740 52.79704 1.000 16.32780 308 GLY C N 1
ATOM 7705 C CA . GLY C 1 308 ? 18.01807 -3.68561 53.13786 1.000 15.80914 308 GLY C CA 1
ATOM 7706 C C . GLY C 1 308 ? 19.36495 -3.39299 52.50929 1.000 13.64230 308 GLY C C 1
ATOM 7707 O O . GLY C 1 308 ? 20.39292 -3.37796 53.19641 1.000 15.84191 308 GLY C O 1
ATOM 7708 N N . ALA C 1 309 ? 19.38421 -3.16174 51.19415 1.000 9.67139 309 ALA C N 1
ATOM 7709 C CA . ALA C 1 309 ? 20.65848 -2.88417 50.53782 1.000 9.84836 309 ALA C CA 1
ATOM 7710 C C . ALA C 1 309 ? 21.25378 -1.57477 51.02990 1.000 8.26858 309 ALA C C 1
ATOM 7711 O O . ALA C 1 309 ? 22.46159 -1.48456 51.26886 1.000 10.66362 309 ALA C O 1
ATOM 7713 N N . GLU C 1 310 ? 20.41086 -0.56509 51.22960 1.000 9.99665 310 GLU C N 1
ATOM 7714 C CA . GLU C 1 310 ? 20.87808 0.73885 51.69247 1.000 13.59881 310 GLU C CA 1
ATOM 7715 C C . GLU C 1 310 ? 21.58313 0.65265 53.04549 1.000 14.91103 310 GLU C C 1
ATOM 7716 O O . GLU C 1 310 ? 22.66456 1.22667 53.23021 1.000 12.59186 310 GLU C O 1
ATOM 7722 N N . GLY C 1 311 ? 21.01259 -0.08966 53.99222 1.000 11.61403 311 GLY C N 1
ATOM 7723 C CA . GLY C 1 311 ? 21.53776 -0.08903 55.34699 1.000 9.32721 311 GLY C CA 1
ATOM 7724 C C . GLY C 1 311 ? 22.91110 -0.71031 55.48713 1.000 8.64559 311 GLY C C 1
ATOM 7725 O O . GLY C 1 311 ? 23.64133 -0.37577 56.42550 1.000 11.52844 311 GLY C O 1
ATOM 7726 N N . ILE C 1 312 ? 23.28125 -1.61405 54.59006 1.000 9.98586 312 ILE C N 1
ATOM 7727 C CA . ILE C 1 312 ? 24.60085 -2.22111 54.64309 1.000 9.66674 312 ILE C CA 1
ATOM 7728 C C . ILE C 1 312 ? 25.45467 -1.76733 53.46016 1.000 13.21952 312 ILE C C 1
ATOM 7729 O O . ILE C 1 312 ? 26.45398 -2.41361 53.13913 1.000 14.27766 312 ILE C O 1
ATOM 7734 N N . GLY C 1 313 ? 25.07662 -0.67388 52.80079 1.000 13.40772 313 GLY C N 1
ATOM 7735 C CA . GLY C 1 313 ? 25.92272 -0.10922 51.74874 1.000 10.80951 313 GLY C CA 1
ATOM 7736 C C . GLY C 1 313 ? 26.24469 -1.08731 50.63923 1.000 12.21715 313 GLY C C 1
ATOM 7737 O O . GLY C 1 313 ? 27.39168 -1.16498 50.18007 1.000 12.19977 313 GLY C O 1
ATOM 7738 N N . ALA C 1 314 ? 25.25898 -1.86985 50.22665 1.000 11.83101 314 ALA C N 1
ATOM 7739 C CA . ALA C 1 314 ? 25.43072 -2.88915 49.19744 1.000 10.30301 314 ALA C CA 1
ATOM 7740 C C . ALA C 1 314 ? 25.02498 -2.27318 47.86947 1.000 11.41291 314 ALA C C 1
ATOM 7741 O O . ALA C 1 314 ? 23.83404 -2.04301 47.63132 1.000 10.83903 314 ALA C O 1
ATOM 7743 N N . ASP C 1 315 ? 26.01336 -1.98476 47.01033 1.000 9.62171 315 ASP C N 1
ATOM 7744 C CA . ASP C 1 315 ? 25.73079 -1.43260 45.68279 1.000 11.19608 315 ASP C CA 1
ATOM 7745 C C . ASP C 1 315 ? 25.50819 -2.61125 44.74707 1.000 11.71501 315 ASP C C 1
ATOM 7746 O O . ASP C 1 315 ? 26.41802 -3.08016 44.06524 1.000 14.42132 315 ASP C O 1
ATOM 7751 N N . VAL C 1 316 ? 24.27543 -3.12913 44.77467 1.000 10.01701 316 VAL C N 1
ATOM 7752 C CA . VAL C 1 316 ? 23.85696 -4.25829 43.95454 1.000 11.14994 316 VAL C CA 1
ATOM 7753 C C . VAL C 1 316 ? 22.61658 -3.86361 43.16890 1.000 11.41731 316 VAL C C 1
ATOM 7754 O O . VAL C 1 316 ? 21.84861 -2.98472 43.57554 1.000 17.57549 316 VAL C O 1
ATOM 7758 N N . ASP C 1 317 ? 22.41877 -4.52415 42.03283 1.000 6.23135 317 ASP C N 1
ATOM 7759 C CA . ASP C 1 317 ? 21.20247 -4.33524 41.25716 1.000 10.29268 317 ASP C CA 1
ATOM 7760 C C . ASP C 1 317 ? 20.19024 -5.37451 41.71790 1.000 11.86573 317 ASP C C 1
ATOM 7761 O O . ASP C 1 317 ? 20.55098 -6.52576 41.96356 1.000 12.73743 317 ASP C O 1
ATOM 7766 N N . MET C 1 318 ? 18.94486 -4.94150 41.91145 1.000 9.69974 318 MET C N 1
ATOM 7767 C CA . MET C 1 318 ? 17.87712 -5.80356 42.40003 1.000 9.06870 318 MET C CA 1
ATOM 7768 C C . MET C 1 318 ? 16.73521 -5.76068 41.39983 1.000 10.81696 318 MET C C 1
ATOM 7769 O O . MET C 1 318 ? 16.18018 -4.68485 41.13015 1.000 14.49971 318 MET C O 1
ATOM 7774 N N . MET C 1 319 ? 16.38043 -6.90805 40.84240 1.000 12.62311 319 MET C N 1
ATOM 7775 C CA . MET C 1 319 ? 15.43507 -6.92210 39.73601 1.000 14.94043 319 MET C CA 1
ATOM 7776 C C . MET C 1 319 ? 14.12016 -7.55034 40.19168 1.000 15.49169 319 MET C C 1
ATOM 7777 O O . MET C 1 319 ? 14.12844 -8.55755 40.91011 1.000 13.80929 319 MET C O 1
ATOM 7782 N N . ILE C 1 320 ? 12.99997 -6.92332 39.83146 1.000 15.02864 320 ILE C N 1
ATOM 7783 C CA . ILE C 1 320 ? 11.67246 -7.51993 39.99800 1.000 13.69113 320 ILE C CA 1
ATOM 7784 C C . ILE C 1 320 ? 11.48610 -8.61684 38.94846 1.000 15.32078 320 ILE C C 1
ATOM 7785 O O . ILE C 1 320 ? 11.36716 -8.32463 37.75585 1.000 15.99195 320 ILE C O 1
ATOM 7790 N N . GLY C 1 321 ? 11.43752 -9.87644 39.39707 1.000 16.33798 321 GLY C N 1
ATOM 7791 C CA . GLY C 1 321 ? 11.23738 -11.03462 38.54605 1.000 21.19467 321 GLY C CA 1
ATOM 7792 C C . GLY C 1 321 ? 9.93653 -10.91428 37.79774 1.000 25.47496 321 GLY C C 1
ATOM 7793 O O . GLY C 1 321 ? 8.85873 -10.94267 38.40695 1.000 25.35249 321 GLY C O 1
ATOM 7794 N N . ASN C 1 322 ? 10.05884 -10.85315 36.46852 1.000 30.20077 322 ASN C N 1
ATOM 7795 C CA . ASN C 1 322 ? 8.94799 -10.45131 35.61587 1.000 35.33002 322 ASN C CA 1
ATOM 7796 C C . ASN C 1 322 ? 7.91167 -11.56317 35.46394 1.000 40.20679 322 ASN C C 1
ATOM 7797 O O . ASN C 1 322 ? 6.71967 -11.33810 35.69434 1.000 43.58657 322 ASN C O 1
ATOM 7802 N N . GLY C 1 323 ? 8.33236 -12.77620 35.14452 1.000 33.53680 323 GLY C N 1
ATOM 7803 C CA . GLY C 1 323 ? 7.41492 -13.90781 34.97736 1.000 31.14021 323 GLY C CA 1
ATOM 7804 C C . GLY C 1 323 ? 6.93891 -14.05678 33.52847 1.000 28.26147 323 GLY C C 1
ATOM 7805 O O . GLY C 1 323 ? 6.47713 -15.12844 33.12408 1.000 30.44649 323 GLY C O 1
ATOM 7806 N N . TYR C 1 324 ? 6.95972 -12.96901 32.77686 1.000 21.50032 324 TYR C N 1
ATOM 7807 C CA . TYR C 1 324 ? 6.76726 -13.00134 31.33795 1.000 17.55960 324 TYR C CA 1
ATOM 7808 C C . TYR C 1 324 ? 8.07045 -12.58406 30.66999 1.000 15.42614 324 TYR C C 1
ATOM 7809 O O . TYR C 1 324 ? 8.68458 -11.59403 31.08068 1.000 16.29782 324 TYR C O 1
ATOM 7818 N N . ALA C 1 325 ? 8.48748 -13.32676 29.63376 1.000 12.64282 325 ALA C N 1
ATOM 7819 C CA . ALA C 1 325 ? 9.58138 -12.92630 28.75297 1.000 12.78957 325 ALA C CA 1
ATOM 7820 C C . ALA C 1 325 ? 9.29536 -13.52728 27.38505 1.000 10.22912 325 ALA C C 1
ATOM 7821 O O . ALA C 1 325 ? 8.66495 -14.58861 27.28183 1.000 12.31760 325 ALA C O 1
ATOM 7823 N N . HIS C 1 326 ? 9.72776 -12.83703 26.32692 1.000 10.11437 326 HIS C N 1
ATOM 7824 C CA . HIS C 1 326 ? 9.51879 -13.37257 24.98565 1.000 13.52577 326 HIS C CA 1
ATOM 7825 C C . HIS C 1 326 ? 9.91411 -14.84026 24.92878 1.000 13.64879 326 HIS C C 1
ATOM 7826 O O . HIS C 1 326 ? 10.98660 -15.22182 25.40374 1.000 11.95674 326 HIS C O 1
ATOM 7833 N N . HIS C 1 327 ? 9.02271 -15.66503 24.37710 1.000 9.06948 327 HIS C N 1
ATOM 7834 C CA . HIS C 1 327 ? 9.27890 -17.08407 24.13704 1.000 11.78344 327 HIS C CA 1
ATOM 7835 C C . HIS C 1 327 ? 9.52901 -17.89029 25.40488 1.000 11.39012 327 HIS C C 1
ATOM 7836 O O . HIS C 1 327 ? 10.11654 -18.97573 25.32091 1.000 11.17161 327 HIS C O 1
ATOM 7843 N N . HIS C 1 328 ? 9.11308 -17.40414 26.58137 1.000 11.62122 328 HIS C N 1
ATOM 7844 C CA . HIS C 1 328 ? 9.50913 -18.09554 27.80966 1.000 11.56367 328 HIS C CA 1
ATOM 7845 C C . HIS C 1 328 ? 8.97279 -19.52939 27.85049 1.000 11.78409 328 HIS C C 1
ATOM 7846 O O . HIS C 1 328 ? 9.68399 -20.45218 28.26713 1.000 11.63468 328 HIS C O 1
ATOM 7853 N N . SER C 1 329 ? 7.75266 -19.74001 27.36103 1.000 11.35301 329 SER C N 1
ATOM 7854 C CA . SER C 1 329 ? 7.16082 -21.07502 27.31010 1.000 14.81548 329 SER C CA 1
ATOM 7855 C C . SER C 1 329 ? 8.04165 -22.01773 26.50305 1.000 12.85630 329 SER C C 1
ATOM 7856 O O . SER C 1 329 ? 8.46246 -23.08263 26.97540 1.000 11.92717 329 SER C O 1
ATOM 7859 N N . GLU C 1 330 ? 8.34214 -21.61645 25.26396 1.000 11.31297 330 GLU C N 1
ATOM 7860 C CA . GLU C 1 330 ? 9.15674 -22.44186 24.37098 1.000 13.67538 330 GLU C CA 1
ATOM 7861 C C . GLU C 1 330 ? 10.52990 -22.71876 24.96474 1.000 14.38905 330 GLU C C 1
ATOM 7862 O O . GLU C 1 330 ? 11.03716 -23.84460 24.86606 1.000 11.41988 330 GLU C O 1
ATOM 7868 N N . ILE C 1 331 ? 11.14629 -21.69746 25.58300 1.000 14.53623 331 ILE C N 1
ATOM 7869 C CA . ILE C 1 331 ? 12.46782 -21.84226 26.18764 1.000 11.67155 331 ILE C CA 1
ATOM 7870 C C . ILE C 1 331 ? 12.44337 -22.84337 27.34342 1.000 12.43899 331 ILE C C 1
ATOM 7871 O O . ILE C 1 331 ? 13.32295 -23.70403 27.45468 1.000 11.37975 331 ILE C O 1
ATOM 7876 N N . ALA C 1 332 ? 11.42962 -22.76230 28.20314 1.000 10.11038 332 ALA C N 1
ATOM 7877 C CA . ALA C 1 332 ? 11.36395 -23.65169 29.36370 1.000 13.03391 332 ALA C CA 1
ATOM 7878 C C . ALA C 1 332 ? 11.04512 -25.08307 28.94208 1.000 14.13681 332 ALA C C 1
ATOM 7879 O O . ALA C 1 332 ? 11.64950 -26.03956 29.44593 1.000 13.48057 332 ALA C O 1
ATOM 7881 N N . LEU C 1 333 ? 10.11376 -25.24443 27.99923 1.000 13.90522 333 LEU C N 1
ATOM 7882 C CA . LEU C 1 333 ? 9.82279 -26.57132 27.46782 1.000 15.63275 333 LEU C CA 1
ATOM 7883 C C . LEU C 1 333 ? 11.03942 -27.17471 26.77248 1.000 17.79164 333 LEU C C 1
ATOM 7884 O O . LEU C 1 333 ? 11.31558 -28.37040 26.92546 1.000 17.74086 333 LEU C O 1
ATOM 7889 N N . ASP C 1 334 ? 11.80288 -26.36004 26.02853 1.000 16.46763 334 ASP C N 1
ATOM 7890 C CA . ASP C 1 334 ? 12.99218 -26.89030 25.36526 1.000 14.68209 334 ASP C CA 1
ATOM 7891 C C . ASP C 1 334 ? 14.02182 -27.35524 26.38202 1.000 15.93087 334 ASP C C 1
ATOM 7892 O O . ASP C 1 334 ? 14.74029 -28.33789 26.13848 1.000 12.93843 334 ASP C O 1
ATOM 7897 N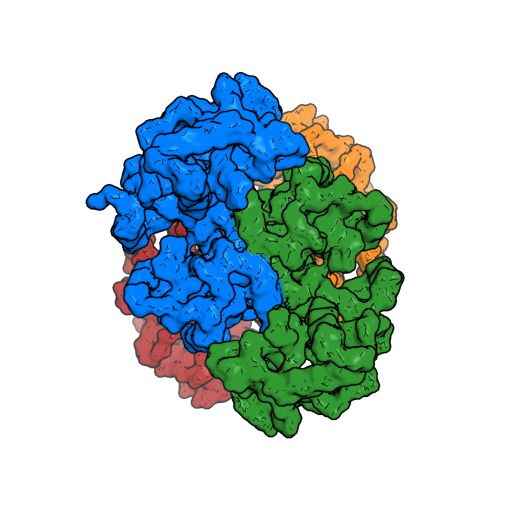 N . LEU C 1 335 ? 14.10067 -26.66467 27.52351 1.000 16.04134 335 LEU C N 1
ATOM 7898 C CA . LEU C 1 335 ? 15.00103 -27.08348 28.59765 1.000 15.38417 335 LEU C CA 1
ATOM 7899 C C . LEU C 1 335 ? 14.65647 -28.48045 29.09005 1.000 17.89833 335 LEU C C 1
ATOM 7900 O O . LEU C 1 335 ? 15.54933 -29.30815 29.32327 1.000 15.12116 335 LEU C O 1
ATOM 7905 N N . LEU C 1 336 ? 13.36111 -28.75874 29.26918 1.000 17.10644 336 LEU C N 1
ATOM 7906 C CA . LEU C 1 336 ? 12.95840 -30.10005 29.68145 1.000 18.83691 336 LEU C CA 1
ATOM 7907 C C . LEU C 1 336 ? 13.25728 -31.13242 28.60872 1.000 17.47404 336 LEU C C 1
ATOM 7908 O O . LEU C 1 336 ? 13.60307 -32.27946 28.92148 1.000 18.69236 336 LEU C O 1
ATOM 7913 N N . ARG C 1 337 ? 13.11522 -30.75511 27.33597 1.000 14.77633 337 ARG C N 1
ATOM 7914 C CA . ARG C 1 337 ? 13.36371 -31.72108 26.27484 1.000 17.56302 337 ARG C CA 1
ATOM 7915 C C . ARG C 1 337 ? 14.84251 -32.02680 26.12919 1.000 17.97123 337 ARG C C 1
ATOM 7916 O O . ARG C 1 337 ? 15.19865 -33.15194 25.76693 1.000 19.25862 337 ARG C O 1
ATOM 7924 N N . ARG C 1 338 ? 15.71422 -31.06126 26.44240 1.000 16.24583 338 ARG C N 1
ATOM 7925 C CA . ARG C 1 338 ? 17.15075 -31.25877 26.32262 1.000 17.62153 338 ARG C CA 1
ATOM 7926 C C . ARG C 1 338 ? 17.77264 -31.93305 27.53238 1.000 20.62144 338 ARG C C 1
ATOM 7927 O O . ARG C 1 338 ? 18.85562 -32.50887 27.39601 1.000 24.42574 338 ARG C O 1
ATOM 7935 N N . ASN C 1 339 ? 17.13664 -31.84683 28.70088 1.000 19.37195 339 ASN C N 1
ATOM 7936 C CA . ASN C 1 339 ? 17.71480 -32.27024 29.97422 1.000 18.27903 339 ASN C CA 1
ATOM 7937 C C . ASN C 1 339 ? 16.85172 -33.39405 30.53440 1.000 18.77901 339 ASN C C 1
ATOM 7938 O O . ASN C 1 339 ? 15.81072 -33.13469 31.13806 1.000 16.31944 339 ASN C O 1
ATOM 7943 N N . SER C 1 340 ? 17.30469 -34.63958 30.35299 1.000 24.15620 340 SER C N 1
ATOM 7944 C CA . SER C 1 340 ? 16.52105 -35.79859 30.77824 1.000 28.73916 340 SER C CA 1
ATOM 7945 C C . SER C 1 340 ? 16.36964 -35.86389 32.29691 1.000 25.87439 340 SER C C 1
ATOM 7946 O O . SER C 1 340 ? 15.37656 -36.40742 32.80255 1.000 22.49629 340 SER C O 1
ATOM 7949 N N . VAL C 1 341 ? 17.35946 -35.36342 33.04570 1.000 26.39968 341 VAL C N 1
ATOM 7950 C CA . VAL C 1 341 ? 17.25034 -35.36458 34.50708 1.000 26.94601 341 VAL C CA 1
ATOM 7951 C C . VAL C 1 341 ? 16.09710 -34.47982 34.95444 1.000 26.29310 341 VAL C C 1
ATOM 7952 O O . VAL C 1 341 ? 15.26540 -34.89250 35.77094 1.000 25.08426 341 VAL C O 1
ATOM 7956 N N . LEU C 1 342 ? 16.02804 -33.24764 34.42873 1.000 25.26324 342 LEU C N 1
ATOM 7957 C CA . LEU C 1 342 ? 14.92124 -32.36051 34.77700 1.000 24.77523 342 LEU C CA 1
ATOM 7958 C C . LEU C 1 342 ? 13.58148 -32.94650 34.37558 1.000 25.01665 342 LEU C C 1
ATOM 7959 O O . LEU C 1 342 ? 12.62946 -32.92260 35.16135 1.000 25.51394 342 LEU C O 1
ATOM 7964 N N . MET C 1 343 ? 13.47535 -33.44865 33.13841 1.000 23.93618 343 MET C N 1
ATOM 7965 C CA . MET C 1 343 ? 12.20058 -33.99394 32.67571 1.000 24.64358 343 MET C CA 1
ATOM 7966 C C . MET C 1 343 ? 11.70098 -35.07205 33.62553 1.000 25.46589 343 MET C C 1
ATOM 7967 O O . MET C 1 343 ? 10.52948 -35.08576 34.02635 1.000 25.64787 343 MET C O 1
ATOM 7972 N N . LYS C 1 344 ? 12.60398 -35.96054 34.02566 1.000 27.16004 344 LYS C N 1
ATOM 7973 C CA . LYS C 1 344 ? 12.23561 -37.05239 34.90808 1.000 28.29359 344 LYS C CA 1
ATOM 7974 C C . LYS C 1 344 ? 11.75753 -36.52251 36.24994 1.000 27.89796 344 LYS C C 1
ATOM 7975 O O . LYS C 1 344 ? 10.75475 -36.99848 36.78377 1.000 27.73757 344 LYS C O 1
ATOM 7981 N N . ILE C 1 345 ? 12.44161 -35.51275 36.79516 1.000 25.53377 345 ILE C N 1
ATOM 7982 C CA . ILE C 1 345 ? 12.00475 -34.92947 38.06164 1.000 25.32665 345 ILE C CA 1
ATOM 7983 C C . ILE C 1 345 ? 10.66167 -34.23205 37.89913 1.000 26.51640 345 ILE C C 1
ATOM 7984 O O . ILE C 1 345 ? 9.77148 -34.38433 38.74048 1.000 22.28087 345 ILE C O 1
ATOM 7989 N N . PHE C 1 346 ? 10.49050 -33.45456 36.82114 1.000 26.88355 346 PHE C N 1
ATOM 7990 C CA . PHE C 1 346 ? 9.22283 -32.75446 36.61666 1.000 26.92358 346 PHE C CA 1
ATOM 7991 C C . PHE C 1 346 ? 8.07018 -33.73154 36.44023 1.000 29.77029 346 PHE C C 1
ATOM 7992 O O . PHE C 1 346 ? 6.94743 -33.46779 36.88419 1.000 30.04828 346 PHE C O 1
ATOM 8000 N N . LYS C 1 347 ? 8.32333 -34.85015 35.76290 1.000 32.76422 347 LYS C N 1
ATOM 8001 C CA . LYS C 1 347 ? 7.30063 -35.87271 35.59671 1.000 32.89268 347 LYS C CA 1
ATOM 8002 C C . LYS C 1 347 ? 6.88321 -36.43560 36.94918 1.000 32.49019 347 LYS C C 1
ATOM 8003 O O . LYS C 1 347 ? 5.68993 -36.54528 37.25133 1.000 35.14810 347 LYS C O 1
ATOM 8009 N N . GLU C 1 348 ? 7.86302 -36.76765 37.79426 1.000 34.40632 348 GLU C N 1
ATOM 8010 C CA . GLU C 1 348 ? 7.55205 -37.37504 39.08514 1.000 34.62214 348 GLU C CA 1
ATOM 8011 C C . GLU C 1 348 ? 6.84020 -36.40567 40.01430 1.000 34.38024 348 GLU C C 1
ATOM 8012 O O . GLU C 1 348 ? 5.90368 -36.79472 40.71764 1.000 27.25232 348 GLU C O 1
ATOM 8018 N N . ARG C 1 349 ? 7.22878 -35.12790 39.98798 1.000 32.03849 349 ARG C N 1
ATOM 8019 C CA . ARG C 1 349 ? 6.69297 -34.18145 40.95667 1.000 32.80896 349 ARG C CA 1
ATOM 8020 C C . ARG C 1 349 ? 5.32746 -33.63394 40.56709 1.000 33.19074 349 ARG C C 1
ATOM 8021 O O . ARG C 1 349 ? 4.44853 -33.51127 41.42571 1.000 32.44917 349 ARG C O 1
ATOM 8029 N N . TYR C 1 350 ? 5.11795 -33.30679 39.29233 1.000 36.16088 350 TYR C N 1
ATOM 8030 C CA . TYR C 1 350 ? 4.00680 -32.44835 38.88924 1.000 39.22709 350 TYR C CA 1
ATOM 8031 C C . TYR C 1 350 ? 3.08789 -33.15073 37.89614 1.000 48.08574 350 TYR C C 1
ATOM 8032 O O . TYR C 1 350 ? 2.50025 -32.52477 37.01410 1.000 48.39428 350 TYR C O 1
ATOM 8041 N N . ALA C 1 351 ? 2.95585 -34.46699 38.04479 1.000 54.45767 351 ALA C N 1
ATOM 8042 C CA . ALA C 1 351 ? 2.10173 -35.28771 37.18686 1.000 56.80980 351 ALA C CA 1
ATOM 8043 C C . ALA C 1 351 ? 2.52549 -35.15002 35.72878 1.000 59.06556 351 ALA C C 1
ATOM 8044 O O . ALA C 1 351 ? 3.52822 -35.73075 35.31192 1.000 57.15311 351 ALA C O 1
ATOM 8046 N N . MET D 1 1 ? 13.20945 10.72593 -12.63598 1.000 39.65755 1 MET D N 1
ATOM 8047 C CA . MET D 1 1 ? 13.59515 10.02500 -11.42116 1.000 40.19029 1 MET D CA 1
ATOM 8048 C C . MET D 1 1 ? 13.34501 8.52430 -11.56427 1.000 41.17329 1 MET D C 1
ATOM 8049 O O . MET D 1 1 ? 12.20691 8.08001 -11.73812 1.000 43.73214 1 MET D O 1
ATOM 8054 N N . LYS D 1 2 ? 14.42351 7.75255 -11.55590 1.000 40.97022 2 LYS D N 1
ATOM 8055 C CA . LYS D 1 2 ? 14.32126 6.31120 -11.68081 1.000 36.20742 2 LYS D CA 1
ATOM 8056 C C . LYS D 1 2 ? 13.92815 5.67871 -10.35136 1.000 36.06947 2 LYS D C 1
ATOM 8057 O O . LYS D 1 2 ? 14.15938 6.24715 -9.27972 1.000 37.42145 2 LYS D O 1
ATOM 8063 N N . SER D 1 3 ? 13.34542 4.48411 -10.42796 1.000 37.38082 3 SER D N 1
ATOM 8064 C CA . SER D 1 3 ? 12.78145 3.80444 -9.26819 1.000 38.96075 3 SER D CA 1
ATOM 8065 C C . SER D 1 3 ? 13.64551 2.61420 -8.88197 1.000 35.28113 3 SER D C 1
ATOM 8066 O O . SER D 1 3 ? 14.49839 2.16526 -9.65483 1.000 35.29668 3 SER D O 1
ATOM 8069 N N . ASN D 1 4 ? 13.40161 2.10161 -7.66953 1.000 36.38925 4 ASN D N 1
ATOM 8070 C CA . ASN D 1 4 ? 14.09140 0.91812 -7.15516 1.000 38.43146 4 ASN D CA 1
ATOM 8071 C C . ASN D 1 4 ? 15.60010 1.17007 -7.14474 1.000 34.42980 4 ASN D C 1
ATOM 8072 O O . ASN D 1 4 ? 16.39757 0.40608 -7.68920 1.000 36.62283 4 ASN D O 1
ATOM 8077 N N . GLY D 1 5 ? 15.98769 2.30523 -6.57399 1.000 32.56156 5 GLY D N 1
ATOM 8078 C CA . GLY D 1 5 ? 17.39282 2.53234 -6.32185 1.000 30.49428 5 GLY D CA 1
ATOM 8079 C C . GLY D 1 5 ? 17.81615 1.74700 -5.09870 1.000 27.11526 5 GLY D C 1
ATOM 8080 O O . GLY D 1 5 ? 17.07601 1.63674 -4.11737 1.000 28.30655 5 GLY D O 1
ATOM 8081 N N . CYS D 1 6 ? 19.01348 1.18026 -5.16586 1.000 22.36333 6 CYS D N 1
ATOM 8082 C CA . CYS D 1 6 ? 19.54708 0.43133 -4.03981 1.000 22.87199 6 CYS D CA 1
ATOM 8083 C C . CYS D 1 6 ? 20.16646 1.38028 -3.02862 1.000 20.66296 6 CYS D C 1
ATOM 8084 O O . CYS D 1 6 ? 20.92325 2.28965 -3.39277 1.000 20.17069 6 CYS D O 1
ATOM 8087 N N . ARG D 1 7 ? 19.85782 1.15462 -1.74730 1.000 20.57084 7 ARG D N 1
ATOM 8088 C CA . ARG D 1 7 ? 20.38532 2.03597 -0.71215 1.000 19.86880 7 ARG D CA 1
ATOM 8089 C C . ARG D 1 7 ? 21.90605 2.01982 -0.68732 1.000 19.89288 7 ARG D C 1
ATOM 8090 O O . ARG D 1 7 ? 22.52655 3.02988 -0.33838 1.000 20.31846 7 ARG D O 1
ATOM 8098 N N . TYR D 1 8 ? 22.51885 0.90282 -1.08430 1.000 19.44625 8 TYR D N 1
ATOM 8099 C CA . TYR D 1 8 ? 23.96158 0.74697 -1.12955 1.000 17.75270 8 TYR D CA 1
ATOM 8100 C C . TYR D 1 8 ? 24.57505 1.25331 -2.42385 1.000 18.01714 8 TYR D C 1
ATOM 8101 O O . TYR D 1 8 ? 25.80231 1.21227 -2.55559 1.000 15.66513 8 TYR D O 1
ATOM 8110 N N . GLY D 1 9 ? 23.75801 1.67222 -3.39173 1.000 20.41076 9 GLY D N 1
ATOM 8111 C CA . GLY D 1 9 ? 24.28515 2.30060 -4.58966 1.000 21.75665 9 GLY D CA 1
ATOM 8112 C C . GLY D 1 9 ? 24.67950 1.36447 -5.70600 1.000 20.36526 9 GLY D C 1
ATOM 8113 O O . GLY D 1 9 ? 25.32884 1.80845 -6.66183 1.000 19.57305 9 GLY D O 1
ATOM 8114 N N . THR D 1 10 ? 24.32683 0.07280 -5.62045 1.000 20.15442 10 THR D N 1
ATOM 8115 C CA . THR D 1 10 ? 24.77792 -0.88302 -6.64021 1.000 22.40579 10 THR D CA 1
ATOM 8116 C C . THR D 1 10 ? 24.20680 -0.56591 -8.01868 1.000 21.24461 10 THR D C 1
ATOM 8117 O O . THR D 1 10 ? 24.76386 -1.00001 -9.03379 1.000 22.06062 10 THR D O 1
ATOM 8121 N N . HIS D 1 11 ? 23.11097 0.18680 -8.07384 1.000 19.96842 11 HIS D N 1
ATOM 8122 C CA . HIS D 1 11 ? 22.50619 0.54069 -9.34698 1.000 20.15739 11 HIS D CA 1
ATOM 8123 C C . HIS D 1 11 ? 23.42824 1.40641 -10.20319 1.000 21.15226 11 HIS D C 1
ATOM 8124 O O . HIS D 1 11 ? 23.20306 1.52411 -11.41431 1.000 21.34047 11 HIS D O 1
ATOM 8131 N N . ARG D 1 12 ? 24.46559 2.00466 -9.61292 1.000 20.24860 12 ARG D N 1
ATOM 8132 C CA . ARG D 1 12 ? 25.41536 2.81211 -10.36706 1.000 17.86842 12 ARG D CA 1
ATOM 8133 C C . ARG D 1 12 ? 26.75499 2.11586 -10.58598 1.000 19.71378 12 ARG D C 1
ATOM 8134 O O . ARG D 1 12 ? 27.69329 2.74957 -11.09276 1.000 23.56962 12 ARG D O 1
ATOM 8142 N N . VAL D 1 13 ? 26.87934 0.84004 -10.22301 1.000 20.00401 13 VAL D N 1
ATOM 8143 C CA . VAL D 1 13 ? 28.14161 0.13061 -10.41375 1.000 20.17677 13 VAL D CA 1
ATOM 8144 C C . VAL D 1 13 ? 28.18315 -0.40734 -11.83549 1.000 22.65662 13 VAL D C 1
ATOM 8145 O O . VAL D 1 13 ? 27.36974 -1.25157 -12.21700 1.000 24.36132 13 VAL D O 1
ATOM 8149 N N . ILE D 1 14 ? 29.13313 0.08166 -12.62312 1.000 25.38395 14 ILE D N 1
ATOM 8150 C CA . ILE D 1 14 ? 29.24126 -0.35999 -14.00825 1.000 28.03298 14 ILE D CA 1
ATOM 8151 C C . ILE D 1 14 ? 30.22401 -1.50841 -14.15389 1.000 30.99063 14 ILE D C 1
ATOM 8152 O O . ILE D 1 14 ? 29.92180 -2.50598 -14.81044 1.000 30.98928 14 ILE D O 1
ATOM 8157 N N . GLU D 1 15 ? 31.38839 -1.41734 -13.52355 1.000 33.06241 15 GLU D N 1
ATOM 8158 C CA . GLU D 1 15 ? 32.40535 -2.44668 -13.64487 1.000 34.86485 15 GLU D CA 1
ATOM 8159 C C . GLU D 1 15 ? 33.17719 -2.56835 -12.33638 1.000 33.56429 15 GLU D C 1
ATOM 8160 O O . GLU D 1 15 ? 33.59193 -1.54372 -11.75450 1.000 29.24356 15 GLU D O 1
ATOM 8166 N N . PRO D 1 16 ? 33.35470 -3.79063 -11.83329 1.000 32.75920 16 PRO D N 1
ATOM 8167 C CA . PRO D 1 16 ? 32.70900 -4.97330 -12.40737 1.000 34.50746 16 PRO D CA 1
ATOM 8168 C C . PRO D 1 16 ? 31.28312 -5.16925 -11.88213 1.000 35.59739 16 PRO D C 1
ATOM 8169 O O . PRO D 1 16 ? 30.97401 -4.65298 -10.80349 1.000 36.93185 16 PRO D O 1
ATOM 8173 N N . LYS D 1 17 ? 30.43406 -5.88625 -12.61951 1.000 35.46141 17 LYS D N 1
ATOM 8174 C CA . LYS D 1 17 ? 29.08191 -6.14158 -12.13965 1.000 35.77825 17 LYS D CA 1
ATOM 8175 C C . LYS D 1 17 ? 29.11770 -6.96580 -10.85756 1.000 34.79604 17 LYS D C 1
ATOM 8176 O O . LYS D 1 17 ? 29.94399 -7.86893 -10.70354 1.000 35.26075 17 LYS D O 1
ATOM 8182 N N . GLY D 1 18 ? 28.22668 -6.63312 -9.92708 1.000 33.15346 18 GLY D N 1
ATOM 8183 C CA . GLY D 1 18 ? 28.05479 -7.38747 -8.70180 1.000 32.99299 18 GLY D CA 1
ATOM 8184 C C . GLY D 1 18 ? 28.83096 -6.94605 -7.47473 1.000 30.02508 18 GLY D C 1
ATOM 8185 O O . GLY D 1 18 ? 28.76703 -7.64131 -6.45547 1.000 32.64230 18 GLY D O 1
ATOM 8186 N N . VAL D 1 19 ? 29.52209 -5.81066 -7.50601 1.000 28.08454 19 VAL D N 1
ATOM 8187 C CA . VAL D 1 19 ? 30.22462 -5.31702 -6.32419 1.000 26.91235 19 VAL D CA 1
ATOM 8188 C C . VAL D 1 19 ? 29.59617 -4.00741 -5.83759 1.000 24.62424 19 VAL D C 1
ATOM 8189 O O . VAL D 1 19 ? 28.70814 -3.43269 -6.47014 1.000 23.15285 19 VAL D O 1
ATOM 8193 N N . LEU D 1 20 ? 30.05603 -3.55394 -4.67025 1.000 19.90392 20 LEU D N 1
ATOM 8194 C CA . LEU D 1 20 ? 29.59424 -2.30694 -4.09226 1.000 19.40803 20 LEU D CA 1
ATOM 8195 C C . LEU D 1 20 ? 30.32303 -1.11931 -4.71633 1.000 17.42723 20 LEU D C 1
ATOM 8196 O O . LEU D 1 20 ? 31.40473 -1.27440 -5.27800 1.000 18.06649 20 LEU D O 1
ATOM 8201 N N . PRO D 1 21 ? 29.76321 0.09218 -4.59564 1.000 16.03638 21 PRO D N 1
ATOM 8202 C CA . PRO D 1 21 ? 30.42402 1.26641 -5.19574 1.000 17.53761 21 PRO D CA 1
ATOM 8203 C C . PRO D 1 21 ? 31.88136 1.45883 -4.78705 1.000 19.64368 21 PRO D C 1
ATOM 8204 O O . PRO D 1 21 ? 32.69056 1.82279 -5.64273 1.000 22.00899 21 PRO D O 1
ATOM 8208 N N . GLN D 1 22 ? 32.25135 1.24323 -3.52387 1.000 21.53535 22 GLN D N 1
ATOM 8209 C CA . GLN D 1 22 ? 33.64204 1.48831 -3.13659 1.000 21.33667 22 GLN D CA 1
ATOM 8210 C C . GLN D 1 22 ? 34.63574 0.58009 -3.86198 1.000 22.75164 22 GLN D C 1
ATOM 8211 O O . GLN D 1 22 ? 35.53961 1.11206 -4.52719 1.000 23.06835 22 GLN D O 1
ATOM 8217 N N . PRO D 1 23 ? 34.52653 -0.75677 -3.82913 1.000 23.65991 23 PRO D N 1
ATOM 8218 C CA . PRO D 1 23 ? 35.49279 -1.57830 -4.58106 1.000 23.77414 23 PRO D CA 1
ATOM 8219 C C . PRO D 1 23 ? 35.32644 -1.54343 -6.09190 1.000 23.91164 23 PRO D C 1
ATOM 8220 O O . PRO D 1 23 ? 36.25205 -1.96300 -6.80009 1.000 26.68173 23 PRO D O 1
ATOM 8224 N N . ALA D 1 24 ? 34.17904 -1.10408 -6.60505 1.000 24.62023 24 ALA D N 1
ATOM 8225 C CA . ALA D 1 24 ? 33.96766 -1.06132 -8.04161 1.000 24.23533 24 ALA D CA 1
ATOM 8226 C C . ALA D 1 24 ? 35.02618 -0.18411 -8.69156 1.000 24.89415 24 ALA D C 1
ATOM 8227 O O . ALA D 1 24 ? 35.58298 0.71724 -8.06701 1.000 24.34903 24 ALA D O 1
ATOM 8229 N N . LYS D 1 25 ? 35.30118 -0.44677 -9.96217 1.000 26.26240 25 LYS D N 1
ATOM 8230 C CA . LYS D 1 25 ? 36.25368 0.38065 -10.68422 1.000 27.54302 25 LYS D CA 1
ATOM 8231 C C . LYS D 1 25 ? 35.58867 1.49953 -11.46425 1.000 24.87816 25 LYS D C 1
ATOM 8232 O O . LYS D 1 25 ? 36.16860 2.57283 -11.60809 1.000 24.94659 25 LYS D O 1
ATOM 8238 N N . ILE D 1 26 ? 34.40336 1.25883 -12.01533 1.000 23.97613 26 ILE D N 1
ATOM 8239 C CA . ILE D 1 26 ? 33.72515 2.24267 -12.84683 1.000 25.08416 26 ILE D CA 1
ATOM 8240 C C . ILE D 1 26 ? 32.32401 2.44653 -12.29000 1.000 22.67871 26 ILE D C 1
ATOM 8241 O O . ILE D 1 26 ? 31.54769 1.49046 -12.18430 1.000 21.97810 26 ILE D O 1
ATOM 8246 N N . LEU D 1 27 ? 31.99979 3.68734 -11.94491 1.000 22.27281 27 LEU D N 1
ATOM 8247 C CA . LEU D 1 27 ? 30.66218 4.06478 -11.51749 1.000 20.68593 27 LEU D CA 1
ATOM 8248 C C . LEU D 1 27 ? 29.98755 4.87705 -12.61022 1.000 18.86872 27 LEU D C 1
ATOM 8249 O O . LEU D 1 27 ? 30.65849 5.53559 -13.40653 1.000 18.24727 27 LEU D O 1
ATOM 8254 N N . ASN D 1 28 ? 28.65709 4.86549 -12.60058 1.000 19.21268 28 ASN D N 1
ATOM 8255 C CA . ASN D 1 28 ? 27.85325 5.72637 -13.45902 1.000 21.71068 28 ASN D CA 1
ATOM 8256 C C . ASN D 1 28 ? 27.74024 7.10540 -12.80122 1.000 21.79189 28 ASN D C 1
ATOM 8257 O O . ASN D 1 28 ? 27.09241 7.25739 -11.76140 1.000 18.41051 28 ASN D O 1
ATOM 8262 N N . ASN D 1 29 ? 28.39973 8.11558 -13.38337 1.000 20.77888 29 ASN D N 1
ATOM 8263 C CA . ASN D 1 29 ? 28.29330 9.48803 -12.89572 1.000 19.91374 29 ASN D CA 1
ATOM 8264 C C . ASN D 1 29 ? 27.42449 10.35568 -13.80595 1.000 19.36167 29 ASN D C 1
ATOM 8265 O O . ASN D 1 29 ? 27.65049 11.56321 -13.91243 1.000 22.84011 29 ASN D O 1
ATOM 8270 N N . ASP D 1 30 ? 26.44639 9.75315 -14.47823 1.000 24.02080 30 ASP D N 1
ATOM 8271 C CA . ASP D 1 30 ? 25.43399 10.50605 -15.22042 1.000 25.00304 30 ASP D CA 1
ATOM 8272 C C . ASP D 1 30 ? 24.51819 11.23091 -14.24030 1.000 20.90547 30 ASP D C 1
ATOM 8273 O O . ASP D 1 30 ? 23.70896 10.59363 -13.56160 1.000 21.51541 30 ASP D O 1
ATOM 8278 N N . MET D 1 31 ? 24.60282 12.55628 -14.20180 1.000 22.05576 31 MET D N 1
ATOM 8279 C CA . MET D 1 31 ? 23.80729 13.36158 -13.28470 1.000 26.35631 31 MET D CA 1
ATOM 8280 C C . MET D 1 31 ? 22.51824 13.89129 -13.90404 1.000 28.62718 31 MET D C 1
ATOM 8281 O O . MET D 1 31 ? 21.77272 14.60994 -13.22652 1.000 26.64877 31 MET D O 1
ATOM 8286 N N . SER D 1 32 ? 22.23348 13.55614 -15.16167 1.000 31.31168 32 SER D N 1
ATOM 8287 C CA . SER D 1 32 ? 21.05771 14.10770 -15.82262 1.000 32.69707 32 SER D CA 1
ATOM 8288 C C . SER D 1 32 ? 19.75679 13.59516 -15.21656 1.000 36.48931 32 SER D C 1
ATOM 8289 O O . SER D 1 32 ? 18.75804 14.31885 -15.23955 1.000 39.73308 32 SER D O 1
ATOM 8292 N N . GLU D 1 33 ? 19.76597 12.39330 -14.63995 1.000 35.30390 33 GLU D N 1
ATOM 8293 C CA . GLU D 1 33 ? 18.62909 11.83241 -13.92552 1.000 33.17899 33 GLU D CA 1
ATOM 8294 C C . GLU D 1 33 ? 19.14160 11.09473 -12.69455 1.000 29.45472 33 GLU D C 1
ATOM 8295 O O . GLU D 1 33 ? 20.22998 10.51526 -12.70410 1.000 32.27067 33 GLU D O 1
ATOM 8301 N N . ILE D 1 34 ? 18.35292 11.12830 -11.63076 1.000 26.55737 34 ILE D N 1
ATOM 8302 C CA . ILE D 1 34 ? 18.71978 10.52062 -10.36084 1.000 29.82749 34 ILE D CA 1
ATOM 8303 C C . ILE D 1 34 ? 17.72425 9.40768 -10.04084 1.000 30.40253 34 ILE D C 1
ATOM 8304 O O . ILE D 1 34 ? 16.65636 9.31678 -10.64541 1.000 29.61445 34 ILE D O 1
ATOM 8309 N N . TRP D 1 35 ? 18.10551 8.53347 -9.10696 1.000 31.84293 35 TRP D N 1
ATOM 83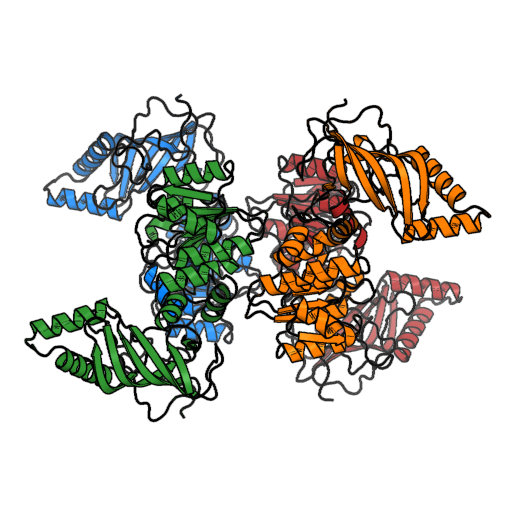10 C CA . TRP D 1 35 ? 17.21255 7.51020 -8.58355 1.000 28.94451 35 TRP D CA 1
ATOM 8311 C C . TRP D 1 35 ? 16.44851 8.06122 -7.38437 1.000 28.83281 35 TRP D C 1
ATOM 8312 O O . TRP D 1 35 ? 16.86656 9.03490 -6.74226 1.000 27.64347 35 TRP D O 1
ATOM 8323 N N . ASP D 1 36 ? 15.34191 7.38769 -7.05568 1.000 29.34155 36 ASP D N 1
ATOM 8324 C CA . ASP D 1 36 ? 14.40794 7.92124 -6.07462 1.000 29.25626 36 ASP D CA 1
ATOM 8325 C C . ASP D 1 36 ? 14.97744 7.99888 -4.65757 1.000 27.40922 36 ASP D C 1
ATOM 8326 O O . ASP D 1 36 ? 14.43874 8.75006 -3.84097 1.000 27.33255 36 ASP D O 1
ATOM 8331 N N . ASN D 1 37 ? 16.01553 7.22278 -4.32419 1.000 24.30371 37 ASN D N 1
ATOM 8332 C CA . ASN D 1 37 ? 16.61847 7.28484 -2.99185 1.000 23.22084 37 ASN D CA 1
ATOM 8333 C C . ASN D 1 37 ? 18.04503 7.83702 -3.01010 1.000 21.78785 37 ASN D C 1
ATOM 8334 O O . ASN D 1 37 ? 18.87206 7.46049 -2.17111 1.000 23.04306 37 ASN D O 1
ATOM 8339 N N . GLU D 1 38 ? 18.34625 8.72550 -3.95505 1.000 21.05122 38 GLU D N 1
ATOM 8340 C CA . GLU D 1 38 ? 19.62964 9.40975 -4.04288 1.000 20.19462 38 GLU D CA 1
ATOM 8341 C C . GLU D 1 38 ? 19.45396 10.89547 -3.73564 1.000 18.35174 38 GLU D C 1
ATOM 8342 O O . GLU D 1 38 ? 18.34740 11.43836 -3.80647 1.000 20.18467 38 GLU D O 1
ATOM 8348 N N . MET D 1 39 ? 20.56348 11.55500 -3.38395 1.000 17.46914 39 MET D N 1
ATOM 8349 C CA . MET D 1 39 ? 20.63887 13.00448 -3.22574 1.000 16.23095 39 MET D CA 1
ATOM 8350 C C . MET D 1 39 ? 21.75954 13.54662 -4.10479 1.000 19.63627 39 MET D C 1
ATOM 8351 O O . MET D 1 39 ? 22.87265 13.00246 -4.11822 1.000 20.19347 39 MET D O 1
ATOM 8356 N N . LEU D 1 40 ? 21.44013 14.59400 -4.86615 1.000 19.68224 40 LEU D N 1
ATOM 8357 C CA . LEU D 1 40 ? 22.33783 15.20838 -5.83842 1.000 18.02172 40 LEU D CA 1
ATOM 8358 C C . LEU D 1 40 ? 22.91563 16.49599 -5.26486 1.000 16.57111 40 LEU D C 1
ATOM 8359 O O . LEU D 1 40 ? 22.16899 17.34545 -4.76626 1.000 18.91236 40 LEU D O 1
ATOM 8364 N N . ILE D 1 41 ? 24.23422 16.66527 -5.36602 1.000 15.27364 41 ILE D N 1
ATOM 8365 C CA . ILE D 1 41 ? 24.92553 17.77832 -4.72396 1.000 13.55105 41 ILE D CA 1
ATOM 8366 C C . ILE D 1 41 ? 25.67135 18.57691 -5.78686 1.000 17.87709 41 ILE D C 1
ATOM 8367 O O . ILE D 1 41 ? 26.39117 17.99838 -6.60795 1.000 15.19425 41 ILE D O 1
ATOM 8372 N N . ASP D 1 42 ? 25.50145 19.90105 -5.76926 1.000 20.39003 42 ASP D N 1
ATOM 8373 C CA . ASP D 1 42 ? 26.35374 20.79581 -6.55641 1.000 23.53375 42 ASP D CA 1
ATOM 8374 C C . ASP D 1 42 ? 27.64932 20.97131 -5.77938 1.000 19.04609 42 ASP D C 1
ATOM 8375 O O . ASP D 1 42 ? 27.69234 21.67000 -4.76343 1.000 18.50633 42 ASP D O 1
ATOM 8380 N N . VAL D 1 43 ? 28.71054 20.33930 -6.25025 1.000 20.28665 43 VAL D N 1
ATOM 8381 C CA . VAL D 1 43 ? 29.95330 20.30670 -5.49383 1.000 18.79263 43 VAL D CA 1
ATOM 8382 C C . VAL D 1 43 ? 30.70747 21.61109 -5.68951 1.000 20.58001 43 VAL D C 1
ATOM 8383 O O . VAL D 1 43 ? 30.92241 22.05235 -6.82646 1.000 19.99654 43 VAL D O 1
ATOM 8387 N N . ILE D 1 44 ? 31.13177 22.20867 -4.57833 1.000 19.00367 44 ILE D N 1
ATOM 8388 C CA . ILE D 1 44 ? 31.94602 23.41981 -4.57773 1.000 22.33687 44 ILE D CA 1
ATOM 8389 C C . ILE D 1 44 ? 33.42502 23.08470 -4.46407 1.000 25.27630 44 ILE D C 1
ATOM 8390 O O . ILE D 1 44 ? 34.27102 23.73092 -5.08417 1.000 25.76305 44 ILE D O 1
ATOM 8395 N N . ARG D 1 45 ? 33.75624 22.09534 -3.63708 1.000 21.83414 45 ARG D N 1
ATOM 8396 C CA . ARG D 1 45 ? 35.14917 21.85044 -3.31361 1.000 25.75752 45 ARG D CA 1
ATOM 8397 C C . ARG D 1 45 ? 35.38765 20.36003 -3.07894 1.000 28.25069 45 ARG D C 1
ATOM 8398 O O . ARG D 1 45 ? 34.53953 19.64705 -2.53203 1.000 24.76368 45 ARG D O 1
ATOM 8406 N N . LEU D 1 46 ? 36.56658 19.90330 -3.49105 1.000 25.57090 46 LEU D N 1
ATOM 8407 C CA . LEU D 1 46 ? 37.01007 18.52958 -3.28261 1.000 26.13293 46 LEU D CA 1
ATOM 8408 C C . LEU D 1 46 ? 38.21892 18.54519 -2.35993 1.000 29.57610 46 LEU D C 1
ATOM 8409 O O . LEU D 1 46 ? 39.23218 19.18094 -2.66529 1.000 31.68195 46 LEU D O 1
ATOM 8414 N N . ASN D 1 47 ? 38.10481 17.86888 -1.23333 1.000 30.48604 47 ASN D N 1
ATOM 8415 C CA . ASN D 1 47 ? 39.21060 17.68073 -0.29850 1.000 30.68548 47 ASN D CA 1
ATOM 8416 C C . ASN D 1 47 ? 39.77391 16.28028 -0.51668 1.000 28.67542 47 ASN D C 1
ATOM 8417 O O . ASN D 1 47 ? 39.21195 15.29936 -0.02232 1.000 23.22337 47 ASN D O 1
ATOM 8422 N N . ILE D 1 48 ? 40.87500 16.19209 -1.27414 1.000 27.98876 48 ILE D N 1
ATOM 8423 C CA . ILE D 1 48 ? 41.45070 14.90540 -1.65816 1.000 27.64385 48 ILE D CA 1
ATOM 8424 C C . ILE D 1 48 ? 42.23722 14.33875 -0.48820 1.000 29.61205 48 ILE D C 1
ATOM 8425 O O . ILE D 1 48 ? 42.92196 15.07651 0.23049 1.000 34.79604 48 ILE D O 1
ATOM 8430 N N . ASP D 1 49 ? 42.14590 13.01923 -0.30125 1.000 26.06380 49 ASP D N 1
ATOM 8431 C CA . ASP D 1 49 ? 42.97744 12.33040 0.68082 1.000 28.08623 49 ASP D CA 1
ATOM 8432 C C . ASP D 1 49 ? 44.44111 12.70331 0.47180 1.000 31.79825 49 ASP D C 1
ATOM 8433 O O . ASP D 1 49 ? 44.93957 12.66340 -0.65411 1.000 29.20910 49 ASP D O 1
ATOM 8438 N N . SER D 1 50 ? 45.12103 13.09147 1.55652 1.000 30.95687 50 SER D N 1
ATOM 8439 C CA . SER D 1 50 ? 46.46659 13.64959 1.41778 1.000 33.55762 50 SER D CA 1
ATOM 8440 C C . SER D 1 50 ? 47.42736 12.64740 0.78257 1.000 33.35717 50 SER D C 1
ATOM 8441 O O . SER D 1 50 ? 48.27333 13.02460 -0.03748 1.000 38.64522 50 SER D O 1
ATOM 8444 N N . ALA D 1 51 ? 47.32693 11.37075 1.16115 1.000 30.10724 51 ALA D N 1
ATOM 8445 C CA . ALA D 1 51 ? 48.17581 10.34999 0.55479 1.000 33.29059 51 ALA D CA 1
ATOM 8446 C C . ALA D 1 51 ? 47.89298 10.21714 -0.93743 1.000 35.96848 51 ALA D C 1
ATOM 8447 O O . ALA D 1 51 ? 48.81975 10.07132 -1.74300 1.000 39.99651 51 ALA D O 1
ATOM 8449 N N . SER D 1 52 ? 46.61551 10.26458 -1.32440 1.000 31.59279 52 SER D N 1
ATOM 8450 C CA . SER D 1 52 ? 46.26690 10.21632 -2.74101 1.000 32.36168 52 SER D CA 1
ATOM 8451 C C . SER D 1 52 ? 46.78187 11.43687 -3.48599 1.000 32.54142 52 SER D C 1
ATOM 8452 O O . SER D 1 52 ? 47.34918 11.31212 -4.57815 1.000 32.48242 52 SER D O 1
ATOM 8455 N N . PHE D 1 53 ? 46.57679 12.62085 -2.91002 1.000 35.09367 53 PHE D N 1
ATOM 8456 C CA . PHE D 1 53 ? 46.99274 13.85836 -3.55614 1.000 38.13604 53 PHE D CA 1
ATOM 8457 C C . PHE D 1 53 ? 48.49113 13.86406 -3.80495 1.000 39.32836 53 PHE D C 1
ATOM 8458 O O . PHE D 1 53 ? 48.94255 14.21304 -4.89762 1.000 36.61951 53 PHE D O 1
ATOM 8466 N N . HIS D 1 54 ? 49.27191 13.46463 -2.80353 1.000 40.04381 54 HIS D N 1
ATOM 8467 C CA . HIS D 1 54 ? 50.72268 13.41807 -2.94303 1.000 42.55859 54 HIS D CA 1
ATOM 8468 C C . HIS D 1 54 ? 51.15597 12.37764 -3.97275 1.000 42.36108 54 HIS D C 1
ATOM 8469 O O . HIS D 1 54 ? 52.08140 12.62319 -4.75146 1.000 40.15860 54 HIS D O 1
ATOM 8476 N N . GLN D 1 55 ? 50.50328 11.21303 -3.99563 1.000 38.07201 55 GLN D N 1
ATOM 8477 C CA . GLN D 1 55 ? 50.86251 10.18028 -4.96733 1.000 37.29439 55 GLN D CA 1
ATOM 8478 C C . GLN D 1 55 ? 50.59361 10.63609 -6.39602 1.000 40.85276 55 GLN D C 1
ATOM 8479 O O . GLN D 1 55 ? 51.35546 10.31117 -7.31338 1.000 33.65308 55 GLN D O 1
ATOM 8485 N N . ILE D 1 56 ? 49.48949 11.34363 -6.61547 1.000 38.51274 56 ILE D N 1
ATOM 8486 C CA . ILE D 1 56 ? 49.18875 11.84905 -7.94901 1.000 41.00208 56 ILE D CA 1
ATOM 8487 C C . ILE D 1 56 ? 50.17205 12.94815 -8.32789 1.000 41.34722 56 ILE D C 1
ATOM 8488 O O . ILE D 1 56 ? 50.68268 12.98322 -9.45098 1.000 40.65851 56 ILE D O 1
ATOM 8493 N N . LYS D 1 57 ? 50.45318 13.85486 -7.39014 1.000 43.74511 57 LYS D N 1
ATOM 8494 C CA . LYS D 1 57 ? 51.41280 14.92789 -7.63033 1.000 45.94267 57 LYS D CA 1
ATOM 8495 C C . LYS D 1 57 ? 52.76269 14.35967 -8.07946 1.000 46.26724 57 LYS D C 1
ATOM 8496 O O . LYS D 1 57 ? 53.34435 14.83000 -9.06019 1.000 45.16714 57 LYS D O 1
ATOM 8502 N N . ASN D 1 58 ? 53.26846 13.33165 -7.38774 1.000 44.31991 58 ASN D N 1
ATOM 8503 C CA . ASN D 1 58 ? 54.57023 12.76709 -7.74999 1.000 44.84261 58 ASN D CA 1
ATOM 8504 C C . ASN D 1 58 ? 54.51707 12.08406 -9.11092 1.000 43.78994 58 ASN D C 1
ATOM 8505 O O . ASN D 1 58 ? 55.47097 12.15606 -9.89506 1.000 41.31760 58 ASN D O 1
ATOM 8510 N N . LYS D 1 59 ? 53.41250 11.38913 -9.39463 1.000 43.15233 59 LYS D N 1
ATOM 8511 C CA . LYS D 1 59 ? 53.23534 10.75325 -10.69356 1.000 44.20313 59 LYS D CA 1
ATOM 8512 C C . LYS D 1 59 ? 53.26910 11.79660 -11.80803 1.000 45.26677 59 LYS D C 1
ATOM 8513 O O . LYS D 1 59 ? 53.91144 11.59384 -12.84730 1.000 43.77806 59 LYS D O 1
ATOM 8519 N N . LEU D 1 60 ? 52.61118 12.93988 -11.58645 1.000 45.69309 60 LEU D N 1
ATOM 8520 C CA . LEU D 1 60 ? 52.58447 14.00276 -12.58237 1.000 47.53573 60 LEU D CA 1
ATOM 8521 C C . LEU D 1 60 ? 53.95218 14.65777 -12.72678 1.000 50.67929 60 LEU D C 1
ATOM 8522 O O . LEU D 1 60 ? 54.34844 15.01980 -13.84075 1.000 51.79109 60 LEU D O 1
ATOM 8527 N N . ILE D 1 61 ? 54.68060 14.82170 -11.61910 1.000 50.47333 61 ILE D N 1
ATOM 8528 C CA . ILE D 1 61 ? 56.06245 15.28529 -11.70691 1.000 51.56896 61 ILE D CA 1
ATOM 8529 C C . ILE D 1 61 ? 56.90660 14.31991 -12.53348 1.000 51.74924 61 ILE D C 1
ATOM 8530 O O . ILE D 1 61 ? 57.65465 14.74345 -13.41769 1.000 53.03780 61 ILE D O 1
ATOM 8535 N N . ALA D 1 62 ? 56.79865 13.01413 -12.27310 1.000 51.50831 62 ALA D N 1
ATOM 8536 C CA . ALA D 1 62 ? 57.61988 12.05787 -13.00917 1.000 50.57341 62 ALA D CA 1
ATOM 8537 C C . ALA D 1 62 ? 57.29301 12.06945 -14.49576 1.000 51.80600 62 ALA D C 1
ATOM 8538 O O . ALA D 1 62 ? 58.16931 11.83007 -15.33219 1.000 52.48403 62 ALA D O 1
ATOM 8540 N N . GLN D 1 63 ? 56.03948 12.35065 -14.84645 1.000 50.02089 63 GLN D N 1
ATOM 8541 C CA . GLN D 1 63 ? 55.63332 12.38967 -16.25106 1.000 51.43386 63 GLN D CA 1
ATOM 8542 C C . GLN D 1 63 ? 56.17382 13.61309 -16.98821 1.000 52.71030 63 GLN D C 1
ATOM 8543 O O . GLN D 1 63 ? 56.14569 13.64093 -18.23018 1.000 54.69491 63 GLN D O 1
ATOM 8549 N N . GLY D 1 64 ? 56.59361 14.64518 -16.26314 1.000 53.07924 64 GLY D N 1
ATOM 8550 C CA . GLY D 1 64 ? 57.28178 15.78086 -16.84799 1.000 56.35398 64 GLY D CA 1
ATOM 8551 C C . GLY D 1 64 ? 56.42621 17.00567 -16.99487 1.000 58.62871 64 GLY D C 1
ATOM 8552 O O . GLY D 1 64 ? 56.86033 17.94914 -17.67627 1.000 58.03127 64 GLY D O 1
ATOM 8553 N N . HIS D 1 65 ? 55.26715 17.07163 -16.34759 1.000 58.46457 65 HIS D N 1
ATOM 8554 C CA . HIS D 1 65 ? 54.43624 18.24159 -16.50350 1.000 56.94786 65 HIS D CA 1
ATOM 8555 C C . HIS D 1 65 ? 54.96842 19.24240 -15.51722 1.000 60.04554 65 HIS D C 1
ATOM 8556 O O . HIS D 1 65 ? 55.01287 18.96348 -14.30872 1.000 64.04463 65 HIS D O 1
ATOM 8563 N N . GLN D 1 66 ? 55.30811 20.42963 -15.98139 1.000 59.42482 66 GLN D N 1
ATOM 8564 C CA . GLN D 1 66 ? 55.14305 21.56688 -15.09161 1.000 59.27318 66 GLN D CA 1
ATOM 8565 C C . GLN D 1 66 ? 54.00559 22.42725 -15.60924 1.000 59.30258 66 GLN D C 1
ATOM 8566 O O . GLN D 1 66 ? 53.84604 22.64455 -16.81920 1.000 61.67531 66 GLN D O 1
ATOM 8572 N N . ASP D 1 67 ? 53.19848 22.81023 -14.64959 1.000 56.80848 67 ASP D N 1
ATOM 8573 C CA . ASP D 1 67 ? 51.93480 23.49210 -14.56962 1.000 55.53906 67 ASP D CA 1
ATOM 8574 C C . ASP D 1 67 ? 51.24538 22.31469 -13.90123 1.000 55.22559 67 ASP D C 1
ATOM 8575 O O . ASP D 1 67 ? 50.44923 21.58852 -14.50457 1.000 52.45031 67 ASP D O 1
ATOM 8580 N N . LEU D 1 68 ? 51.67484 22.06627 -12.66068 1.000 53.78404 68 LEU D N 1
ATOM 8581 C CA . LEU D 1 68 ? 51.18464 20.93399 -11.89321 1.000 49.99862 68 LEU D CA 1
ATOM 8582 C C . LEU D 1 68 ? 49.70494 21.12501 -11.60588 1.000 47.51006 68 LEU D C 1
ATOM 8583 O O . LEU D 1 68 ? 48.93516 20.16146 -11.59396 1.000 46.50242 68 LEU D O 1
ATOM 8588 N N . GLU D 1 69 ? 49.30994 22.36779 -11.30545 1.000 48.73775 69 GLU D N 1
ATOM 8589 C CA . GLU D 1 69 ? 47.90329 22.70141 -11.15641 1.000 48.55221 69 GLU D CA 1
ATOM 8590 C C . GLU D 1 69 ? 47.12016 22.32748 -12.42318 1.000 46.84204 69 GLU D C 1
ATOM 8591 O O . GLU D 1 69 ? 46.05682 21.69513 -12.34823 1.000 44.34603 69 GLU D O 1
ATOM 8597 N N . LYS D 1 70 ? 47.63285 22.68937 -13.60356 1.000 45.98710 70 LYS D N 1
ATOM 8598 C CA . LYS D 1 70 ? 46.93412 22.32183 -14.83594 1.000 46.18815 70 LYS D CA 1
ATOM 8599 C C . LYS D 1 70 ? 46.99577 20.81711 -15.07815 1.000 45.95632 70 LYS D C 1
ATOM 8600 O O . LYS D 1 70 ? 45.99627 20.20956 -15.47996 1.000 42.32021 70 LYS D O 1
ATOM 8606 N N . ALA D 1 71 ? 48.13922 20.19218 -14.79540 1.000 42.97066 71 ALA D N 1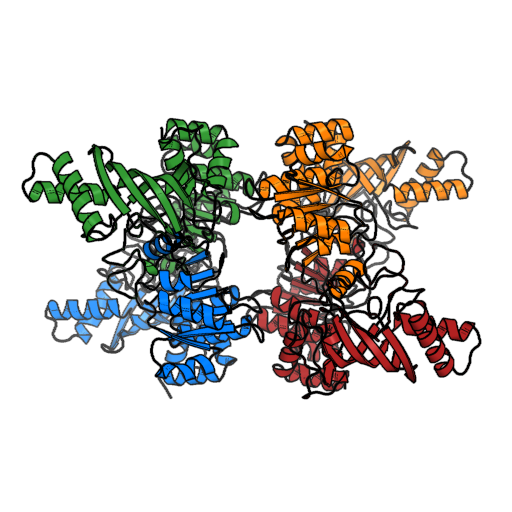
ATOM 8607 C CA . ALA D 1 71 ? 48.22991 18.74044 -14.90546 1.000 43.96029 71 ALA D CA 1
ATOM 8608 C C . ALA D 1 71 ? 47.29792 18.05259 -13.91328 1.000 43.15552 71 ALA D C 1
ATOM 8609 O O . ALA D 1 71 ? 46.67390 17.03650 -14.23600 1.000 36.63514 71 ALA D O 1
ATOM 8611 N N . PHE D 1 72 ? 47.20505 18.58193 -12.69422 1.000 41.78864 72 PHE D N 1
ATOM 8612 C CA . PHE D 1 72 ? 46.34733 17.95826 -11.69548 1.000 43.41261 72 PHE D CA 1
ATOM 8613 C C . PHE D 1 72 ? 44.87948 18.08786 -12.07092 1.000 42.99260 72 PHE D C 1
ATOM 8614 O O . PHE D 1 72 ? 44.12576 17.11170 -11.97804 1.000 39.55455 72 PHE D O 1
ATOM 8622 N N . ALA D 1 73 ? 44.45833 19.28928 -12.47856 1.000 42.94761 73 ALA D N 1
ATOM 8623 C CA . ALA D 1 73 ? 43.08373 19.49357 -12.92756 1.000 40.96988 73 ALA D CA 1
ATOM 8624 C C . ALA D 1 73 ? 42.71841 18.54454 -14.05415 1.000 39.79275 73 ALA D C 1
ATOM 8625 O O . ALA D 1 73 ? 41.64670 17.92559 -14.03825 1.000 36.01058 73 ALA D O 1
ATOM 8627 N N . GLU D 1 74 ? 43.60635 18.40882 -15.03441 1.000 39.45842 74 GLU D N 1
ATOM 8628 C CA . GLU D 1 74 ? 43.32515 17.53087 -16.15959 1.000 39.02388 74 GLU D CA 1
ATOM 8629 C C . GLU D 1 74 ? 43.26341 16.08034 -15.73303 1.000 34.00805 74 GLU D C 1
ATOM 8630 O O . GLU D 1 74 ? 42.44939 15.30851 -16.24722 1.000 27.94360 74 GLU D O 1
ATOM 8636 N N . HIS D 1 75 ? 44.14371 15.69120 -14.82051 1.000 37.26510 75 HIS D N 1
ATOM 8637 C CA . HIS D 1 75 ? 44.12983 14.33699 -14.29836 1.000 37.82891 75 HIS D CA 1
ATOM 8638 C C . HIS D 1 75 ? 42.81329 14.03405 -13.60531 1.000 34.91026 75 HIS D C 1
ATOM 8639 O O . HIS D 1 75 ? 42.22121 12.97004 -13.81606 1.000 27.71331 75 HIS D O 1
ATOM 8646 N N . ALA D 1 76 ? 42.33348 14.96515 -12.78527 1.000 37.00522 76 ALA D N 1
ATOM 8647 C CA . ALA D 1 76 ? 41.10983 14.71478 -12.03603 1.000 32.23297 76 ALA D CA 1
ATOM 8648 C C . ALA D 1 76 ? 39.91107 14.62200 -12.96534 1.000 29.40567 76 ALA D C 1
ATOM 8649 O O . ALA D 1 76 ? 39.01935 13.79371 -12.75234 1.000 24.82307 76 ALA D O 1
ATOM 8651 N N . ILE D 1 77 ? 39.86176 15.48294 -13.98540 1.000 27.25497 77 ILE D N 1
ATOM 8652 C CA . ILE D 1 77 ? 38.76600 15.44347 -14.94969 1.000 31.74499 77 ILE D CA 1
ATOM 8653 C C . ILE D 1 77 ? 38.77045 14.11748 -15.70341 1.000 30.20027 77 ILE D C 1
ATOM 8654 O O . ILE D 1 77 ? 37.72663 13.48220 -15.88363 1.000 27.53201 77 ILE D O 1
ATOM 8659 N N . GLU D 1 78 ? 39.94639 13.68373 -16.15556 1.000 30.03172 78 GLU D N 1
ATOM 8660 C CA . GLU D 1 78 ? 40.04437 12.43251 -16.89993 1.000 27.35654 78 GLU D CA 1
ATOM 8661 C C . GLU D 1 78 ? 39.64012 11.24523 -16.03645 1.000 28.94772 78 GLU D C 1
ATOM 8662 O O . GLU D 1 78 ? 38.90853 10.35436 -16.48493 1.000 24.18666 78 GLU D O 1
ATOM 8668 N N . LEU D 1 79 ? 40.13785 11.20515 -14.79961 1.000 26.49679 79 LEU D N 1
ATOM 8669 C CA . LEU D 1 79 ? 39.87102 10.07649 -13.91500 1.000 23.73535 79 LEU D CA 1
ATOM 8670 C C . LEU D 1 79 ? 38.38263 9.93788 -13.63700 1.000 24.88177 79 LEU D C 1
ATOM 8671 O O . LEU D 1 79 ? 37.82261 8.84137 -13.73917 1.000 23.47820 79 LEU D O 1
ATOM 8676 N N . THR D 1 80 ? 37.72714 11.04408 -13.26875 1.000 23.53734 80 THR D N 1
ATOM 8677 C CA . THR D 1 80 ? 36.30363 10.98179 -12.96553 1.000 24.59304 80 THR D CA 1
ATOM 8678 C C . THR D 1 80 ? 35.47586 10.73169 -14.21860 1.000 27.02309 80 THR D C 1
ATOM 8679 O O . THR D 1 80 ? 34.46922 10.03353 -14.14148 1.000 24.78619 80 THR D O 1
ATOM 8683 N N . ASN D 1 81 ? 35.86237 11.29367 -15.37143 1.000 24.80593 81 ASN D N 1
ATOM 8684 C CA . ASN D 1 81 ? 35.09059 11.04040 -16.58689 1.000 26.74592 81 ASN D CA 1
ATOM 8685 C C . ASN D 1 81 ? 35.12474 9.56038 -16.96657 1.000 27.15525 81 ASN D C 1
ATOM 8686 O O . ASN D 1 81 ? 34.11192 9.00206 -17.40725 1.000 21.50647 81 ASN D O 1
ATOM 8691 N N . ARG D 1 82 ? 36.27008 8.89990 -16.77342 1.000 22.00617 82 ARG D N 1
ATOM 8692 C CA . ARG D 1 82 ? 36.44001 7.50682 -17.17528 1.000 26.32381 82 ARG D CA 1
ATOM 8693 C C . ARG D 1 82 ? 35.93788 6.51716 -16.12158 1.000 31.14712 82 ARG D C 1
ATOM 8694 O O . ARG D 1 82 ? 35.35588 5.48112 -16.46671 1.000 26.58824 82 ARG D O 1
ATOM 8702 N N . THR D 1 83 ? 36.17898 6.78674 -14.83850 1.000 28.73578 83 THR D N 1
ATOM 8703 C CA . THR D 1 83 ? 35.78727 5.85395 -13.78962 1.000 27.80652 83 THR D CA 1
ATOM 8704 C C . THR D 1 83 ? 34.54146 6.28010 -13.02436 1.000 27.65502 83 THR D C 1
ATOM 8705 O O . THR D 1 83 ? 34.04151 5.49399 -12.21473 1.000 24.76774 83 THR D O 1
ATOM 8709 N N . GLY D 1 84 ? 34.06507 7.50805 -13.20831 1.000 24.14658 84 GLY D N 1
ATOM 8710 C CA . GLY D 1 84 ? 32.86661 7.93948 -12.50590 1.000 22.58529 84 GLY D CA 1
ATOM 8711 C C . GLY D 1 84 ? 33.07793 8.39831 -11.08117 1.000 19.40076 84 GLY D C 1
ATOM 8712 O O . GLY D 1 84 ? 32.10259 8.73620 -10.40566 1.000 19.05606 84 GLY D O 1
ATOM 8713 N N . LYS D 1 85 ? 34.31567 8.42304 -10.59933 1.000 18.79770 85 LYS D N 1
ATOM 8714 C CA . LYS D 1 85 ? 34.59084 8.78637 -9.22082 1.000 19.21681 85 LYS D CA 1
ATOM 8715 C C . LYS D 1 85 ? 36.05900 9.15445 -9.12074 1.000 17.44780 85 LYS D C 1
ATOM 8716 O O . LYS D 1 85 ? 36.85631 8.84254 -10.00813 1.000 21.08693 85 LYS D O 1
ATOM 8722 N N . HIS D 1 86 ? 36.40257 9.85444 -8.05297 1.000 16.74651 86 HIS D N 1
ATOM 8723 C CA . HIS D 1 86 ? 37.79994 10.17675 -7.80677 1.000 16.96083 86 HIS D CA 1
ATOM 8724 C C . HIS D 1 86 ? 38.39363 9.18418 -6.81056 1.000 18.97382 86 HIS D C 1
ATOM 8725 O O . HIS D 1 86 ? 38.78462 9.53251 -5.71127 1.000 14.92676 86 HIS D O 1
ATOM 8732 N N . LYS D 1 87 ? 38.45203 7.91838 -7.21901 1.000 17.62911 87 LYS D N 1
ATOM 8733 C CA . LYS D 1 87 ? 39.15360 6.89521 -6.45514 1.000 20.32263 87 LYS D CA 1
ATOM 8734 C C . LYS D 1 87 ? 40.53415 6.74349 -7.07090 1.000 24.72136 87 LYS D C 1
ATOM 8735 O O . LYS D 1 87 ? 40.64262 6.47309 -8.26706 1.000 24.21263 87 LYS D O 1
ATOM 8741 N N . ASN D 1 88 ? 41.57669 6.95043 -6.27414 1.000 25.36911 88 ASN D N 1
ATOM 8742 C CA . ASN D 1 88 ? 42.94141 6.82033 -6.77044 1.000 29.95440 88 ASN D CA 1
ATOM 8743 C C . ASN D 1 88 ? 43.18635 5.40391 -7.27043 1.000 33.91898 88 ASN D C 1
ATOM 8744 O O . ASN D 1 88 ? 43.01452 4.43462 -6.52783 1.000 29.24691 88 ASN D O 1
ATOM 8749 N N . GLU D 1 89 ? 43.58837 5.28465 -8.53237 1.000 30.80484 89 GLU D N 1
ATOM 8750 C CA . GLU D 1 89 ? 43.70087 3.96699 -9.13276 1.000 31.28751 89 GLU D CA 1
ATOM 8751 C C . GLU D 1 89 ? 44.92571 3.21971 -8.63547 1.000 35.71962 89 GLU D C 1
ATOM 8752 O O . GLU D 1 89 ? 45.03531 2.01182 -8.86739 1.000 33.13384 89 GLU D O 1
ATOM 8758 N N . ASP D 1 90 ? 45.82525 3.91035 -7.94007 1.000 34.21576 90 ASP D N 1
ATOM 8759 C CA . ASP D 1 90 ? 47.00768 3.31299 -7.34305 1.000 37.44568 90 ASP D CA 1
ATOM 8760 C C . ASP D 1 90 ? 46.88902 3.08612 -5.84204 1.000 35.29157 90 ASP D C 1
ATOM 8761 O O . ASP D 1 90 ? 47.34757 2.05192 -5.36406 1.000 34.66035 90 ASP D O 1
ATOM 8766 N N . THR D 1 91 ? 46.28119 4.00019 -5.07115 1.000 35.56343 91 THR D N 1
ATOM 8767 C CA . THR D 1 91 ? 46.13324 3.77091 -3.63063 1.000 37.05054 91 THR D CA 1
ATOM 8768 C C . THR D 1 91 ? 44.75155 3.26861 -3.24375 1.000 34.52803 91 THR D C 1
ATOM 8769 O O . THR D 1 91 ? 44.60674 2.61558 -2.20699 1.000 37.35618 91 THR D O 1
ATOM 8773 N N . GLY D 1 92 ? 43.72952 3.59096 -4.02476 1.000 33.38107 92 GLY D N 1
ATOM 8774 C CA . GLY D 1 92 ? 42.36342 3.28144 -3.65980 1.000 31.58710 92 GLY D CA 1
ATOM 8775 C C . GLY D 1 92 ? 41.69807 4.29166 -2.74042 1.000 30.87454 92 GLY D C 1
ATOM 8776 O O . GLY D 1 92 ? 40.51922 4.10886 -2.40504 1.000 33.85237 92 GLY D O 1
ATOM 8777 N N . SER D 1 93 ? 42.41800 5.32516 -2.29565 1.000 26.28892 93 SER D N 1
ATOM 8778 C CA . SER D 1 93 ? 41.88656 6.32231 -1.37658 1.000 27.77170 93 SER D CA 1
ATOM 8779 C C . SER D 1 93 ? 41.16189 7.42052 -2.14654 1.000 26.04680 93 SER D C 1
ATOM 8780 O O . SER D 1 93 ? 41.33716 7.57668 -3.35513 1.000 27.82346 93 SER D O 1
ATOM 8783 N N . GLY D 1 94 ? 40.33260 8.17929 -1.42116 1.000 21.72593 94 GLY D N 1
ATOM 8784 C CA . GLY D 1 94 ? 39.47539 9.18854 -2.01039 1.000 22.77482 94 GLY D CA 1
ATOM 8785 C C . GLY D 1 94 ? 39.61571 10.59004 -1.44452 1.000 21.26940 94 GLY D C 1
ATOM 8786 O O . GLY D 1 94 ? 40.47274 11.36391 -1.88711 1.000 19.10017 94 GLY D O 1
ATOM 8787 N N . GLY D 1 95 ? 38.77992 10.92291 -0.46816 1.000 20.12308 95 GLY D N 1
ATOM 8788 C CA . GLY D 1 95 ? 38.63813 12.25689 0.06303 1.000 20.48211 95 GLY D CA 1
ATOM 8789 C C . GLY D 1 95 ? 37.18611 12.50870 0.39593 1.000 18.41322 95 GLY D C 1
ATOM 8790 O O . GLY D 1 95 ? 36.42803 11.57162 0.62880 1.000 16.31578 95 GLY D O 1
ATOM 8791 N N . MET D 1 96 ? 36.79648 13.77715 0.46254 1.000 15.52409 96 MET D N 1
ATOM 8792 C CA . MET D 1 96 ? 35.39304 14.12950 0.67165 1.000 21.12952 96 MET D CA 1
ATOM 8793 C C . MET D 1 96 ? 35.09408 15.39730 -0.12280 1.000 18.15351 96 MET D C 1
ATOM 8794 O O . MET D 1 96 ? 35.98425 15.99815 -0.73144 1.000 14.92941 96 MET D O 1
ATOM 8799 N N . PHE D 1 97 ? 33.83264 15.82087 -0.10131 1.000 15.41958 97 PHE D N 1
ATOM 8800 C CA . PHE D 1 97 ? 33.45677 17.02688 -0.81973 1.000 17.97980 97 PHE D CA 1
ATOM 8801 C C . PHE D 1 97 ? 32.60166 17.93761 0.05743 1.000 20.39526 97 PHE D C 1
ATOM 8802 O O . PHE D 1 97 ? 31.99180 17.50680 1.04129 1.000 19.56548 97 PHE D O 1
ATOM 8810 N N . ILE D 1 98 ? 32.53779 19.20415 -0.36489 1.000 18.42777 98 ILE D N 1
ATOM 8811 C CA . ILE D 1 98 ? 31.67437 20.23972 0.18620 1.000 18.78003 98 ILE D CA 1
ATOM 8812 C C . ILE D 1 98 ? 30.79019 20.71377 -0.95603 1.000 22.35921 98 ILE D C 1
ATOM 8813 O O . ILE D 1 98 ? 31.27205 20.85189 -2.08443 1.000 20.58036 98 ILE D O 1
ATOM 8818 N N . GLY D 1 99 ? 29.50779 20.93293 -0.68259 1.000 18.21323 99 GLY D N 1
ATOM 8819 C CA . GLY D 1 99 ? 28.61364 21.39300 -1.73041 1.000 22.02840 99 GLY D CA 1
ATOM 8820 C C . GLY D 1 99 ? 27.27264 21.82986 -1.18538 1.000 19.46389 99 GLY D C 1
ATOM 8821 O O . GLY D 1 99 ? 27.04856 21.86613 0.02759 1.000 20.49834 99 GLY D O 1
ATOM 8822 N N . ARG D 1 100 ? 26.38455 22.17056 -2.11413 1.000 17.80451 100 ARG D N 1
ATOM 8823 C CA . ARG D 1 100 ? 25.01402 22.54602 -1.80647 1.000 19.41583 100 ARG D CA 1
ATOM 8824 C C . ARG D 1 100 ? 24.06344 21.53367 -2.41629 1.000 19.71221 100 ARG D C 1
ATOM 8825 O O . ARG D 1 100 ? 24.26224 21.08721 -3.54820 1.000 19.28521 100 ARG D O 1
ATOM 8833 N N . VAL D 1 101 ? 23.03488 21.16304 -1.65511 1.000 19.96732 101 VAL D N 1
ATOM 8834 C CA . VAL D 1 101 ? 22.06749 20.20206 -2.15295 1.000 17.84593 101 VAL D CA 1
ATOM 8835 C C . VAL D 1 101 ? 21.37143 20.77916 -3.37697 1.000 20.83374 101 VAL D C 1
ATOM 8836 O O . VAL D 1 101 ? 20.88285 21.91667 -3.35638 1.000 20.72108 101 VAL D O 1
ATOM 8840 N N . ALA D 1 102 ? 21.34412 20.00096 -4.45668 1.000 21.72171 102 ALA D N 1
ATOM 8841 C CA . ALA D 1 102 ? 20.66110 20.37308 -5.69061 1.000 22.50374 102 ALA D CA 1
ATOM 8842 C C . ALA D 1 102 ? 19.30649 19.69214 -5.85255 1.000 21.48460 102 ALA D C 1
ATOM 8843 O O . ALA D 1 102 ? 18.35889 20.33832 -6.30999 1.000 25.18577 102 ALA D O 1
ATOM 8845 N N . ALA D 1 103 ? 19.19466 18.40132 -5.51662 1.000 20.19330 103 ALA D N 1
ATOM 8846 C CA . ALA D 1 103 ? 17.93957 17.66063 -5.66806 1.000 20.24463 103 ALA D CA 1
ATOM 8847 C C . ALA D 1 103 ? 17.92616 16.47859 -4.71145 1.000 21.18357 103 ALA D C 1
ATOM 8848 O O . ALA D 1 103 ? 18.96544 15.87717 -4.44052 1.000 21.93304 103 ALA D O 1
ATOM 8850 N N . ILE D 1 104 ? 16.73513 16.13652 -4.21758 1.000 23.43833 104 ILE D N 1
ATOM 8851 C CA . ILE D 1 104 ? 16.55417 15.05896 -3.24594 1.000 22.82487 104 ILE D CA 1
ATOM 8852 C C . ILE D 1 104 ? 15.48086 14.11179 -3.75259 1.000 24.35976 104 ILE D C 1
ATOM 8853 O O . ILE D 1 104 ? 14.35750 14.54506 -4.03696 1.000 26.20315 104 ILE D O 1
ATOM 8858 N N . GLY D 1 105 ? 15.83014 12.83596 -3.89656 1.000 24.78257 105 GLY D N 1
ATOM 8859 C CA . GLY D 1 105 ? 14.84797 11.83501 -4.25848 1.000 25.95032 105 GLY D CA 1
ATOM 8860 C C . GLY D 1 105 ? 13.77095 11.66757 -3.20126 1.000 28.92423 105 GLY D C 1
ATOM 8861 O O . GLY D 1 105 ? 13.96231 11.96609 -2.01496 1.000 29.98949 105 GLY D O 1
ATOM 8862 N N . ASP D 1 106 ? 12.59719 11.21202 -3.66780 1.000 33.98640 106 ASP D N 1
ATOM 8863 C CA . ASP D 1 106 ? 11.41378 11.11032 -2.81872 1.000 38.49721 106 ASP D CA 1
ATOM 8864 C C . ASP D 1 106 ? 11.54134 9.99836 -1.78007 1.000 36.63801 106 ASP D C 1
ATOM 8865 O O . ASP D 1 106 ? 10.89184 10.04822 -0.72872 1.000 36.45362 106 ASP D O 1
ATOM 8870 N N . LYS D 1 107 ? 12.35946 8.98588 -2.05504 1.000 33.65970 107 LYS D N 1
ATOM 8871 C CA . LYS D 1 107 ? 12.55451 7.87488 -1.13655 1.000 30.32089 107 LYS D CA 1
ATOM 8872 C C . LYS D 1 107 ? 13.93574 7.90995 -0.49604 1.000 29.78006 107 LYS D C 1
ATOM 8873 O O . LYS D 1 107 ? 14.38713 6.89429 0.04677 1.000 28.54623 107 LYS D O 1
ATOM 8879 N N . PHE D 1 108 ? 14.62487 9.04894 -0.57317 1.000 29.23892 108 PHE D N 1
ATOM 8880 C CA . PHE D 1 108 ? 15.92936 9.19898 0.06232 1.000 27.50931 108 PHE D CA 1
ATOM 8881 C C . PHE D 1 108 ? 15.80098 9.05738 1.57873 1.000 25.84634 108 PHE D C 1
ATOM 8882 O O . PHE D 1 108 ? 14.94081 9.68926 2.20475 1.000 25.37000 108 PHE D O 1
ATOM 8890 N N . GLU D 1 109 ? 16.65076 8.20847 2.15874 1.000 25.68825 109 GLU D N 1
ATOM 8891 C CA . GLU D 1 109 ? 16.67303 7.96693 3.60306 1.000 26.70767 109 GLU D CA 1
ATOM 8892 C C . GLU D 1 109 ? 17.31805 9.14670 4.30461 1.000 30.59490 109 GLU D C 1
ATOM 8893 O O . GLU D 1 109 ? 18.53197 9.19314 4.51023 1.000 32.80467 109 GLU D O 1
ATOM 8899 N N . MET D 1 110 ? 16.48376 10.10139 4.68647 1.000 31.92279 110 MET D N 1
ATOM 8900 C CA . MET D 1 110 ? 16.94599 11.28565 5.38730 1.000 32.05751 110 MET D CA 1
ATOM 8901 C C . MET D 1 110 ? 17.68204 10.92122 6.66391 1.000 29.62689 110 MET D C 1
ATOM 8902 O O . MET D 1 110 ? 17.15993 10.18473 7.50070 1.000 28.93204 110 MET D O 1
ATOM 8907 N N . LYS D 1 111 ? 18.91087 11.41882 6.80134 1.000 28.02352 111 LYS D N 1
ATOM 8908 C CA . LYS D 1 111 ? 19.52774 11.42158 8.11876 1.000 27.33457 111 LYS D CA 1
ATOM 8909 C C . LYS D 1 111 ? 19.29087 12.81182 8.68424 1.000 25.36530 111 LYS D C 1
ATOM 8910 O O . LYS D 1 111 ? 18.14570 13.16441 8.99386 1.000 25.00480 111 LYS D O 1
ATOM 8916 N N . GLU D 1 112 ? 20.32844 13.63474 8.76559 1.000 26.02157 112 GLU D N 1
ATOM 8917 C CA . GLU D 1 112 ? 20.10629 15.00941 9.17632 1.000 28.46810 112 GLU D CA 1
ATOM 8918 C C . GLU D 1 112 ? 19.19312 15.70945 8.16424 1.000 26.46682 112 GLU D C 1
ATOM 8919 O O . GLU D 1 112 ? 19.31120 15.50927 6.95105 1.000 25.96611 112 GLU D O 1
ATOM 8925 N N . GLU D 1 113 ? 18.24293 16.49333 8.67006 1.000 26.89955 113 GLU D N 1
ATOM 8926 C CA . GLU D 1 113 ? 17.22950 17.11750 7.82387 1.000 29.66222 113 GLU D CA 1
ATOM 8927 C C . GLU D 1 113 ? 17.88010 18.19934 6.96351 1.000 25.41782 113 GLU D C 1
ATOM 8928 O O . GLU D 1 113 ? 18.48404 19.13545 7.49411 1.000 23.16885 113 GLU D O 1
ATOM 8934 N N . VAL D 1 114 ? 17.78350 18.07203 5.63519 1.000 24.17300 114 VAL D N 1
ATOM 8935 C CA . VAL D 1 114 ? 18.35630 19.05941 4.72390 1.000 23.99559 114 VAL D CA 1
ATOM 8936 C C . VAL D 1 114 ? 17.35134 19.35032 3.61160 1.000 22.24079 114 VAL D C 1
ATOM 8937 O O . VAL D 1 114 ? 16.43083 18.57143 3.36186 1.000 23.72834 114 VAL D O 1
ATOM 8941 N N . LYS D 1 115 ? 17.47477 20.52088 2.99210 1.000 22.61461 115 LYS D N 1
ATOM 8942 C CA . LYS D 1 115 ? 16.62352 20.85368 1.85804 1.000 26.24628 115 LYS D CA 1
ATOM 8943 C C . LYS D 1 115 ? 17.50756 21.41932 0.75751 1.000 23.69060 115 LYS D C 1
ATOM 8944 O O . LYS D 1 115 ? 18.67705 21.75183 0.97059 1.000 21.88513 115 LYS D O 1
ATOM 8950 N N . VAL D 1 116 ? 16.92360 21.51266 -0.43574 1.000 25.35996 116 VAL D N 1
ATOM 8951 C CA . VAL D 1 116 ? 17.62630 22.07820 -1.57497 1.000 23.99165 116 VAL D CA 1
ATOM 8952 C C . VAL D 1 116 ? 18.18885 23.43767 -1.20443 1.000 24.60710 116 VAL D C 1
ATOM 8953 O O . VAL D 1 116 ? 17.50313 24.26884 -0.60213 1.000 25.37384 116 VAL D O 1
ATOM 8957 N N . GLY D 1 117 ? 19.45033 23.66447 -1.54379 1.000 21.91865 117 GLY D N 1
ATOM 8958 C CA . GLY D 1 117 ? 20.13669 24.88563 -1.18826 1.000 22.03203 117 GLY D CA 1
ATOM 8959 C C . GLY D 1 117 ? 21.01759 24.78393 0.04176 1.000 21.90257 117 GLY D C 1
ATOM 8960 O O . GLY D 1 117 ? 21.91723 25.61144 0.20452 1.000 20.39331 117 GLY D O 1
ATOM 8961 N N . ASP D 1 118 ? 20.79676 23.78619 0.89492 1.000 22.83545 118 ASP D N 1
ATOM 8962 C CA . ASP D 1 118 ? 21.62245 23.61225 2.08575 1.000 23.42627 118 ASP D CA 1
ATOM 8963 C C . ASP D 1 118 ? 23.05582 23.28529 1.71841 1.000 22.40521 118 ASP D C 1
ATOM 8964 O O . ASP D 1 118 ? 23.30664 22.52714 0.78032 1.000 25.32927 118 ASP D O 1
ATOM 8969 N N . LYS D 1 119 ? 23.99010 23.86367 2.47048 1.000 22.67502 119 LYS D N 1
ATOM 8970 C CA . LYS D 1 119 ? 25.40782 23.55708 2.33543 1.000 22.58074 119 LYS D CA 1
ATOM 8971 C C . LYS D 1 119 ? 25.73781 22.36120 3.21017 1.000 19.89495 119 LYS D C 1
ATOM 8972 O O . LYS D 1 119 ? 25.45372 22.37118 4.41001 1.000 19.71094 119 LYS D O 1
ATOM 8978 N N . ILE D 1 120 ? 26.34424 21.33581 2.61631 1.000 16.64827 120 ILE D N 1
ATOM 8979 C CA . ILE D 1 120 ? 26.62448 20.10406 3.33319 1.000 17.51305 120 ILE D CA 1
ATOM 8980 C C . ILE D 1 120 ? 28.06175 19.65656 3.07524 1.000 19.05670 120 ILE D C 1
ATOM 8981 O O . ILE D 1 120 ? 28.71536 20.06258 2.10843 1.000 15.66569 120 ILE D O 1
ATOM 8986 N N . ALA D 1 121 ? 28.53374 18.79157 3.97068 1.000 16.85735 121 ALA D N 1
ATOM 8987 C CA . ALA D 1 121 ? 29.80719 18.09454 3.85492 1.000 17.38458 121 ALA D CA 1
ATOM 8988 C C . ALA D 1 121 ? 29.53600 16.60594 3.75132 1.000 15.12557 121 ALA D C 1
ATOM 8989 O O . ALA D 1 121 ? 28.72765 16.06376 4.53862 1.000 14.61991 121 ALA D O 1
ATOM 8991 N N . SER D 1 122 ? 30.19051 15.93183 2.79610 1.000 17.72050 122 SER D N 1
ATOM 8992 C CA A SER D 1 122 ? 30.09782 14.48140 2.70824 0.444 19.76185 122 SER D CA 1
ATOM 8993 C CA B SER D 1 122 ? 30.08490 14.47834 2.72565 0.556 19.75664 122 SER D CA 1
ATOM 8994 C C . SER D 1 122 ? 30.99793 13.87913 3.78302 1.000 18.90708 122 SER D C 1
ATOM 8995 O O . SER D 1 122 ? 32.11795 14.33048 3.96242 1.000 17.98296 122 SER D O 1
ATOM 9000 N N . LEU D 1 123 ? 30.49933 12.89457 4.48600 1.000 18.41399 123 LEU D N 1
ATOM 9001 C CA . LEU D 1 123 ? 31.24433 12.15871 5.48832 1.000 18.38292 123 LEU D CA 1
ATOM 9002 C C . LEU D 1 123 ? 31.52981 10.72264 5.03295 1.000 15.91444 123 LEU D C 1
ATOM 9003 O O . LEU D 1 123 ? 31.71234 9.82798 5.86694 1.000 16.20182 123 LEU D O 1
ATOM 9008 N N . VAL D 1 124 ? 31.48079 10.47283 3.72855 1.000 14.91761 124 VAL D N 1
ATOM 9009 C CA . VAL D 1 124 ? 31.86649 9.21756 3.11191 1.000 16.72656 124 VAL D CA 1
ATOM 9010 C C . VAL D 1 124 ? 32.90930 9.53468 2.04897 1.000 19.30536 124 VAL D C 1
ATOM 9011 O O . VAL D 1 124 ? 32.99639 10.65783 1.54773 1.000 20.28804 124 VAL D O 1
ATOM 9015 N N . SER D 1 125 ? 33.69750 8.52141 1.69518 1.000 17.51429 125 SER D N 1
ATOM 9016 C CA . SER D 1 125 ? 34.86520 8.74342 0.84800 1.000 15.32244 125 SER D CA 1
ATOM 9017 C C . SER D 1 125 ? 34.48032 8.98667 -0.60980 1.000 14.12443 125 SER D C 1
ATOM 9018 O O . SER D 1 125 ? 33.51599 8.41225 -1.13324 1.000 14.99200 125 SER D O 1
ATOM 9021 N N . LEU D 1 126 ? 35.26091 9.83732 -1.28308 1.000 14.01386 126 LEU D N 1
ATOM 9022 C CA . LEU D 1 126 ? 35.12796 9.94669 -2.72988 1.000 16.02105 126 LEU D CA 1
ATOM 9023 C C . LEU D 1 126 ? 35.41134 8.62546 -3.43030 1.000 18.27530 126 LEU D C 1
ATOM 9024 O O . LEU D 1 126 ? 35.07908 8.48359 -4.60664 1.000 18.78332 126 LEU D O 1
ATOM 9029 N N . SER D 1 127 ? 35.99385 7.63977 -2.74760 1.000 18.79985 127 SER D N 1
ATOM 9030 C CA . SER D 1 127 ? 36.24906 6.39979 -3.46671 1.000 19.70183 127 SER D CA 1
ATOM 9031 C C . SER D 1 127 ? 34.98205 5.56985 -3.70032 1.000 17.58668 127 SER D C 1
ATOM 9032 O O . SER D 1 127 ? 35.04606 4.56054 -4.41203 1.000 13.49119 127 SER D O 1
ATOM 9035 N N . LEU D 1 128 ? 33.83045 5.97156 -3.15791 1.000 16.52087 128 LEU D N 1
ATOM 9036 C CA . LEU D 1 128 ? 32.55962 5.34571 -3.51971 1.000 15.47223 128 LEU D CA 1
ATOM 9037 C C . LEU D 1 128 ? 31.54119 6.33898 -4.08145 1.000 12.12413 128 LEU D C 1
ATOM 9038 O O . LEU D 1 128 ? 30.38517 5.95343 -4.32834 1.000 12.61392 128 LEU D O 1
ATOM 9043 N N . THR D 1 129 ? 31.92952 7.59136 -4.31392 1.000 12.49378 129 THR D N 1
ATOM 9044 C CA . THR D 1 129 ? 30.97829 8.65817 -4.63862 1.000 14.85292 129 THR D CA 1
ATOM 9045 C C . THR D 1 129 ? 30.92081 8.88572 -6.14413 1.000 14.31416 129 THR D C 1
ATOM 9046 O O . THR D 1 129 ? 31.95559 9.21285 -6.74462 1.000 12.81606 129 THR D O 1
ATOM 9050 N N . PRO D 1 130 ? 29.77222 8.69805 -6.80033 1.000 13.59691 130 PRO D N 1
ATOM 9051 C CA . PRO D 1 130 ? 29.63947 9.15402 -8.19707 1.000 15.43707 130 PRO D CA 1
ATOM 9052 C C . PRO D 1 130 ? 29.91315 10.64935 -8.28427 1.000 14.16820 130 PRO D C 1
ATOM 9053 O O . PRO D 1 130 ? 29.34719 11.44009 -7.52825 1.000 14.48739 130 PRO D O 1
ATOM 9057 N N . LEU D 1 131 ? 30.80474 11.03372 -9.20040 1.000 15.49924 131 LEU D N 1
ATOM 9058 C CA . LEU D 1 131 ? 31.27855 12.40859 -9.27994 1.000 16.01725 131 LEU D CA 1
ATOM 9059 C C . LEU D 1 131 ? 31.52996 12.81744 -10.72498 1.000 19.90170 131 LEU D C 1
ATOM 9060 O O . LEU D 1 131 ? 32.31797 12.18185 -11.43179 1.000 22.89043 131 LEU D O 1
ATOM 9065 N N . LYS D 1 132 ? 30.88873 13.90616 -11.13767 1.000 20.35724 132 LYS D N 1
ATOM 9066 C CA . LYS D 1 132 ? 31.11130 14.52254 -12.44168 1.000 23.54925 132 LYS D CA 1
ATOM 9067 C C . LYS D 1 132 ? 31.74800 15.88611 -12.22444 1.000 23.14096 132 LYS D C 1
ATOM 9068 O O . LYS D 1 132 ? 31.19730 16.71928 -11.49927 1.000 22.58841 132 LYS D O 1
ATOM 9074 N N . ILE D 1 133 ? 32.92496 16.09495 -12.80350 1.000 19.94842 133 ILE D N 1
ATOM 9075 C CA . ILE D 1 133 ? 33.63223 17.36723 -12.71581 1.000 26.13175 133 ILE D CA 1
ATOM 9076 C C . ILE D 1 133 ? 33.41980 18.11074 -14.01826 1.000 27.63636 133 ILE D C 1
ATOM 9077 O O . ILE D 1 133 ? 33.87154 17.66345 -15.06995 1.000 22.94027 133 ILE D O 1
ATOM 9082 N N . ASN D 1 134 ? 32.70728 19.23354 -13.95832 1.000 31.20821 134 ASN D N 1
ATOM 9083 C CA . ASN D 1 134 ? 32.45187 20.05075 -15.14100 1.000 34.67120 134 ASN D CA 1
ATOM 9084 C C . ASN D 1 134 ? 33.52905 21.12431 -15.32646 1.000 36.51168 134 ASN D C 1
ATOM 9085 O O . ASN D 1 134 ? 33.87673 21.46053 -16.47199 1.000 41.98586 134 ASN D O 1
ATOM 9090 N N . LYS D 1 135 ? 34.09089 21.63833 -14.23182 1.000 30.95571 135 LYS D N 1
ATOM 9091 C CA . LYS D 1 135 ? 35.15754 22.61773 -14.32960 1.000 35.56967 135 LYS D CA 1
ATOM 9092 C C . LYS D 1 135 ? 36.01634 22.57947 -13.06730 1.000 34.18416 135 LYS D C 1
ATOM 9093 O O . LYS D 1 135 ? 35.50464 22.45178 -11.94290 1.000 36.36345 135 LYS D O 1
ATOM 9099 N N . VAL D 1 136 ? 37.33393 22.67121 -13.25771 1.000 34.12178 136 VAL D N 1
ATOM 9100 C CA . VAL D 1 136 ? 38.27113 22.85510 -12.15386 1.000 32.60302 136 VAL D CA 1
ATOM 9101 C C . VAL D 1 136 ? 38.67914 24.32508 -12.15255 1.000 36.73115 136 VAL D C 1
ATOM 9102 O O . VAL D 1 136 ? 39.34619 24.79522 -13.08186 1.000 34.27959 136 VAL D O 1
ATOM 9106 N N . LYS D 1 137 ? 38.29412 25.03782 -11.09639 1.000 36.56246 137 LYS D N 1
ATOM 9107 C CA . LYS D 1 137 ? 38.56181 26.46328 -10.94559 1.000 37.35293 137 LYS D CA 1
ATOM 9108 C C . LYS D 1 137 ? 39.96080 26.70015 -10.38806 1.000 39.86993 137 LYS D C 1
ATOM 9109 O O . LYS D 1 137 ? 40.66848 27.61366 -10.82803 1.000 44.86081 137 LYS D O 1
ATOM 9115 N N . LYS D 1 138 ? 40.37681 25.87057 -9.43850 1.000 41.02197 138 LYS D N 1
ATOM 9116 C CA . LYS D 1 138 ? 41.63238 26.04259 -8.72715 1.000 40.50094 138 LYS D CA 1
ATOM 9117 C C . LYS D 1 138 ? 42.11520 24.72350 -8.16064 1.000 40.63917 138 LYS D C 1
ATOM 9118 O O . LYS D 1 138 ? 41.34034 23.98639 -7.54566 1.000 42.78993 138 LYS D O 1
ATOM 9124 N N . VAL D 1 139 ? 43.41245 24.4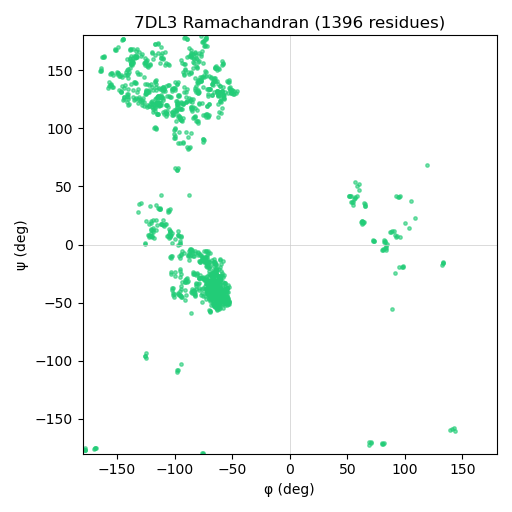7651 -8.30045 1.000 40.95659 139 VAL D N 1
ATOM 9125 C CA . VAL D 1 139 ? 44.08823 23.39211 -7.60065 1.000 42.07805 139 VAL D CA 1
ATOM 9126 C C . VAL D 1 139 ? 44.96748 23.99636 -6.51257 1.000 44.34523 139 VAL D C 1
ATOM 9127 O O . VAL D 1 139 ? 45.88322 24.77304 -6.80854 1.000 43.96528 139 VAL D O 1
ATOM 9131 N N . LEU D 1 140 ? 44.70505 23.62787 -5.25939 1.000 44.48269 140 LEU D N 1
ATOM 9132 C CA . LEU D 1 140 ? 45.48704 24.11582 -4.12686 1.000 46.35055 140 LEU D CA 1
ATOM 9133 C C . LEU D 1 140 ? 46.48518 23.02049 -3.76958 1.000 45.74570 140 LEU D C 1
ATOM 9134 O O . LEU D 1 140 ? 46.19515 22.10491 -2.99678 1.000 48.31052 140 LEU D O 1
ATOM 9139 N N . LEU D 1 141 ? 47.67358 23.10228 -4.37080 1.000 44.78370 141 LEU D N 1
ATOM 9140 C CA . LEU D 1 141 ? 48.66437 22.04449 -4.21818 1.000 45.60699 141 LEU D CA 1
ATOM 9141 C C . LEU D 1 141 ? 49.14488 21.90433 -2.78351 1.000 45.03970 141 LEU D C 1
ATOM 9142 O O . LEU D 1 141 ? 49.61760 20.83167 -2.40255 1.000 40.67562 141 LEU D O 1
ATOM 9147 N N . ASP D 1 142 ? 49.05822 22.97522 -1.99807 1.000 44.56870 142 ASP D N 1
ATOM 9148 C CA . ASP D 1 142 ? 49.51113 22.97721 -0.61426 1.000 48.49810 142 ASP D CA 1
ATOM 9149 C C . ASP D 1 142 ? 48.44048 22.51047 0.36545 1.000 47.28237 142 ASP D C 1
ATOM 9150 O O . ASP D 1 142 ? 48.77028 22.20457 1.51713 1.000 46.49284 142 ASP D O 1
ATOM 9155 N N . LYS D 1 143 ? 47.18312 22.42350 -0.06927 1.000 46.00328 143 LYS D N 1
ATOM 9156 C CA . LYS D 1 143 ? 46.06381 22.10756 0.80776 1.000 44.03316 143 LYS D CA 1
ATOM 9157 C C . LYS D 1 143 ? 45.31359 20.85423 0.38323 1.000 40.65320 143 LYS D C 1
ATOM 9158 O O . LYS D 1 143 ? 44.25466 20.56790 0.94584 1.000 37.86646 143 LYS D O 1
ATOM 9164 N N . ASP D 1 144 ? 45.82000 20.12203 -0.61098 1.000 38.28996 144 ASP D N 1
ATOM 9165 C CA . ASP D 1 144 ? 45.16156 18.91694 -1.12691 1.000 40.30126 144 ASP D CA 1
ATOM 9166 C C . ASP D 1 144 ? 43.71842 19.20014 -1.54046 1.000 35.90701 144 ASP D C 1
ATOM 9167 O O . ASP D 1 144 ? 42.83278 18.36192 -1.37031 1.000 31.63743 144 ASP D O 1
ATOM 9172 N N . GLN D 1 145 ? 43.47831 20.38727 -2.09841 1.000 34.70080 145 GLN D N 1
ATOM 9173 C CA . GLN D 1 145 ? 42.12510 20.83509 -2.39192 1.000 36.32776 145 GLN D CA 1
ATOM 9174 C C . GLN D 1 145 ? 41.94547 21.14183 -3.86873 1.000 36.87573 145 GLN D C 1
ATOM 9175 O O . GLN D 1 145 ? 42.89044 21.50266 -4.57617 1.000 36.44186 145 GLN D O 1
ATOM 9181 N N . MET D 1 146 ? 40.69583 21.02649 -4.31397 1.000 34.30193 146 MET D N 1
ATOM 9182 C CA . MET D 1 146 ? 40.29433 21.47048 -5.64056 1.000 33.63980 146 MET D CA 1
ATOM 9183 C C . MET D 1 146 ? 38.98062 22.22773 -5.56204 1.000 33.21500 146 MET D C 1
ATOM 9184 O O . MET D 1 146 ? 37.98386 21.70532 -5.05549 1.000 33.22983 146 MET D O 1
ATOM 9189 N N . GLU D 1 147 ? 38.98516 23.45587 -6.06300 1.000 31.61261 147 GLU D N 1
ATOM 9190 C CA . GLU D 1 147 ? 37.76476 24.23032 -6.20193 1.000 32.58695 147 GLU D CA 1
ATOM 9191 C C . GLU D 1 147 ? 37.19383 23.92831 -7.58026 1.000 29.52201 147 GLU D C 1
ATOM 9192 O O . GLU D 1 147 ? 37.88916 24.07755 -8.59020 1.000 29.02940 147 GLU D O 1
ATOM 9198 N N . ILE D 1 148 ? 35.95338 23.45415 -7.62507 1.000 27.04087 148 ILE D N 1
ATOM 9199 C CA . ILE D 1 148 ? 35.38855 22.91663 -8.85536 1.000 28.89784 148 ILE D CA 1
ATOM 9200 C C . ILE D 1 148 ? 33.94904 23.38123 -9.01537 1.000 26.12379 148 ILE D C 1
ATOM 9201 O O . ILE D 1 148 ? 33.34973 23.97164 -8.11571 1.000 30.26544 148 ILE D O 1
ATOM 9206 N N . GLU D 1 149 ? 33.42769 23.14330 -10.21388 1.000 24.54612 149 GLU D N 1
ATOM 9207 C CA . GLU D 1 149 ? 32.00373 23.07590 -10.49035 1.000 29.17769 149 GLU D CA 1
ATOM 9208 C C . GLU D 1 149 ? 31.74341 21.65729 -10.97122 1.000 29.20208 149 GLU D C 1
ATOM 9209 O O . GLU D 1 149 ? 32.43031 21.17099 -11.87249 1.000 30.61963 149 GLU D O 1
ATOM 9215 N N . GLY D 1 150 ? 30.81869 20.97416 -10.31943 1.000 28.02933 150 GLY D N 1
ATOM 9216 C CA . GLY D 1 150 ? 30.53653 19.58867 -10.63869 1.000 24.90579 150 GLY D CA 1
ATOM 9217 C C . GLY D 1 150 ? 29.40798 19.11402 -9.75905 1.000 24.46732 150 GLY D C 1
ATOM 9218 O O . GLY D 1 150 ? 28.83079 19.88537 -8.99301 1.000 22.94721 150 GLY D O 1
ATOM 9219 N N . GLN D 1 151 ? 29.09814 17.82714 -9.86981 1.000 22.01532 151 GLN D N 1
ATOM 9220 C CA . GLN D 1 151 ? 27.97846 17.26825 -9.12657 1.000 23.21762 151 GLN D CA 1
ATOM 9221 C C . GLN D 1 151 ? 28.34512 15.89497 -8.58764 1.000 19.77165 151 GLN D C 1
ATOM 9222 O O . GLN D 1 151 ? 29.12955 15.16115 -9.19030 1.000 21.11612 151 GLN D O 1
ATOM 9228 N N . ALA D 1 152 ? 27.77556 15.55530 -7.43773 1.000 15.49367 152 ALA D N 1
ATOM 9229 C CA . ALA D 1 152 ? 28.06248 14.27810 -6.80265 1.000 16.79720 152 ALA D CA 1
ATOM 9230 C C . ALA D 1 152 ? 26.76639 13.68680 -6.27901 1.000 13.75269 152 ALA D C 1
ATOM 9231 O O . ALA D 1 152 ? 25.79199 14.40183 -6.02215 1.000 16.28124 152 ALA D O 1
ATOM 9233 N N . ILE D 1 153 ? 26.77160 12.36893 -6.12691 1.000 11.93120 153 ILE D N 1
ATOM 9234 C CA . ILE D 1 153 ? 25.62472 11.61527 -5.64414 1.000 10.83039 153 ILE D CA 1
ATOM 9235 C C . ILE D 1 153 ? 25.93855 11.08091 -4.25806 1.000 15.38480 153 ILE D C 1
ATOM 9236 O O . ILE D 1 153 ? 27.01043 10.50344 -4.04082 1.000 11.82399 153 ILE D O 1
ATOM 9241 N N . LEU D 1 154 ? 24.99838 11.24572 -3.32723 1.000 14.15933 154 LEU D N 1
ATOM 9242 C CA . LEU D 1 154 ? 25.01207 10.50132 -2.07746 1.000 15.78133 154 LEU D CA 1
ATOM 9243 C C . LEU D 1 154 ? 23.91742 9.44210 -2.13908 1.000 16.97386 154 LEU D C 1
ATOM 9244 O O . LEU D 1 154 ? 22.75789 9.76236 -2.42507 1.000 20.17728 154 LEU D O 1
ATOM 9249 N N . PHE D 1 155 ? 24.28015 8.18955 -1.87192 1.000 13.12085 155 PHE D N 1
ATOM 9250 C CA . PHE D 1 155 ? 23.28663 7.12971 -1.76457 1.000 13.02945 155 PHE D CA 1
ATOM 9251 C C . PHE D 1 155 ? 22.55883 7.24307 -0.42836 1.000 16.80158 155 PHE D C 1
ATOM 9252 O O . PHE D 1 155 ? 22.97622 7.97746 0.46948 1.000 18.39830 155 PHE D O 1
ATOM 9260 N N . SER D 1 156 ? 21.43514 6.52516 -0.30983 1.000 16.31639 156 SER D N 1
ATOM 9261 C CA . SER D 1 156 ? 20.70305 6.50948 0.95539 1.000 18.14775 156 SER D CA 1
ATOM 9262 C C . SER D 1 156 ? 21.54455 5.95500 2.09740 1.000 19.21441 156 SER D C 1
ATOM 9263 O O . SER D 1 156 ? 21.35445 6.35125 3.25575 1.000 22.24344 156 SER D O 1
ATOM 9266 N N . SER D 1 157 ? 22.45040 5.02804 1.80601 1.000 18.15962 157 SER D N 1
ATOM 9267 C CA . SER D 1 157 ? 23.33739 4.51611 2.83860 1.000 17.46973 157 SER D CA 1
ATOM 9268 C C . SER D 1 157 ? 24.47946 5.46452 3.17009 1.000 16.03293 157 SER D C 1
ATOM 9269 O O . SER D 1 157 ? 25.18901 5.20764 4.14170 1.000 19.98971 157 SER D O 1
ATOM 9272 N N . GLY D 1 158 ? 24.66375 6.54429 2.41239 1.000 14.79579 158 GLY D N 1
ATOM 9273 C CA . GLY D 1 158 ? 25.75464 7.46322 2.65618 1.000 13.30709 158 GLY D CA 1
ATOM 9274 C C . GLY D 1 158 ? 25.54933 8.31515 3.90849 1.000 15.34035 158 GLY D C 1
ATOM 9275 O O . GLY D 1 158 ? 24.52838 8.26482 4.59703 1.000 14.99814 158 GLY D O 1
ATOM 9276 N N . VAL D 1 159 ? 26.56183 9.12634 4.20065 1.000 16.68985 159 VAL D N 1
ATOM 9277 C CA . VAL D 1 159 ? 26.56713 9.96694 5.39795 1.000 17.22685 159 VAL D CA 1
ATOM 9278 C C . VAL D 1 159 ? 27.02120 11.36089 4.99853 1.000 15.00926 159 VAL D C 1
ATOM 9279 O O . VAL D 1 159 ? 27.96564 11.51732 4.21695 1.000 16.92269 159 VAL D O 1
ATOM 9283 N N . TYR D 1 160 ? 26.37482 12.37319 5.56649 1.000 13.93978 160 TYR D N 1
ATOM 9284 C CA . TYR D 1 160 ? 26.66436 13.75963 5.24524 1.000 13.16737 160 TYR D CA 1
ATOM 9285 C C . TYR D 1 160 ? 26.38083 14.58216 6.48885 1.000 12.69592 160 TYR D C 1
ATOM 9286 O O . TYR D 1 160 ? 25.75867 14.10664 7.43842 1.000 11.25727 160 TYR D O 1
ATOM 9295 N N . ALA D 1 161 ? 26.78071 15.84722 6.45483 1.000 15.88369 161 ALA D N 1
ATOM 9296 C CA . ALA D 1 161 ? 26.46899 16.73018 7.56650 1.000 18.41049 161 ALA D CA 1
ATOM 9297 C C . ALA D 1 161 ? 26.10320 18.10807 7.04901 1.000 18.35380 161 ALA D C 1
ATOM 9298 O O . ALA D 1 161 ? 26.79866 18.65565 6.18972 1.000 17.52809 161 ALA D O 1
ATOM 9300 N N . LYS D 1 162 ? 25.01623 18.65762 7.58883 1.000 21.58476 162 LYS D N 1
ATOM 9301 C CA . LYS D 1 162 ? 24.65749 20.04514 7.33651 1.000 24.85889 162 LYS D CA 1
ATOM 9302 C C . LYS D 1 162 ? 25.69616 20.92693 7.99225 1.000 24.66536 162 LYS D C 1
ATOM 9303 O O . LYS D 1 162 ? 25.98414 20.77350 9.17982 1.000 23.76542 162 LYS D O 1
ATOM 9309 N N . LEU D 1 163 ? 26.24909 21.85562 7.24477 1.000 27.58190 163 LEU D N 1
ATOM 9310 C CA . LEU D 1 163 ? 27.23211 22.74949 7.83484 1.000 31.55968 163 LEU D CA 1
ATOM 9311 C C . LEU D 1 163 ? 26.53135 23.83826 8.63911 1.000 38.32763 163 LEU D C 1
ATOM 9312 O O . LEU D 1 163 ? 25.69108 24.55644 8.08672 1.000 39.35639 163 LEU D O 1
ATOM 9317 N N . PRO D 1 164 ? 26.81441 23.97263 9.93424 1.000 42.34045 164 PRO D N 1
ATOM 9318 C CA . PRO D 1 164 ? 26.09921 24.96788 10.74203 1.000 44.70475 164 PRO D CA 1
ATOM 9319 C C . PRO D 1 164 ? 26.46122 26.36995 10.27619 1.000 49.70928 164 PRO D C 1
ATOM 9320 O O . PRO D 1 164 ? 27.62264 26.66935 9.99850 1.000 50.78356 164 PRO D O 1
ATOM 9324 N N . ASP D 1 165 ? 25.45683 27.23427 10.18413 1.000 56.61183 165 ASP D N 1
ATOM 9325 C CA . ASP D 1 165 ? 25.71004 28.58065 9.67958 1.000 59.28239 165 ASP D CA 1
ATOM 9326 C C . ASP D 1 165 ? 26.59091 29.36101 10.65038 1.000 57.81213 165 ASP D C 1
ATOM 9327 O O . ASP D 1 165 ? 27.34046 30.26314 10.24617 1.000 58.14115 165 ASP D O 1
ATOM 9332 N N . ASP D 1 166 ? 26.53156 28.98365 11.93342 1.000 56.97349 166 ASP D N 1
ATOM 9333 C CA . ASP D 1 166 ? 27.13272 29.63314 13.09878 1.000 55.69721 166 ASP D CA 1
ATOM 9334 C C . ASP D 1 166 ? 28.63790 29.83912 13.06009 1.000 52.18434 166 ASP D C 1
ATOM 9335 O O . ASP D 1 166 ? 29.16292 30.73049 13.73424 1.000 54.33661 166 ASP D O 1
ATOM 9340 N N . LEU D 1 167 ? 29.32905 28.99022 12.31426 1.000 50.44663 167 LEU D N 1
ATOM 9341 C CA . LEU D 1 167 ? 30.68576 28.62445 12.65147 1.000 51.29786 167 LEU D CA 1
ATOM 9342 C C . LEU D 1 167 ? 31.58047 28.70155 11.43361 1.000 49.99554 167 LEU D C 1
ATOM 9343 O O . LEU D 1 167 ? 31.13975 28.45632 10.30619 1.000 47.60355 167 LEU D O 1
ATOM 9348 N N . ASP D 1 168 ? 32.84967 29.03364 11.67453 1.000 49.70748 168 ASP D N 1
ATOM 9349 C CA . ASP D 1 168 ? 33.82351 28.97383 10.59680 1.000 49.63779 168 ASP D CA 1
ATOM 9350 C C . ASP D 1 168 ? 33.78207 27.58509 9.98323 1.000 50.83732 168 ASP D C 1
ATOM 9351 O O . ASP D 1 168 ? 33.82879 26.57081 10.68594 1.000 50.44248 168 ASP D O 1
ATOM 9356 N N . GLU D 1 169 ? 33.67669 27.56396 8.66163 1.000 51.62437 169 GLU D N 1
ATOM 9357 C CA . GLU D 1 169 ? 33.52041 26.32819 7.91188 1.000 54.26409 169 GLU D CA 1
ATOM 9358 C C . GLU D 1 169 ? 34.66270 25.35681 8.15802 1.000 52.13580 169 GLU D C 1
ATOM 9359 O O . GLU D 1 169 ? 34.43107 24.17857 8.46128 1.000 51.53618 169 GLU D O 1
ATOM 9365 N N . ASN D 1 170 ? 35.90114 25.84325 8.05560 1.000 51.81459 170 ASN D N 1
ATOM 9366 C CA . ASN D 1 170 ? 37.05652 25.00000 8.31433 1.000 51.74092 170 ASN D CA 1
ATOM 9367 C C . ASN D 1 170 ? 37.09042 24.54030 9.76286 1.000 46.24242 170 ASN D C 1
ATOM 9368 O O . ASN D 1 170 ? 37.59197 23.44720 10.04206 1.000 44.14828 170 ASN D O 1
ATOM 9373 N N . LEU D 1 171 ? 36.53156 25.33184 10.68090 1.000 43.51144 171 LEU D N 1
ATOM 9374 C CA . LEU D 1 171 ? 36.35397 24.86463 12.05175 1.000 41.50159 171 LEU D CA 1
ATOM 9375 C C . LEU D 1 171 ? 35.38879 23.68592 12.10080 1.000 39.14302 171 LEU D C 1
ATOM 9376 O O . LEU D 1 171 ? 35.73236 22.60766 12.59796 1.000 31.27972 171 LEU D O 1
ATOM 9381 N N . ALA D 1 172 ? 34.18492 23.87261 11.54331 1.000 35.83416 172 ALA D N 1
ATOM 9382 C CA . ALA D 1 172 ? 33.16218 22.82884 11.53495 1.000 34.26243 172 ALA D CA 1
ATOM 9383 C C . ALA D 1 172 ? 33.65900 21.57173 10.83624 1.000 32.07194 172 ALA D C 1
ATOM 9384 O O . ALA D 1 172 ? 33.45806 20.45212 11.32853 1.000 25.33740 172 ALA D O 1
ATOM 9386 N N . LEU D 1 173 ? 34.32254 21.74056 9.68885 1.000 28.44716 173 LEU D N 1
ATOM 9387 C CA . LEU D 1 173 ? 34.82447 20.59333 8.94650 1.000 30.52394 173 LEU D CA 1
ATOM 9388 C C . LEU D 1 173 ? 35.91230 19.86077 9.70610 1.000 24.55013 173 LEU D C 1
ATOM 9389 O O . LEU D 1 173 ? 36.02961 18.63739 9.58166 1.000 23.47892 173 LEU D O 1
ATOM 9394 N N . SER D 1 174 ? 36.68914 20.57591 10.52204 1.000 24.23798 174 SER D N 1
ATOM 9395 C CA . SER D 1 174 ? 37.71342 19.90841 11.31376 1.000 24.95763 174 SER D CA 1
ATOM 9396 C C . SER D 1 174 ? 37.08250 19.01296 12.36961 1.000 19.44754 174 SER D C 1
ATOM 9397 O O . SER D 1 174 ? 37.61482 17.94086 12.68459 1.000 21.58296 174 SER D O 1
ATOM 9400 N N . VAL D 1 175 ? 35.95573 19.43817 12.93833 1.000 16.38476 175 VAL D N 1
ATOM 9401 C CA . VAL D 1 175 ? 35.26999 18.59312 13.90967 1.000 14.54382 175 VAL D CA 1
ATOM 9402 C C . VAL D 1 175 ? 34.63012 17.39543 13.22510 1.000 17.06409 175 VAL D C 1
ATOM 9403 O O . VAL D 1 175 ? 34.65625 16.27956 13.75219 1.000 17.32900 175 VAL D O 1
ATOM 9407 N N . LEU D 1 176 ? 34.02723 17.61725 12.05193 1.000 18.23046 176 LEU D N 1
ATOM 9408 C CA . LEU D 1 176 ? 33.35941 16.54979 11.30613 1.000 19.10153 176 LEU D CA 1
ATOM 9409 C C . LEU D 1 176 ? 34.32964 15.42242 10.98567 1.000 18.64307 176 LEU D C 1
ATOM 9410 O O . LEU D 1 176 ? 33.97709 14.23600 11.03918 1.000 16.68671 176 LEU D O 1
ATOM 9415 N N . ASP D 1 177 ? 35.57045 15.79067 10.69058 1.000 18.91359 177 ASP D N 1
ATOM 9416 C CA . ASP D 1 177 ? 36.62799 14.85227 10.36370 1.000 20.47259 177 ASP D CA 1
ATOM 9417 C C . ASP D 1 177 ? 36.78998 13.78357 11.43646 1.000 18.93570 177 ASP D C 1
ATOM 9418 O O . ASP D 1 177 ? 37.12774 12.63643 11.12214 1.000 19.50516 177 ASP D O 1
ATOM 9423 N N . VAL D 1 178 ? 36.57818 14.14303 12.70764 1.000 18.64420 178 VAL D N 1
ATOM 9424 C CA . VAL D 1 178 ? 36.83008 13.23043 13.81995 1.000 17.01703 178 VAL D CA 1
ATOM 9425 C C . VAL D 1 178 ? 35.58219 13.00188 14.66830 1.000 14.97078 178 VAL D C 1
ATOM 9426 O O . VAL D 1 178 ? 35.69704 12.55296 15.81602 1.000 12.24687 178 VAL D O 1
ATOM 9430 N N . ALA D 1 179 ? 34.39794 13.32422 14.13962 1.000 11.56526 179 ALA D N 1
ATOM 9431 C CA . ALA D 1 179 ? 33.18423 13.31100 14.96615 1.000 15.14299 179 ALA D CA 1
ATOM 9432 C C . ALA D 1 179 ? 32.85594 11.93601 15.54380 1.000 16.88409 179 ALA D C 1
ATOM 9433 O O . ALA D 1 179 ? 32.20596 11.85645 16.59541 1.000 15.20045 179 ALA D O 1
ATOM 9435 N N . GLY D 1 180 ? 33.26936 10.85495 14.88273 1.000 14.53260 180 GLY D N 1
ATOM 9436 C CA . GLY D 1 180 ? 32.99238 9.54036 15.42911 1.000 15.83768 180 GLY D CA 1
ATOM 9437 C C . GLY D 1 180 ? 33.68282 9.28154 16.74851 1.000 16.12136 180 GLY D C 1
ATOM 9438 O O . GLY D 1 180 ? 33.21993 8.44082 17.52845 1.000 16.40892 180 GLY D O 1
ATOM 9439 N N . ALA D 1 181 ? 34.77844 9.99249 17.03202 1.000 13.06422 181 ALA D N 1
ATOM 9440 C CA . ALA D 1 181 ? 35.54000 9.67529 18.24150 1.000 14.45639 181 ALA D CA 1
ATOM 9441 C C . ALA D 1 181 ? 34.77080 10.04793 19.50142 1.000 14.74565 181 ALA D C 1
ATOM 9442 O O . ALA D 1 181 ? 34.50033 9.14948 20.31856 1.000 15.50605 181 ALA D O 1
ATOM 9444 N N . PRO D 1 182 ? 34.35117 11.30626 19.71806 1.000 15.91707 182 PRO D N 1
ATOM 9445 C CA . PRO D 1 182 ? 33.53930 11.57401 20.91858 1.000 16.19426 182 PRO D CA 1
ATOM 9446 C C . PRO D 1 182 ? 32.24342 10.78714 20.95074 1.000 17.65501 182 PRO D C 1
ATOM 9447 O O . PRO D 1 182 ? 31.81720 10.35024 22.03301 1.000 15.36834 182 PRO D O 1
ATOM 9451 N N . ALA D 1 183 ? 31.62030 10.55890 19.78788 1.000 15.45427 183 ALA D N 1
ATOM 9452 C CA . ALA D 1 183 ? 30.35830 9.83725 19.77600 1.000 15.75762 183 ALA D CA 1
ATOM 9453 C C . ALA D 1 183 ? 30.53792 8.42778 20.32503 1.000 15.56282 183 ALA D C 1
ATOM 9454 O O . ALA D 1 183 ? 29.71866 7.96330 21.12983 1.000 12.91360 183 ALA D O 1
ATOM 9456 N N . GLN D 1 184 ? 31.62518 7.74625 19.92754 1.000 14.82890 184 GLN D N 1
ATOM 9457 C CA . GLN D 1 184 ? 31.89279 6.40166 20.44086 1.000 17.45661 184 GLN D CA 1
ATOM 9458 C C . GLN D 1 184 ? 32.27414 6.43130 21.91143 1.000 17.72734 184 GLN D C 1
ATOM 9459 O O . GLN D 1 184 ? 31.83004 5.57778 22.69022 1.000 15.76803 184 GLN D O 1
ATOM 9465 N N . VAL D 1 185 ? 33.12359 7.38609 22.30247 1.000 15.13046 185 VAL D N 1
ATOM 9466 C CA . VAL D 1 185 ? 33.57821 7.45455 23.69092 1.000 16.18816 185 VAL D CA 1
ATOM 9467 C C . VAL D 1 185 ? 32.39573 7.66498 24.63944 1.000 13.02302 185 VAL D C 1
ATOM 9468 O O . VAL D 1 185 ? 32.36029 7.09522 25.73165 1.000 15.72835 185 VAL D O 1
ATOM 9472 N N . GLU D 1 186 ? 31.40050 8.46531 24.23142 1.000 8.60014 186 GLU D N 1
ATOM 9473 C CA . GLU D 1 186 ? 30.19003 8.64580 25.03389 1.000 13.23052 186 GLU D CA 1
ATOM 9474 C C . GLU D 1 186 ? 29.51581 7.30725 25.32808 1.000 14.32296 186 GLU D C 1
ATOM 9475 O O . GLU D 1 186 ? 28.86192 7.14906 26.36928 1.000 13.62566 186 GLU D O 1
ATOM 9481 N N . ARG D 1 187 ? 29.60777 6.34616 24.39609 1.000 7.15207 187 ARG D N 1
ATOM 9482 C CA . ARG D 1 187 ? 28.92296 5.06579 24.59864 1.000 8.24538 187 ARG D CA 1
ATOM 9483 C C . ARG D 1 187 ? 29.70589 4.11686 25.48565 1.000 12.51623 187 ARG D C 1
ATOM 9484 O O . ARG D 1 187 ? 29.10855 3.25282 26.13321 1.000 11.45306 187 ARG D O 1
ATOM 9492 N N . LEU D 1 188 ? 31.02120 4.26593 25.52138 1.000 10.49125 188 LEU D N 1
ATOM 9493 C CA . LEU D 1 188 ? 31.91692 3.31208 26.16391 1.000 12.13548 188 LEU D CA 1
ATOM 9494 C C . LEU D 1 188 ? 32.17412 3.60972 27.63776 1.000 12.87384 188 LEU D C 1
ATOM 9495 O O . LEU D 1 188 ? 32.37707 2.67927 28.41409 1.000 13.76417 188 LEU D O 1
ATOM 9500 N N . VAL D 1 189 ? 32.17798 4.87588 28.03703 1.000 9.63709 189 VAL D N 1
ATOM 9501 C CA . VAL D 1 189 ? 32.64143 5.28407 29.36719 1.000 11.56276 189 VAL D CA 1
ATOM 9502 C C . VAL D 1 189 ? 31.46938 5.34008 30.34549 1.000 11.37521 189 VAL D C 1
ATOM 9503 O O . VAL D 1 189 ? 30.52165 6.11401 30.15547 1.000 14.11272 189 VAL D O 1
ATOM 9507 N N . LYS D 1 190 ? 31.55823 4.55802 31.42192 1.000 8.57022 190 LYS D N 1
ATOM 9508 C CA . LYS D 1 190 ? 30.57189 4.50389 32.49947 1.000 12.17692 190 LYS D CA 1
ATOM 9509 C C . LYS D 1 190 ? 30.96633 5.45355 33.61665 1.000 10.42064 190 LYS D C 1
ATOM 9510 O O . LYS D 1 190 ? 32.14784 5.74366 33.79227 1.000 11.66164 190 LYS D O 1
ATOM 9516 N N . PRO D 1 191 ? 30.00868 5.91539 34.42989 1.000 11.32171 191 PRO D N 1
ATOM 9517 C CA . PRO D 1 191 ? 30.37791 6.67005 35.63932 1.000 9.51784 191 PRO D CA 1
ATOM 9518 C C . PRO D 1 191 ? 31.38646 5.89187 36.47499 1.000 8.96076 191 PRO D C 1
ATOM 9519 O O . PRO D 1 191 ? 31.31961 4.66376 36.58057 1.000 10.22772 191 PRO D O 1
ATOM 9523 N N . ASP D 1 192 ? 32.33901 6.62508 37.03761 1.000 10.74532 192 ASP D N 1
ATOM 9524 C CA . ASP D 1 192 ? 33.44062 6.17764 37.87990 1.000 10.61144 192 ASP D CA 1
ATOM 9525 C C . ASP D 1 192 ? 34.52045 5.43783 37.09251 1.000 11.71010 192 ASP D C 1
ATOM 9526 O O . ASP D 1 192 ? 35.46193 4.96236 37.71074 1.000 9.58718 192 ASP D O 1
ATOM 9531 N N . ASP D 1 193 ? 34.41769 5.31687 35.76651 1.000 12.43206 193 ASP D N 1
ATOM 9532 C CA . ASP D 1 193 ? 35.46021 4.61544 35.02001 1.000 12.14484 193 ASP D CA 1
ATOM 9533 C C . ASP D 1 193 ? 36.79526 5.34379 35.12514 1.000 12.22980 193 ASP D C 1
ATOM 9534 O O . ASP D 1 193 ? 36.85483 6.57524 35.25380 1.000 10.00226 193 ASP D O 1
ATOM 9539 N N . THR D 1 194 ? 37.87669 4.56643 35.01858 1.000 9.25444 194 THR D N 1
ATOM 9540 C CA . THR D 1 194 ? 39.19206 5.11016 34.72224 1.000 8.66246 194 THR D CA 1
ATOM 9541 C C . THR D 1 194 ? 39.41269 4.98401 33.22682 1.000 10.66783 194 THR D C 1
ATOM 9542 O O . THR D 1 194 ? 39.22957 3.90181 32.65362 1.000 11.59532 194 THR D O 1
ATOM 9546 N N . VAL D 1 195 ? 39.77541 6.08764 32.59448 1.000 9.90742 195 VAL D N 1
ATOM 9547 C CA . VAL D 1 195 ? 39.91119 6.13538 31.14550 1.000 12.14977 195 VAL D CA 1
ATOM 9548 C C . VAL D 1 195 ? 41.31017 6.63146 30.82809 1.000 10.66816 195 VAL D C 1
ATOM 9549 O O . VAL D 1 195 ? 41.75123 7.62415 31.41365 1.000 11.24274 195 VAL D O 1
ATOM 9553 N N . VAL D 1 196 ? 42.00502 5.93516 29.92218 1.000 9.16713 196 VAL D N 1
ATOM 9554 C CA . VAL D 1 196 ? 43.30539 6.35710 29.41550 1.000 12.05357 196 VAL D CA 1
ATOM 9555 C C . VAL D 1 196 ? 43.14410 6.75373 27.95082 1.000 12.74131 196 VAL D C 1
ATOM 9556 O O . VAL D 1 196 ? 42.62017 5.97729 27.14360 1.000 12.56670 196 VAL D O 1
ATOM 9560 N N . ILE D 1 197 ? 43.59597 7.96026 27.60707 1.000 12.93483 197 ILE D N 1
ATOM 9561 C CA . ILE D 1 197 ? 43.53028 8.46921 26.24111 1.000 12.94520 197 ILE D CA 1
ATOM 9562 C C . ILE D 1 197 ? 44.95854 8.65183 25.74463 1.000 11.00571 197 ILE D C 1
ATOM 9563 O O . ILE D 1 197 ? 45.70461 9.50272 26.25493 1.000 11.30519 197 ILE D O 1
ATOM 9568 N N . ILE D 1 198 ? 45.34040 7.83586 24.76661 1.000 11.53698 198 ILE D N 1
ATOM 9569 C CA . ILE D 1 198 ? 46.67107 7.85958 24.17224 1.000 15.23443 198 ILE D CA 1
ATOM 9570 C C . ILE D 1 198 ? 46.59179 8.75089 22.94200 1.000 19.26845 198 ILE D C 1
ATOM 9571 O O . ILE D 1 198 ? 45.88205 8.43002 21.97766 1.000 20.46880 198 ILE D O 1
ATOM 9576 N N . GLY D 1 199 ? 47.33044 9.85874 22.97310 1.000 18.05424 199 GLY D N 1
ATOM 9577 C CA . GLY D 1 199 ? 47.20074 10.91845 21.99270 1.000 16.10652 199 GLY D CA 1
ATOM 9578 C C . GLY D 1 199 ? 46.27570 12.01937 22.46316 1.000 13.37961 199 GLY D C 1
ATOM 9579 O O . GLY D 1 199 ? 45.48242 12.55273 21.67931 1.000 13.68746 199 GLY D O 1
ATOM 9580 N N . ALA D 1 200 ? 46.37220 12.37814 23.74624 1.000 14.29427 200 ALA D N 1
ATOM 9581 C CA . ALA D 1 200 ? 45.34367 13.23035 24.34000 1.000 15.26064 200 ALA D CA 1
ATOM 9582 C C . ALA D 1 200 ? 45.44115 14.69063 23.89222 1.000 14.38351 200 ALA D C 1
ATOM 9583 O O . ALA D 1 200 ? 44.50103 15.45228 24.13422 1.000 14.53643 200 ALA D O 1
ATOM 9585 N N . ASN D 1 201 ? 46.52862 15.10742 23.25116 1.000 14.42956 201 ASN D N 1
ATOM 9586 C CA . ASN D 1 201 ? 46.62695 16.47790 22.77008 1.000 19.15292 201 ASN D CA 1
ATOM 9587 C C . ASN D 1 201 ? 46.18246 16.62847 21.31858 1.000 18.62012 201 ASN D C 1
ATOM 9588 O O . ASN D 1 201 ? 46.11810 17.75341 20.81580 1.000 17.87126 201 ASN D O 1
ATOM 9593 N N . GLY D 1 202 ? 45.88399 15.53384 20.63296 1.000 16.37426 202 GLY D N 1
ATOM 9594 C CA . GLY D 1 202 ? 45.52961 15.58533 19.23233 1.000 14.85480 202 GLY D CA 1
ATOM 9595 C C . GLY D 1 202 ? 44.12096 16.11414 18.99812 1.000 14.89888 202 GLY D C 1
ATOM 9596 O O . GLY D 1 202 ? 43.37602 16.45770 19.91691 1.000 14.44222 202 GLY D O 1
ATOM 9597 N N . LYS D 1 203 ? 43.76141 16.17054 17.71425 1.000 12.02089 203 LYS D N 1
ATOM 9598 C CA . LYS D 1 203 ? 42.47275 16.72821 17.30848 1.000 16.38371 203 LYS D CA 1
ATOM 9599 C C . LYS D 1 203 ? 41.32476 15.93473 17.90973 1.000 14.40382 203 LYS D C 1
ATOM 9600 O O . LYS D 1 203 ? 40.45290 16.48300 18.59048 1.000 11.95923 203 LYS D O 1
ATOM 9606 N N . SER D 1 204 ? 41.30929 14.62930 17.66432 1.000 12.19362 204 SER D N 1
ATOM 9607 C CA . SER D 1 204 ? 40.26811 13.80941 18.25939 1.000 14.01253 204 SER D CA 1
ATOM 9608 C C . SER D 1 204 ? 40.50316 13.63632 19.75118 1.000 14.04140 204 SER D C 1
ATOM 9609 O O . SER D 1 204 ? 39.53960 13.54422 20.51983 1.000 14.65144 204 SER D O 1
ATOM 9612 N N . GLY D 1 205 ? 41.77101 13.65337 20.17131 1.000 12.84426 205 GLY D N 1
ATOM 9613 C CA . GLY D 1 205 ? 42.10493 13.41623 21.56356 1.000 12.13228 205 GLY D CA 1
ATOM 9614 C C . GLY D 1 205 ? 41.47264 14.39892 22.52795 1.000 13.90946 205 GLY D C 1
ATOM 9615 O O . GLY D 1 205 ? 40.94775 13.99947 23.56932 1.000 13.17340 205 GLY D O 1
ATOM 9616 N N . ILE D 1 206 ? 41.52638 15.69771 22.21513 1.000 14.06150 206 ILE D N 1
ATOM 9617 C CA . ILE D 1 206 ? 41.02201 16.65674 23.19064 1.000 13.55832 206 ILE D CA 1
ATOM 9618 C C . ILE D 1 206 ? 39.50571 16.55107 23.29111 1.000 13.26544 206 ILE D C 1
ATOM 9619 O O . ILE D 1 206 ? 38.94203 16.76753 24.36765 1.000 12.90720 206 ILE D O 1
ATOM 9624 N N . LEU D 1 207 ? 38.83038 16.18374 22.19011 1.000 10.90613 207 LEU D N 1
ATOM 9625 C CA . LEU D 1 207 ? 37.39784 15.88202 22.25381 1.000 13.18854 207 LEU D CA 1
ATOM 9626 C C . LEU D 1 207 ? 37.13076 14.66407 23.12791 1.000 10.28375 207 LEU D C 1
ATOM 9627 O O . LEU D 1 207 ? 36.16961 14.64789 23.91055 1.000 10.12600 207 LEU D O 1
ATOM 9632 N N . CYS D 1 208 ? 37.96076 13.62776 23.00468 1.000 11.66033 208 CYS D N 1
ATOM 9633 C CA . CYS D 1 208 ? 37.77234 12.43086 23.82234 1.000 13.72114 208 CYS D CA 1
ATOM 9634 C C . CYS D 1 208 ? 38.03052 12.70011 25.29615 1.000 11.93046 208 CYS D C 1
ATOM 9635 O O . CYS D 1 208 ? 37.38685 12.08620 26.14721 1.000 10.70340 208 CYS D O 1
ATOM 9638 N N . ASN D 1 209 ? 39.01574 13.55163 25.62092 1.000 12.38402 209 ASN D N 1
ATOM 9639 C CA . ASN D 1 209 ? 39.24206 13.91898 27.02108 1.000 11.46422 209 ASN D CA 1
ATOM 9640 C C . ASN D 1 209 ? 37.97054 14.47114 27.64834 1.000 10.40543 209 ASN D C 1
ATOM 9641 O O . ASN D 1 209 ? 37.61671 14.11808 28.77763 1.000 10.03758 209 ASN D O 1
ATOM 9646 N N . ALA D 1 210 ? 37.31656 15.40743 26.94417 1.000 7.91388 210 ALA D N 1
ATOM 9647 C CA . ALA D 1 210 ? 36.18023 16.13042 27.49566 1.000 10.13509 210 ALA D CA 1
ATOM 9648 C C . ALA D 1 210 ? 34.99529 15.20471 27.68354 1.000 13.34073 210 ALA D C 1
ATOM 9649 O O . ALA D 1 210 ? 34.34214 15.21885 28.73927 1.000 14.07971 210 ALA D O 1
ATOM 9651 N N . VAL D 1 211 ? 34.73425 14.36951 26.67978 1.000 10.66362 211 VAL D N 1
ATOM 9652 C CA . VAL D 1 211 ? 33.62945 13.43011 26.76868 1.000 10.20121 211 VAL D CA 1
ATOM 9653 C C . VAL D 1 211 ? 33.90885 12.37375 27.82927 1.000 10.03194 211 VAL D C 1
ATOM 9654 O O . VAL D 1 211 ? 33.00822 12.00889 28.60389 1.000 13.08650 211 VAL D O 1
ATOM 9658 N N . ALA D 1 212 ? 35.15779 11.88443 27.90679 1.000 10.83301 212 ALA D N 1
ATOM 9659 C CA . ALA D 1 212 ? 35.49502 10.89948 28.93740 1.000 8.45138 212 ALA D CA 1
ATOM 9660 C C . ALA D 1 212 ? 35.24731 11.45388 30.33510 1.000 8.97428 212 ALA D C 1
ATOM 9661 O O . ALA D 1 212 ? 34.72780 10.74379 31.20632 1.000 8.70865 212 ALA D O 1
ATOM 9663 N N . LYS D 1 213 ? 35.60638 12.72097 30.57560 1.000 9.58116 213 LYS D N 1
ATOM 9664 C CA . LYS D 1 213 ? 35.43743 13.25479 31.92420 1.000 10.23522 213 LYS D CA 1
ATOM 9665 C C . LYS D 1 213 ? 33.96802 13.50956 32.25072 1.000 10.96421 213 LYS D C 1
ATOM 9666 O O . LYS D 1 213 ? 33.53887 13.25502 33.38457 1.000 13.08907 213 LYS D O 1
ATOM 9672 N N . GLU D 1 214 ? 33.16188 13.98621 31.29428 1.000 9.58982 214 GLU D N 1
ATOM 9673 C CA . GLU D 1 214 ? 31.75088 14.15365 31.65903 1.000 14.47848 214 GLU D CA 1
ATOM 9674 C C . GLU D 1 214 ? 31.07254 12.80472 31.88899 1.000 8.85463 214 GLU D C 1
ATOM 9675 O O . GLU D 1 214 ? 30.18765 12.69983 32.74664 1.000 11.11854 214 GLU D O 1
ATOM 9681 N N . ARG D 1 215 ? 31.49093 11.76596 31.16297 1.000 6.22789 215 ARG D N 1
ATOM 9682 C CA . ARG D 1 215 ? 30.85763 10.45593 31.32606 1.000 11.17783 215 ARG D CA 1
ATOM 9683 C C . ARG D 1 215 ? 31.35929 9.73342 32.56859 1.000 10.39268 215 ARG D C 1
ATOM 9684 O O . ARG D 1 215 ? 30.57959 9.05320 33.24957 1.000 10.24964 215 ARG D O 1
ATOM 9692 N N . ALA D 1 216 ? 32.65263 9.84443 32.86364 1.000 8.69470 216 ALA D N 1
ATOM 9693 C CA . ALA D 1 216 ? 33.19316 9.17173 34.03841 1.000 12.27316 216 ALA D CA 1
ATOM 9694 C C . ALA D 1 216 ? 32.86786 9.94247 35.30442 1.000 13.56186 216 ALA D C 1
ATOM 9695 O O . ALA D 1 216 ? 32.71948 9.34239 36.37349 1.000 12.68144 216 ALA D O 1
ATOM 9697 N N . GLY D 1 217 ? 32.71852 11.26254 35.19169 1.000 13.45067 217 GLY D N 1
ATOM 9698 C CA . GLY D 1 217 ? 32.18521 12.04076 36.28275 1.000 13.58520 217 GLY D CA 1
ATOM 9699 C C . GLY D 1 217 ? 33.21017 12.38796 37.34548 1.000 10.40735 217 GLY D C 1
ATOM 9700 O O . GLY D 1 217 ? 34.40886 12.17281 37.20289 1.000 11.29356 217 GLY D O 1
ATOM 9701 N N . ILE D 1 218 ? 32.68887 12.93430 38.45204 1.000 10.34471 218 ILE D N 1
ATOM 9702 C CA . ILE D 1 218 ? 33.53376 13.53526 39.48273 1.000 11.14463 218 ILE D CA 1
ATOM 9703 C C . ILE D 1 218 ? 34.41264 12.48976 40.15028 1.000 9.57758 218 ILE D C 1
ATOM 9704 O O . ILE D 1 218 ? 35.52806 12.79479 40.58931 1.000 14.15456 218 ILE D O 1
ATOM 9709 N N . CYS D 1 219 ? 33.92883 11.25408 40.27212 1.000 9.55431 219 CYS D N 1
ATOM 9710 C CA . CYS D 1 219 ? 34.71806 10.19252 40.87823 1.000 13.10410 219 CYS D CA 1
ATOM 9711 C C . CYS D 1 219 ? 35.29452 9.22092 39.85590 1.000 11.58075 219 CYS D C 1
ATOM 9712 O O . CYS D 1 219 ? 35.84984 8.18793 40.24507 1.000 12.50425 219 CYS D O 1
ATOM 9715 N N . GLY D 1 220 ? 35.23585 9.55804 38.57092 1.000 11.94280 220 GLY D N 1
ATOM 9716 C CA . GLY D 1 220 ? 35.99915 8.84050 37.57626 1.000 13.58296 220 GLY D CA 1
ATOM 9717 C C . GLY D 1 220 ? 37.35677 9.48770 37.43152 1.000 11.89409 220 GLY D C 1
ATOM 9718 O O . GLY D 1 220 ? 37.64846 10.51839 38.03940 1.000 12.76132 220 GLY D O 1
ATOM 9719 N N . LYS D 1 221 ? 38.19097 8.87623 36.59071 1.000 11.18238 221 LYS D N 1
ATOM 9720 C CA . LYS D 1 221 ? 39.58510 9.28412 36.45115 1.000 13.02826 221 LYS D CA 1
ATOM 9721 C C . LYS D 1 221 ? 39.97212 9.22153 34.98412 1.000 13.74479 221 LYS D C 1
ATOM 9722 O O . LYS D 1 221 ? 39.93293 8.14693 34.37914 1.000 15.30156 221 LYS D O 1
ATOM 9728 N N . VAL D 1 222 ? 40.38171 10.35103 34.41850 1.000 12.13321 222 VAL D N 1
ATOM 9729 C CA . VAL D 1 222 ? 40.74332 10.42010 33.00790 1.000 11.57785 222 VAL D CA 1
ATOM 9730 C C . VAL D 1 222 ? 42.23654 10.69885 32.93660 1.000 11.30899 222 VAL D C 1
ATOM 9731 O O . VAL D 1 222 ? 42.70340 11.71965 33.44771 1.000 12.14560 222 VAL D O 1
ATOM 9735 N N . ILE D 1 223 ? 42.98225 9.80832 32.28356 1.000 10.68439 223 ILE D N 1
ATOM 9736 C CA . ILE D 1 223 ? 44.43448 9.90755 32.20910 1.000 10.84889 223 ILE D CA 1
ATOM 9737 C C . ILE D 1 223 ? 44.81112 10.09015 30.74791 1.000 12.39225 223 ILE D C 1
ATOM 9738 O O . ILE D 1 223 ? 44.59001 9.18451 29.93612 1.000 14.48048 223 ILE D O 1
ATOM 9743 N N . GLY D 1 224 ? 45.42167 11.23207 30.42061 1.000 11.13653 224 GLY D N 1
ATOM 9744 C CA . GLY D 1 224 ? 45.95634 11.44003 29.08375 1.000 11.51004 224 GLY D CA 1
ATOM 9745 C C . GLY D 1 224 ? 47.41163 11.00943 28.97225 1.000 13.62070 224 GLY D C 1
ATOM 9746 O O . GLY D 1 224 ? 48.16548 11.03120 29.94466 1.000 15.64417 224 GLY D O 1
ATOM 9747 N N . VAL D 1 225 ? 47.79577 10.59335 27.76666 1.000 12.49400 225 VAL D N 1
ATOM 9748 C CA . VAL D 1 225 ? 49.17420 10.25263 27.43183 1.000 12.55481 225 VAL D CA 1
ATOM 9749 C C . VAL D 1 225 ? 49.62301 11.17626 26.30127 1.000 14.48976 225 VAL D C 1
ATOM 9750 O O . VAL D 1 225 ? 48.99523 11.20643 25.23549 1.000 15.40266 225 VAL D O 1
ATOM 9754 N N . VAL D 1 226 ? 50.72386 11.91194 26.52906 1.000 13.33171 226 VAL D N 1
ATOM 9755 C CA . VAL D 1 226 ? 51.30464 12.82529 25.55585 1.000 15.22612 226 VAL D CA 1
ATOM 9756 C C . VAL D 1 226 ? 52.81365 12.65230 25.53579 1.000 15.80295 226 VAL D C 1
ATOM 9757 O O . VAL D 1 226 ? 53.42720 12.21219 26.50570 1.000 15.87613 226 VAL D O 1
ATOM 9761 N N . ARG D 1 227 ? 53.41130 13.10636 24.44260 1.000 18.96243 227 ARG D N 1
ATOM 9762 C CA . ARG D 1 227 ? 54.84327 12.96412 24.23370 1.000 30.66116 227 ARG D CA 1
ATOM 9763 C C . ARG D 1 227 ? 55.62017 14.20013 24.66711 1.000 33.07541 227 ARG D C 1
ATOM 9764 O O . ARG D 1 227 ? 56.83970 14.11789 24.84781 1.000 35.38405 227 ARG D O 1
ATOM 9772 N N . ASN D 1 228 ? 54.93252 15.30431 24.94965 1.000 34.47798 228 ASN D N 1
ATOM 9773 C CA . ASN D 1 228 ? 55.58082 16.58360 25.20667 1.000 34.29494 228 ASN D CA 1
ATOM 9774 C C . ASN D 1 228 ? 55.01137 17.18403 26.47654 1.000 30.81000 228 ASN D C 1
ATOM 9775 O O . ASN D 1 228 ? 53.79519 17.35610 26.59316 1.000 31.58029 228 ASN D O 1
ATOM 9780 N N . GLU D 1 229 ? 55.90852 17.54465 27.39446 1.000 29.72853 229 GLU D N 1
ATOM 9781 C CA . GLU D 1 229 ? 55.52922 18.15001 28.66549 1.000 30.81087 229 GLU D CA 1
ATOM 9782 C C . GLU D 1 229 ? 54.71081 19.41940 28.46170 1.000 25.30689 229 GLU D C 1
ATOM 9783 O O . GLU D 1 229 ? 53.82405 19.73271 29.25974 1.000 24.40491 229 GLU D O 1
ATOM 9789 N N . ASN D 1 230 ? 54.98654 20.16221 27.39386 1.000 26.24466 230 ASN D N 1
ATOM 9790 C CA . ASN D 1 230 ? 54.24765 21.38937 27.09890 1.000 29.42472 230 ASN D CA 1
ATOM 9791 C C . ASN D 1 230 ? 52.76790 21.14529 26.81177 1.000 31.05550 230 ASN D C 1
ATOM 9792 O O . ASN D 1 230 ? 51.98294 22.09701 26.83679 1.000 27.56844 230 ASN D O 1
ATOM 9797 N N . TYR D 1 231 ? 52.37806 19.90662 26.49872 1.000 25.52379 231 TYR D N 1
ATOM 9798 C CA . TYR D 1 231 ? 50.99459 19.57507 26.18317 1.000 24.69097 231 TYR D CA 1
ATOM 9799 C C . TYR D 1 231 ? 50.15567 19.33062 27.42526 1.000 23.52666 231 TYR D C 1
ATOM 9800 O O . TYR D 1 231 ? 48.93250 19.18687 27.30638 1.000 23.61868 231 TYR D O 1
ATOM 9809 N N . ILE D 1 232 ? 50.77876 19.24812 28.60001 1.000 22.14939 232 ILE D N 1
ATOM 9810 C CA . ILE D 1 232 ? 50.02419 18.91448 29.80967 1.000 21.93011 232 ILE D CA 1
ATOM 9811 C C . ILE D 1 232 ? 48.90692 19.90575 30.08539 1.000 22.31366 232 ILE D C 1
ATOM 9812 O O . ILE D 1 232 ? 47.77576 19.46649 30.37573 1.000 21.44682 232 ILE D O 1
ATOM 9817 N N . PRO D 1 233 ? 49.11945 21.22909 30.04814 1.000 22.37045 233 PRO D N 1
ATOM 9818 C CA . PRO D 1 233 ? 48.01579 22.15129 30.36502 1.000 19.70184 233 PRO D CA 1
ATOM 9819 C C . PRO D 1 233 ? 46.79326 21.97583 29.48328 1.000 18.67645 233 PRO D C 1
ATOM 9820 O O . PRO D 1 233 ? 45.66411 22.05274 29.98872 1.000 18.26993 233 PRO D O 1
ATOM 9824 N N . THR D 1 234 ? 46.98081 21.72542 28.18796 1.000 14.37241 234 THR D N 1
ATOM 9825 C CA . THR D 1 234 ? 45.82774 21.53206 27.31231 1.000 15.74725 234 THR D CA 1
ATOM 9826 C C . THR D 1 234 ? 45.06354 20.26376 27.67461 1.000 15.62427 234 THR D C 1
ATOM 9827 O O . THR D 1 234 ? 43.82690 20.27617 27.73010 1.000 16.16430 234 THR D O 1
ATOM 9831 N N . CYS D 1 235 ? 45.78096 19.16976 27.95443 1.000 16.34258 235 CYS D N 1
ATOM 9832 C CA . CYS D 1 235 ? 45.12267 17.92269 28.34968 1.000 16.40792 235 CYS D CA 1
ATOM 9833 C C . CYS D 1 235 ? 44.27978 18.11170 29.60638 1.000 15.87619 235 CYS D C 1
ATOM 9834 O O . CYS D 1 235 ? 43.13502 17.64771 29.67651 1.000 14.31863 235 CYS D O 1
ATOM 9837 N N . LYS D 1 236 ? 44.83155 18.79137 30.61608 1.000 14.01967 236 LYS D N 1
ATOM 9838 C CA . LYS D 1 236 ? 44.07822 19.03438 31.84392 1.000 13.85996 236 LYS D CA 1
ATOM 9839 C C . LYS D 1 236 ? 42.88028 19.94445 31.60369 1.000 16.01706 236 LYS D C 1
ATOM 9840 O O . LYS D 1 236 ? 41.79508 19.71164 32.15717 1.000 14.85951 236 LYS D O 1
ATOM 9846 N N . ALA D 1 237 ? 43.04594 20.97432 30.76939 1.000 13.87922 237 ALA D N 1
ATOM 9847 C CA . ALA D 1 237 ? 41.95614 21.91030 30.54708 1.000 13.79246 237 ALA D CA 1
ATOM 9848 C C . ALA D 1 237 ? 40.80681 21.29036 29.77536 1.000 15.62805 237 ALA D C 1
ATOM 9849 O O . ALA D 1 237 ? 39.67136 21.75597 29.92990 1.000 15.46467 237 ALA D O 1
ATOM 9851 N N . THR D 1 238 ? 41.07154 20.25980 28.96392 1.000 13.25770 238 THR D N 1
ATOM 9852 C CA . THR D 1 238 ? 40.04116 19.59422 28.18599 1.000 12.51568 238 THR D CA 1
ATOM 9853 C C . THR D 1 238 ? 39.50043 18.34388 28.87803 1.000 14.18785 238 THR D C 1
ATOM 9854 O O . THR D 1 238 ? 38.74452 17.60246 28.25759 1.000 15.41545 238 THR D O 1
ATOM 9858 N N . GLY D 1 239 ? 39.88145 18.07566 30.12774 1.000 15.09951 239 GLY D N 1
ATOM 9859 C CA . GLY D 1 239 ? 39.22956 17.00767 30.87707 1.000 15.49374 239 GLY D CA 1
ATOM 9860 C C . GLY D 1 239 ? 40.09950 15.99939 31.60845 1.000 16.78604 239 GLY D C 1
ATOM 9861 O O . GLY D 1 239 ? 39.60629 15.31210 32.50789 1.000 14.63605 239 GLY D O 1
ATOM 9862 N N . CYS D 1 240 ? 41.38680 15.90068 31.27314 1.000 14.15276 240 CYS D N 1
ATOM 9863 C CA . CYS D 1 240 ? 42.24190 14.93216 31.95241 1.000 14.07811 240 CYS D CA 1
ATOM 9864 C C . CYS D 1 240 ? 42.47946 15.32704 33.40994 1.000 16.32214 240 CYS D C 1
ATOM 9865 O O . CYS D 1 240 ? 42.79766 16.48434 33.71862 1.000 14.85956 240 CYS D O 1
ATOM 9868 N N . ASP D 1 241 ? 42.35031 14.34768 34.30751 1.000 14.01907 241 ASP D N 1
ATOM 9869 C CA . ASP D 1 241 ? 42.72758 14.53298 35.70659 1.000 13.52899 241 ASP D CA 1
ATOM 9870 C C . ASP D 1 241 ? 44.22456 14.35808 35.91499 1.000 13.80377 241 ASP D C 1
ATOM 9871 O O . ASP D 1 241 ? 44.81394 14.98582 36.80673 1.000 13.65567 241 ASP D O 1
ATOM 9876 N N . GLU D 1 242 ? 44.82854 13.47346 35.12975 1.000 12.01206 242 GLU D N 1
ATOM 9877 C CA . GLU D 1 242 ? 46.24356 13.15493 35.20414 1.000 14.55187 242 GLU D CA 1
ATOM 9878 C C . GLU D 1 242 ? 46.77583 13.03115 33.79117 1.000 12.63887 242 GLU D C 1
ATOM 9879 O O . GLU D 1 242 ? 46.02886 12.69138 32.87354 1.000 11.34369 242 GLU D O 1
ATOM 9885 N N . VAL D 1 243 ? 48.05991 13.30363 33.59615 1.000 15.92259 243 VAL D N 1
ATOM 9886 C CA . VAL D 1 243 ? 48.62822 13.04486 32.27502 1.000 19.61470 243 VAL D CA 1
ATOM 9887 C C . VAL D 1 243 ? 49.99987 12.40765 32.44120 1.000 17.21488 243 VAL D C 1
ATOM 9888 O O . VAL D 1 243 ? 50.76938 12.75427 33.35234 1.000 18.20847 243 VAL D O 1
ATOM 9892 N N . ILE D 1 244 ? 50.24023 11.40287 31.60768 1.000 13.54891 244 ILE D N 1
ATOM 9893 C CA . ILE D 1 244 ? 51.46525 10.62038 31.54302 1.000 13.30574 244 ILE D CA 1
ATOM 9894 C C . ILE D 1 244 ? 52.29043 11.16185 30.38654 1.000 15.12174 244 ILE D C 1
ATOM 9895 O O . ILE D 1 244 ? 51.75899 11.39757 29.29783 1.000 12.05551 244 ILE D O 1
ATOM 9900 N N . LEU D 1 245 ? 53.58716 11.38194 30.62927 1.000 15.36113 245 LEU D N 1
ATOM 9901 C CA . LEU D 1 245 ? 54.55024 11.80224 29.60819 1.000 18.06955 245 LEU D CA 1
ATOM 9902 C C . LEU D 1 245 ? 55.24694 10.56926 29.06040 1.000 15.08103 245 LEU D C 1
ATOM 9903 O O . LEU D 1 245 ? 56.05344 9.95012 29.74557 1.000 16.12019 245 LEU D O 1
ATOM 9908 N N . ALA D 1 246 ? 54.91045 10.19799 27.83508 1.000 15.00214 246 ALA D N 1
ATOM 9909 C CA . ALA D 1 246 ? 55.49512 9.00856 27.23687 1.000 17.06881 246 ALA D CA 1
ATOM 9910 C C . ALA D 1 246 ? 55.25052 9.03466 25.74149 1.000 17.81138 246 ALA D C 1
ATOM 9911 O O . ALA D 1 246 ? 54.26172 9.59252 25.26530 1.000 16.83467 246 ALA D O 1
ATOM 9913 N N . GLN D 1 247 ? 56.17464 8.42560 25.01123 1.000 19.25453 247 GLN D N 1
ATOM 9914 C CA . GLN D 1 247 ? 55.92491 8.09485 23.62219 1.000 20.27723 247 GLN D CA 1
ATOM 9915 C C . GLN D 1 247 ? 54.83949 7.02950 23.54327 1.000 15.84553 247 GLN D C 1
ATOM 9916 O O . GLN D 1 247 ? 54.82575 6.07546 24.32549 1.000 14.33204 247 GLN D O 1
ATOM 9922 N N . ALA D 1 248 ? 53.94405 7.17569 22.56600 1.000 15.53062 248 ALA D N 1
ATOM 9923 C CA . ALA D 1 248 ? 52.80212 6.26892 22.46674 1.000 14.75379 248 ALA D CA 1
ATOM 9924 C C . ALA D 1 248 ? 53.22242 4.84208 22.15888 1.000 17.16659 248 ALA D C 1
ATOM 9925 O O . ALA D 1 248 ? 52.43535 3.92209 22.38755 1.000 19.21020 248 ALA D O 1
ATOM 9927 N N . THR D 1 249 ? 54.45101 4.63772 21.68013 1.000 15.84824 249 THR D N 1
ATOM 9928 C CA . THR D 1 249 ? 55.00246 3.31766 21.41176 1.000 16.67800 249 THR D CA 1
ATOM 9929 C C . THR D 1 249 ? 55.64837 2.69569 22.63779 1.000 17.93842 249 THR D C 1
ATOM 9930 O O . THR D 1 249 ? 56.08750 1.54337 22.57303 1.000 15.83984 249 THR D O 1
ATOM 9934 N N . ASP D 1 250 ? 55.71226 3.42126 23.75374 1.000 16.34929 250 ASP D N 1
ATOM 9935 C CA . ASP D 1 250 ? 56.45995 2.95625 24.91694 1.000 17.27209 250 ASP D CA 1
ATOM 9936 C C . ASP D 1 250 ? 55.51306 2.20435 25.84984 1.000 16.95408 250 ASP D C 1
ATOM 9937 O O . ASP D 1 250 ? 54.95484 2.76305 26.78955 1.000 17.11493 250 ASP D O 1
ATOM 9942 N N . ALA D 1 251 ? 55.37163 0.89678 25.60330 1.000 17.69118 251 ALA D N 1
ATOM 9943 C CA . ALA D 1 251 ? 54.41777 0.08133 26.35642 1.000 18.94199 251 ALA D CA 1
ATOM 9944 C C . ALA D 1 251 ? 54.78167 0.00321 27.83062 1.000 19.51329 251 ALA D C 1
ATOM 9945 O O . ALA D 1 251 ? 53.90184 -0.01737 28.69580 1.000 20.81964 251 ALA D O 1
ATOM 9947 N N . ILE D 1 252 ? 56.07217 -0.08333 28.13843 1.000 19.80359 252 ILE D N 1
ATOM 9948 C CA . ILE D 1 252 ? 56.47734 -0.29833 29.52348 1.000 20.61769 252 ILE D CA 1
ATOM 9949 C C . ILE D 1 252 ? 56.26311 0.95846 30.36686 1.000 18.68934 252 ILE D C 1
ATOM 9950 O O . ILE D 1 252 ? 55.70789 0.89293 31.47034 1.000 16.07639 252 ILE D O 1
ATOM 9955 N N . THR D 1 253 ? 56.69007 2.12663 29.86672 1.000 19.26007 253 THR D N 1
ATOM 9956 C CA . THR D 1 253 ? 56.45643 3.35980 30.61698 1.000 19.08690 253 THR D CA 1
ATOM 9957 C C . THR D 1 253 ? 54.96379 3.60817 30.80588 1.000 16.99092 253 THR D C 1
ATOM 9958 O O . THR D 1 253 ? 54.52324 3.98375 31.90220 1.000 17.55327 253 THR D O 1
ATOM 9962 N N . ILE D 1 254 ? 54.17068 3.40003 29.74617 1.000 14.93006 254 ILE D N 1
ATOM 9963 C CA . ILE D 1 254 ? 52.72844 3.61854 29.84297 1.000 15.90391 254 ILE D CA 1
ATOM 9964 C C . ILE D 1 254 ? 52.10880 2.66099 30.85333 1.000 13.20889 254 ILE D C 1
ATOM 9965 O O . ILE D 1 254 ? 51.30169 3.06806 31.70109 1.000 12.38886 254 ILE D O 1
ATOM 9970 N N . GLN D 1 255 ? 52.47792 1.37810 30.79525 1.000 15.47360 255 GLN D N 1
ATOM 9971 C CA . GLN D 1 255 ? 51.94068 0.42713 31.76315 1.000 18.08657 255 GLN D CA 1
ATOM 9972 C C . GLN D 1 255 ? 52.29579 0.83383 33.19490 1.000 18.35569 255 GLN D C 1
ATOM 9973 O O . GLN D 1 255 ? 51.42912 0.85807 34.07849 1.000 15.43459 255 GLN D O 1
ATOM 9979 N N . LYS D 1 256 ? 53.56537 1.18005 33.44030 1.000 17.26312 256 LYS D N 1
ATOM 9980 C CA . LYS D 1 256 ? 53.99481 1.46026 34.81449 1.000 19.94743 256 LYS D CA 1
ATOM 9981 C C . LYS D 1 256 ? 53.33401 2.71238 35.37118 1.000 17.34128 256 LYS D C 1
ATOM 9982 O O . LYS D 1 256 ? 52.93440 2.73930 36.54055 1.000 15.49527 256 LYS D O 1
ATOM 9988 N N . GLU D 1 257 ? 53.21800 3.75674 34.54448 1.000 18.21725 257 GLU D N 1
ATOM 9989 C CA . GLU D 1 257 ? 52.62227 5.01574 34.97990 1.000 18.35218 257 GLU D CA 1
ATOM 9990 C C . GLU D 1 257 ? 51.11273 4.88741 35.16850 1.000 16.02801 257 GLU D C 1
ATOM 9991 O O . GLU D 1 257 ? 50.54748 5.49671 36.08843 1.000 15.54504 257 GLU D O 1
ATOM 9997 N N . VAL D 1 258 ? 50.43208 4.12382 34.29581 1.000 12.17461 258 VAL D N 1
ATOM 9998 C CA . VAL D 1 258 ? 49.00484 3.88765 34.52556 1.000 11.79122 258 VAL D CA 1
ATOM 9999 C C . VAL D 1 258 ? 48.80624 3.13868 35.83090 1.000 11.74598 258 VAL D C 1
ATOM 10000 O O . VAL D 1 258 ? 47.92624 3.46787 36.63051 1.000 13.64383 258 VAL D O 1
ATOM 10004 N N . SER D 1 259 ? 49.64808 2.13601 36.07852 1.000 14.70219 259 SER D N 1
ATOM 10005 C CA . SER D 1 259 ? 49.56646 1.38314 37.32211 1.000 18.92858 259 SER D CA 1
ATOM 10006 C C . SER D 1 259 ? 49.79605 2.28444 38.53027 1.000 17.97047 259 SER D C 1
ATOM 10007 O O . SER D 1 259 ? 49.04073 2.22768 39.50839 1.000 19.49576 259 SER D O 1
ATOM 10010 N N . ARG D 1 260 ? 50.82334 3.14239 38.47904 1.000 15.97708 260 ARG D N 1
ATOM 10011 C CA . ARG D 1 260 ? 51.07994 4.03817 39.60805 1.000 17.72837 260 ARG D CA 1
ATOM 10012 C C . ARG D 1 260 ? 49.87297 4.92119 39.90950 1.000 20.02680 260 ARG D C 1
ATOM 10013 O O . ARG D 1 260 ? 49.42412 5.00344 41.06016 1.000 19.68820 260 ARG D O 1
ATOM 10021 N N . LEU D 1 261 ? 49.31079 5.55674 38.87718 1.000 16.91932 261 LEU D N 1
ATOM 10022 C CA . LEU D 1 261 ? 48.18930 6.47619 39.04590 1.000 18.16444 261 LEU D CA 1
ATOM 10023 C C . LEU D 1 261 ? 46.89083 5.76530 39.42577 1.000 18.28558 261 LEU D C 1
ATOM 10024 O O . LEU D 1 261 ? 45.95454 6.42276 39.88519 1.000 19.85094 261 LEU D O 1
ATOM 10029 N N . THR D 1 262 ? 46.80991 4.44474 39.27313 1.000 18.45335 262 THR D N 1
ATOM 10030 C CA . THR D 1 262 ? 45.57702 3.71728 39.57286 1.000 17.82310 262 THR D CA 1
ATOM 10031 C C . THR D 1 262 ? 45.78528 2.66876 40.64940 1.000 18.92793 262 THR D C 1
ATOM 10032 O O . THR D 1 262 ? 44.92539 1.80588 40.82965 1.000 15.90859 262 THR D O 1
ATOM 10036 N N . ASN D 1 263 ? 46.91432 2.71507 41.35549 1.000 23.09525 263 ASN D N 1
ATOM 10037 C CA . ASN D 1 263 ? 47.21952 1.71617 42.38248 1.000 26.76199 263 ASN D CA 1
ATOM 10038 C C . ASN D 1 263 ? 47.08456 0.30181 41.82150 1.000 24.63631 263 ASN D C 1
ATOM 10039 O O . ASN D 1 263 ? 46.51670 -0.58585 42.45717 1.000 24.61943 263 ASN D O 1
ATOM 10044 N N . GLY D 1 264 ? 47.57455 0.10257 40.59467 1.000 21.68907 264 GLY D N 1
ATOM 10045 C CA . GLY D 1 264 ? 47.55815 -1.20148 39.97279 1.000 19.64078 264 GLY D CA 1
ATOM 10046 C C . GLY D 1 264 ? 46.24888 -1.60815 39.33282 1.000 21.63361 264 GLY D C 1
ATOM 10047 O O . GLY D 1 264 ? 46.19923 -2.67217 38.70660 1.000 20.73317 264 GLY D O 1
ATOM 10048 N N . LYS D 1 265 ? 45.18509 -0.80227 39.46789 1.000 23.47497 265 LYS D N 1
ATOM 10049 C CA . LYS D 1 265 ? 43.85789 -1.19063 38.98701 1.000 21.46980 265 LYS D CA 1
ATOM 10050 C C . LYS D 1 265 ? 43.73053 -1.08256 37.46898 1.000 20.13288 265 LYS D C 1
ATOM 10051 O O . LYS D 1 265 ? 42.91119 -1.79321 36.87564 1.000 21.12725 265 LYS D O 1
ATOM 10057 N N . MET D 1 266 ? 44.50142 -0.18488 36.83886 1.000 15.84160 266 MET D N 1
ATOM 10058 C CA . MET D 1 266 ? 44.56269 -0.00062 35.38158 1.000 12.91080 266 MET D CA 1
ATOM 10059 C C . MET D 1 266 ? 43.25144 0.58732 34.84536 1.000 11.78462 266 MET D C 1
ATOM 10060 O O . MET D 1 266 ? 42.41959 1.06714 35.62433 1.000 12.62223 266 MET D O 1
ATOM 10065 N N . ALA D 1 267 ? 43.07983 0.62659 33.52050 1.000 10.65162 267 ALA D N 1
ATOM 10066 C CA . ALA D 1 267 ? 41.99535 1.38895 32.91479 1.000 12.24777 267 ALA D CA 1
ATOM 10067 C C . ALA D 1 267 ? 40.80596 0.50975 32.53855 1.000 13.35032 267 ALA D C 1
ATOM 10068 O O . ALA D 1 267 ? 40.97724 -0.60860 32.04234 1.000 15.34712 267 ALA D O 1
ATOM 10070 N N . ASP D 1 268 ? 39.59693 1.02837 32.78534 1.000 11.33352 268 ASP D N 1
ATOM 10071 C CA . ASP D 1 268 ? 38.37923 0.38853 32.28266 1.000 11.05450 268 ASP D CA 1
ATOM 10072 C C . ASP D 1 268 ? 38.26345 0.53471 30.77699 1.000 8.15922 268 ASP D C 1
ATOM 10073 O O . ASP D 1 268 ? 37.79170 -0.37921 30.09485 1.000 10.20396 268 ASP D O 1
ATOM 10078 N N . VAL D 1 269 ? 38.73806 1.65470 30.24660 1.000 6.70494 269 VAL D N 1
ATOM 10079 C CA . VAL D 1 269 ? 38.59864 2.01149 28.84564 1.000 6.59052 269 VAL D CA 1
ATOM 10080 C C . VAL D 1 269 ? 39.90201 2.65691 28.42158 1.000 8.96778 269 VAL D C 1
ATOM 10081 O O . VAL D 1 269 ? 40.38432 3.56585 29.09680 1.000 10.39507 269 VAL D O 1
ATOM 10085 N N . VAL D 1 270 ? 40.48857 2.16516 27.33102 1.000 7.88483 270 VAL D N 1
ATOM 10086 C CA . VAL D 1 270 ? 41.64713 2.78105 26.69522 1.000 8.52512 270 VAL D CA 1
ATOM 10087 C C . VAL D 1 270 ? 41.20133 3.27274 25.32592 1.000 12.51702 270 VAL D C 1
ATOM 10088 O O . VAL D 1 270 ? 40.58865 2.51721 24.55842 1.000 15.90943 270 VAL D O 1
ATOM 10092 N N . ILE D 1 271 ? 41.45928 4.54629 25.04233 1.000 11.58642 271 ILE D N 1
ATOM 10093 C CA . ILE D 1 271 ? 41.11450 5.16914 23.77392 1.000 13.43058 271 ILE D CA 1
ATOM 10094 C C . ILE D 1 271 ? 42.41419 5.54063 23.08989 1.000 16.30160 271 ILE D C 1
ATOM 10095 O O . ILE D 1 271 ? 43.19368 6.34783 23.61686 1.000 16.39936 271 ILE D O 1
ATOM 10100 N N . ASN D 1 272 ? 42.63545 4.97776 21.90979 1.000 12.96414 272 ASN D N 1
ATOM 10101 C CA . ASN D 1 272 ? 43.86051 5.18223 21.15854 1.000 13.12525 272 ASN D CA 1
ATOM 10102 C C . ASN D 1 272 ? 43.52904 6.06972 19.97439 1.000 14.75897 272 ASN D C 1
ATOM 10103 O O . ASN D 1 272 ? 42.78090 5.65990 19.07572 1.000 14.60066 272 ASN D O 1
ATOM 10108 N N . VAL D 1 273 ? 44.07014 7.28415 19.98658 1.000 16.74060 273 VAL D N 1
ATOM 10109 C CA . VAL D 1 273 ? 43.81363 8.24722 18.92789 1.000 20.19751 273 VAL D CA 1
ATOM 10110 C C . VAL D 1 273 ? 45.12630 8.85891 18.44631 1.000 24.00023 273 VAL D C 1
ATOM 10111 O O . VAL D 1 273 ? 45.14062 10.01353 18.00772 1.000 27.89683 273 VAL D O 1
ATOM 10115 N N . VAL D 1 274 ? 46.23815 8.12141 18.55943 1.000 22.26083 274 VAL D N 1
ATOM 10116 C CA . VAL D 1 274 ? 47.51009 8.51408 17.94772 1.000 26.52418 274 VAL D CA 1
ATOM 10117 C C . VAL D 1 274 ? 47.58243 7.88466 16.57141 1.000 32.61306 274 VAL D C 1
ATOM 10118 O O . VAL D 1 274 ? 47.20341 6.72238 16.40047 1.000 37.15055 274 VAL D O 1
ATOM 10122 N N . ASN D 1 275 ? 48.19542 8.57562 15.62061 1.000 33.53238 275 ASN D N 1
ATOM 10123 C CA . ASN D 1 275 ? 48.27758 7.98590 14.29113 1.000 35.01073 275 ASN D CA 1
ATOM 10124 C C . ASN D 1 275 ? 49.70961 7.62087 13.94122 1.000 32.47582 275 ASN D C 1
ATOM 10125 O O . ASN D 1 275 ? 50.18030 7.83465 12.82080 1.000 32.52259 275 ASN D O 1
ATOM 10130 N N . THR D 1 276 ? 50.41038 7.04074 14.91251 1.000 32.88215 276 THR D N 1
ATOM 10131 C CA . THR D 1 276 ? 51.73218 6.47081 14.71811 1.000 34.35950 276 THR D CA 1
ATOM 10132 C C . THR D 1 276 ? 51.58021 4.96883 14.90748 1.000 32.28695 276 THR D C 1
ATOM 10133 O O . THR D 1 276 ? 50.62111 4.50819 15.53577 1.000 33.52654 276 THR D O 1
ATOM 10137 N N . GLU D 1 277 ? 52.49535 4.20144 14.32352 1.000 30.10072 277 GLU D N 1
ATOM 10138 C CA . GLU D 1 277 ? 52.31687 2.75945 14.33689 1.000 28.50664 277 GLU D CA 1
ATOM 10139 C C . GLU D 1 277 ? 52.87714 2.16564 15.61038 1.000 22.39737 277 GLU D C 1
ATOM 10140 O O . GLU D 1 277 ? 53.60619 2.81042 16.36149 1.000 17.79105 277 GLU D O 1
ATOM 10146 N N . ASP D 1 278 ? 52.51425 0.89852 15.82527 1.000 22.38546 278 ASP D N 1
ATOM 10147 C CA . ASP D 1 278 ? 53.00590 0.07965 16.91873 1.000 23.95601 278 ASP D CA 1
ATOM 10148 C C . ASP D 1 278 ? 52.57547 0.63126 18.27389 1.000 19.31039 278 ASP D C 1
ATOM 10149 O O . ASP D 1 278 ? 53.30686 0.54031 19.25207 1.000 17.43212 278 ASP D O 1
ATOM 10154 N N . THR D 1 279 ? 51.36778 1.19039 18.35339 1.000 17.49948 279 THR D N 1
ATOM 10155 C CA . THR D 1 279 ? 50.83673 1.56936 19.66060 1.000 13.05297 279 THR D CA 1
ATOM 10156 C C . THR D 1 279 ? 49.80386 0.56932 20.18596 1.000 13.32467 279 THR D C 1
ATOM 10157 O O . THR D 1 279 ? 49.19471 0.81682 21.22718 1.000 13.18260 279 THR D O 1
ATOM 10161 N N . GLU D 1 280 ? 49.65682 -0.58879 19.53288 1.000 14.54834 280 GLU D N 1
ATOM 10162 C CA . GLU D 1 280 ? 48.67131 -1.57894 19.97247 1.000 16.37120 280 GLU D CA 1
ATOM 10163 C C . GLU D 1 280 ? 49.01972 -2.15266 21.34454 1.000 12.90801 280 GLU D C 1
ATOM 10164 O O . GLU D 1 280 ? 48.18423 -2.15143 22.25268 1.000 10.30198 280 GLU D O 1
ATOM 10170 N N . LEU D 1 281 ? 50.24734 -2.65948 21.51469 1.000 10.77493 281 LEU D N 1
ATOM 10171 C CA . LEU D 1 281 ? 50.62253 -3.23858 22.79975 1.000 14.84005 281 LEU D CA 1
ATOM 10172 C C . LEU D 1 281 ? 50.56005 -2.21658 23.93642 1.000 13.32238 281 LEU D C 1
ATOM 10173 O O . LEU D 1 281 ? 50.01974 -2.55313 25.00553 1.000 11.35922 281 LEU D O 1
ATOM 10178 N N . PRO D 1 282 ? 51.04941 -0.97804 23.79058 1.000 13.51815 282 PRO D N 1
ATOM 10179 C CA . PRO D 1 282 ? 50.84646 0.00422 24.87293 1.000 13.91813 282 PRO D CA 1
ATOM 10180 C C . PRO D 1 282 ? 49.39382 0.20072 25.23242 1.000 13.73767 282 PRO D C 1
ATOM 10181 O O . PRO D 1 282 ? 49.07001 0.36890 26.41112 1.000 12.95102 282 PRO D O 1
ATOM 10185 N N . SER D 1 283 ? 48.50678 0.17575 24.23953 1.000 15.29535 283 SER D N 1
ATOM 10186 C CA . SER D 1 283 ? 47.09549 0.38547 24.51438 1.000 16.24288 283 SER D CA 1
ATOM 10187 C C . SER D 1 283 ? 46.50805 -0.80151 25.27064 1.000 13.59369 283 SER D C 1
ATOM 10188 O O . SER D 1 283 ? 45.77696 -0.62823 26.24932 1.000 11.44667 283 SER D O 1
ATOM 10191 N N . ILE D 1 284 ? 46.81270 -2.01799 24.81543 1.000 14.86339 284 ILE D N 1
ATOM 10192 C CA . ILE D 1 284 ? 46.32828 -3.22792 25.48210 1.000 15.03931 284 ILE D CA 1
ATOM 10193 C C . ILE D 1 284 ? 46.81415 -3.29119 26.92338 1.000 14.34360 284 ILE D C 1
ATOM 10194 O O . ILE D 1 284 ? 46.06516 -3.67340 27.84076 1.000 13.64094 284 ILE D O 1
ATOM 10199 N N . MET D 1 285 ? 48.08785 -2.95733 27.14768 1.000 12.46438 285 MET D N 1
ATOM 10200 C CA . MET D 1 285 ? 48.67116 -3.12508 28.47838 1.000 13.57304 285 MET D CA 1
ATOM 10201 C C . MET D 1 285 ? 48.19285 -2.08339 29.47198 1.000 13.13955 285 MET D C 1
ATOM 10202 O O . MET D 1 285 ? 48.37332 -2.28141 30.67891 1.000 13.27211 285 MET D O 1
ATOM 10207 N N . ALA D 1 286 ? 47.58175 -0.99981 28.99178 1.000 10.00258 286 ALA D N 1
ATOM 10208 C CA . ALA D 1 286 ? 47.00900 0.00468 29.86480 1.000 9.00590 286 ALA D CA 1
ATOM 10209 C C . ALA D 1 286 ? 45.66501 -0.41460 30.43715 1.000 11.27877 286 ALA D C 1
ATOM 10210 O O . ALA D 1 286 ? 45.21954 0.19309 31.41520 1.000 9.38138 286 ALA D O 1
ATOM 10212 N N . ALA D 1 287 ? 45.02969 -1.44482 29.87574 1.000 11.32653 287 ALA D N 1
ATOM 10213 C CA . ALA D 1 287 ? 43.68836 -1.83860 30.28831 1.000 8.20442 287 ALA D CA 1
ATOM 10214 C C . ALA D 1 287 ? 43.71490 -2.82429 31.45192 1.000 11.71642 287 ALA D C 1
ATOM 10215 O O . ALA D 1 287 ? 44.63239 -3.63832 31.58452 1.000 11.18439 287 ALA D O 1
ATOM 10217 N N . LYS D 1 288 ? 42.69005 -2.74409 32.29322 1.000 12.84281 288 LYS D N 1
ATOM 10218 C CA . LYS D 1 288 ? 42.46594 -3.78171 33.28759 1.000 14.89314 288 LYS D CA 1
ATOM 10219 C C . LYS D 1 288 ? 41.96909 -5.06123 32.61146 1.000 14.30979 288 LYS D C 1
ATOM 10220 O O . LYS D 1 288 ? 41.67495 -5.09251 31.40992 1.000 10.46057 288 LYS D O 1
ATOM 10226 N N . ASP D 1 289 ? 41.91452 -6.13334 33.40297 1.000 15.00726 289 ASP D N 1
ATOM 10227 C CA . ASP D 1 289 ? 41.37610 -7.40423 32.92638 1.000 15.50130 289 ASP D CA 1
ATOM 10228 C C . ASP D 1 289 ? 39.92927 -7.21814 32.51126 1.000 12.06016 289 ASP D C 1
ATOM 10229 O O . ASP D 1 289 ? 39.14402 -6.60473 33.23230 1.000 10.46167 289 ASP D O 1
ATOM 10234 N N . ARG D 1 290 ? 39.58947 -7.71205 31.32536 1.000 12.50860 290 ARG D N 1
ATOM 10235 C CA . ARG D 1 290 ? 38.27223 -7.55982 30.71280 1.000 13.79817 290 ARG D CA 1
ATOM 10236 C C . ARG D 1 290 ? 37.92673 -6.10361 30.41011 1.000 13.83769 290 ARG D C 1
ATOM 10237 O O . ARG D 1 290 ? 36.75596 -5.78089 30.19614 1.000 13.09092 290 ARG D O 1
ATOM 10245 N N . GLY D 1 291 ? 38.92508 -5.20907 30.35577 1.000 13.17082 291 GLY D N 1
ATOM 10246 C CA . GLY D 1 291 ? 38.71237 -3.83268 29.94778 1.000 10.32072 291 GLY D CA 1
ATOM 10247 C C . GLY D 1 291 ? 38.53343 -3.68936 28.43566 1.000 11.53507 291 GLY D C 1
ATOM 10248 O O . GLY D 1 291 ? 38.69208 -4.63218 27.65935 1.000 14.81005 291 GLY D O 1
ATOM 10249 N N . MET D 1 292 ? 38.21798 -2.46731 28.02291 1.000 11.38598 292 MET D N 1
ATOM 10250 C CA . MET D 1 292 ? 37.86868 -2.13969 26.64639 1.000 11.89621 292 MET D CA 1
ATOM 10251 C C . MET D 1 292 ? 38.96213 -1.27068 26.03233 1.000 13.13396 292 MET D C 1
ATOM 10252 O O . MET D 1 292 ? 39.35551 -0.25454 26.61876 1.000 13.75693 292 MET D O 1
ATOM 10257 N N . VAL D 1 293 ? 39.45227 -1.67267 24.86282 1.000 12.73210 293 VAL D N 1
ATOM 10258 C CA . VAL D 1 293 ? 40.48458 -0.94141 24.13282 1.000 12.35502 293 VAL D CA 1
ATOM 10259 C C . VAL D 1 293 ? 39.87174 -0.49353 22.81160 1.000 12.90741 293 VAL D C 1
ATOM 10260 O O . VAL D 1 293 ? 39.51465 -1.32138 21.96778 1.000 14.91085 293 VAL D O 1
ATOM 10264 N N . TYR D 1 294 ? 39.74469 0.80638 22.63005 1.000 13.53897 294 TYR D N 1
ATOM 10265 C CA . TYR D 1 294 ? 39.06411 1.37661 21.47853 1.000 15.75330 294 TYR D CA 1
ATOM 10266 C C . TYR D 1 294 ? 40.10324 1.98658 20.54343 1.000 14.26550 294 TYR D C 1
ATOM 10267 O O . TYR D 1 294 ? 40.78192 2.94824 20.90853 1.000 11.94491 294 TYR D O 1
ATOM 10276 N N . PHE D 1 295 ? 40.25860 1.39667 19.35564 1.000 16.35112 295 PHE D N 1
ATOM 10277 C CA . PHE D 1 295 ? 41.26381 1.82553 18.37093 1.000 16.74111 295 PHE D CA 1
ATOM 10278 C C . PHE D 1 295 ? 40.60048 2.72176 17.32862 1.000 19.89776 295 PHE D C 1
ATOM 10279 O O . PHE D 1 295 ? 39.88937 2.24529 16.44080 1.000 15.73960 295 PHE D O 1
ATOM 10287 N N . PHE D 1 296 ? 40.86211 4.02185 17.40852 1.000 20.97766 296 PHE D N 1
ATOM 10288 C CA . PHE D 1 296 ? 40.27552 4.96448 16.46913 1.000 24.32345 296 PHE D CA 1
ATOM 10289 C C . PHE D 1 296 ? 41.19551 5.27690 15.29330 1.000 24.77877 296 PHE D C 1
ATOM 10290 O O . PHE D 1 296 ? 40.69665 5.56959 14.20345 1.000 23.47393 296 PHE D O 1
ATOM 10298 N N . SER D 1 297 ? 42.51087 5.18023 15.46280 1.000 26.29720 297 SER D N 1
ATOM 10299 C CA . SER D 1 297 ? 43.43726 5.58557 14.41429 1.000 31.20923 297 SER D CA 1
ATOM 10300 C C . SER D 1 297 ? 43.65090 4.50898 13.35250 1.000 31.05141 297 SER D C 1
ATOM 10301 O O . SER D 1 297 ? 43.68202 3.31408 13.63557 1.000 32.18521 297 SER D O 1
ATOM 10304 N N . MET D 1 298 ? 43.79861 4.96120 12.10824 1.000 30.96370 298 MET D N 1
ATOM 10305 C CA . MET D 1 298 ? 44.04881 4.08104 10.96720 1.000 32.35983 298 MET D CA 1
ATOM 10306 C C . MET D 1 298 ? 45.45375 3.47881 10.92467 1.000 30.82499 298 MET D C 1
ATOM 10307 O O . MET D 1 298 ? 45.72463 2.65922 10.04093 1.000 25.93558 298 MET D O 1
ATOM 10312 N N . ALA D 1 299 ? 46.36404 3.86723 11.82385 1.000 29.87617 299 ALA D N 1
ATOM 10313 C CA . ALA D 1 299 ? 47.65025 3.18146 11.87457 1.000 30.34216 299 ALA D CA 1
ATOM 10314 C C . ALA D 1 299 ? 47.55697 1.86101 12.61275 1.000 29.08646 299 ALA D C 1
ATOM 10315 O O . ALA D 1 299 ? 48.54822 1.12291 12.66541 1.000 31.02735 299 ALA D O 1
ATOM 10317 N N . THR D 1 300 ? 46.40363 1.57541 13.21011 1.000 26.68295 300 THR D N 1
ATOM 10318 C CA . THR D 1 300 ? 46.21178 0.33603 13.94323 1.000 22.59497 300 THR D CA 1
ATOM 10319 C C . THR D 1 300 ? 46.35369 -0.83772 12.99597 1.000 21.38678 300 THR D C 1
ATOM 10320 O O . THR D 1 300 ? 45.75330 -0.84821 11.91896 1.000 21.17218 300 THR D O 1
ATOM 10324 N N . SER D 1 301 ? 47.13696 -1.82135 13.40885 1.000 21.28475 301 SER D N 1
ATOM 10325 C CA . SER D 1 301 ? 47.26782 -3.08388 12.70521 1.000 20.81325 301 SER D CA 1
ATOM 10326 C C . SER D 1 301 ? 46.35832 -4.10289 13.37863 1.000 21.66114 301 SER D C 1
ATOM 10327 O O . SER D 1 301 ? 46.50192 -4.36387 14.57870 1.000 20.74421 301 SER D O 1
ATOM 10330 N N . PHE D 1 302 ? 45.42401 -4.67012 12.60434 1.000 18.59747 302 PHE D N 1
ATOM 10331 C CA . PHE D 1 302 ? 44.56100 -5.72548 13.12528 1.000 17.64092 302 PHE D CA 1
ATOM 10332 C C . PHE D 1 302 ? 45.38288 -6.85321 13.74196 1.000 19.08244 302 PHE D C 1
ATOM 10333 O O . PHE D 1 302 ? 45.15614 -7.24080 14.89126 1.000 17.91046 302 PHE D O 1
ATOM 10341 N N . THR D 1 303 ? 46.36837 -7.37489 12.99788 1.000 20.58276 303 THR D N 1
ATOM 10342 C CA . THR D 1 303 ? 47.12705 -8.53132 13.47177 1.000 20.89644 303 THR D CA 1
ATOM 10343 C C . THR D 1 303 ? 48.04462 -8.17912 14.64371 1.000 20.45999 303 THR D C 1
ATOM 10344 O O . THR D 1 303 ? 48.23851 -8.99720 15.54731 1.000 22.90928 303 THR D O 1
ATOM 10348 N N . LYS D 1 304 ? 48.62267 -6.97636 14.65958 1.000 20.02564 304 LYS D N 1
ATOM 10349 C CA . LYS D 1 304 ? 49.44094 -6.59442 15.80655 1.000 20.11403 304 LYS D CA 1
ATOM 10350 C C . LYS D 1 304 ? 48.60767 -6.52607 17.08755 1.000 18.14961 304 LYS D C 1
ATOM 10351 O O . LYS D 1 304 ? 49.05675 -6.97437 18.14956 1.000 18.84270 304 LYS D O 1
ATOM 10357 N N . ALA D 1 305 ? 47.37948 -6.00723 17.00000 1.000 16.62532 305 ALA D N 1
ATOM 10358 C CA . ALA D 1 305 ? 46.50187 -5.98204 18.17062 1.000 16.78626 305 ALA D CA 1
ATOM 10359 C C . ALA D 1 305 ? 46.10315 -7.38950 18.58932 1.000 19.24535 305 ALA D C 1
ATOM 10360 O O . ALA D 1 305 ? 46.17912 -7.74394 19.77276 1.000 22.14428 305 ALA D O 1
ATOM 10362 N N . ALA D 1 306 ? 45.66403 -8.20318 17.62827 1.000 20.70696 306 ALA D N 1
ATOM 10363 C CA . ALA D 1 306 ? 45.15954 -9.53066 17.96087 1.000 17.96957 306 ALA D CA 1
ATOM 10364 C C . ALA D 1 306 ? 46.25063 -10.40721 18.55254 1.000 18.84503 306 ALA D C 1
ATOM 10365 O O . ALA D 1 306 ? 46.06874 -10.99829 19.62287 1.000 16.92718 306 ALA D O 1
ATOM 10367 N N . LEU D 1 307 ? 47.39510 -10.49897 17.86589 1.000 19.16476 307 LEU D N 1
ATOM 10368 C CA . LEU D 1 307 ? 48.49847 -11.32283 18.35251 1.000 20.56452 307 LEU D CA 1
ATOM 10369 C C . LEU D 1 307 ? 49.15792 -10.69100 19.57130 1.000 17.71794 307 LEU D C 1
ATOM 10370 O O . LEU D 1 307 ? 49.65435 -11.40119 20.45826 1.000 17.86087 307 LEU D O 1
ATOM 10375 N N . GLY D 1 308 ? 49.19576 -9.35804 19.61771 1.000 17.18500 308 GLY D N 1
ATOM 10376 C CA . GLY D 1 308 ? 49.73405 -8.66649 20.77726 1.000 15.28458 308 GLY D CA 1
ATOM 10377 C C . GLY D 1 308 ? 49.02680 -9.08214 22.05459 1.000 14.39990 308 GLY D C 1
ATOM 10378 O O . GLY D 1 308 ? 49.68490 -9.46712 23.01930 1.000 15.81607 308 GLY D O 1
ATOM 10379 N N . ALA D 1 309 ? 47.69161 -9.02367 22.07375 1.000 14.62145 309 ALA D N 1
ATOM 10380 C CA . ALA D 1 309 ? 46.96068 -9.40437 23.28719 1.000 15.55274 309 ALA D CA 1
ATOM 10381 C C . ALA D 1 309 ? 47.14804 -10.88338 23.61073 1.000 15.69388 309 ALA D C 1
ATOM 10382 O O . ALA D 1 309 ? 47.26389 -11.26053 24.78689 1.000 14.96403 309 ALA D O 1
ATOM 10384 N N . GLU D 1 310 ? 47.17162 -11.74067 22.58143 1.000 15.53880 310 GLU D N 1
ATOM 10385 C CA . GLU D 1 310 ? 47.37337 -13.16988 22.81745 1.000 18.05164 310 GLU D CA 1
ATOM 10386 C C . GLU D 1 310 ? 48.70188 -13.44619 23.49210 1.000 14.19880 310 GLU D C 1
ATOM 10387 O O . GLU D 1 310 ? 48.77379 -14.28378 24.39316 1.000 14.62120 310 GLU D O 1
ATOM 10393 N N . GLY D 1 311 ? 49.77240 -12.78401 23.04394 1.000 15.96549 311 GLY D N 1
ATOM 10394 C CA . GLY D 1 311 ? 51.10042 -13.11294 23.52301 1.000 14.85675 311 GLY D CA 1
ATOM 10395 C C . GLY D 1 311 ? 51.34251 -12.77145 24.97942 1.000 17.86201 311 GLY D C 1
ATOM 10396 O O . GLY D 1 311 ? 52.20438 -13.39044 25.61831 1.000 21.01216 311 GLY D O 1
ATOM 10397 N N . ILE D 1 312 ? 50.61547 -11.79463 25.51912 1.000 14.69140 312 ILE D N 1
ATOM 10398 C CA . ILE D 1 312 ? 50.75683 -11.41546 26.91640 1.000 12.24056 312 ILE D CA 1
ATOM 10399 C C . ILE D 1 312 ? 49.50806 -11.79402 27.71713 1.000 15.71437 312 ILE D C 1
ATOM 10400 O O . ILE D 1 312 ? 49.30688 -11.29599 28.81943 1.000 10.73154 312 ILE D O 1
ATOM 10405 N N . GLY D 1 313 ? 48.68039 -12.69267 27.18840 1.000 20.39085 313 GLY D N 1
ATOM 10406 C CA . GLY D 1 313 ? 47.54585 -13.19291 27.95385 1.000 16.06431 313 GLY D CA 1
ATOM 10407 C C . GLY D 1 313 ? 46.60777 -12.10423 28.43508 1.000 13.30835 313 GLY D C 1
ATOM 10408 O O . GLY D 1 313 ? 46.11410 -12.16686 29.57168 1.000 12.07837 313 GLY D O 1
ATOM 10409 N N . ALA D 1 314 ? 46.35214 -11.10515 27.60203 1.000 13.93752 314 ALA D N 1
ATOM 10410 C CA . ALA D 1 314 ? 45.48240 -9.98788 27.96670 1.000 14.24268 314 ALA D CA 1
ATOM 10411 C C . ALA D 1 314 ? 44.08560 -10.28757 27.45858 1.000 14.38860 314 ALA D C 1
ATOM 10412 O O . ALA D 1 314 ? 43.84829 -10.27508 26.24747 1.000 13.65858 314 ALA D O 1
ATOM 10414 N N . ASP D 1 315 ? 43.17032 -10.58877 28.38419 1.000 12.27333 315 ASP D N 1
ATOM 10415 C CA . ASP D 1 315 ? 41.77317 -10.82536 28.03959 1.000 12.69793 315 ASP D CA 1
ATOM 10416 C C . ASP D 1 315 ? 41.07217 -9.47028 28.06965 1.000 12.89681 315 ASP D C 1
ATOM 10417 O O . ASP D 1 315 ? 40.43727 -9.08190 29.04951 1.000 15.36135 315 ASP D O 1
ATOM 10422 N N . VAL D 1 316 ? 41.21538 -8.73071 26.97155 1.000 12.85498 316 VAL D N 1
ATOM 10423 C CA . VAL D 1 316 ? 40.59705 -7.42399 26.81784 1.000 13.13853 316 VAL D CA 1
ATOM 10424 C C . VAL D 1 316 ? 39.79411 -7.43501 25.52605 1.000 13.94279 316 VAL D C 1
ATOM 10425 O O . VAL D 1 316 ? 40.06694 -8.20733 24.60564 1.000 14.68930 316 VAL D O 1
ATOM 10429 N N . ASP D 1 317 ? 38.79397 -6.55539 25.46475 1.000 11.06214 317 ASP D N 1
ATOM 10430 C CA . ASP D 1 317 ? 38.02241 -6.33176 24.25246 1.000 12.45757 317 ASP D CA 1
ATOM 10431 C C . ASP D 1 317 ? 38.69566 -5.24066 23.43424 1.000 15.03171 317 ASP D C 1
ATOM 10432 O O . ASP D 1 317 ? 39.08839 -4.20592 23.97374 1.000 20.83445 317 ASP D O 1
ATOM 10437 N N . MET D 1 318 ? 38.83519 -5.47837 22.13470 1.000 13.26700 318 MET D N 1
ATOM 10438 C CA . MET D 1 318 ? 39.50593 -4.54215 21.23803 1.000 13.95974 318 MET D CA 1
ATOM 10439 C C . MET D 1 318 ? 38.54390 -4.14606 20.12131 1.000 15.14346 318 MET D C 1
ATOM 10440 O O . MET D 1 318 ? 38.08668 -4.99524 19.34947 1.000 18.49774 318 MET D O 1
ATOM 10445 N N . MET D 1 319 ? 38.24202 -2.86323 20.02706 1.000 15.25538 319 MET D N 1
ATOM 10446 C CA . MET D 1 319 ? 37.22560 -2.37183 19.10815 1.000 16.30387 319 MET D CA 1
ATOM 10447 C C . MET D 1 319 ? 37.87237 -1.61423 17.95565 1.000 18.87786 319 MET D C 1
ATOM 10448 O O . MET D 1 319 ? 38.75866 -0.77724 18.17313 1.000 20.12687 319 MET D O 1
ATOM 10453 N N . ILE D 1 320 ? 37.44999 -1.94210 16.73354 1.000 17.09395 320 ILE D N 1
ATOM 10454 C CA . ILE D 1 320 ? 37.82103 -1.16745 15.55580 1.000 18.39103 320 ILE D CA 1
ATOM 10455 C C . ILE D 1 320 ? 37.00738 0.11154 15.55748 1.000 20.96422 320 ILE D C 1
ATOM 10456 O O . ILE D 1 320 ? 35.78560 0.07339 15.38242 1.000 22.38991 320 ILE D O 1
ATOM 10461 N N . GLY D 1 321 ? 37.67201 1.24255 15.76153 1.000 21.83766 321 GLY D N 1
ATOM 10462 C CA . GLY D 1 321 ? 36.94605 2.48753 15.83483 1.000 27.09928 321 GLY D CA 1
ATOM 10463 C C . GLY D 1 321 ? 36.22347 2.80031 14.54710 1.000 30.25002 321 GLY D C 1
ATOM 10464 O O . GLY D 1 321 ? 36.84234 3.10394 13.52320 1.000 33.88503 321 GLY D O 1
ATOM 10465 N N . ASN D 1 322 ? 34.89655 2.71142 14.60708 1.000 28.68041 322 ASN D N 1
ATOM 10466 C CA . ASN D 1 322 ? 34.03640 3.01688 13.47407 1.000 24.76743 322 ASN D CA 1
ATOM 10467 C C . ASN D 1 322 ? 33.88148 4.52362 13.40072 1.000 23.98818 322 ASN D C 1
ATOM 10468 O O . ASN D 1 322 ? 33.36180 5.13735 14.34209 1.000 25.74618 322 ASN D O 1
ATOM 10473 N N . GLY D 1 323 ? 34.36963 5.11973 12.31545 1.000 23.48221 323 GLY D N 1
ATOM 10474 C CA . GLY D 1 323 ? 34.23969 6.55044 12.11360 1.000 22.24313 323 GLY D CA 1
ATOM 10475 C C . GLY D 1 323 ? 32.80546 7.04307 12.05977 1.000 21.90431 323 GLY D C 1
ATOM 10476 O O . GLY D 1 323 ? 32.56420 8.24137 12.25315 1.000 20.47086 323 GLY D O 1
ATOM 10477 N N . TYR D 1 324 ? 31.84492 6.15351 11.80262 1.000 22.18579 324 TYR D N 1
ATOM 10478 C CA . TYR D 1 324 ? 30.43982 6.52857 11.74043 1.000 19.06560 324 TYR D CA 1
ATOM 10479 C C . TYR D 1 324 ? 29.66954 6.02912 12.95474 1.000 14.20624 324 TYR D C 1
ATOM 10480 O O . TYR D 1 324 ? 29.83587 4.88741 13.39320 1.000 14.81141 324 TYR D O 1
ATOM 10489 N N . ALA D 1 325 ? 28.82204 6.90154 13.48315 1.000 11.85952 325 ALA D N 1
ATOM 10490 C CA . ALA D 1 325 ? 27.81602 6.52237 14.45861 1.000 9.79077 325 ALA D CA 1
ATOM 10491 C C . ALA D 1 325 ? 26.64893 7.46836 14.26288 1.000 8.73772 325 ALA D C 1
ATOM 10492 O O . ALA D 1 325 ? 26.84739 8.62255 13.88735 1.000 11.38868 325 ALA D O 1
ATOM 10494 N N . HIS D 1 326 ? 25.43518 6.97122 14.49494 1.000 9.28249 326 HIS D N 1
ATOM 10495 C CA . HIS D 1 326 ? 24.23913 7.80021 14.39487 1.000 14.59153 326 HIS D CA 1
ATOM 10496 C C . HIS D 1 326 ? 24.44789 9.13526 15.09472 1.000 15.32029 326 HIS D C 1
ATOM 10497 O O . HIS D 1 326 ? 24.93971 9.18654 16.22343 1.000 12.78503 326 HIS D O 1
ATOM 10504 N N . HIS D 1 327 ? 24.08736 10.21248 14.40191 1.000 15.43408 327 HIS D N 1
ATOM 10505 C CA . HIS D 1 327 ? 24.13534 11.56606 14.94284 1.000 13.12689 327 HIS D CA 1
ATOM 10506 C C . HIS D 1 327 ? 25.53795 12.02136 15.32273 1.000 12.72568 327 HIS D C 1
ATOM 10507 O O . HIS D 1 327 ? 25.67608 12.95621 16.10150 1.000 13.82099 327 HIS D O 1
ATOM 10514 N N . HIS D 1 328 ? 26.60416 11.39963 14.81321 1.000 13.36550 328 HIS D N 1
ATOM 10515 C CA . HIS D 1 328 ? 27.92403 11.72100 15.35198 1.000 10.76828 328 HIS D CA 1
ATOM 10516 C C . HIS D 1 328 ? 28.30949 13.17791 15.11567 1.000 12.96049 328 HIS D C 1
ATOM 10517 O O . HIS D 1 328 ? 28.89785 13.81187 15.99905 1.000 12.13444 328 HIS D O 1
ATOM 10524 N N . SER D 1 329 ? 27.98849 13.72734 13.93826 1.000 14.15559 329 SER D N 1
ATOM 10525 C CA . SER D 1 329 ? 28.31526 15.12687 13.66090 1.000 15.45864 329 SER D CA 1
ATOM 10526 C C . SER D 1 329 ? 27.54599 16.08364 14.56919 1.000 12.77282 329 SER D C 1
ATOM 10527 O O . SER D 1 329 ? 28.09859 17.07643 15.05501 1.000 14.09169 329 SER D O 1
ATOM 10530 N N . GLU D 1 330 ? 26.26510 15.81158 14.78964 1.000 11.08446 330 GLU D N 1
ATOM 10531 C CA . GLU D 1 330 ? 25.47773 16.64121 15.68936 1.000 14.17199 330 GLU D CA 1
ATOM 10532 C C . GLU D 1 330 ? 26.03551 16.57751 17.10092 1.000 13.56358 330 GLU D C 1
ATOM 10533 O O . GLU D 1 330 ? 26.15479 17.60590 17.77846 1.000 13.67146 330 GLU D O 1
ATOM 10539 N N . ILE D 1 331 ? 26.38443 15.36627 17.55034 1.000 13.10317 331 ILE D N 1
ATOM 10540 C CA . ILE D 1 331 ? 26.89402 15.15676 18.90192 1.000 13.00625 331 ILE D CA 1
ATOM 10541 C C . ILE D 1 331 ? 28.22699 15.87558 19.09251 1.000 12.54349 331 ILE D C 1
ATOM 10542 O O . ILE D 1 331 ? 28.45721 16.51898 20.12185 1.000 12.00792 331 ILE D O 1
ATOM 10547 N N . ALA D 1 332 ? 29.10519 15.80757 18.09347 1.000 12.44575 332 ALA D N 1
ATOM 10548 C CA . ALA D 1 332 ? 30.41324 16.44612 18.20594 1.000 13.76843 332 ALA D CA 1
ATOM 10549 C C . ALA D 1 332 ? 30.29913 17.96155 18.14653 1.000 14.39686 332 ALA D C 1
ATOM 10550 O O . ALA D 1 332 ? 30.97756 18.67104 18.90452 1.000 12.62163 332 ALA D O 1
ATOM 10552 N N . LEU D 1 333 ? 29.45648 18.48208 17.25183 1.000 15.06001 333 LEU D N 1
ATOM 10553 C CA . LEU D 1 333 ? 29.24389 19.92492 17.20442 1.000 13.90352 333 LEU D CA 1
ATOM 10554 C C . LEU D 1 333 ? 28.61978 20.43354 18.49414 1.000 14.40401 333 LEU D C 1
ATOM 10555 O O . LEU D 1 333 ? 28.96627 21.51534 18.97683 1.000 13.74899 333 LEU D O 1
ATOM 10560 N N . ASP D 1 334 ? 27.70250 19.66148 19.07538 1.000 13.40060 334 ASP D N 1
ATOM 10561 C CA . ASP D 1 334 ? 27.11947 20.07257 20.34594 1.000 15.74860 334 ASP D CA 1
ATOM 10562 C C . ASP D 1 334 ? 28.18328 20.11865 21.43493 1.000 16.53095 334 ASP D C 1
ATOM 10563 O O . ASP D 1 334 ? 28.11393 20.95190 22.34206 1.000 18.79389 334 ASP D O 1
ATOM 10568 N N . LEU D 1 335 ? 29.17322 19.22816 21.36320 1.000 17.01680 335 LEU D N 1
ATOM 10569 C CA . LEU D 1 335 ? 30.26069 19.24977 22.33570 1.000 14.96755 335 LEU D CA 1
ATOM 10570 C C . LEU D 1 335 ? 31.03103 20.56386 22.25994 1.000 14.80511 335 LEU D C 1
ATOM 10571 O O . LEU D 1 335 ? 31.29623 21.19346 23.28974 1.000 14.32093 335 LEU D O 1
ATOM 10576 N N . LEU D 1 336 ? 31.34270 21.03103 21.04789 1.000 15.57576 336 LEU D N 1
ATOM 10577 C CA . LEU D 1 336 ? 32.01339 22.32152 20.94138 1.000 18.36470 336 LEU D CA 1
ATOM 10578 C C . LEU D 1 336 ? 31.14512 23.46468 21.43648 1.000 16.96043 336 LEU D C 1
ATOM 10579 O O . LEU D 1 336 ? 31.66879 24.43549 21.98771 1.000 16.17566 336 LEU D O 1
ATOM 10584 N N . ARG D 1 337 ? 29.83209 23.39175 21.23335 1.000 16.91663 337 ARG D N 1
ATOM 10585 C CA . ARG D 1 337 ? 29.01649 24.48913 21.73084 1.000 17.04716 337 ARG D CA 1
ATOM 10586 C C . ARG D 1 337 ? 28.90240 24.46038 23.24761 1.000 17.48171 337 ARG D C 1
ATOM 10587 O O . ARG D 1 337 ? 28.70354 25.51293 23.86570 1.000 20.06734 337 ARG D O 1
ATOM 10595 N N . ARG D 1 338 ? 29.00648 23.28058 23.85970 1.000 16.96637 338 ARG D N 1
ATOM 10596 C CA . ARG D 1 338 ? 28.86572 23.17997 25.30855 1.000 18.04485 338 ARG D CA 1
ATOM 10597 C C . ARG D 1 338 ? 30.15731 23.48506 26.04372 1.000 16.64531 338 ARG D C 1
ATOM 10598 O O . ARG D 1 338 ? 30.10486 23.90557 27.20170 1.000 18.73393 338 ARG D O 1
ATOM 10606 N N . ASN D 1 339 ? 31.30108 23.29385 25.40163 1.000 15.28087 339 ASN D N 1
ATOM 10607 C CA . ASN D 1 339 ? 32.61243 23.37340 26.04207 1.000 16.15395 339 ASN D CA 1
ATOM 10608 C C . ASN D 1 339 ? 33.38137 24.52883 25.39521 1.000 18.40267 339 ASN D C 1
ATOM 10609 O O . ASN D 1 339 ? 33.90282 24.38711 24.28621 1.000 18.05446 339 ASN D O 1
ATOM 10614 N N . SER D 1 340 ? 33.42140 25.68187 26.07604 1.000 18.53491 340 SER D N 1
ATOM 10615 C CA . SER D 1 340 ? 34.08655 26.85207 25.50342 1.000 19.04447 340 SER D CA 1
ATOM 10616 C C . SER D 1 340 ? 35.59004 26.62614 25.35372 1.000 17.24023 340 SER D C 1
ATOM 10617 O O . SER D 1 340 ? 36.21984 27.22461 24.47064 1.000 20.09551 340 SER D O 1
ATOM 10620 N N . VAL D 1 341 ? 36.18641 25.78990 26.20486 1.000 14.75441 341 VAL D N 1
ATOM 10621 C CA . VAL D 1 341 ? 37.61794 25.49635 26.08753 1.000 15.55229 341 VAL D CA 1
ATOM 10622 C C . VAL D 1 341 ? 37.90994 24.80249 24.76202 1.000 15.95196 341 VAL D C 1
ATOM 10623 O O . VAL D 1 341 ? 38.80690 25.20578 24.00840 1.000 14.58069 341 VAL D O 1
ATOM 10627 N N . LEU D 1 342 ? 37.14547 23.74823 24.45580 1.000 16.98548 342 LEU D N 1
ATOM 10628 C CA . LEU D 1 342 ? 37.31395 23.04212 23.19091 1.000 15.62941 342 LEU D CA 1
ATOM 10629 C C . LEU D 1 342 ? 37.07897 23.98157 22.02482 1.000 16.44360 342 LEU D C 1
ATOM 10630 O O . LEU D 1 342 ? 37.81527 23.95086 21.03052 1.000 15.85081 342 LEU D O 1
ATOM 10635 N N . MET D 1 343 ? 36.03059 24.80119 22.11515 1.000 14.73671 343 MET D N 1
ATOM 10636 C CA . MET D 1 343 ? 35.75048 25.74363 21.04663 1.000 17.46283 343 MET D CA 1
ATOM 10637 C C . MET D 1 343 ? 36.93608 26.67024 20.82619 1.000 20.24977 343 MET D C 1
ATOM 10638 O O . MET D 1 343 ? 37.33364 26.91131 19.68206 1.000 21.00794 343 MET D O 1
ATOM 10643 N N . LYS D 1 344 ? 37.52973 27.17327 21.91125 1.000 23.13478 344 LYS D N 1
ATOM 10644 C CA . LYS D 1 344 ? 38.65598 28.08943 21.75944 1.000 25.06693 344 LYS D CA 1
ATOM 10645 C C . LYS D 1 344 ? 39.86802 27.39237 21.14628 1.000 22.91605 344 LYS D C 1
ATOM 10646 O O . LYS D 1 344 ? 40.51427 27.94112 20.25015 1.000 27.00854 344 LYS D O 1
ATOM 10652 N N . ILE D 1 345 ? 40.15047 26.15861 21.56174 1.000 20.16600 345 ILE D N 1
ATOM 10653 C CA . ILE D 1 345 ? 41.26927 25.41754 20.98066 1.000 20.92617 345 ILE D CA 1
ATOM 10654 C C . ILE D 1 345 ? 41.01667 25.10145 19.50896 1.000 22.58658 345 ILE D C 1
ATOM 10655 O O . ILE D 1 345 ? 41.91275 25.24631 18.66703 1.000 20.57405 345 ILE D O 1
ATOM 10660 N N . PHE D 1 346 ? 39.80429 24.64809 19.17307 1.000 19.92468 346 PHE D N 1
ATOM 10661 C CA . PHE D 1 346 ? 39.52562 24.27879 17.78703 1.000 21.88986 346 PHE D CA 1
ATOM 10662 C C . PHE D 1 346 ? 39.60064 25.49134 16.86088 1.000 26.40034 346 PHE D C 1
ATOM 10663 O O . PHE D 1 346 ? 40.11009 25.39100 15.74034 1.000 24.43495 346 PHE D O 1
ATOM 10671 N N . LYS D 1 347 ? 39.10149 26.64601 17.31713 1.000 26.54825 347 LYS D N 1
ATOM 10672 C CA . LYS D 1 347 ? 39.19897 27.87013 16.52850 1.000 30.93340 347 LYS D CA 1
ATOM 10673 C C . LYS D 1 347 ? 40.65805 28.23910 16.29857 1.000 31.98556 347 LYS D C 1
ATOM 10674 O O . LYS D 1 347 ? 41.07549 28.51277 15.16695 1.000 30.06365 347 LYS D O 1
ATOM 10680 N N . GLU D 1 348 ? 41.45950 28.21801 17.36562 1.000 32.87762 348 GLU D N 1
ATOM 10681 C CA . GLU D 1 348 ? 42.86685 28.59451 17.25985 1.000 34.20690 348 GLU D CA 1
ATOM 10682 C C . GLU D 1 348 ? 43.65874 27.63533 16.37898 1.000 34.23382 348 GLU D C 1
ATOM 10683 O O . GLU D 1 348 ? 44.50921 28.06912 15.59527 1.000 32.86501 348 GLU D O 1
ATOM 10689 N N . ARG D 1 349 ? 43.36807 26.33936 16.46359 1.000 29.41379 349 ARG D N 1
ATOM 10690 C CA . ARG D 1 349 ? 44.13449 25.33941 15.72946 1.000 30.98077 349 ARG D CA 1
ATOM 10691 C C . ARG D 1 349 ? 43.68753 25.17138 14.28493 1.000 34.80201 349 ARG D C 1
ATOM 10692 O O . ARG D 1 349 ? 44.52734 25.04856 13.39979 1.000 35.09992 349 ARG D O 1
ATOM 10700 N N . TYR D 1 350 ? 42.38402 25.18928 14.01871 1.000 38.00748 350 TYR D N 1
ATOM 10701 C CA . TYR D 1 350 ? 41.79527 24.72412 12.76118 1.000 40.51638 350 TYR D CA 1
ATOM 10702 C C . TYR D 1 350 ? 41.05611 25.83437 12.03564 1.000 47.83928 350 TYR D C 1
ATOM 10703 O O . TYR D 1 350 ? 40.33662 25.55826 11.06973 1.000 49.29874 350 TYR D O 1
ATOM 10712 N N . ALA D 1 351 ? 41.22582 27.07443 12.49306 1.000 52.91362 351 ALA D N 1
ATOM 10713 C CA . ALA D 1 351 ? 40.59450 28.29934 11.96736 1.000 57.53789 351 ALA D CA 1
ATOM 10714 C C . ALA D 1 351 ? 40.15778 28.24160 10.52726 1.000 60.05283 351 ALA D C 1
ATOM 10715 O O . ALA D 1 351 ? 40.48838 29.11853 9.72898 1.000 61.15078 351 ALA D O 1
#

InterPro domains:
  IPR011032 GroES-like superfamily [SSF50129] (27-201)
  IPR013149 Alcohol dehydrogenase-like, C-terminal [PF00107] (205-298)
  IPR036291 NAD(P)-binding domain superfamily [SSF51735] (189-339)
  IPR058932 L-erythro-3,5-diaminohexanoate dehydrogenase, N-terminal domain [PF26370] (11-164)

Organism: Cloacimonas acidaminovorans (strain Evry) (NCBI:txid459349)

Secondary structure (DSSP, 8-state):
-BSS--TT-GGGEEESTTS-TTT-SEE----SS-BTTEEEEEEEEEEE-HHHHHHHHHHHHHHT-S-HHHHHHHHHHHHHHHHSS---TTT---EEEEEEEEEE-TT---SS---TT-EEEE-S-GGG--EEEEEEEEEETTTTEEEEEEEEEEETT--EEEPPTTS-HHHHHHHHHHTHHHHHHHHHPPTT-EEEEETTTSHHHHHHHHHHHHHH-TTSEEEEEES-GGGHHHHHHTT-SEEEE--TT-HHHHHHHHHHHHTT--EEEEEE--SSSS-HHHHHHHEEEEEEEEE--TT--HHHHHHHHHHTT---EEEE--S--TTHHHHHHHHHHH-HHHHHHHHHHH-S--/-B----TT-GGGEEESTTS-TTT-SEE----SS-BTTEEEEEEEEEEE-HHHHHHHHHHHHHTT-S-HHHHHHHHHHHHHHHHSS---TTT---EEEEEEEEEE-TT---SS---TT-EEEE-S-GGG--EEEEEEEEEETTTTEEEEEEEEEEETT--EEEPPTTS-HHHHHHHHHTTHHHHHHHHHPPTT-EEEEETTTSHHHHHHHHHHHHHH-TTSEEEEEES-GGGHHHHHHTT-SEEEE--TT-HHHHHHHHHHHHTT--EEEEEE---SSS-HHHHHHHEEEEEEEEE-STT--HHHHHHHHHHTT---EEEE--S--TTHHHHHHHHHHH-HHHHHHHHHHH-/-BS---TT-GGGEEESTTS-TTT-SEE----SS-BTT-EEEEEEEEEE-HHHHHHHHHHHHHHT-S-HHHHHHHHHHHHHHHHSS---TTT---EEEEEEEEEE-TT---SS---TT-EEEE-S-GGG--EEEEEEEEEETTTTEEEEEEEEEE-TT--EEEPPTTS-HHHHHHHHHHTHHHHHHHHHPPTT-EEEEETTTSHHHHHHHHHHHHHH-TTSEEEEEES-GGGHHHHHHTT-SEEEE--TT-HHHHHHHHHHHHTT--EEEEEE--S-SS-HHHHHHTEEEEEEEEE--TT--HHHHHHHHHHTT---EEEE--S--TTHHHHHHHHHHH-HHHHHHHHHH--/-BS---TT-GGGEEESTTS-TTT-SEE----SS-BTT-EEEEEEEEEE-HHHHHHHHHHHHHHT-S-HHHHHHHHHHHHHHHHSS---TTT---EEEEEEEEEE-TT---SS---TT-EEEE-S-GGG--EEEEEEEEEETTTTEEEEEEEEEE-TT--EEEPPTTS-HHHHHHHHHTTHHHHHHHHHPPTT-EEEEETTTSHHHHHHHHHHHHHH-TTSEEEEEES-GGGHHHHHHTT-SEEEE--TT-HHHHHHHHHHHHTT--EEEEEE---SSS-HHHHHHTEEEEEEEEE-STT--HHHHHHHHHHTT---EEEE--S--TTHHHHHHHHHHH-HHHHHHHHHHH-

B-factor: mean 23.1, std 10.25, range [4.43, 97.66]

Sequence (1407 aa):
MKSNGCRYGTHRVIEPKGVLPQPAKILNNDMSEIWDNEMLIDVIRLNIDSASFHQIKNKLIAQGHQDLEKAFAEHAIELTNRTGKHKNEDTGSGGMFIGRVAAIGDKFEMKEEVKVGDKIASLVSLSLTPLKINKVKKVLLDKDQMEIEGQAILFSSGVYAKLPDDLDENLALSVLDVAGAPAQVERLVKPDDTVVIIGANGKSGILCNAVAKERAGICGKVIGVVRNENYIPTCKATGCDEVILAQATDAITIQKEVSRLTNGKMADVVINVVNTEDTELPSIMAAKDRGMVYFFSMATSFTKAALGAEGIGADVDMMIGNGYAHHHSEIALDLLRRNSVLMKIFKERYAEHHMKSNGCRYGTHRVIEPKGVLPQPAKILNNDMSEIWDNEMLIDVIRLNIDSASFHQIKNKLIAQGHQDLEKAFAEHAIELTNRTGKHKNEDTGSGGMFIGRVAAIGDKFEMKEEVKVGDKIASLVSLSLTPLKINKVKKVLLDKDQMEIEGQAILFSSGVYAKLPDDLDENLALSVLDVAGAPAQVERLVKPDDTVVIIGANGKSGILCNAVAKERAGICGKVIGVVRNENYIPTCKATGCDEVILAQATDAITIQKEVSRLTNGKMADVVINVVNTEDTELPSIMAAKDRGMVYFFSMATSFTKAALGAEGIGADVDMMIGNGYAHHHSEEIALDLLRRNSVLMKIFKERYAMKSNGCRYGTHRVIEPKGVLPQPAKILNNDMSEIWDNEMLIDVIRLNIDSASFHQIKNKLIAQGHQDLEKAFAEHAIELTNRTGKHKNEDTGSGGMFIGRVAAIGDKFEMKEEVKVGDKIASLVSLSLTPLKINKVKKVLLDKDQMEIEGQAILFSSGVYAKLPDDLDENLALSVLDVAGAPAQQVERLVKPDDTVVIIGANGKSGILCNAVAKERAGICGKVIGVVRNENYIPTCKATGCDEVILAQATDAITIQKEVSRLTNGKMADVVINVVNTEDTELPSIMAAKDRGMVYFFSMATSFTKAALGAEGIGADVDMMIGNGYAHHHSEIALDLLRRNSVLMKIFKERYAMKSNGCRYGTHRVIEPKGVLPQPAKILNNDMSEIWDNEMLIDVIRLNIDSASFHQIKNKLIAQGHQDLEKAFAEHAIELTNRTGKHKNEDTGSGGMFIGRVAAIGDKFEMKEEVKVGDKIASSLVSLSLTPLKINKVKKVLLDKDQMEIEGQAILFSSGVYAKLPDDLDENLALSVLDVAGAPAQVERLVKPDDTVVIIGANGKSGILCNAVAKERAGICGKVIGVVRNENYIPTCKATGCDEVILAQATDAITIQKEVSRLTNGKMADVVINVVNTEDTELPSIMAAKDRGMVYFFSMATSFTKAALGAEGIGADVDMMIGNGYAHHHSEIALDLLRRNSVLMKIFKERYA

Radius of gyration: 34.62 Å; Cα contacts (8 Å, |Δi|>4): 3485; chains: 4; bounding box: 100×71×96 Å

Nearest PDB structures (foldseek):
  7dl1-assembly2_D  TM=9.992E-01  e=7.416E-75  Candidatus Cloacimonas acidaminovorans str. Evry
  7dl7-assembly1_A  TM=9.987E-01  e=8.397E-75  Candidatus Cloacimonas acidaminovorans str. Evry
  7dl7-assembly4_E  TM=9.903E-01  e=9.467E-74  Candidatus Cloacimonas acidaminovorans str. Evry
  7dl0-assembly1_A  TM=9.805E-01  e=1.203E-71  Candidatus Cloacimonas acidaminovorans str. Evry
  8h2a-assembly1_D  TM=5.398E-01  e=8.208E-13  Formosa agariphila